Protein AF-0000000079404309 (afdb_homodimer)

Foldseek 3Di:
DPAQFDPPVVCVVPPDGHHDADPCNPPDDDDDDDDDDDDDDDDDKDKDKDAADAERQAEEEEEFEQDADAPQCLQGVLLVVLLVVLVVVVVCCVPPVVDGFRYMYMYMHFYPLVVQSCRLLVVCVVCLVRCLQHYLEYEYSGSAELAQQEKAKAWDLQCLVVLLVLLVVFDHDPNYVVVSPDDRSVVRYDHDDSSGSQQLCQQQRLHIYMYMHRHPDPDDNPCRRHNPNDPVSSQVRDPHVVSVVSNSVRSSSSVSSSRCQQGHDLAGSTRLCSCLVVLVVLVVLVVVCQVVQVVVVHHCVLLVVLSVLLNVLSVLLVVCVVPDDSVPSVSSVLSNSLRSCLSVLQFQPVDDCVVFSRRRQDRGDDCLHSVVLSVLSCCVPVPVPPRDPVSNVVSSVSNSVSSNSSSVSSNRDPVSDDDPD/DPAQFDPPVVCVVPPDGHHDADPCNPPDDDDDDDDDDDDDDDDDKDKDKDAADAERQAEEEEEFEQDADAPQCLQGVLLVVLLVVLVVVVVCCVVPVVDGFRYMYMYMHFYPLVVQSCRLLVVCVVCLVRCLQHYLEYEYSGSQELAAQEKAKAWDLQCQVVLLVLLVVFDHDPNYVVVNPDDRSVVRYDFDDSSGSQQLCQQQRLHIYMYMHRHPPPDDNPCRRHNPNDPVSSQVRDPHVVSVVSNSVRSSSSVSSSRCQQGHDLAGSTRLCSCLVVLVVLVVLVVVCQVVQVVVVHHCVLLVVLSVLLNVLSVLLVVCVVPDDSVPSVSSVLSNSLRSCLSVLQFQPVDDCVVFSRRRQDRGDDCLHSVVLSVLSCCVPVPVPPRDPVSNVVSSVSNSVSSNSSSVSSNRDPVSDDDPD

InterPro domains:
  IPR007365 Transferrin receptor-like, dimerisation domain [PF04253] (299-410)
  IPR007484 Peptidase M28 [PF04389] (46-234)
  IPR036757 Transferrin receptor-like, dimerisation domain superfamily [G3DSA:1.20.930.40] (275-416)
  IPR036757 Transferrin receptor-like, dimerisation domain superfamily [SSF47672] (270-417)
  IPR039373 Transferrin receptor protein 1/Glutamate carboxypeptidase 2-like [PTHR10404] (1-413)

Solvent-accessible surface area (backbone atoms only — not comparable to full-atom values): 44446 Å² total; per-residue (Å²): 102,71,27,50,66,44,56,70,84,73,34,66,92,52,84,59,90,50,38,37,59,50,78,71,52,81,78,65,76,84,82,86,81,84,85,84,80,94,74,92,73,93,78,66,70,47,76,46,77,48,74,17,78,66,39,48,72,32,28,40,37,37,34,17,26,61,44,51,61,64,68,12,29,40,51,7,42,52,11,40,53,41,52,52,51,48,53,51,51,55,49,44,34,40,76,72,67,66,50,72,40,29,25,14,41,34,40,36,40,26,22,50,35,82,64,62,22,40,38,56,48,50,50,47,64,67,37,53,74,36,41,52,80,24,37,50,32,36,41,34,29,48,40,31,56,59,35,70,56,34,76,44,36,22,60,34,58,33,46,49,63,50,50,54,56,29,56,71,73,43,76,61,60,80,65,38,63,65,63,66,67,57,68,60,69,74,75,56,49,40,80,69,48,88,66,37,69,35,34,50,38,32,20,52,50,16,20,42,21,31,37,44,23,28,21,34,87,95,45,74,57,81,34,67,82,30,71,61,16,34,66,67,58,56,41,66,67,32,98,39,64,67,56,49,54,50,48,51,50,33,52,41,47,37,55,46,47,47,51,48,48,57,18,54,46,84,63,60,69,57,40,71,59,40,54,53,56,54,52,50,55,50,49,54,63,54,52,77,44,47,66,66,37,46,74,71,74,46,78,62,62,64,46,52,48,20,51,50,45,30,50,50,16,47,50,50,47,54,49,45,64,73,71,47,65,65,80,39,61,59,59,33,48,56,55,38,54,34,55,47,36,51,52,33,35,42,34,44,66,64,50,15,48,69,85,36,47,33,34,14,28,86,72,31,60,55,69,67,14,54,62,40,46,51,56,49,59,48,20,65,77,76,39,51,86,75,44,50,66,69,58,49,53,49,33,53,49,52,43,29,51,32,44,34,31,33,16,51,35,42,48,62,47,77,88,69,52,83,79,84,123,103,68,27,50,68,44,54,68,86,73,34,68,90,50,87,60,92,51,37,37,60,48,78,68,53,81,80,63,75,83,80,85,82,85,85,83,80,93,75,93,72,91,78,66,70,47,77,47,75,48,75,18,78,67,40,49,72,33,28,40,35,38,34,17,28,61,43,53,61,63,68,11,27,40,50,8,42,52,12,40,52,41,52,52,50,48,54,52,50,54,49,44,35,38,75,72,67,66,49,71,38,29,24,13,39,35,40,36,40,26,24,50,36,81,65,62,21,40,38,54,46,50,49,47,63,67,39,52,75,37,41,51,81,23,37,50,31,36,42,33,31,49,40,30,54,60,35,69,56,34,76,44,35,23,58,35,58,34,46,49,62,50,51,54,56,32,57,72,73,42,76,62,60,81,62,39,61,63,64,66,68,59,64,59,69,74,74,58,50,41,79,68,48,87,66,38,69,35,34,50,38,32,20,52,50,16,21,40,22,31,36,41,25,28,23,31,90,94,45,73,57,82,35,66,82,29,72,62,14,34,65,67,57,55,41,68,67,32,98,39,64,65,55,48,54,50,48,50,48,35,51,40,47,37,54,47,46,46,51,47,47,56,19,52,47,84,64,60,68,57,39,73,59,38,55,53,55,53,50,49,55,50,48,55,62,54,52,76,44,47,66,66,38,45,74,72,74,46,79,62,62,63,45,52,49,20,52,49,44,29,48,50,16,46,50,49,46,53,50,47,63,74,72,46,65,65,82,40,61,61,58,34,49,54,54,39,53,34,55,47,37,51,50,34,34,42,34,43,64,65,50,16,48,69,84,35,46,31,32,14,28,84,72,30,58,56,69,67,14,53,63,42,45,51,55,48,60,48,20,64,78,77,38,52,87,77,44,51,67,68,58,50,53,49,32,52,50,52,42,28,50,32,44,32,31,31,15,51,35,42,48,61,48,76,88,70,52,81,77,84,123

Organism: Sphenodon punctatus (NCBI:txid8508)

Secondary structure (DSSP, 8-state):
--SEEP-HHHHTT--S--EES-SS-TT------------------EEEEE--SSEEEEEEEEEEE---SSS-IIIIIHHHHHHHHHHHHHHHHHHHS----SEEEEEEEES-GGGTSHHHHHHHHHTHHHHHHHEEEEEE-TT-BS-SSEEEEEE-GGGHHHHHHHHHHS---GGGHHHHHSS-GGGGBPPPPTT-THHHHHHTT---EEEEEEEBTTB--TTTTSTT--HHHHHHTSS-HHHHHHHHHHHHHHHHHHHHHHHHSSS----TTHHHHHHHHHHHHHHTTHHHHHHTT--SHHHHHHHHHHHHHHHHHHHHHHHS-TTSHHHHHHHHHHHHTTTGGGB-TTS-TTT-S--BTTT--STTSHHHHHHHHHHHHH-GGG--HHHHHHHHHHHHHHHHHHHHHHH-SGGG-----/--SEEPPHHHHTT--S--EES-SS-TT------------------EEEEE--SSEEEEEEEEEEE---SSS-IIIIIHHHHHHHHHHHHHHHHHHHS----SEEEEEEEES-GGGTSHHHHHHHHHTHHHHHHHEEEEEE-TT-BS-SSEEEEEE-GGGHHHHHHHHHHS---GGGHHHHHSS-GGGGBPPPPTT-THHHHHHTT---EEEEEEEBTTB--TTTTSTT--HHHHHHTSS-HHHHHHHHHHHHHHHHHHHHHHHHSSS----TTHHHHHHHHHHHHHHTTHHHHHHTT--SHHHHHHHHHHHHHHHHHHHHHHHS-TTSHHHHHHHHHHHHTTTGGGB-TTS-TTT-S--BTTT--STTSHHHHHHHHHHHHH-GGG--HHHHHHHHHHHHHHHHHHHHHHH-SGGG-----

Nearest PDB structures (foldseek):
  6gsr-assembly1_Ab  TM=9.733E-01  e=1.048E-45  Homo sapiens
  6okd-assembly1_A  TM=9.778E-01  e=7.668E-45  Homo sapiens
  7zqs-assembly1_D  TM=9.199E-01  e=6.545E-46  Homo sapiens
  6okd-assembly2_B  TM=9.774E-01  e=3.501E-44  Homo sapiens
  6d04-assembly1_A  TM=9.715E-01  e=2.564E-42  Homo sapiens

Sequence (842 aa):
MKGEDCPTAWRHNFRMPCKIGFPDTKGIKVKLEVNNALVEKRILNTFGVLQGLGEPDRYVVVGAQRDSWGPGVVKAGVGTAMLLELARTIMDMVKRDGYKPRRSVVFASWSAGEFGAVGATEWLEGYSSLLHSKAFAYINLDAAVTGSRNFKFSASPMLFELLKKTMTQVTLPTDFKNWLAGSSLAAKAAPFRMDDAGFPFLAYSGIPSISFSFCDDNQEYPYLGTTMDTLDNLVRGFDTPAKLDKTIQAATEIAGQMIIRLTHDRELYLDYRGYNQELLDFIKKLNAYRQEITNMGLTFQWLYSARGDFNRATDAVTHDLEHSDLENKLLCRAINDRIMKVEYHFLSPYVSAKDTPLRHIFVGSGPHTLSALLDHVELLRTNRSAFDEVLFKNQLALATWTIQGAANALSGDIWNIDNEFMKGEDCPTAWRHNFRMPCKIGFPDTKGIKVKLEVNNALVEKRILNTFGVLQGLGEPDRYVVVGAQRDSWGPGVVKAGVGTAMLLELARTIMDMVKRDGYKPRRSVVFASWSAGEFGAVGATEWLEGYSSLLHSKAFAYINLDAAVTGSRNFKFSASPMLFELLKKTMTQVTLPTDFKNWLAGSSLAAKAAPFRMDDAGFPFLAYSGIPSISFSFCDDNQEYPYLGTTMDTLDNLVRGFDTPAKLDKTIQAATEIAGQMIIRLTHDRELYLDYRGYNQELLDFIKKLNAYRQEITNMGLTFQWLYSARGDFNRATDAVTHDLEHSDLENKLLCRAINDRIMKVEYHFLSPYVSAKDTPLRHIFVGSGPHTLSALLDHVELLRTNRSAFDEVLFKNQLALATWTIQGAANALSGDIWNIDNEF

Structure (mmCIF, N/CA/C/O backbone):
data_AF-0000000079404309-model_v1
#
loop_
_entity.id
_entity.type
_entity.pdbx_description
1 polymer 'Transferrin receptor protein 1'
#
loop_
_atom_site.group_PDB
_atom_site.id
_atom_site.type_symbol
_atom_site.label_atom_id
_atom_site.label_alt_id
_atom_site.label_comp_id
_atom_site.label_asym_id
_atom_site.label_entity_id
_atom_site.label_seq_id
_atom_site.pdbx_PDB_ins_code
_atom_site.Cartn_x
_atom_site.Cartn_y
_atom_site.Cartn_z
_atom_site.occupancy
_atom_site.B_iso_or_equiv
_atom_site.auth_seq_id
_atom_site.auth_comp_id
_atom_site.auth_asym_id
_atom_site.auth_atom_id
_atom_site.pdbx_PDB_model_num
ATOM 1 N N . MET A 1 1 ? -27.094 39.219 19.984 1 66.56 1 MET A N 1
ATOM 2 C CA . MET A 1 1 ? -27.781 38.938 21.234 1 66.56 1 MET A CA 1
ATOM 3 C C . MET A 1 1 ? -27.922 40.188 22.094 1 66.56 1 MET A C 1
ATOM 5 O O . MET A 1 1 ? -27.234 41.156 21.859 1 66.56 1 MET A O 1
ATOM 9 N N . LYS A 1 2 ? -29 40.25 22.844 1 69.69 2 LYS A N 1
ATOM 10 C CA . LYS A 1 2 ? -29.266 41.5 23.562 1 69.69 2 LYS A CA 1
ATOM 11 C C . LYS A 1 2 ? -29.234 41.281 25.062 1 69.69 2 LYS A C 1
ATOM 13 O O . LYS A 1 2 ? -29.781 42.094 25.828 1 69.69 2 LYS A O 1
ATOM 18 N N . GLY A 1 3 ? -28.688 40.094 25.297 1 69.31 3 GLY A N 1
ATOM 19 C CA . GLY A 1 3 ? -28.625 39.812 26.719 1 69.31 3 GLY A CA 1
ATOM 20 C C . GLY A 1 3 ? -27.422 40.438 27.406 1 69.31 3 GLY A C 1
ATOM 21 O O . GLY A 1 3 ? -27 41.531 27.062 1 69.31 3 GLY A O 1
ATOM 22 N N . GLU A 1 4 ? -27.109 39.656 28.422 1 73.81 4 GLU A N 1
ATOM 23 C CA . GLU A 1 4 ? -25.969 40.125 29.219 1 73.81 4 GLU A CA 1
ATOM 24 C C . GLU A 1 4 ? -24.672 40.031 28.422 1 73.81 4 GLU A C 1
ATOM 26 O O . GLU A 1 4 ? -24.594 39.312 27.422 1 73.81 4 GLU A O 1
ATOM 31 N N . ASP A 1 5 ? -23.812 40.938 28.75 1 74.56 5 ASP A N 1
ATOM 32 C CA . ASP A 1 5 ? -22.5 40.906 28.125 1 74.56 5 ASP A CA 1
ATOM 33 C C . ASP A 1 5 ? -21.812 39.562 28.359 1 74.56 5 ASP A C 1
ATOM 35 O O . ASP A 1 5 ? -21.953 38.969 29.438 1 74.56 5 ASP A O 1
ATOM 39 N N . CYS A 1 6 ? -21.172 39.094 27.281 1 74.69 6 CYS A N 1
ATOM 40 C CA . CYS A 1 6 ? -20.406 37.844 27.422 1 74.69 6 CYS A CA 1
ATOM 41 C C . CYS A 1 6 ? -19.359 37.969 28.531 1 74.69 6 CYS A C 1
ATOM 43 O O . CYS A 1 6 ? -18.844 39.062 28.781 1 74.69 6 CYS A O 1
ATOM 45 N N . PRO A 1 7 ? -19.234 36.906 29.266 1 74.19 7 PRO A N 1
ATOM 46 C CA . PRO A 1 7 ? -18.141 36.938 30.234 1 74.19 7 PRO A CA 1
ATOM 47 C C . PRO A 1 7 ? -16.828 37.469 29.641 1 74.19 7 PRO A C 1
ATOM 49 O O . PRO A 1 7 ? -16.578 37.281 28.453 1 74.19 7 PRO A O 1
ATOM 52 N N . THR A 1 8 ? -16.109 38.156 30.422 1 66.38 8 THR A N 1
ATOM 53 C CA . THR A 1 8 ? -14.852 38.781 30 1 66.38 8 THR A CA 1
ATOM 54 C C . THR A 1 8 ? -13.93 37.719 29.391 1 66.38 8 THR A C 1
ATOM 56 O O . THR A 1 8 ? -13.203 38 28.438 1 66.38 8 THR A O 1
ATOM 59 N N . ALA A 1 9 ? -14.094 36.594 29.922 1 65.19 9 ALA A N 1
ATOM 60 C CA . ALA A 1 9 ? -13.211 35.531 29.469 1 65.19 9 ALA A CA 1
ATOM 61 C C . ALA A 1 9 ? -13.469 35.188 28.016 1 65.19 9 ALA A C 1
ATOM 63 O O . ALA A 1 9 ? -12.609 34.625 27.344 1 65.19 9 ALA A O 1
ATOM 64 N N . TRP A 1 10 ? -14.711 35.5 27.672 1 64.44 10 TRP A N 1
ATOM 65 C CA . TRP A 1 10 ? -15.078 35.188 26.297 1 64.44 10 TRP A CA 1
ATOM 66 C C . TRP A 1 10 ? -14.633 36.281 25.359 1 64.44 10 TRP A C 1
ATOM 68 O O . TRP A 1 10 ? -14.562 36.094 24.141 1 64.44 10 TRP A O 1
ATOM 78 N N . ARG A 1 11 ? -14.516 37.438 25.875 1 60.62 11 ARG A N 1
ATOM 79 C CA . ARG A 1 11 ? -14.32 38.656 25.078 1 60.62 11 ARG A CA 1
ATOM 80 C C . ARG A 1 11 ? -12.852 38.812 24.688 1 60.62 11 ARG A C 1
ATOM 82 O O . ARG A 1 11 ? -12.531 39.594 23.781 1 60.62 11 ARG A O 1
ATOM 89 N N . HIS A 1 12 ? -12.07 38 24.984 1 57.59 12 HIS A N 1
ATOM 90 C CA . HIS A 1 12 ? -10.648 38.219 24.719 1 57.59 12 HIS A CA 1
ATOM 91 C C . HIS A 1 12 ? -10.43 39.406 23.812 1 57.59 12 HIS A C 1
ATOM 93 O O . HIS A 1 12 ? -10.953 40.5 24.094 1 57.59 12 HIS A O 1
ATOM 99 N N . ASN A 1 13 ? -9.797 39.312 22.734 1 54.16 13 ASN A N 1
ATOM 100 C CA . ASN A 1 13 ? -9.5 40.438 21.828 1 54.16 13 ASN A CA 1
ATOM 101 C C . ASN A 1 13 ? -10.625 40.656 20.828 1 54.16 13 ASN A C 1
ATOM 103 O O . ASN A 1 13 ? -10.422 41.281 19.797 1 54.16 13 ASN A O 1
ATOM 107 N N . PHE A 1 14 ? -11.766 40.062 21.25 1 58.22 14 PHE A N 1
ATOM 108 C CA . PHE A 1 14 ? -12.883 40.219 20.328 1 58.22 14 PHE A CA 1
ATOM 109 C C . PHE A 1 14 ? -13.547 41.562 20.516 1 58.22 14 PHE A C 1
ATOM 111 O O . PHE A 1 14 ? -13.969 41.906 21.625 1 58.22 14 PHE A O 1
ATOM 118 N N . ARG A 1 15 ? -13.352 42.562 19.688 1 59.75 15 ARG A N 1
ATOM 119 C CA . ARG A 1 15 ? -13.797 43.938 19.812 1 59.75 15 ARG A CA 1
ATOM 120 C C . ARG A 1 15 ? -15.289 44.062 19.5 1 59.75 15 ARG A C 1
ATOM 122 O O . ARG A 1 15 ? -15.852 45.156 19.578 1 59.75 15 ARG A O 1
ATOM 129 N N . MET A 1 16 ? -15.82 42.906 19.156 1 61.25 16 MET A N 1
ATOM 130 C CA . MET A 1 16 ? -17.234 43.062 18.844 1 61.25 16 MET A CA 1
ATOM 131 C C . MET A 1 16 ? -18.094 42.875 20.094 1 61.25 16 MET A C 1
ATOM 133 O O . MET A 1 16 ? -17.719 42.125 21 1 61.25 16 MET A O 1
ATOM 137 N N . PRO A 1 17 ? -19.062 43.719 20.203 1 66.25 17 PRO A N 1
ATOM 138 C CA . PRO A 1 17 ? -19.969 43.5 21.344 1 66.25 17 PRO A CA 1
ATOM 139 C C . PRO A 1 17 ? -20.438 42.031 21.438 1 66.25 17 PRO A C 1
ATOM 141 O O . PRO A 1 17 ? -20.719 41.406 20.422 1 66.25 17 PRO A O 1
ATOM 144 N N . CYS A 1 18 ? -20.078 41.312 22.453 1 71.06 18 CYS A N 1
ATOM 145 C CA . CYS A 1 18 ? -20.516 39.938 22.75 1 71.06 18 CYS A CA 1
ATOM 146 C C . CYS A 1 18 ? -21.609 39.938 23.797 1 71.06 18 CYS A C 1
ATOM 148 O O . CYS A 1 18 ? -21.406 40.406 24.922 1 71.06 18 CYS A O 1
ATOM 150 N N . LYS A 1 19 ? -22.781 39.719 23.344 1 72.06 19 LYS A N 1
ATOM 151 C CA . LYS A 1 19 ? -23.906 39.625 24.266 1 72.06 19 LYS A CA 1
ATOM 152 C C . LYS A 1 19 ? -24.422 38.188 24.359 1 72.06 19 LYS A C 1
ATOM 154 O O . LYS A 1 19 ? -24.375 37.438 23.391 1 72.06 19 LYS A O 1
ATOM 159 N N . ILE A 1 20 ? -24.547 37.719 25.578 1 72.19 20 ILE A N 1
ATOM 160 C CA . ILE A 1 20 ? -25.109 36.406 25.781 1 72.19 20 ILE A CA 1
ATOM 161 C C . ILE A 1 20 ? -26.578 36.5 26.188 1 72.19 20 ILE A C 1
ATOM 163 O O . ILE A 1 20 ? -26.938 37.406 26.969 1 72.19 20 ILE A O 1
ATOM 167 N N . GLY A 1 21 ? -27.328 35.594 25.688 1 66.81 21 GLY A N 1
ATOM 168 C CA . GLY A 1 21 ? -28.703 35.469 26.109 1 66.81 21 GLY A CA 1
ATOM 169 C C . GLY A 1 21 ? -29.625 36.531 25.516 1 66.81 21 GLY A C 1
ATOM 170 O O . GLY A 1 21 ? -29.203 37.312 24.672 1 66.81 21 GLY A O 1
ATOM 171 N N . PHE A 1 22 ? -30.891 36.375 25.516 1 66.5 22 PHE A N 1
ATOM 172 C CA . PHE A 1 22 ? -31.938 37.312 25.141 1 66.5 22 PHE A CA 1
ATOM 173 C C . PHE A 1 22 ? -32.656 37.844 26.375 1 66.5 22 PHE A C 1
ATOM 175 O O . PHE A 1 22 ? -32.719 37.188 27.406 1 66.5 22 PHE A O 1
ATOM 182 N N . PRO A 1 23 ? -32.844 39.188 26.609 1 61.28 23 PRO A N 1
ATOM 183 C CA . PRO A 1 23 ? -33.531 39.688 27.797 1 61.28 23 PRO A CA 1
ATOM 184 C C . PRO A 1 23 ? -34.625 38.719 28.297 1 61.28 23 PRO A C 1
ATOM 186 O O . PRO A 1 23 ? -34.719 38.469 29.5 1 61.28 23 PRO A O 1
ATOM 189 N N . ASP A 1 24 ? -35.688 38.406 27.672 1 58.22 24 ASP A N 1
ATOM 190 C CA . ASP A 1 24 ? -36.781 37.531 28.094 1 58.22 24 ASP A CA 1
ATOM 191 C C . ASP A 1 24 ? -36.562 36.125 27.547 1 58.22 24 ASP A C 1
ATOM 193 O O . ASP A 1 24 ? -36.938 35.812 26.406 1 58.22 24 ASP A O 1
ATOM 197 N N . THR A 1 25 ? -35.594 35.625 28.062 1 57.5 25 THR A N 1
ATOM 198 C CA . THR A 1 25 ? -35.219 34.312 27.562 1 57.5 25 THR A CA 1
ATOM 199 C C . THR A 1 25 ? -36.312 33.281 27.828 1 57.5 25 THR A C 1
ATOM 201 O O . THR A 1 25 ? -36.125 32.094 27.5 1 57.5 25 THR A O 1
ATOM 204 N N . LYS A 1 26 ? -37.219 33.688 28.688 1 60.06 26 LYS A N 1
ATOM 205 C CA . LYS A 1 26 ? -38.312 32.781 28.906 1 60.06 26 LYS A CA 1
ATOM 206 C C . LYS A 1 26 ? -39.125 32.562 27.625 1 60.06 26 LYS A C 1
ATOM 208 O O . LYS A 1 26 ? -39.656 33.531 27.062 1 60.06 26 LYS A O 1
ATOM 213 N N . GLY A 1 27 ? -38.906 31.391 27 1 64.38 27 GLY A N 1
ATOM 214 C CA . GLY A 1 27 ? -39.656 30.844 25.891 1 64.38 27 GLY A CA 1
ATOM 215 C C . GLY A 1 27 ? -38.969 31 24.562 1 64.38 27 GLY A C 1
ATOM 216 O O . GLY A 1 27 ? -39.594 30.906 23.5 1 64.38 27 GLY A O 1
ATOM 217 N N . ILE A 1 28 ? -37.844 31.609 24.688 1 64.31 28 ILE A N 1
ATOM 218 C CA . ILE A 1 28 ? -37.25 31.797 23.359 1 64.31 28 ILE A CA 1
ATOM 219 C C . ILE A 1 28 ? -36.812 30.438 22.797 1 64.31 28 ILE A C 1
ATOM 221 O O . ILE A 1 28 ? -36.156 29.656 23.469 1 64.31 28 ILE A O 1
ATOM 225 N N . LYS A 1 29 ? -37.5 29.984 21.891 1 70.44 29 LYS A N 1
ATOM 226 C CA . LYS A 1 29 ? -37.125 28.812 21.094 1 70.44 29 LYS A CA 1
ATOM 227 C C . LYS A 1 29 ? -36.219 29.234 19.922 1 70.44 29 LYS A C 1
ATOM 229 O O . LYS A 1 29 ? -36.5 30.203 19.234 1 70.44 29 LYS A O 1
ATOM 234 N N . VAL A 1 30 ? -34.938 28.953 20.031 1 73.88 30 VAL A N 1
ATOM 235 C CA . VAL A 1 30 ? -34.031 29.188 18.906 1 73.88 30 VAL A CA 1
ATOM 236 C C . VAL A 1 30 ? -34.031 27.969 17.969 1 73.88 30 VAL A C 1
ATOM 238 O O . VAL A 1 30 ? -33.906 26.828 18.422 1 73.88 30 VAL A O 1
ATOM 241 N N . LYS A 1 31 ? -34.656 28.156 16.828 1 80.19 31 LYS A N 1
ATOM 242 C CA . LYS A 1 31 ? -34.562 27.125 15.797 1 80.19 31 LYS A CA 1
ATOM 243 C C . LYS A 1 31 ? -33.406 27.359 14.852 1 80.19 31 LYS A C 1
ATOM 245 O O . LYS A 1 31 ? -33.281 28.422 14.242 1 80.19 31 LYS A O 1
ATOM 250 N N . LEU A 1 32 ? -32.281 26.641 15.039 1 83.38 32 LEU A N 1
ATOM 251 C CA . LEU A 1 32 ? -31.188 26.625 14.078 1 83.38 32 LEU A CA 1
ATOM 252 C C . LEU A 1 32 ? -31.469 25.641 12.938 1 83.38 32 LEU A C 1
ATOM 254 O O . LEU A 1 32 ? -31.672 24.453 13.18 1 83.38 32 LEU A O 1
ATOM 258 N N . GLU A 1 33 ? -31.766 26.203 11.773 1 84.44 33 GLU A N 1
ATOM 259 C CA . GLU A 1 33 ? -31.938 25.375 10.586 1 84.44 33 GLU A CA 1
ATOM 260 C C . GLU A 1 33 ? -30.703 25.438 9.688 1 84.44 33 GLU A C 1
ATOM 262 O O . GLU A 1 33 ? -30.266 26.516 9.305 1 84.44 33 GLU A O 1
ATOM 267 N N . VAL A 1 34 ? -30 24.438 9.617 1 85.5 34 VAL A N 1
ATOM 268 C CA . VAL A 1 34 ? -28.875 24.312 8.703 1 85.5 34 VAL A CA 1
ATOM 269 C C . VAL A 1 34 ? -29.312 23.609 7.422 1 85.5 34 VAL A C 1
ATOM 271 O O . VAL A 1 34 ? -29.75 22.453 7.457 1 85.5 34 VAL A O 1
ATOM 274 N N . ASN A 1 35 ? -29.406 24.359 6.305 1 83.44 35 ASN A N 1
ATOM 275 C CA . ASN A 1 35 ? -29.75 23.812 5 1 83.44 35 ASN A CA 1
ATOM 276 C C . ASN A 1 35 ? -28.516 23.531 4.156 1 83.44 35 ASN A C 1
ATOM 278 O O . ASN A 1 35 ? -27.719 24.453 3.914 1 83.44 35 ASN A O 1
ATOM 282 N N . ASN A 1 36 ? -28.266 22.312 3.887 1 82.19 36 ASN A N 1
ATOM 283 C CA . ASN A 1 36 ? -27.125 21.922 3.055 1 82.19 36 ASN A CA 1
ATOM 284 C C . ASN A 1 36 ? -27.578 21.422 1.683 1 82.19 36 ASN A C 1
ATOM 286 O O . ASN A 1 36 ? -28.594 20.734 1.571 1 82.19 36 ASN A O 1
ATOM 290 N N . ALA A 1 37 ? -27.047 22.062 0.597 1 80.69 37 ALA A N 1
ATOM 291 C CA . ALA A 1 37 ? -27.266 21.578 -0.765 1 80.69 37 ALA A CA 1
ATOM 292 C C . ALA A 1 37 ? -26.016 20.906 -1.31 1 80.69 37 ALA A C 1
ATOM 294 O O . ALA A 1 37 ? -24.906 21.453 -1.231 1 80.69 37 ALA A O 1
ATOM 295 N N . LEU A 1 38 ? -26.141 19.656 -1.731 1 80.31 38 LEU A N 1
ATOM 296 C CA . LEU A 1 38 ? -25.031 18.953 -2.379 1 80.31 38 LEU A CA 1
ATOM 297 C C . LEU A 1 38 ? -24.875 19.406 -3.826 1 80.31 38 LEU A C 1
ATOM 299 O O . LEU A 1 38 ? -25.812 19.312 -4.617 1 80.31 38 LEU A O 1
ATOM 303 N N . VAL A 1 39 ? -23.781 20.109 -4.152 1 81.25 39 VAL A N 1
ATOM 304 C CA . VAL A 1 39 ? -23.547 20.594 -5.504 1 81.25 39 VAL A CA 1
ATOM 305 C C . VAL A 1 39 ? -22.172 20.156 -5.98 1 81.25 39 VAL A C 1
ATOM 307 O O . VAL A 1 39 ? -21.234 20.031 -5.184 1 81.25 39 VAL A O 1
ATOM 310 N N . GLU A 1 40 ? -22.094 19.766 -7.262 1 79.94 40 GLU A N 1
ATOM 311 C CA . GLU A 1 40 ? -20.812 19.484 -7.883 1 79.94 40 GLU A CA 1
ATOM 312 C C . GLU A 1 40 ? -20.172 20.766 -8.445 1 79.94 40 GLU A C 1
ATOM 314 O O . GLU A 1 40 ? -20.812 21.484 -9.219 1 79.94 40 GLU A O 1
ATOM 319 N N . LYS A 1 41 ? -19.094 21.109 -7.984 1 82.69 41 LYS A N 1
ATOM 320 C CA . LYS A 1 41 ? -18.391 22.297 -8.461 1 82.69 41 LYS A CA 1
ATOM 321 C C . LYS A 1 41 ? -16.953 21.953 -8.852 1 82.69 41 LYS A C 1
ATOM 323 O O . LYS A 1 41 ? -16.297 21.141 -8.188 1 82.69 41 LYS A O 1
ATOM 328 N N . ARG A 1 42 ? -16.531 22.531 -9.938 1 84.06 42 ARG A N 1
ATOM 329 C CA . ARG A 1 42 ? -15.148 22.328 -10.359 1 84.06 42 ARG A CA 1
ATOM 330 C C . ARG A 1 42 ? -14.203 23.203 -9.547 1 84.06 42 ARG A C 1
ATOM 332 O O . ARG A 1 42 ? -14.461 24.391 -9.336 1 84.06 42 ARG A O 1
ATOM 339 N N . ILE A 1 43 ? -13.211 22.562 -8.938 1 85.62 43 ILE A N 1
ATOM 340 C CA . ILE A 1 43 ? -12.18 23.312 -8.219 1 85.62 43 ILE A CA 1
ATOM 341 C C . ILE A 1 43 ? -10.82 23.078 -8.883 1 85.62 43 ILE A C 1
ATOM 343 O O . ILE A 1 43 ? -10.633 22.094 -9.602 1 85.62 43 ILE A O 1
ATOM 347 N N . LEU A 1 44 ? -9.898 24.062 -8.711 1 87.81 44 LEU A N 1
ATOM 348 C CA . LEU A 1 44 ? -8.594 23.984 -9.359 1 87.81 44 LEU A CA 1
ATOM 349 C C . LEU A 1 44 ? -7.469 24.031 -8.32 1 87.81 44 LEU A C 1
ATOM 351 O O . LEU A 1 44 ? -7.34 25.016 -7.586 1 87.81 44 LEU A O 1
ATOM 355 N N . ASN A 1 45 ? -6.867 22.953 -8.172 1 89.75 45 ASN A N 1
ATOM 356 C CA . ASN A 1 45 ? -5.609 22.922 -7.434 1 89.75 45 ASN A CA 1
ATOM 357 C C . ASN A 1 45 ? -4.422 23.234 -8.336 1 89.75 45 ASN A C 1
ATOM 359 O O . ASN A 1 45 ? -4.316 22.703 -9.438 1 89.75 45 ASN A O 1
ATOM 363 N N . THR A 1 46 ? -3.549 24.141 -7.973 1 91.88 46 THR A N 1
ATOM 364 C CA . THR A 1 46 ? -2.387 24.516 -8.766 1 91.88 46 THR A CA 1
ATOM 365 C C . THR A 1 46 ? -1.101 24.016 -8.117 1 91.88 46 THR A C 1
ATOM 367 O O . THR A 1 46 ? -0.875 24.25 -6.922 1 91.88 46 THR A O 1
ATOM 370 N N . PHE A 1 47 ? -0.333 23.359 -8.953 1 92.5 47 PHE A N 1
ATOM 371 C CA . PHE A 1 47 ? 0.902 22.781 -8.438 1 92.5 47 PHE A CA 1
ATOM 372 C C . PHE A 1 47 ? 2.115 23.359 -9.148 1 92.5 47 PHE A C 1
ATOM 374 O O . PHE A 1 47 ? 2.068 23.609 -10.359 1 92.5 47 PHE A O 1
ATOM 381 N N . GLY A 1 48 ? 3.172 23.688 -8.422 1 93.81 48 GLY A N 1
ATOM 382 C CA . GLY A 1 48 ? 4.523 23.906 -8.906 1 93.81 48 GLY A CA 1
ATOM 383 C C . GLY A 1 48 ? 5.516 22.875 -8.406 1 93.81 48 GLY A C 1
ATOM 384 O O . GLY A 1 48 ? 5.453 22.453 -7.25 1 93.81 48 GLY A O 1
ATOM 385 N N . VAL A 1 49 ? 6.34 22.406 -9.352 1 94.5 49 VAL A N 1
ATOM 386 C CA . VAL A 1 49 ? 7.23 21.312 -8.961 1 94.5 49 VAL A CA 1
ATOM 387 C C . VAL A 1 49 ? 8.68 21.703 -9.266 1 94.5 49 VAL A C 1
ATOM 389 O O . VAL A 1 49 ? 8.977 22.188 -10.359 1 94.5 49 VAL A O 1
ATOM 392 N N . LEU A 1 50 ? 9.477 21.625 -8.305 1 94.94 50 LEU A N 1
ATOM 393 C CA . LEU A 1 50 ? 10.922 21.625 -8.469 1 94.94 50 LEU A CA 1
ATOM 394 C C . LEU A 1 50 ? 11.469 20.203 -8.391 1 94.94 50 LEU A C 1
ATOM 396 O O . LEU A 1 50 ? 11.477 19.594 -7.312 1 94.94 50 LEU A O 1
ATOM 400 N N . GLN A 1 51 ? 11.938 19.656 -9.477 1 92.62 51 GLN A N 1
ATOM 401 C CA . GLN A 1 51 ? 12.375 18.266 -9.531 1 92.62 51 GLN A CA 1
ATOM 402 C C . GLN A 1 51 ? 13.773 18.109 -8.945 1 92.62 51 GLN A C 1
ATOM 404 O O . GLN A 1 51 ? 14.672 18.906 -9.242 1 92.62 51 GLN A O 1
ATOM 409 N N . GLY A 1 52 ? 13.891 17.125 -8.148 1 92.12 52 GLY A N 1
ATOM 410 C CA . GLY A 1 52 ? 15.195 16.797 -7.602 1 92.12 52 GLY A CA 1
ATOM 411 C C . GLY A 1 52 ? 16.125 16.141 -8.609 1 92.12 52 GLY A C 1
ATOM 412 O O . GLY A 1 52 ? 15.656 15.617 -9.625 1 92.12 52 GLY A O 1
ATOM 413 N N . LEU A 1 53 ? 17.438 16.078 -8.359 1 88.5 53 LEU A N 1
ATOM 414 C CA . LEU A 1 53 ? 18.422 15.523 -9.273 1 88.5 53 LEU A CA 1
ATOM 415 C C . LEU A 1 53 ? 18.703 14.055 -8.961 1 88.5 53 LEU A C 1
ATOM 417 O O . LEU A 1 53 ? 18.969 13.258 -9.867 1 88.5 53 LEU A O 1
ATOM 421 N N . GLY A 1 54 ? 18.594 13.633 -7.777 1 86.69 54 GLY A N 1
ATOM 422 C CA . GLY A 1 54 ? 18.891 12.266 -7.391 1 86.69 54 GLY A CA 1
ATOM 423 C C . GLY A 1 54 ? 17.672 11.375 -7.355 1 86.69 54 GLY A C 1
ATOM 424 O O . GLY A 1 54 ? 17.609 10.359 -8.055 1 86.69 54 GLY A O 1
ATOM 425 N N . GLU A 1 55 ? 16.734 11.781 -6.676 1 91.94 55 GLU A N 1
ATOM 426 C CA . GLU A 1 55 ? 15.484 11.047 -6.512 1 91.94 55 GLU A CA 1
ATOM 427 C C . GLU A 1 55 ? 14.281 11.938 -6.812 1 91.94 55 GLU A C 1
ATOM 429 O O . GLU A 1 55 ? 13.484 12.234 -5.922 1 91.94 55 GLU A O 1
ATOM 434 N N . PRO A 1 56 ? 14.07 12.219 -8.078 1 90.81 56 PRO A N 1
ATOM 435 C CA . PRO A 1 56 ? 12.984 13.133 -8.438 1 90.81 56 PRO A CA 1
ATOM 436 C C . PRO A 1 56 ? 11.602 12.578 -8.094 1 90.81 56 PRO A C 1
ATOM 438 O O . PRO A 1 56 ? 10.633 13.328 -8.016 1 90.81 56 PRO A O 1
ATOM 441 N N . ASP A 1 57 ? 11.484 11.281 -7.891 1 90.56 57 ASP A N 1
ATOM 442 C CA . ASP A 1 57 ? 10.195 10.641 -7.641 1 90.56 57 ASP A CA 1
ATOM 443 C C . ASP A 1 57 ? 9.812 10.742 -6.164 1 90.56 57 ASP A C 1
ATOM 445 O O . ASP A 1 57 ? 8.719 10.312 -5.773 1 90.56 57 ASP A O 1
ATOM 449 N N . ARG A 1 58 ? 10.648 11.273 -5.336 1 93.81 58 ARG A N 1
ATOM 450 C CA . ARG A 1 58 ? 10.359 11.5 -3.924 1 93.81 58 ARG A CA 1
ATOM 451 C C . ARG A 1 58 ? 10.18 12.992 -3.633 1 93.81 58 ARG A C 1
ATOM 453 O O . ARG A 1 58 ? 10.992 13.812 -4.059 1 93.81 58 ARG A O 1
ATOM 460 N N . TYR A 1 59 ? 9.062 13.305 -2.973 1 93.69 59 TYR A N 1
ATOM 461 C CA . TYR A 1 59 ? 8.953 14.75 -2.838 1 93.69 59 TYR A CA 1
ATOM 462 C C . TYR A 1 59 ? 8.289 15.125 -1.519 1 93.69 59 TYR A C 1
ATOM 464 O O . TYR A 1 59 ? 7.566 14.32 -0.93 1 93.69 59 TYR A O 1
ATOM 472 N N . VAL A 1 60 ? 8.672 16.312 -1.046 1 97.38 60 VAL A N 1
ATOM 473 C CA . VAL A 1 60 ? 7.996 17.016 0.029 1 97.38 60 VAL A CA 1
ATOM 474 C C . VAL A 1 60 ? 6.934 17.953 -0.558 1 97.38 60 VAL A C 1
ATOM 476 O O . VAL A 1 60 ? 7.156 18.578 -1.596 1 97.38 60 VAL A O 1
ATOM 479 N N . VAL A 1 61 ? 5.754 17.906 0.077 1 97.19 61 VAL A N 1
ATOM 480 C CA . VAL A 1 61 ? 4.668 18.766 -0.378 1 97.19 61 VAL A CA 1
ATOM 481 C C . VAL A 1 61 ? 4.48 19.922 0.594 1 97.19 61 VAL A C 1
ATOM 483 O O . VAL A 1 61 ? 4.422 19.719 1.809 1 97.19 61 VAL A O 1
ATOM 486 N N . VAL A 1 62 ? 4.523 21.094 0.055 1 98.44 62 VAL A N 1
ATOM 487 C CA . VAL A 1 62 ? 4.219 22.312 0.815 1 98.44 62 VAL A CA 1
ATOM 488 C C . VAL A 1 62 ? 2.936 22.938 0.285 1 98.44 62 VAL A C 1
ATOM 490 O O . VAL A 1 62 ? 2.82 23.219 -0.911 1 98.44 62 VAL A O 1
ATOM 493 N N . GLY A 1 63 ? 2.008 23.125 1.196 1 97.38 63 GLY A N 1
ATOM 494 C CA . GLY A 1 63 ? 0.718 23.578 0.691 1 97.38 63 GLY A CA 1
ATOM 495 C C . GLY A 1 63 ? 0.131 24.734 1.478 1 97.38 63 GLY A C 1
ATOM 496 O O . GLY A 1 63 ? 0.482 24.938 2.641 1 97.38 63 GLY A O 1
ATOM 497 N N . ALA A 1 64 ? -0.7 25.516 0.845 1 96.75 64 ALA A N 1
ATOM 498 C CA . ALA A 1 64 ? -1.486 26.609 1.422 1 96.75 64 ALA A CA 1
ATOM 499 C C . ALA A 1 64 ? -2.826 26.75 0.707 1 96.75 64 ALA A C 1
ATOM 501 O O . ALA A 1 64 ? -2.906 26.609 -0.515 1 96.75 64 ALA A O 1
ATOM 502 N N . GLN A 1 65 ? -3.793 26.969 1.454 1 94.81 65 GLN A N 1
ATOM 503 C CA . GLN A 1 65 ? -5.102 27.188 0.847 1 94.81 65 GLN A CA 1
ATOM 504 C C . GLN A 1 65 ? -5.191 28.578 0.229 1 94.81 65 GLN A C 1
ATOM 506 O O . GLN A 1 65 ? -4.684 29.547 0.797 1 94.81 65 GLN A O 1
ATOM 511 N N . ARG A 1 66 ? -5.879 28.672 -0.857 1 93.44 66 ARG A N 1
ATOM 512 C CA . ARG A 1 66 ? -5.953 29.922 -1.604 1 93.44 66 ARG A CA 1
ATOM 513 C C . ARG A 1 66 ? -7.316 30.578 -1.433 1 93.44 66 ARG A C 1
ATOM 515 O O . ARG A 1 66 ? -7.441 31.797 -1.544 1 93.44 66 ARG A O 1
ATOM 522 N N . ASP A 1 67 ? -8.32 29.859 -1.171 1 90.25 67 ASP A N 1
ATOM 523 C CA . ASP A 1 67 ? -9.672 30.406 -1.124 1 90.25 67 ASP A CA 1
ATOM 524 C C . ASP A 1 67 ? -10.031 30.859 0.29 1 90.25 67 ASP A C 1
ATOM 526 O O . ASP A 1 67 ? -9.438 30.391 1.266 1 90.25 67 ASP A O 1
ATOM 530 N N . SER A 1 68 ? -10.914 31.844 0.441 1 88.56 68 SER A N 1
ATOM 531 C CA . SER A 1 68 ? -11.445 32.312 1.711 1 88.56 68 SER A CA 1
ATOM 532 C C . SER A 1 68 ? -12.82 32.969 1.528 1 88.56 68 SER A C 1
ATOM 534 O O . SER A 1 68 ? -13.195 33.312 0.414 1 88.56 68 SER A O 1
ATOM 536 N N . TRP A 1 69 ? -13.508 32.938 2.777 1 83.75 69 TRP A N 1
ATOM 537 C CA . TRP A 1 69 ? -14.758 33.688 2.818 1 83.75 69 TRP A CA 1
ATOM 538 C C . TRP A 1 69 ? -14.5 35.188 2.979 1 83.75 69 TRP A C 1
ATOM 540 O O . TRP A 1 69 ? -14.078 35.625 4.047 1 83.75 69 TRP A O 1
ATOM 550 N N . GLY A 1 70 ? -14.305 35.906 1.917 1 88.44 70 GLY A N 1
ATOM 551 C CA . GLY A 1 70 ? -13.992 37.312 2.006 1 88.44 70 GLY A CA 1
ATOM 552 C C . GLY A 1 70 ? -12.523 37.625 1.782 1 88.44 70 GLY A C 1
ATOM 553 O O . GLY A 1 70 ? -11.891 37.031 0.9 1 88.44 70 GLY A O 1
ATOM 554 N N . PRO A 1 71 ? -12.008 38.594 2.646 1 91.62 71 PRO A N 1
ATOM 555 C CA . PRO A 1 71 ? -10.609 38.906 2.4 1 91.62 71 PRO A CA 1
ATOM 556 C C . PRO A 1 71 ? -9.656 37.75 2.729 1 91.62 71 PRO A C 1
ATOM 558 O O . PRO A 1 71 ? -8.75 37.469 1.948 1 91.62 71 PRO A O 1
ATOM 561 N N . GLY A 1 72 ? -9.867 37.094 3.971 1 94.44 72 GLY A N 1
ATOM 562 C CA . GLY A 1 72 ? -9.141 35.906 4.352 1 94.44 72 GLY A CA 1
ATOM 563 C C . GLY A 1 72 ? -7.637 36.094 4.391 1 94.44 72 GLY A C 1
ATOM 564 O O . GLY A 1 72 ? -6.887 35.312 3.82 1 94.44 72 GLY A O 1
ATOM 565 N N . VAL A 1 73 ? -7.16 37.188 4.957 1 95 73 VAL A N 1
ATOM 566 C CA . VAL A 1 73 ? -5.738 37.531 4.996 1 95 73 VAL A CA 1
ATOM 567 C C . VAL A 1 73 ? -4.984 36.438 5.766 1 95 73 VAL A C 1
ATOM 569 O O . VAL A 1 73 ? -3.969 35.906 5.293 1 95 73 VAL A O 1
ATOM 572 N N . VAL A 1 74 ? -5.484 36.062 6.934 1 93.88 74 VAL A N 1
ATOM 573 C CA . VAL A 1 74 ? -4.848 35.031 7.75 1 93.88 74 VAL A CA 1
ATOM 574 C C . VAL A 1 74 ? -5.199 33.625 7.203 1 93.88 74 VAL A C 1
ATOM 576 O O . VAL A 1 74 ? -4.332 32.75 7.102 1 93.88 74 VAL A O 1
ATOM 579 N N . LYS A 1 75 ? -6.379 33.469 6.781 1 90.44 75 LYS A N 1
ATOM 580 C CA . LYS A 1 75 ? -6.887 32.188 6.34 1 90.44 75 LYS A CA 1
ATOM 581 C C . LYS A 1 75 ? -6.18 31.719 5.07 1 90.44 75 LYS A C 1
ATOM 583 O O . LYS A 1 75 ? -5.879 30.531 4.922 1 90.44 75 LYS A O 1
ATOM 588 N N . ALA A 1 76 ? -5.922 32.656 4.156 1 94 76 ALA A N 1
ATOM 589 C CA . ALA A 1 76 ? -5.422 32.25 2.846 1 94 76 ALA A CA 1
ATOM 590 C C . ALA A 1 76 ? -4.25 33.125 2.412 1 94 76 ALA A C 1
ATOM 592 O O . ALA A 1 76 ? -3.287 32.656 1.816 1 94 76 ALA A O 1
ATOM 593 N N . GLY A 1 77 ? -4.336 34.375 2.721 1 95.19 77 GLY A N 1
ATOM 594 C CA . GLY A 1 77 ? -3.379 35.344 2.209 1 95.19 77 GLY A CA 1
ATOM 595 C C . GLY A 1 77 ? -1.96 35.094 2.678 1 95.19 77 GLY A C 1
ATOM 596 O O . GLY A 1 77 ? -1.044 34.969 1.863 1 95.19 77 GLY A O 1
ATOM 597 N N . VAL A 1 78 ? -1.774 35.031 3.979 1 96.06 78 VAL A N 1
ATOM 598 C CA . VAL A 1 78 ? -0.455 34.844 4.574 1 96.06 78 VAL A CA 1
ATOM 599 C C . VAL A 1 78 ? 0.171 33.531 4.055 1 96.06 78 VAL A C 1
ATOM 601 O O . VAL A 1 78 ? 1.315 33.531 3.596 1 96.06 78 VAL A O 1
ATOM 604 N N . GLY A 1 79 ? -0.586 32.438 4.07 1 97 79 GLY A N 1
ATOM 605 C CA . GLY A 1 79 ? -0.087 31.156 3.59 1 97 79 GLY A CA 1
ATOM 606 C C . GLY A 1 79 ? 0.301 31.172 2.123 1 97 79 GLY A C 1
ATOM 607 O O . GLY A 1 79 ? 1.336 30.625 1.74 1 97 79 GLY A O 1
ATOM 608 N N . THR A 1 80 ? -0.516 31.797 1.312 1 97.12 80 THR A N 1
ATOM 609 C CA . THR A 1 80 ? -0.237 31.906 -0.116 1 97.12 80 THR A CA 1
ATOM 610 C C . THR A 1 80 ? 1.026 32.719 -0.359 1 97.12 80 THR A C 1
ATOM 612 O O . THR A 1 80 ? 1.854 32.375 -1.2 1 97.12 80 THR A O 1
ATOM 615 N N . ALA A 1 81 ? 1.125 33.844 0.343 1 97.44 81 ALA A N 1
ATOM 616 C CA . ALA A 1 81 ? 2.318 34.656 0.214 1 97.44 81 ALA A CA 1
ATOM 617 C C . ALA A 1 81 ? 3.574 33.875 0.592 1 97.44 81 ALA A C 1
ATOM 619 O O . ALA A 1 81 ? 4.602 34 -0.085 1 97.44 81 ALA A O 1
ATOM 620 N N . MET A 1 82 ? 3.516 33.188 1.657 1 98.31 82 MET A N 1
ATOM 621 C CA . MET A 1 82 ? 4.641 32.344 2.092 1 98.31 82 MET A CA 1
ATOM 622 C C . MET A 1 82 ? 5 31.312 1.031 1 98.31 82 MET A C 1
ATOM 624 O O . MET A 1 82 ? 6.176 31.141 0.707 1 98.31 82 MET A O 1
ATOM 628 N N . LEU A 1 83 ? 3.984 30.625 0.513 1 98.5 83 LEU A N 1
ATOM 629 C CA . LEU A 1 83 ? 4.176 29.578 -0.485 1 98.5 83 LEU A CA 1
ATOM 630 C C . LEU A 1 83 ? 4.898 30.125 -1.713 1 98.5 83 LEU A C 1
ATOM 632 O O . LEU A 1 83 ? 5.855 29.516 -2.197 1 98.5 83 LEU A O 1
ATOM 636 N N . LEU A 1 84 ? 4.465 31.266 -2.186 1 97.81 84 LEU A N 1
ATOM 637 C CA . LEU A 1 84 ? 5.047 31.875 -3.377 1 97.81 84 LEU A CA 1
ATOM 638 C C . LEU A 1 84 ? 6.48 32.344 -3.109 1 97.81 84 LEU A C 1
ATOM 640 O O . LEU A 1 84 ? 7.359 32.156 -3.955 1 97.81 84 LEU A O 1
ATOM 644 N N . GLU A 1 85 ? 6.664 32.906 -1.97 1 97.94 85 GLU A N 1
ATOM 645 C CA . GLU A 1 85 ? 8.008 33.375 -1.627 1 97.94 85 GLU A CA 1
ATOM 646 C C . GLU A 1 85 ? 8.969 32.219 -1.471 1 97.94 85 GLU A C 1
ATOM 648 O O . GLU A 1 85 ? 10.141 32.312 -1.833 1 97.94 85 GLU A O 1
ATOM 653 N N . LEU A 1 86 ? 8.477 31.141 -0.841 1 98 86 LEU A N 1
ATOM 654 C CA . LEU A 1 86 ? 9.297 29.938 -0.728 1 98 86 LEU A CA 1
ATOM 655 C C . LEU A 1 86 ? 9.672 29.406 -2.105 1 98 86 LEU A C 1
ATOM 657 O O . LEU A 1 86 ? 10.836 29.062 -2.354 1 98 86 LEU A O 1
ATOM 661 N N . ALA A 1 87 ? 8.672 29.297 -2.975 1 97.69 87 ALA A N 1
ATOM 662 C CA . ALA A 1 87 ? 8.922 28.812 -4.328 1 97.69 87 ALA A CA 1
ATOM 663 C C . ALA A 1 87 ? 9.961 29.672 -5.039 1 97.69 87 ALA A C 1
ATOM 665 O O . ALA A 1 87 ? 10.906 29.141 -5.641 1 97.69 87 ALA A O 1
ATOM 666 N N . ARG A 1 88 ? 9.836 30.984 -4.922 1 97.19 88 ARG A N 1
ATOM 667 C CA . ARG A 1 88 ? 10.766 31.906 -5.559 1 97.19 88 ARG A CA 1
ATOM 668 C C . ARG A 1 88 ? 12.172 31.766 -4.984 1 97.19 88 ARG A C 1
ATOM 670 O O . ARG A 1 88 ? 13.148 31.688 -5.734 1 97.19 88 ARG A O 1
ATOM 677 N N . THR A 1 89 ? 12.25 31.75 -3.705 1 97.06 89 THR A N 1
ATOM 678 C CA . THR A 1 89 ? 13.539 31.703 -3.027 1 97.06 89 THR A CA 1
ATOM 679 C C . THR A 1 89 ? 14.273 30.406 -3.336 1 97.06 89 THR A C 1
ATOM 681 O O . THR A 1 89 ? 15.469 30.406 -3.639 1 97.06 89 THR A O 1
ATOM 684 N N . ILE A 1 90 ? 13.602 29.281 -3.281 1 96.44 90 ILE A N 1
ATOM 685 C CA . ILE A 1 90 ? 14.219 27.984 -3.521 1 96.44 90 ILE A CA 1
ATOM 686 C C . ILE A 1 90 ? 14.633 27.875 -4.988 1 96.44 90 ILE A C 1
ATOM 688 O O . ILE A 1 90 ? 15.703 27.344 -5.305 1 96.44 90 ILE A O 1
ATOM 692 N N . MET A 1 91 ? 13.812 28.422 -5.832 1 95.19 91 MET A N 1
ATOM 693 C CA . MET A 1 91 ? 14.164 28.438 -7.25 1 95.19 91 MET A CA 1
ATOM 694 C C . MET A 1 91 ? 15.422 29.25 -7.492 1 95.19 91 MET A C 1
ATOM 696 O O . MET A 1 91 ? 16.281 28.859 -8.289 1 95.19 91 MET A O 1
ATOM 700 N N . ASP A 1 92 ? 15.5 30.359 -6.836 1 95.56 92 ASP A N 1
ATOM 701 C CA . ASP A 1 92 ? 16.672 31.203 -6.953 1 95.56 92 ASP A CA 1
ATOM 702 C C . ASP A 1 92 ? 17.922 30.484 -6.434 1 95.56 92 ASP A C 1
ATOM 704 O O . ASP A 1 92 ? 19 30.625 -7.004 1 95.56 92 ASP A O 1
ATOM 708 N N . MET A 1 93 ? 17.766 29.797 -5.363 1 95.69 93 MET A N 1
ATOM 709 C CA . MET A 1 93 ? 18.875 29.031 -4.809 1 95.69 93 MET A CA 1
ATOM 710 C C . MET A 1 93 ? 19.391 28 -5.812 1 95.69 93 MET A C 1
ATOM 712 O O . MET A 1 93 ? 20.594 27.766 -5.922 1 95.69 93 MET A O 1
ATOM 716 N N . VAL A 1 94 ? 18.5 27.359 -6.512 1 94.12 94 VAL A N 1
ATOM 717 C CA . VAL A 1 94 ? 18.844 26.328 -7.48 1 94.12 94 VAL A CA 1
ATOM 718 C C . VAL A 1 94 ? 19.5 26.969 -8.703 1 94.12 94 VAL A C 1
ATOM 720 O O . VAL A 1 94 ? 20.531 26.5 -9.18 1 94.12 94 VAL A O 1
ATOM 723 N N . LYS A 1 95 ? 18.984 28.031 -9.188 1 93.94 95 LYS A N 1
ATOM 724 C CA . LYS A 1 95 ? 19.422 28.656 -10.438 1 93.94 95 LYS A CA 1
ATOM 725 C C . LYS A 1 95 ? 20.703 29.453 -10.227 1 93.94 95 LYS A C 1
ATOM 727 O O . LYS A 1 95 ? 21.578 29.469 -11.102 1 93.94 95 LYS A O 1
ATOM 732 N N . ARG A 1 96 ? 20.828 30.078 -9.086 1 93.12 96 ARG A N 1
ATOM 733 C CA . ARG A 1 96 ? 21.875 31.078 -8.938 1 93.12 96 ARG A CA 1
ATOM 734 C C . ARG A 1 96 ? 22.938 30.609 -7.949 1 93.12 96 ARG A C 1
ATOM 736 O O . ARG A 1 96 ? 24.109 30.953 -8.07 1 93.12 96 ARG A O 1
ATOM 743 N N . ASP A 1 97 ? 22.516 29.875 -6.984 1 89.56 97 ASP A N 1
ATOM 744 C CA . ASP A 1 97 ? 23.438 29.609 -5.887 1 89.56 97 ASP A CA 1
ATOM 745 C C . ASP A 1 97 ? 23.969 28.172 -5.953 1 89.56 97 ASP A C 1
ATOM 747 O O . ASP A 1 97 ? 24.688 27.719 -5.059 1 89.56 97 ASP A O 1
ATOM 751 N N . GLY A 1 98 ? 23.484 27.328 -6.855 1 89.81 98 GLY A N 1
ATOM 752 C CA . GLY A 1 98 ? 24.031 26 -7.066 1 89.81 98 GLY A CA 1
ATOM 753 C C . GLY A 1 98 ? 23.391 24.953 -6.172 1 89.81 98 GLY A C 1
ATOM 754 O O . GLY A 1 98 ? 23.938 23.859 -6.016 1 89.81 98 GLY A O 1
ATOM 755 N N . TYR A 1 99 ? 22.344 25.375 -5.453 1 90.62 99 TYR A N 1
ATOM 756 C CA . TYR A 1 99 ? 21.609 24.391 -4.664 1 90.62 99 TYR A CA 1
ATOM 757 C C . TYR A 1 99 ? 21.094 23.266 -5.547 1 90.62 99 TYR A C 1
ATOM 759 O O . TYR A 1 99 ? 20.422 23.516 -6.559 1 90.62 99 TYR A O 1
ATOM 767 N N . LYS A 1 100 ? 21.438 22.031 -5.195 1 92.75 100 LYS A N 1
ATOM 768 C CA . LYS A 1 100 ? 20.984 20.844 -5.934 1 92.75 100 LYS A CA 1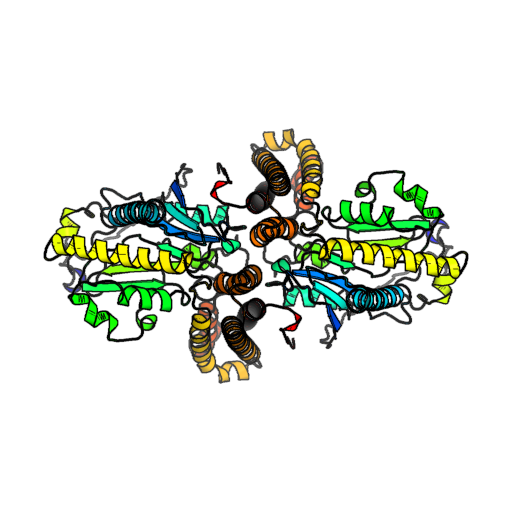
ATOM 769 C C . LYS A 1 100 ? 20.172 19.906 -5.039 1 92.75 100 LYS A C 1
ATOM 771 O O . LYS A 1 100 ? 20.734 19.016 -4.414 1 92.75 100 LYS A O 1
ATOM 776 N N . PRO A 1 101 ? 18.859 20.141 -5.043 1 95.06 101 PRO A N 1
ATOM 777 C CA . PRO A 1 101 ? 18.047 19.266 -4.207 1 95.06 101 PRO A CA 1
ATOM 778 C C . PRO A 1 101 ? 18.062 17.812 -4.695 1 95.06 101 PRO A C 1
ATOM 780 O O . PRO A 1 101 ? 17.953 17.562 -5.898 1 95.06 101 PRO A O 1
ATOM 783 N N . ARG A 1 102 ? 18.234 16.906 -3.83 1 94.69 102 ARG A N 1
ATOM 784 C CA . ARG A 1 102 ? 18.234 15.484 -4.148 1 94.69 102 ARG A CA 1
ATOM 785 C C . ARG A 1 102 ? 16.812 15 -4.465 1 94.69 102 ARG A C 1
ATOM 787 O O . ARG A 1 102 ? 16.625 14.133 -5.316 1 94.69 102 ARG A O 1
ATOM 794 N N . ARG A 1 103 ? 15.883 15.602 -3.779 1 96.06 103 ARG A N 1
ATOM 795 C CA . ARG A 1 103 ? 14.477 15.219 -3.902 1 96.06 103 ARG A CA 1
ATOM 796 C C . ARG A 1 103 ? 13.625 16.406 -4.355 1 96.06 103 ARG A C 1
ATOM 798 O O . ARG A 1 103 ? 14.07 17.547 -4.316 1 96.06 103 ARG A O 1
ATOM 805 N N . SER A 1 104 ? 12.438 16.109 -4.746 1 95.81 104 SER A N 1
ATOM 806 C CA . SER A 1 104 ? 11.594 17.141 -5.359 1 95.81 104 SER A CA 1
ATOM 807 C C . SER A 1 104 ? 10.805 17.906 -4.305 1 95.81 104 SER A C 1
ATOM 809 O O . SER A 1 104 ? 10.578 17.391 -3.203 1 95.81 104 SER A O 1
ATOM 811 N N . VAL A 1 105 ? 10.422 19.094 -4.664 1 97.25 105 VAL A N 1
ATOM 812 C CA . VAL A 1 105 ? 9.531 19.906 -3.859 1 97.25 105 VAL A CA 1
ATOM 813 C C . VAL A 1 105 ? 8.258 20.219 -4.652 1 97.25 105 VAL A C 1
ATOM 815 O O . VAL A 1 105 ? 8.328 20.688 -5.797 1 97.25 105 VAL A O 1
ATOM 818 N N . VAL A 1 106 ? 7.156 19.922 -4.059 1 96.44 106 VAL A N 1
ATOM 819 C CA . VAL A 1 106 ? 5.875 20.234 -4.676 1 96.44 106 VAL A CA 1
ATOM 820 C C . VAL A 1 106 ? 5.195 21.359 -3.914 1 96.44 106 VAL A C 1
ATOM 822 O O . VAL A 1 106 ? 4.906 21.234 -2.723 1 96.44 106 VAL A O 1
ATOM 825 N N . PHE A 1 107 ? 5.023 22.469 -4.582 1 97.38 107 PHE A N 1
ATOM 826 C CA . PHE A 1 107 ? 4.266 23.578 -4.035 1 97.38 107 PHE A CA 1
ATOM 827 C C . PHE A 1 107 ? 2.797 23.484 -4.438 1 97.38 107 PHE A C 1
ATOM 829 O O . PHE A 1 107 ? 2.469 23.562 -5.625 1 97.38 107 PHE A O 1
ATOM 836 N N . ALA A 1 108 ? 1.953 23.328 -3.461 1 95.62 108 ALA A N 1
ATOM 837 C CA . ALA A 1 108 ? 0.543 23.078 -3.748 1 95.62 108 ALA A CA 1
ATOM 838 C C . ALA A 1 108 ? -0.329 24.234 -3.262 1 95.62 108 ALA A C 1
ATOM 840 O O . ALA A 1 108 ? -0.339 24.562 -2.07 1 95.62 108 ALA A O 1
ATOM 841 N N . SER A 1 109 ? -0.961 24.859 -4.152 1 95.94 109 SER A N 1
ATOM 842 C CA . SER A 1 109 ? -1.994 25.844 -3.844 1 95.94 109 SER A CA 1
ATOM 843 C C . SER A 1 109 ? -3.385 25.219 -3.893 1 95.94 109 SER A C 1
ATOM 845 O O . SER A 1 109 ? -3.928 24.984 -4.977 1 95.94 109 SER A O 1
ATOM 847 N N . TRP A 1 110 ? -3.988 25.016 -2.693 1 94.38 110 TRP A N 1
ATOM 848 C CA . TRP A 1 110 ? -5.242 24.281 -2.582 1 94.38 110 TRP A CA 1
ATOM 849 C C . TRP A 1 110 ? -6.438 25.203 -2.771 1 94.38 110 TRP A C 1
ATOM 851 O O . TRP A 1 110 ? -6.434 26.344 -2.293 1 94.38 110 TRP A O 1
ATOM 861 N N . SER A 1 111 ? -7.391 24.656 -3.451 1 91.06 111 SER A N 1
ATOM 862 C CA . SER A 1 111 ? -8.688 25.312 -3.523 1 91.06 111 SER A CA 1
ATOM 863 C C . SER A 1 111 ? -9.719 24.609 -2.641 1 91.06 111 SER A C 1
ATOM 865 O O . SER A 1 111 ? -9.461 23.516 -2.129 1 91.06 111 SER A O 1
ATOM 867 N N . ALA A 1 112 ? -10.844 25.297 -2.305 1 87.5 112 ALA A N 1
ATOM 868 C CA . ALA A 1 112 ? -11.977 24.766 -1.553 1 87.5 112 ALA A CA 1
ATOM 869 C C . ALA A 1 112 ? -11.562 24.391 -0.135 1 87.5 112 ALA A C 1
ATOM 871 O O . ALA A 1 112 ? -12.039 23.391 0.409 1 87.5 112 ALA A O 1
ATOM 872 N N . GLY A 1 113 ? -10.672 25.125 0.358 1 83.44 113 GLY A N 1
ATOM 873 C CA . GLY A 1 113 ? -10.281 24.938 1.746 1 83.44 113 GLY A CA 1
ATOM 874 C C . GLY A 1 113 ? -11.406 25.234 2.725 1 83.44 113 GLY A C 1
ATOM 875 O O . GLY A 1 113 ? -11.508 24.578 3.768 1 83.44 113 GLY A O 1
ATOM 876 N N . GLU A 1 114 ? -12.234 26.109 2.354 1 79.56 114 GLU A N 1
ATOM 877 C CA . GLU A 1 114 ? -13.328 26.531 3.221 1 79.56 114 GLU A CA 1
ATOM 878 C C . GLU A 1 114 ? -14.406 25.453 3.307 1 79.56 114 GLU A C 1
ATOM 880 O O . GLU A 1 114 ? -15.281 25.516 4.172 1 79.56 114 GLU A O 1
ATOM 885 N N . PHE A 1 115 ? -14.281 24.547 2.5 1 77.69 115 PHE A N 1
ATOM 886 C CA . PHE A 1 115 ? -15.281 23.484 2.475 1 77.69 115 PHE A CA 1
ATOM 887 C C . PHE A 1 115 ? -14.703 22.188 3.045 1 77.69 115 PHE A C 1
ATOM 889 O O . PHE A 1 115 ? -14.898 21.109 2.473 1 77.69 115 PHE A O 1
ATOM 896 N N . GLY A 1 116 ? -13.938 22.344 4.121 1 76.06 116 GLY A N 1
ATOM 897 C CA . GLY A 1 116 ? -13.398 21.172 4.793 1 76.06 116 GLY A CA 1
ATOM 898 C C . GLY A 1 116 ? -12.156 20.609 4.117 1 76.06 116 GLY A C 1
ATOM 899 O O . GLY A 1 116 ? -12 19.391 4.008 1 76.06 116 GLY A O 1
ATOM 900 N N . ALA A 1 117 ? -11.359 21.5 3.574 1 82.56 117 ALA A N 1
ATOM 901 C CA . ALA A 1 117 ? -10.109 21.125 2.918 1 82.56 117 ALA A CA 1
ATOM 902 C C . ALA A 1 117 ? -10.367 20.141 1.788 1 82.56 117 ALA A C 1
ATOM 904 O O . ALA A 1 117 ? -9.602 19.188 1.609 1 82.56 117 ALA A O 1
ATOM 905 N N . VAL A 1 118 ? -11.359 20.297 1.071 1 82.44 118 VAL A N 1
ATOM 906 C CA . VAL A 1 118 ? -11.797 19.375 0.025 1 82.44 118 VAL A CA 1
ATOM 907 C C . VAL A 1 118 ? -10.711 19.266 -1.05 1 82.44 118 VAL A C 1
ATOM 909 O O . VAL A 1 118 ? -10.461 18.188 -1.584 1 82.44 118 VAL A O 1
ATOM 912 N N . GLY A 1 119 ? -10.117 20.344 -1.375 1 84.12 119 GLY A N 1
ATOM 913 C CA . GLY A 1 119 ? -9.102 20.312 -2.412 1 84.12 119 GLY A CA 1
ATOM 914 C C . GLY A 1 119 ? -7.949 19.375 -2.104 1 84.12 119 GLY A C 1
ATOM 915 O O . GLY A 1 119 ? -7.625 18.5 -2.908 1 84.12 119 GLY A O 1
ATOM 916 N N . ALA A 1 120 ? -7.414 19.594 -0.917 1 87 120 ALA A N 1
ATOM 917 C CA . ALA A 1 120 ? -6.316 18.719 -0.491 1 87 120 ALA A CA 1
ATOM 918 C C . ALA A 1 120 ? -6.785 17.281 -0.339 1 87 120 ALA A C 1
ATOM 920 O O . ALA A 1 120 ? -6.113 16.344 -0.793 1 87 120 ALA A O 1
ATOM 921 N N . THR A 1 121 ? -7.918 17.047 0.208 1 86.31 121 THR A N 1
ATOM 922 C CA . THR A 1 121 ? -8.438 15.719 0.49 1 86.31 121 THR A CA 1
ATOM 923 C C . THR A 1 121 ? -8.727 14.969 -0.806 1 86.31 121 THR A C 1
ATOM 925 O O . THR A 1 121 ? -8.375 13.797 -0.941 1 86.31 121 THR A O 1
ATOM 928 N N . GLU A 1 122 ? -9.305 15.656 -1.708 1 83.88 122 GLU A N 1
ATOM 929 C CA . GLU A 1 122 ? -9.633 15.016 -2.977 1 83.88 122 GLU A CA 1
ATOM 930 C C . GLU A 1 122 ? -8.367 14.633 -3.744 1 83.88 122 GLU A C 1
ATOM 932 O O . GLU A 1 122 ? -8.344 13.602 -4.426 1 83.88 122 GLU A O 1
ATOM 937 N N . TRP A 1 123 ? -7.457 15.477 -3.65 1 85.62 123 TRP A N 1
ATOM 938 C CA . TRP A 1 123 ? -6.184 15.156 -4.285 1 85.62 123 TRP A CA 1
ATOM 939 C C . TRP A 1 123 ? -5.578 13.891 -3.68 1 85.62 123 TRP A C 1
ATOM 941 O O . TRP A 1 123 ? -5.098 13.016 -4.402 1 85.62 123 TRP A O 1
ATOM 951 N N . LEU A 1 124 ? -5.621 13.82 -2.398 1 86.81 124 LEU A N 1
ATOM 952 C CA . LEU A 1 124 ? -5.098 12.648 -1.704 1 86.81 124 LEU A CA 1
ATOM 953 C C . LEU A 1 124 ? -5.867 11.398 -2.104 1 86.81 124 LEU A C 1
ATOM 955 O O . LEU A 1 124 ? -5.266 10.352 -2.357 1 86.81 124 LEU A O 1
ATOM 959 N N . GLU A 1 125 ? -7.121 11.508 -2.193 1 83.06 125 GLU A N 1
ATOM 960 C CA . GLU A 1 125 ? -7.961 10.367 -2.553 1 83.06 125 GLU A CA 1
ATOM 961 C C . GLU A 1 125 ? -7.723 9.938 -3.998 1 83.06 125 GLU A C 1
ATOM 963 O O . GLU A 1 125 ? -7.703 8.742 -4.301 1 83.06 125 GLU A O 1
ATOM 968 N N . GLY A 1 126 ? -7.527 10.891 -4.766 1 80.38 126 GLY A N 1
ATOM 969 C CA . GLY A 1 126 ? -7.34 10.609 -6.18 1 80.38 126 GLY A CA 1
ATOM 970 C C . GLY A 1 126 ? -6.008 9.953 -6.484 1 80.38 126 GLY A C 1
ATOM 971 O O . GLY A 1 126 ? -5.891 9.195 -7.449 1 80.38 126 GLY A O 1
ATOM 972 N N . TYR A 1 127 ? -5.055 10.227 -5.609 1 83.75 127 TYR A N 1
ATOM 973 C CA . TYR A 1 127 ? -3.715 9.711 -5.875 1 83.75 127 TYR A CA 1
ATOM 974 C C . TYR A 1 127 ? -3.234 8.828 -4.73 1 83.75 127 TYR A C 1
ATOM 976 O O . TYR A 1 127 ? -2.031 8.727 -4.477 1 83.75 127 TYR A O 1
ATOM 984 N N . SER A 1 128 ? -4.168 8.242 -4.094 1 79.88 128 SER A N 1
ATOM 985 C CA . SER A 1 128 ? -3.881 7.465 -2.893 1 79.88 128 SER A CA 1
ATOM 986 C C . SER A 1 128 ? -2.977 6.277 -3.207 1 79.88 128 SER A C 1
ATOM 988 O O . SER A 1 128 ? -2.207 5.832 -2.354 1 79.88 128 SER A O 1
ATOM 990 N N . SER A 1 129 ? -2.98 5.797 -4.391 1 77.19 129 SER A N 1
ATOM 991 C CA . SER A 1 129 ? -2.221 4.609 -4.762 1 77.19 129 SER A CA 1
ATOM 992 C C . SER A 1 129 ? -0.734 4.922 -4.895 1 77.19 129 SER A C 1
ATOM 994 O O . SER A 1 129 ? 0.109 4.039 -4.738 1 77.19 129 SER A O 1
ATOM 996 N N . LEU A 1 130 ? -0.49 6.199 -5.074 1 82.75 130 LEU A N 1
ATOM 997 C CA . LEU A 1 130 ? 0.897 6.484 -5.422 1 82.75 130 LEU A CA 1
ATOM 998 C C . LEU A 1 130 ? 1.535 7.41 -4.387 1 82.75 130 LEU A C 1
ATOM 1000 O O . LEU A 1 130 ? 2.746 7.355 -4.164 1 82.75 130 LEU A O 1
ATOM 1004 N N . LEU A 1 131 ? 0.785 8.234 -3.73 1 86.69 131 LEU A N 1
ATOM 1005 C CA . LEU A 1 131 ? 1.341 9.328 -2.943 1 86.69 131 LEU A CA 1
ATOM 1006 C C . LEU A 1 131 ? 2.123 8.797 -1.748 1 86.69 131 LEU A C 1
ATOM 1008 O O . LEU A 1 131 ? 3.152 9.367 -1.372 1 86.69 131 LEU A O 1
ATOM 1012 N N . HIS A 1 132 ? 1.636 7.695 -1.228 1 83 132 HIS A N 1
ATOM 1013 C CA . HIS A 1 132 ? 2.277 7.172 -0.027 1 83 132 HIS A CA 1
ATOM 1014 C C . HIS A 1 132 ? 3.678 6.652 -0.333 1 83 132 HIS A C 1
ATOM 1016 O O . HIS A 1 132 ? 4.508 6.527 0.57 1 83 132 HIS A O 1
ATOM 1022 N N . SER A 1 133 ? 3.918 6.398 -1.581 1 86.75 133 SER A N 1
ATOM 1023 C CA . SER A 1 133 ? 5.242 5.914 -1.964 1 86.75 133 SER A CA 1
ATOM 1024 C C . SER A 1 133 ? 6.105 7.039 -2.521 1 86.75 133 SER A C 1
ATOM 1026 O O . SER A 1 133 ? 7.285 6.84 -2.811 1 86.75 133 SER A O 1
ATOM 1028 N N . LYS A 1 134 ? 5.531 8.156 -2.613 1 92.31 134 LYS A N 1
ATOM 1029 C CA . LYS A 1 134 ? 6.273 9.242 -3.238 1 92.31 134 LYS A CA 1
ATOM 1030 C C . LYS A 1 134 ? 6.418 10.43 -2.289 1 92.31 134 LYS A C 1
ATOM 1032 O O . LYS A 1 134 ? 7.516 10.969 -2.121 1 92.31 134 LYS A O 1
ATOM 1037 N N . ALA A 1 135 ? 5.312 10.812 -1.732 1 94.69 135 ALA A N 1
ATOM 1038 C CA . ALA A 1 135 ? 5.344 11.938 -0.797 1 94.69 135 ALA A CA 1
ATOM 1039 C C . ALA A 1 135 ? 5.797 11.484 0.588 1 94.69 135 ALA A C 1
ATOM 1041 O O . ALA A 1 135 ? 5.211 10.562 1.166 1 94.69 135 ALA A O 1
ATOM 1042 N N . PHE A 1 136 ? 6.828 12.172 1.119 1 96.69 136 PHE A N 1
ATOM 1043 C CA . PHE A 1 136 ? 7.344 11.68 2.391 1 96.69 136 PHE A CA 1
ATOM 1044 C C . PHE A 1 136 ? 7.113 12.703 3.5 1 96.69 136 PHE A C 1
ATOM 1046 O O . PHE A 1 136 ? 7.316 12.398 4.68 1 96.69 136 PHE A O 1
ATOM 1053 N N . ALA A 1 137 ? 6.609 13.883 3.162 1 97.94 137 ALA A N 1
ATOM 1054 C CA . ALA A 1 137 ? 6.258 14.875 4.168 1 97.94 137 ALA A CA 1
ATOM 1055 C C . ALA A 1 137 ? 5.34 15.953 3.584 1 97.94 137 ALA A C 1
ATOM 1057 O O . ALA A 1 137 ? 5.391 16.234 2.383 1 97.94 137 ALA A O 1
ATOM 1058 N N . TYR A 1 138 ? 4.496 16.469 4.398 1 98 138 TYR A N 1
ATOM 1059 C CA . TYR A 1 138 ? 3.635 17.594 4.047 1 98 138 TYR A CA 1
ATOM 1060 C C . TYR A 1 138 ? 3.791 18.734 5.043 1 98 138 TYR A C 1
ATOM 1062 O O . TYR A 1 138 ? 3.709 18.531 6.258 1 98 138 TYR A O 1
ATOM 1070 N N . ILE A 1 139 ? 4.027 19.875 4.57 1 98.62 139 ILE A N 1
ATOM 1071 C CA . ILE A 1 139 ? 4.121 21.094 5.383 1 98.62 139 ILE A CA 1
ATOM 1072 C C . ILE A 1 139 ? 2.947 22.016 5.062 1 98.62 139 ILE A C 1
ATOM 1074 O O . ILE A 1 139 ? 2.846 22.547 3.953 1 98.62 139 ILE A O 1
ATOM 1078 N N . ASN A 1 140 ? 2.096 22.203 6.031 1 98.12 140 ASN A N 1
ATOM 1079 C CA . ASN A 1 140 ? 0.928 23.062 5.871 1 98.12 140 ASN A CA 1
ATOM 1080 C C . ASN A 1 140 ? 1.225 24.5 6.297 1 98.12 140 ASN A C 1
ATOM 1082 O O . ASN A 1 140 ? 1.655 24.75 7.426 1 98.12 140 ASN A O 1
ATOM 1086 N N . LEU A 1 141 ? 0.953 25.453 5.438 1 98 141 LEU A N 1
ATOM 1087 C CA . LEU A 1 141 ? 1.262 26.859 5.719 1 98 141 LEU A CA 1
ATOM 1088 C C . LEU A 1 141 ? -0.006 27.641 6.055 1 98 141 LEU A C 1
ATOM 1090 O O . LEU A 1 141 ? 0.044 28.859 6.262 1 98 141 LEU A O 1
ATOM 1094 N N . ASP A 1 142 ? -1.127 26.906 6.133 1 94.5 142 ASP A N 1
ATOM 1095 C CA . ASP A 1 142 ? -2.379 27.594 6.438 1 94.5 142 ASP A CA 1
ATOM 1096 C C . ASP A 1 142 ? -2.311 28.281 7.805 1 94.5 142 ASP A C 1
ATOM 1098 O O . ASP A 1 142 ? -1.961 27.656 8.805 1 94.5 142 ASP A O 1
ATOM 1102 N N . ALA A 1 143 ? -2.641 29.547 7.836 1 92.62 143 ALA A N 1
ATOM 1103 C CA . ALA A 1 143 ? -2.744 30.312 9.07 1 92.62 143 ALA A CA 1
ATOM 1104 C C . ALA A 1 143 ? -1.478 30.172 9.914 1 92.62 143 ALA A C 1
ATOM 1106 O O . ALA A 1 143 ? -1.549 29.922 11.117 1 92.62 143 ALA A O 1
ATOM 1107 N N . ALA A 1 144 ? -0.323 30.344 9.273 1 95.06 144 ALA A N 1
ATOM 1108 C CA . ALA A 1 144 ? 0.97 30.141 9.922 1 95.06 144 ALA A CA 1
ATOM 1109 C C . ALA A 1 144 ? 1.304 31.297 10.852 1 95.06 144 ALA A C 1
ATOM 1111 O O . ALA A 1 144 ? 2.146 31.156 11.742 1 95.06 144 ALA A O 1
ATOM 1112 N N . VAL A 1 145 ? 0.676 32.438 10.633 1 94.06 145 VAL A N 1
ATOM 1113 C CA . VAL A 1 145 ? 0.909 33.625 11.484 1 94.06 145 VAL A CA 1
ATOM 1114 C C . VAL A 1 145 ? -0.426 34.25 11.883 1 94.06 145 VAL A C 1
ATOM 1116 O O . VAL A 1 145 ? -1.127 34.812 11.039 1 94.06 145 VAL A O 1
ATOM 1119 N N . THR A 1 146 ? -0.751 34.125 13.117 1 90.25 146 THR A N 1
ATOM 1120 C CA . THR A 1 146 ? -1.99 34.688 13.648 1 90.25 146 THR A CA 1
ATOM 1121 C C . THR A 1 146 ? -1.705 35.625 14.812 1 90.25 146 THR A C 1
ATOM 1123 O O . THR A 1 146 ? -2.611 36.281 15.32 1 90.25 146 THR A O 1
ATOM 1126 N N . GLY A 1 147 ? -0.56 35.625 15.266 1 84.62 147 GLY A N 1
ATOM 1127 C CA . GLY A 1 147 ? -0.064 36.406 16.375 1 84.62 147 GLY A CA 1
ATOM 1128 C C . GLY A 1 147 ? 1.439 36.312 16.562 1 84.62 147 GLY A C 1
ATOM 1129 O O . GLY A 1 147 ? 2.143 35.812 15.68 1 84.62 147 GLY A O 1
ATOM 1130 N N . SER A 1 148 ? 2.008 36.906 17.656 1 78.88 148 SER A N 1
ATOM 1131 C CA . SER A 1 148 ? 3.465 36.969 17.719 1 78.88 148 SER A CA 1
ATOM 1132 C C . SER A 1 148 ? 3.969 36.531 19.094 1 78.88 148 SER A C 1
ATOM 1134 O O . SER A 1 148 ? 5.176 36.438 19.312 1 78.88 148 SER A O 1
ATOM 1136 N N . ARG A 1 149 ? 3.176 36.094 20 1 79.06 149 ARG A N 1
ATOM 1137 C CA . ARG A 1 149 ? 3.617 35.938 21.375 1 79.06 149 ARG A CA 1
ATOM 1138 C C . ARG A 1 149 ? 3.838 34.469 21.719 1 79.06 149 ARG A C 1
ATOM 1140 O O . ARG A 1 149 ? 4.508 34.156 22.703 1 79.06 149 ARG A O 1
ATOM 1147 N N . ASN A 1 150 ? 3.244 33.625 20.906 1 83.75 150 ASN A N 1
ATOM 1148 C CA . ASN A 1 150 ? 3.344 32.188 21.156 1 83.75 150 ASN A CA 1
ATOM 1149 C C . ASN A 1 150 ? 3.477 31.375 19.859 1 83.75 150 ASN A C 1
ATOM 1151 O O . ASN A 1 150 ? 3.469 31.953 18.781 1 83.75 150 ASN A O 1
ATOM 1155 N N . PHE A 1 151 ? 3.76 30.078 20.047 1 88.06 151 PHE A N 1
ATOM 1156 C CA . PHE A 1 151 ? 3.918 29.172 18.922 1 88.06 151 PHE A CA 1
ATOM 1157 C C . PHE A 1 151 ? 3.176 27.859 19.172 1 88.06 151 PHE A C 1
ATOM 1159 O O . PHE A 1 151 ? 3.279 27.297 20.266 1 88.06 151 PHE A O 1
ATOM 1166 N N . LYS A 1 152 ? 2.367 27.5 18.281 1 88.38 152 LYS A N 1
ATOM 1167 C CA . LYS A 1 152 ? 1.646 26.234 18.344 1 88.38 152 LYS A CA 1
ATOM 1168 C C . LYS A 1 152 ? 1.905 25.391 17.109 1 88.38 152 LYS A C 1
ATOM 1170 O O . LYS A 1 152 ? 2.137 25.922 16.016 1 88.38 152 LYS A O 1
ATOM 1175 N N . PHE A 1 153 ? 1.861 24.078 17.297 1 92.69 153 PHE A N 1
ATOM 1176 C CA . PHE A 1 153 ? 2.049 23.219 16.125 1 92.69 153 PHE A CA 1
ATOM 1177 C C . PHE A 1 153 ? 1.35 21.875 16.312 1 92.69 153 PHE A C 1
ATOM 1179 O O . PHE A 1 153 ? 1.063 21.484 17.453 1 92.69 153 PHE A O 1
ATOM 1186 N N . SER A 1 154 ? 0.904 21.328 15.266 1 95.19 154 SER A N 1
ATOM 1187 C CA . SER A 1 154 ? 0.451 19.953 15.109 1 95.19 154 SER A CA 1
ATOM 1188 C C . SER A 1 154 ? 1.323 19.188 14.117 1 95.19 154 SER A C 1
ATOM 1190 O O . SER A 1 154 ? 1.555 19.656 13 1 95.19 154 SER A O 1
ATOM 1192 N N . ALA A 1 155 ? 1.815 18.078 14.594 1 96.06 155 ALA A N 1
ATOM 1193 C CA . ALA A 1 155 ? 2.744 17.391 13.711 1 96.06 155 ALA A CA 1
ATOM 1194 C C . ALA A 1 155 ? 2.775 15.891 14.016 1 96.06 155 ALA A C 1
ATOM 1196 O O . ALA A 1 155 ? 2.453 15.469 15.125 1 96.06 155 ALA A O 1
ATOM 1197 N N . SER A 1 156 ? 3.064 15.172 12.969 1 95.88 156 SER A N 1
ATOM 1198 C CA . SER A 1 156 ? 3.508 13.797 13.18 1 95.88 156 SER A CA 1
ATOM 1199 C C . SER A 1 156 ? 4.73 13.742 14.086 1 95.88 156 SER A C 1
ATOM 1201 O O . SER A 1 156 ? 5.633 14.578 13.969 1 95.88 156 SER A O 1
ATOM 1203 N N . PRO A 1 157 ? 4.797 12.773 14.984 1 95.25 157 PRO A N 1
ATOM 1204 C CA . PRO A 1 157 ? 5.988 12.625 15.82 1 95.25 157 PRO A CA 1
ATOM 1205 C C . PRO A 1 157 ? 7.277 12.531 15.008 1 95.25 157 PRO A C 1
ATOM 1207 O O . PRO A 1 157 ? 8.344 12.914 15.492 1 95.25 157 PRO A O 1
ATOM 1210 N N . MET A 1 158 ? 7.18 12.133 13.82 1 96.75 158 MET A N 1
ATOM 1211 C CA . MET A 1 158 ? 8.344 11.945 12.961 1 96.75 158 MET A CA 1
ATOM 1212 C C . MET A 1 158 ? 8.953 13.289 12.562 1 96.75 158 MET A C 1
ATOM 1214 O O . MET A 1 158 ? 10.07 13.344 12.055 1 96.75 158 MET A O 1
ATOM 1218 N N . LEU A 1 159 ? 8.242 14.359 12.797 1 96.81 159 LEU A N 1
ATOM 1219 C CA . LEU A 1 159 ? 8.719 15.656 12.328 1 96.81 159 LEU A CA 1
ATOM 1220 C C . LEU A 1 159 ? 9.086 16.547 13.508 1 96.81 159 LEU A C 1
ATOM 1222 O O . LEU A 1 159 ? 9.453 17.719 13.32 1 96.81 159 LEU A O 1
ATOM 1226 N N . PHE A 1 160 ? 9.039 16.062 14.766 1 93.06 160 PHE A N 1
ATOM 1227 C CA . PHE A 1 160 ? 9.312 16.859 15.953 1 93.06 160 PHE A CA 1
ATOM 1228 C C . PHE A 1 160 ? 10.758 17.344 15.969 1 93.06 160 PHE A C 1
ATOM 1230 O O . PHE A 1 160 ? 11.016 18.531 16.156 1 93.06 160 PHE A O 1
ATOM 1237 N N . GLU A 1 161 ? 11.609 16.422 15.695 1 91.56 161 GLU A N 1
ATOM 1238 C CA . GLU A 1 161 ? 13.023 16.766 15.742 1 91.56 161 GLU A CA 1
ATOM 1239 C C . GLU A 1 161 ? 13.383 17.75 14.641 1 91.56 161 GLU A C 1
ATOM 1241 O O . GLU A 1 161 ? 14.234 18.625 14.836 1 91.56 161 GLU A O 1
ATOM 1246 N N . LEU A 1 162 ? 12.836 17.547 13.508 1 94.12 162 LEU A N 1
ATOM 1247 C CA . LEU A 1 162 ? 13.078 18.469 12.406 1 94.12 162 LEU A CA 1
ATOM 1248 C C . LEU A 1 162 ? 12.609 19.891 12.766 1 94.12 162 LEU A C 1
ATOM 1250 O O . LEU A 1 162 ? 13.32 20.859 12.508 1 94.12 162 LEU A O 1
ATOM 1254 N N . LEU A 1 163 ? 11.422 20.016 13.336 1 94 163 LEU A N 1
ATOM 1255 C CA . LEU A 1 163 ? 10.914 21.312 13.75 1 94 163 LEU A CA 1
ATOM 1256 C C . LEU A 1 163 ? 11.82 21.953 14.797 1 94 163 LEU A C 1
ATOM 1258 O O . LEU A 1 163 ? 12.148 23.141 14.703 1 94 163 LEU A O 1
ATOM 1262 N N . LYS A 1 164 ? 12.219 21.141 15.727 1 89.06 164 LYS A N 1
ATOM 1263 C CA . LYS A 1 164 ? 13.094 21.641 16.781 1 89.06 164 LYS A CA 1
ATOM 1264 C C . LYS A 1 164 ? 14.391 22.203 16.203 1 89.06 164 LYS A C 1
ATOM 1266 O O . LYS A 1 164 ? 14.805 23.312 16.562 1 89.06 164 LYS A O 1
ATOM 1271 N N . LYS A 1 165 ? 14.969 21.469 15.398 1 88.81 165 LYS A N 1
ATOM 1272 C CA . LYS A 1 165 ? 16.234 21.875 14.805 1 88.81 165 LYS A CA 1
ATOM 1273 C C . LYS A 1 165 ? 16.078 23.141 13.969 1 88.81 165 LYS A C 1
ATOM 1275 O O . LYS A 1 165 ? 16.938 24.031 14.008 1 88.81 165 LYS A O 1
ATOM 1280 N N . THR A 1 166 ? 15.07 23.219 13.227 1 91 166 THR A N 1
ATOM 1281 C CA . THR A 1 166 ? 14.867 24.359 12.359 1 91 166 THR A CA 1
ATOM 1282 C C . THR A 1 166 ? 14.539 25.609 13.172 1 91 166 THR A C 1
ATOM 1284 O O . THR A 1 166 ? 14.953 26.719 12.82 1 91 166 THR A O 1
ATOM 1287 N N . MET A 1 167 ? 13.828 25.484 14.219 1 87.31 167 MET A N 1
ATOM 1288 C CA . MET A 1 167 ? 13.477 26.625 15.062 1 87.31 167 MET A CA 1
ATOM 1289 C C . MET A 1 167 ? 14.719 27.219 15.719 1 87.31 167 MET A C 1
ATOM 1291 O O . MET A 1 167 ? 14.773 28.422 15.977 1 87.31 167 MET A O 1
ATOM 1295 N N . THR A 1 168 ? 15.727 26.391 15.922 1 85.06 168 THR A N 1
ATOM 1296 C CA . THR A 1 168 ? 16.953 26.875 16.547 1 85.06 168 THR A CA 1
ATOM 1297 C C . THR A 1 168 ? 17.812 27.625 15.539 1 85.06 168 THR A C 1
ATOM 1299 O O . THR A 1 168 ? 18.688 28.391 15.914 1 85.06 168 THR A O 1
ATOM 1302 N N . GLN A 1 169 ? 17.516 27.453 14.305 1 86.81 169 GLN A N 1
ATOM 1303 C CA . GLN A 1 169 ? 18.344 28.062 13.266 1 86.81 169 GLN A CA 1
ATOM 1304 C C . GLN A 1 169 ? 17.719 29.344 12.734 1 86.81 169 GLN A C 1
ATOM 1306 O O . GLN A 1 169 ? 18.328 30.047 11.938 1 86.81 169 GLN A O 1
ATOM 1311 N N . VAL A 1 170 ? 16.547 29.594 13.141 1 87.38 170 VAL A N 1
ATOM 1312 C CA . VAL A 1 170 ? 15.836 30.766 12.648 1 87.38 170 VAL A CA 1
ATOM 1313 C C . VAL A 1 170 ? 15.773 31.828 13.742 1 87.38 170 VAL A C 1
ATOM 1315 O O . VAL A 1 170 ? 15.672 31.5 14.93 1 87.38 170 VAL A O 1
ATOM 1318 N N . THR A 1 171 ? 16.016 33.094 13.328 1 82.81 171 THR A N 1
ATOM 1319 C CA . THR A 1 171 ? 15.844 34.188 14.266 1 82.81 171 THR A CA 1
ATOM 1320 C C . THR A 1 171 ? 14.367 34.406 14.602 1 82.81 171 THR A C 1
ATOM 1322 O O . THR A 1 171 ? 13.586 34.844 13.75 1 82.81 171 THR A O 1
ATOM 1325 N N . LEU A 1 172 ? 14.094 34.031 15.812 1 80.19 172 LEU A N 1
ATOM 1326 C CA . LEU A 1 172 ? 12.695 34.125 16.234 1 80.19 172 LEU A CA 1
ATOM 1327 C C . LEU A 1 172 ? 12.414 35.469 16.891 1 80.19 172 LEU A C 1
ATOM 1329 O O . LEU A 1 172 ? 13.328 36.094 17.406 1 80.19 172 LEU A O 1
ATOM 1333 N N . PRO A 1 173 ? 11.195 35.812 16.734 1 73.56 173 PRO A N 1
ATOM 1334 C CA . PRO A 1 173 ? 10.852 37.062 17.422 1 73.56 173 PRO A CA 1
ATOM 1335 C C . PRO A 1 173 ? 11.141 37 18.922 1 73.56 173 PRO A C 1
ATOM 1337 O O . PRO A 1 173 ? 11.078 35.906 19.516 1 73.56 173 PRO A O 1
ATOM 1340 N N . THR A 1 174 ? 11.664 38.031 19.469 1 62.12 174 THR A N 1
ATOM 1341 C CA . THR A 1 174 ? 12.234 38.156 20.797 1 62.12 174 THR A CA 1
ATOM 1342 C C . THR A 1 174 ? 11.328 37.5 21.844 1 62.12 174 THR A C 1
ATOM 1344 O O . THR A 1 174 ? 11.805 36.875 22.797 1 62.12 174 THR A O 1
ATOM 1347 N N . ASP A 1 175 ? 10.07 37.5 21.656 1 63.5 175 ASP A N 1
ATOM 1348 C CA . ASP A 1 175 ? 9.156 37.031 22.688 1 63.5 175 ASP A CA 1
ATOM 1349 C C . ASP A 1 175 ? 9.07 35.5 22.672 1 63.5 175 ASP A C 1
ATOM 1351 O O . ASP A 1 175 ? 8.523 34.875 23.594 1 63.5 175 ASP A O 1
ATOM 1355 N N . PHE A 1 176 ? 9.766 34.812 21.625 1 64.06 176 PHE A N 1
ATOM 1356 C CA . PHE A 1 176 ? 9.555 33.406 21.422 1 64.06 176 PHE A CA 1
ATOM 1357 C C . PHE A 1 176 ? 10.672 32.594 22.062 1 64.06 176 PHE A C 1
ATOM 1359 O O . PHE A 1 176 ? 10.539 31.375 22.281 1 64.06 176 PHE A O 1
ATOM 1366 N N . LYS A 1 177 ? 11.781 33.188 22.422 1 60.25 177 LYS A N 1
ATOM 1367 C CA . LYS A 1 177 ? 12.945 32.438 22.906 1 60.25 177 LYS A CA 1
ATOM 1368 C C . LYS A 1 177 ? 12.609 31.672 24.188 1 60.25 177 LYS A C 1
ATOM 1370 O O . LYS A 1 177 ? 13.07 30.547 24.391 1 60.25 177 LYS A O 1
ATOM 1375 N N . ASN A 1 178 ? 11.711 32.25 24.906 1 61.59 178 ASN A N 1
ATOM 1376 C CA . ASN A 1 178 ? 11.352 31.594 26.156 1 61.59 178 ASN A CA 1
ATOM 1377 C C . ASN A 1 178 ? 10.469 30.375 25.922 1 61.59 178 ASN A C 1
ATOM 1379 O O . ASN A 1 178 ? 10.477 29.422 26.703 1 61.59 178 ASN A O 1
ATOM 1383 N N . TRP A 1 179 ? 9.766 30.469 24.812 1 64.94 179 TRP A N 1
ATOM 1384 C CA . TRP A 1 179 ? 8.859 29.375 24.5 1 64.94 179 TRP A CA 1
ATOM 1385 C C . TRP A 1 179 ? 9.633 28.078 24.234 1 64.94 179 TRP A C 1
ATOM 1387 O O . TRP A 1 179 ? 9.227 27.016 24.688 1 64.94 179 TRP A O 1
ATOM 1397 N N . LEU A 1 180 ? 10.766 28.156 23.625 1 66.12 180 LEU A N 1
ATOM 1398 C CA . LEU A 1 180 ? 11.547 26.969 23.266 1 66.12 180 LEU A CA 1
ATOM 1399 C C . LEU A 1 180 ? 12.242 26.391 24.5 1 66.12 180 LEU A C 1
ATOM 1401 O O . LEU A 1 180 ? 12.484 25.188 24.562 1 66.12 180 LEU A O 1
ATOM 1405 N N . ALA A 1 181 ? 12.633 27.25 25.469 1 61.12 181 ALA A N 1
ATOM 1406 C CA . ALA A 1 181 ? 13.461 26.859 26.609 1 61.12 181 ALA A CA 1
ATOM 1407 C C . ALA A 1 181 ? 12.672 25.969 27.578 1 61.12 181 ALA A C 1
ATOM 1409 O O . ALA A 1 181 ? 13.258 25.188 28.312 1 61.12 181 ALA A O 1
ATOM 1410 N N . GLY A 1 182 ? 11.406 26.078 27.5 1 57.81 182 GLY A N 1
ATOM 1411 C CA . GLY A 1 182 ? 10.734 25.312 28.547 1 57.81 182 GLY A CA 1
ATOM 1412 C C . GLY A 1 182 ? 10.625 23.828 28.219 1 57.81 182 GLY A C 1
ATOM 1413 O O . GLY A 1 182 ? 11.602 23.219 27.781 1 57.81 182 GLY A O 1
ATOM 1414 N N . SER A 1 183 ? 9.438 23.281 28.109 1 63.84 183 SER A N 1
ATOM 1415 C CA . SER A 1 183 ? 9.062 21.875 28.016 1 63.84 183 SER A CA 1
ATOM 1416 C C . SER A 1 183 ? 9.438 21.281 26.656 1 63.84 183 SER A C 1
ATOM 1418 O O . SER A 1 183 ? 9.828 22.016 25.75 1 63.84 183 SER A O 1
ATOM 1420 N N . SER A 1 184 ? 9.461 19.922 26.625 1 71.12 184 SER A N 1
ATOM 1421 C CA . SER A 1 184 ? 9.75 19.203 25.375 1 71.12 184 SER A CA 1
ATOM 1422 C C . SER A 1 184 ? 8.773 19.594 24.281 1 71.12 184 SER A C 1
ATOM 1424 O O . SER A 1 184 ? 7.613 19.922 24.547 1 71.12 184 SER A O 1
ATOM 1426 N N . LEU A 1 185 ? 9.273 19.938 23.094 1 76.56 185 LEU A N 1
ATOM 1427 C CA . LEU A 1 185 ? 8.453 20.266 21.938 1 76.56 185 LEU A CA 1
ATOM 1428 C C . LEU A 1 185 ? 7.254 19.328 21.844 1 76.56 185 LEU A C 1
ATOM 1430 O O . LEU A 1 185 ? 6.152 19.75 21.484 1 76.56 185 LEU A O 1
ATOM 1434 N N . ALA A 1 186 ? 7.48 18.109 22.234 1 73.06 186 ALA A N 1
ATOM 1435 C CA . ALA A 1 186 ? 6.422 17.109 22.156 1 73.06 186 ALA A CA 1
ATOM 1436 C C . ALA A 1 186 ? 5.266 17.469 23.094 1 73.06 186 ALA A C 1
ATOM 1438 O O . ALA A 1 186 ? 4.102 17.234 22.75 1 73.06 186 ALA A O 1
ATOM 1439 N N . ALA A 1 187 ? 5.605 18.047 24.109 1 75.25 187 ALA A N 1
ATOM 1440 C CA . ALA A 1 187 ? 4.59 18.406 25.094 1 75.25 187 ALA A CA 1
ATOM 1441 C C . ALA A 1 187 ? 3.752 19.578 24.625 1 75.25 187 ALA A C 1
ATOM 1443 O O . ALA A 1 187 ? 2.637 19.797 25.109 1 75.25 187 ALA A O 1
ATOM 1444 N N . LYS A 1 188 ? 4.301 20.203 23.719 1 80.44 188 LYS A N 1
ATOM 1445 C CA . LYS A 1 188 ? 3.623 21.406 23.25 1 80.44 188 LYS A CA 1
ATOM 1446 C C . LYS A 1 188 ? 2.814 21.125 21.984 1 80.44 188 LYS A C 1
ATOM 1448 O O . LYS A 1 188 ? 2.139 22.016 21.453 1 80.44 188 LYS A O 1
ATOM 1453 N N . ALA A 1 189 ? 2.871 19.891 21.547 1 87.06 189 ALA A N 1
ATOM 1454 C CA . ALA A 1 189 ? 2.164 19.516 20.328 1 87.06 189 ALA A CA 1
ATOM 1455 C C . ALA A 1 189 ? 0.658 19.453 20.562 1 87.06 189 ALA A C 1
ATOM 1457 O O . ALA A 1 189 ? 0.208 18.969 21.609 1 87.06 189 ALA A O 1
ATOM 1458 N N . ALA A 1 190 ? -0.033 20.031 19.688 1 88.5 190 ALA A N 1
ATOM 1459 C CA . ALA A 1 190 ? -1.488 19.922 19.703 1 88.5 190 ALA A CA 1
ATOM 1460 C C . ALA A 1 190 ? -1.974 18.938 18.641 1 88.5 190 ALA A C 1
ATOM 1462 O O . ALA A 1 190 ? -1.349 18.812 17.578 1 88.5 190 ALA A O 1
ATOM 1463 N N . PRO A 1 191 ? -3.064 18.234 18.891 1 88 191 PRO A N 1
ATOM 1464 C CA . PRO A 1 191 ? -3.617 17.375 17.844 1 88 191 PRO A CA 1
ATOM 1465 C C . PRO A 1 191 ? -4.086 18.156 16.625 1 88 191 PRO A C 1
ATOM 1467 O O . PRO A 1 191 ? -4.449 19.328 16.734 1 88 191 PRO A O 1
ATOM 1470 N N . PHE A 1 192 ? -4.066 17.484 15.539 1 90.69 192 PHE A N 1
ATOM 1471 C CA . PHE A 1 192 ? -4.59 18.094 14.32 1 90.69 192 PHE A CA 1
ATOM 1472 C C . PHE A 1 192 ? -6.086 18.344 14.445 1 90.69 192 PHE A C 1
ATOM 1474 O O . PHE A 1 192 ? -6.82 17.516 14.977 1 90.69 192 PHE A O 1
ATOM 1481 N N . ARG A 1 193 ? -6.434 19.5 14.023 1 85.88 193 ARG A N 1
ATOM 1482 C CA . ARG A 1 193 ? -7.863 19.75 13.875 1 85.88 193 ARG A CA 1
ATOM 1483 C C . ARG A 1 193 ? -8.406 19.094 12.609 1 85.88 193 ARG A C 1
ATOM 1485 O O . ARG A 1 193 ? -7.664 18.891 11.648 1 85.88 193 ARG A O 1
ATOM 1492 N N . MET A 1 194 ? -9.656 18.859 12.547 1 82 194 MET A N 1
ATOM 1493 C CA . MET A 1 194 ? -10.289 18.203 11.406 1 82 194 MET A CA 1
ATOM 1494 C C . MET A 1 194 ? -10.219 19.078 10.164 1 82 194 MET A C 1
ATOM 1496 O O . MET A 1 194 ? -10.195 18.578 9.039 1 82 194 MET A O 1
ATOM 1500 N N . ASP A 1 195 ? -10.188 20.375 10.359 1 81.81 195 ASP A N 1
ATOM 1501 C CA . ASP A 1 195 ? -1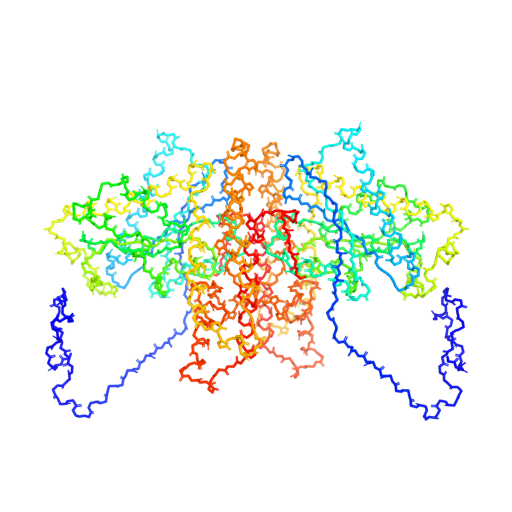0.195 21.281 9.203 1 81.81 195 ASP A CA 1
ATOM 1502 C C . ASP A 1 195 ? -8.773 21.641 8.781 1 81.81 195 ASP A C 1
ATOM 1504 O O . ASP A 1 195 ? -8.578 22.469 7.898 1 81.81 195 ASP A O 1
ATOM 1508 N N . ASP A 1 196 ? -7.848 21.062 9.508 1 90 196 ASP A N 1
ATOM 1509 C CA . ASP A 1 196 ? -6.445 21.234 9.141 1 90 196 ASP A CA 1
ATOM 1510 C C . ASP A 1 196 ? -6.098 20.422 7.902 1 90 196 ASP A C 1
ATOM 1512 O O . ASP A 1 196 ? -6.332 19.203 7.867 1 90 196 ASP A O 1
ATOM 1516 N N . ALA A 1 197 ? -5.5 21.047 6.91 1 91.81 197 ALA A N 1
ATOM 1517 C CA . ALA A 1 197 ? -5.172 20.359 5.66 1 91.81 197 ALA A CA 1
ATOM 1518 C C . ALA A 1 197 ? -4.137 19.266 5.895 1 91.81 197 ALA A C 1
ATOM 1520 O O . ALA A 1 197 ? -4.02 18.344 5.094 1 91.81 197 ALA A O 1
ATOM 1521 N N . GLY A 1 198 ? -3.389 19.406 6.945 1 94.25 198 GLY A N 1
ATOM 1522 C CA . GLY A 1 198 ? -2.391 18.391 7.262 1 94.25 198 GLY A CA 1
ATOM 1523 C C . GLY A 1 198 ? -2.99 17.109 7.828 1 94.25 198 GLY A C 1
ATOM 1524 O O . GLY A 1 198 ? -2.357 16.062 7.801 1 94.25 198 GLY A O 1
ATOM 1525 N N . PHE A 1 199 ? -4.219 17.219 8.289 1 94.38 199 PHE A N 1
ATOM 1526 C CA . PHE A 1 199 ? -4.848 16.094 8.977 1 94.38 199 PHE A CA 1
ATOM 1527 C C . PHE A 1 199 ? -5.086 14.93 8.023 1 94.38 199 PHE A C 1
ATOM 1529 O O . PHE A 1 199 ? -4.691 13.797 8.305 1 94.38 199 PHE A O 1
ATOM 1536 N N . PRO A 1 200 ? -5.617 1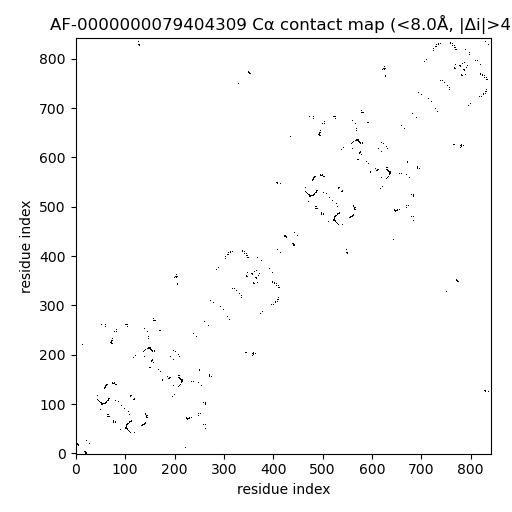5.141 6.84 1 93.44 200 PRO A N 1
ATOM 1537 C CA . PRO A 1 200 ? -5.84 14.016 5.926 1 93.44 200 PRO A CA 1
ATOM 1538 C C . PRO A 1 200 ? -4.539 13.43 5.387 1 93.44 200 PRO A C 1
ATOM 1540 O O . PRO A 1 200 ? -4.48 12.234 5.078 1 93.44 200 PRO A O 1
ATOM 1543 N N . PHE A 1 201 ? -3.506 14.227 5.277 1 95.38 201 PHE A N 1
ATOM 1544 C CA . PHE A 1 201 ? -2.219 13.68 4.863 1 95.38 201 PHE A CA 1
ATOM 1545 C C . PHE A 1 201 ? -1.736 12.625 5.848 1 95.38 201 PHE A C 1
ATOM 1547 O O . PHE A 1 201 ? -1.221 11.578 5.445 1 95.38 201 PHE A O 1
ATOM 1554 N N . LEU A 1 202 ? -2.004 12.961 7.066 1 95.44 202 LEU A N 1
ATOM 1555 C CA . LEU A 1 202 ? -1.551 12.07 8.125 1 95.44 202 LEU A CA 1
ATOM 1556 C C . LEU A 1 202 ? -2.535 10.922 8.32 1 95.44 202 LEU A C 1
ATOM 1558 O O . LEU A 1 202 ? -2.174 9.75 8.156 1 95.44 202 LEU A O 1
ATOM 1562 N N . ALA A 1 203 ? -3.779 11.18 8.516 1 94.88 203 ALA A N 1
ATOM 1563 C CA . ALA A 1 203 ? -4.777 10.219 8.984 1 94.88 203 ALA A CA 1
ATOM 1564 C C . ALA A 1 203 ? -5.273 9.344 7.84 1 94.88 203 ALA A C 1
ATOM 1566 O O . ALA A 1 203 ? -5.648 8.188 8.055 1 94.88 203 ALA A O 1
ATOM 1567 N N . TYR A 1 204 ? -5.27 9.898 6.695 1 93.25 204 TYR A N 1
ATOM 1568 C CA . TYR A 1 204 ? -5.805 9.172 5.551 1 93.25 204 TYR A CA 1
ATOM 1569 C C . TYR A 1 204 ? -4.688 8.523 4.742 1 93.25 204 TYR A C 1
ATOM 1571 O O . TYR A 1 204 ? -4.789 7.363 4.344 1 93.25 204 TYR A O 1
ATOM 1579 N N . SER A 1 205 ? -3.611 9.258 4.527 1 93.69 205 SER A N 1
ATOM 1580 C CA . SER A 1 205 ? -2.621 8.812 3.553 1 93.69 205 SER A CA 1
ATOM 1581 C C . SER A 1 205 ? -1.355 8.312 4.242 1 93.69 205 SER A C 1
ATOM 1583 O O . SER A 1 205 ? -0.498 7.699 3.604 1 93.69 205 SER A O 1
ATOM 1585 N N . GLY A 1 206 ? -1.222 8.539 5.52 1 95.44 206 GLY A N 1
ATOM 1586 C CA . GLY A 1 206 ? -0.034 8.094 6.227 1 95.44 206 GLY A CA 1
ATOM 1587 C C . GLY A 1 206 ? 1.226 8.82 5.805 1 95.44 206 GLY A C 1
ATOM 1588 O O . GLY A 1 206 ? 2.293 8.219 5.684 1 95.44 206 GLY A O 1
ATOM 1589 N N . ILE A 1 207 ? 1.133 10.094 5.492 1 96.81 207 ILE A N 1
ATOM 1590 C CA . ILE A 1 207 ? 2.256 10.969 5.164 1 96.81 207 ILE A CA 1
ATOM 1591 C C . ILE A 1 207 ? 2.543 11.906 6.336 1 96.81 207 ILE A C 1
ATOM 1593 O O . ILE A 1 207 ? 1.669 12.664 6.758 1 96.81 207 ILE A O 1
ATOM 1597 N N . PRO A 1 208 ? 3.77 11.836 6.863 1 97.75 208 PRO A N 1
ATOM 1598 C CA . PRO A 1 208 ? 4.078 12.766 7.945 1 97.75 208 PRO A CA 1
ATOM 1599 C C . PRO A 1 208 ? 3.75 14.219 7.586 1 97.75 208 PRO A C 1
ATOM 1601 O O . PRO A 1 208 ? 4.09 14.68 6.492 1 97.75 208 PRO A O 1
ATOM 1604 N N . SER A 1 209 ? 3.086 14.859 8.5 1 97.5 209 SER A N 1
ATOM 1605 C CA . SER A 1 209 ? 2.619 16.219 8.211 1 97.5 209 SER A CA 1
ATOM 1606 C C . SER A 1 209 ? 2.84 17.141 9.398 1 97.5 209 SER A C 1
ATOM 1608 O O . SER A 1 209 ? 2.945 16.688 10.539 1 97.5 209 SER A O 1
ATOM 1610 N N . ILE A 1 210 ? 2.949 18.406 9.102 1 97.75 210 ILE A N 1
ATOM 1611 C CA . ILE A 1 210 ? 3.139 19.406 10.164 1 97.75 210 ILE A CA 1
ATOM 1612 C C . ILE A 1 210 ? 2.385 20.688 9.812 1 97.75 210 ILE A C 1
ATOM 1614 O O . ILE A 1 210 ? 2.334 21.078 8.641 1 97.75 210 ILE A O 1
ATOM 1618 N N . SER A 1 211 ? 1.682 21.172 10.766 1 96.69 211 SER A N 1
ATOM 1619 C CA . SER A 1 211 ? 1.093 22.516 10.773 1 96.69 211 SER A CA 1
ATOM 1620 C C . SER A 1 211 ? 1.59 23.328 11.969 1 96.69 211 SER A C 1
ATOM 1622 O O . SER A 1 211 ? 1.707 22.797 13.078 1 96.69 211 SER A O 1
ATOM 1624 N N . PHE A 1 212 ? 1.986 24.547 11.719 1 93.75 212 PHE A N 1
ATOM 1625 C CA . PHE A 1 212 ? 2.434 25.391 12.82 1 93.75 212 PHE A CA 1
ATOM 1626 C C . PHE A 1 212 ? 1.913 26.812 12.664 1 93.75 212 PHE A C 1
ATOM 1628 O O . PHE A 1 212 ? 1.505 27.219 11.578 1 93.75 212 PHE A O 1
ATOM 1635 N N . SER A 1 213 ? 1.881 27.531 13.773 1 92.19 213 SER A N 1
ATOM 1636 C CA . SER A 1 213 ? 1.369 28.906 13.75 1 92.19 213 SER A CA 1
ATOM 1637 C C . SER A 1 213 ? 1.96 29.734 14.883 1 92.19 213 SER A C 1
ATOM 1639 O O . SER A 1 213 ? 1.985 29.297 16.031 1 92.19 213 SER A O 1
ATOM 1641 N N . PHE A 1 214 ? 2.508 30.844 14.492 1 90.06 214 PHE A N 1
ATOM 1642 C CA . PHE A 1 214 ? 2.729 31.875 15.508 1 90.06 214 PHE A CA 1
ATOM 1643 C C . PHE A 1 214 ? 1.405 32.469 15.961 1 90.06 214 PHE A C 1
ATOM 1645 O O . PHE A 1 214 ? 0.595 32.906 15.133 1 90.06 214 PHE A O 1
ATOM 1652 N N . CYS A 1 215 ? 1.183 32.438 17.219 1 87.62 215 CYS A N 1
ATOM 1653 C CA . CYS A 1 215 ? -0.111 32.844 17.75 1 87.62 215 CYS A CA 1
ATOM 1654 C C . CYS A 1 215 ? 0.055 33.656 19.031 1 87.62 215 CYS A C 1
ATOM 1656 O O . CYS A 1 215 ? 1.18 33.906 19.469 1 87.62 215 CYS A O 1
ATOM 1658 N N . ASP A 1 216 ? -1.025 34.188 19.5 1 79.94 216 ASP A N 1
ATOM 1659 C CA . ASP A 1 216 ? -1.021 34.875 20.781 1 79.94 216 ASP A CA 1
ATOM 1660 C C . ASP A 1 216 ? -1.573 33.969 21.891 1 79.94 216 ASP A C 1
ATOM 1662 O O . ASP A 1 216 ? -2.217 32.969 21.609 1 79.94 216 ASP A O 1
ATOM 1666 N N . ASP A 1 217 ? -1.204 34.312 23.219 1 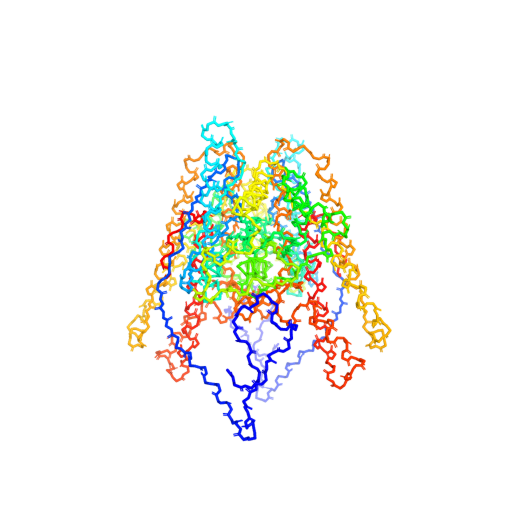63.94 217 ASP A N 1
ATOM 1667 C CA . ASP A 1 217 ? -1.442 33.594 24.469 1 63.94 217 ASP A CA 1
ATOM 1668 C C . ASP A 1 217 ? -2.725 32.781 24.391 1 63.94 217 ASP A C 1
ATOM 1670 O O . ASP A 1 217 ? -3.77 33.188 24.891 1 63.94 217 ASP A O 1
ATOM 1674 N N . ASN A 1 218 ? -2.707 31.5 23.969 1 60.09 218 ASN A N 1
ATOM 1675 C CA . ASN A 1 218 ? -3.693 30.438 23.938 1 60.09 218 ASN A CA 1
ATOM 1676 C C . ASN A 1 218 ? -4.992 30.875 23.266 1 60.09 218 ASN A C 1
ATOM 1678 O O . ASN A 1 218 ? -6.043 30.266 23.469 1 60.09 218 ASN A O 1
ATOM 1682 N N . GLN A 1 219 ? -4.844 32.062 22.594 1 64.62 219 GLN A N 1
ATOM 1683 C CA . GLN A 1 219 ? -6.082 32.531 21.969 1 64.62 219 GLN A CA 1
ATOM 1684 C C . GLN A 1 219 ? -6.027 32.344 20.453 1 64.62 219 GLN A C 1
ATOM 1686 O O . GLN A 1 219 ? -4.977 32.531 19.844 1 64.62 219 GLN A O 1
ATOM 1691 N N . GLU A 1 220 ? -7 31.75 19.984 1 74.25 220 GLU A N 1
ATOM 1692 C CA . GLU A 1 220 ? -7.164 31.641 18.531 1 74.25 220 GLU A CA 1
ATOM 1693 C C . GLU A 1 220 ? -7.426 33 17.906 1 74.25 220 GLU A C 1
ATOM 1695 O O . GLU A 1 220 ? -7.984 33.906 18.547 1 74.25 220 GLU A O 1
ATOM 1700 N N . TYR A 1 221 ? -6.828 33.312 16.766 1 84.12 221 TYR A N 1
ATOM 1701 C CA . TYR A 1 221 ? -7.133 34.531 15.984 1 84.12 221 TYR A CA 1
ATOM 1702 C C . TYR A 1 221 ? -8.641 34.688 15.82 1 84.12 221 TYR A C 1
ATOM 1704 O O . TYR A 1 221 ? -9.312 33.844 15.242 1 84.12 221 TYR A O 1
ATOM 1712 N N . PRO A 1 222 ? -9.203 35.688 16.359 1 81.69 222 PRO A N 1
ATOM 1713 C CA . PRO A 1 222 ? -10.656 35.812 16.5 1 81.69 222 PRO A CA 1
ATOM 1714 C C . PRO A 1 222 ? -11.352 36 15.148 1 81.69 222 PRO A C 1
ATOM 1716 O O . PRO A 1 222 ? -12.562 35.781 15.039 1 81.69 222 PRO A O 1
ATOM 1719 N N . TYR A 1 223 ? -10.648 36.438 14.156 1 86.06 223 TYR A N 1
ATOM 1720 C CA . TYR A 1 223 ? -11.312 36.781 12.914 1 86.06 223 TYR A CA 1
ATOM 1721 C C . TYR A 1 223 ? -11.148 35.688 11.867 1 86.06 223 TYR A C 1
ATOM 1723 O O . TYR A 1 223 ? -11.57 35.844 10.719 1 86.06 223 TYR A O 1
ATOM 1731 N N . LEU A 1 224 ? -10.586 34.625 12.297 1 86.38 224 LEU A N 1
ATOM 1732 C CA . LEU A 1 224 ? -10.344 33.562 11.344 1 86.38 224 LEU A CA 1
ATOM 1733 C C . LEU A 1 224 ? -11.648 33.062 10.742 1 86.38 224 LEU A C 1
ATOM 1735 O O . LEU A 1 224 ? -12.586 32.719 11.477 1 86.38 224 LEU A O 1
ATOM 1739 N N . GLY A 1 225 ? -11.75 33.062 9.43 1 84.62 225 GLY A N 1
ATOM 1740 C CA . GLY A 1 225 ? -12.922 32.562 8.742 1 84.62 225 GLY A CA 1
ATOM 1741 C C . GLY A 1 225 ? -14.07 33.562 8.688 1 84.62 225 GLY A C 1
ATOM 1742 O O . GLY A 1 225 ? -15.211 33.188 8.43 1 84.62 225 GLY A O 1
ATOM 1743 N N . THR A 1 226 ? -13.828 34.781 9.07 1 87.75 226 THR A N 1
ATOM 1744 C CA . THR A 1 226 ? -14.852 35.812 9.008 1 87.75 226 THR A CA 1
ATOM 1745 C C . THR A 1 226 ? -14.477 36.875 7.98 1 87.75 226 THR A C 1
ATOM 1747 O O . THR A 1 226 ? -13.375 36.875 7.441 1 87.75 226 THR A O 1
ATOM 1750 N N . THR A 1 227 ? -15.445 37.719 7.711 1 91.12 227 THR A N 1
ATOM 1751 C CA . THR A 1 227 ? -15.203 38.812 6.777 1 91.12 227 THR A CA 1
ATOM 1752 C C . THR A 1 227 ? -14.25 39.844 7.383 1 91.12 227 THR A C 1
ATOM 1754 O O . THR A 1 227 ? -13.727 40.719 6.676 1 91.12 227 THR A O 1
ATOM 1757 N N . MET A 1 228 ? -13.945 39.719 8.625 1 90.44 228 MET A N 1
ATOM 1758 C CA . MET A 1 228 ? -13.078 40.656 9.297 1 90.44 228 MET A CA 1
ATOM 1759 C C . MET A 1 228 ? -11.625 40.188 9.281 1 90.44 228 MET A C 1
ATOM 1761 O O . MET A 1 228 ? -10.75 40.844 9.852 1 90.44 228 MET A O 1
ATOM 1765 N N . ASP A 1 229 ? -11.375 39.125 8.625 1 93.69 229 ASP A N 1
ATOM 1766 C CA . ASP A 1 229 ? -10 38.656 8.43 1 93.69 229 ASP A CA 1
ATOM 1767 C C . ASP A 1 229 ? -9.281 39.5 7.391 1 93.69 229 ASP A C 1
ATOM 1769 O O . ASP A 1 229 ? -9.023 39.062 6.273 1 93.69 229 ASP A O 1
ATOM 1773 N N . THR A 1 230 ? -8.969 40.719 7.816 1 93.94 230 THR A N 1
ATOM 1774 C CA . THR A 1 230 ? -8.344 41.719 6.953 1 93.94 230 THR A CA 1
ATOM 1775 C C . THR A 1 230 ? -6.918 42.031 7.406 1 93.94 230 THR A C 1
ATOM 1777 O O . THR A 1 230 ? -6.531 41.688 8.523 1 93.94 230 THR A O 1
ATOM 1780 N N . LEU A 1 231 ? -6.172 42.656 6.512 1 93.5 231 LEU A N 1
ATOM 1781 C CA . LEU A 1 231 ? -4.797 43.031 6.828 1 93.5 231 LEU A CA 1
ATOM 1782 C C . LEU A 1 231 ? -4.746 44 8.016 1 93.5 231 LEU A C 1
ATOM 1784 O O . LEU A 1 231 ? -3.877 43.875 8.875 1 93.5 231 LEU A O 1
ATOM 1788 N N . ASP A 1 232 ? -5.703 44.906 8.055 1 92.12 232 ASP A N 1
ATOM 1789 C CA . ASP A 1 232 ? -5.754 45.875 9.125 1 92.12 232 ASP A CA 1
ATOM 1790 C C . ASP A 1 232 ? -5.926 45.219 10.484 1 92.12 232 ASP A C 1
ATOM 1792 O O . ASP A 1 232 ? -5.234 45.562 11.445 1 92.12 232 ASP A O 1
ATOM 1796 N N . ASN A 1 233 ? -6.836 44.25 10.516 1 90.31 233 ASN A N 1
ATOM 1797 C CA . ASN A 1 233 ? -7.094 43.594 11.773 1 90.31 233 ASN A CA 1
ATOM 1798 C C . ASN A 1 233 ? -5.914 42.719 12.195 1 90.31 233 ASN A C 1
ATOM 1800 O O . ASN A 1 233 ? -5.645 42.562 13.391 1 90.31 233 ASN A O 1
ATOM 1804 N N . LEU A 1 234 ? -5.184 42.156 11.258 1 92.5 234 LEU A N 1
ATOM 1805 C CA . LEU A 1 234 ? -3.996 41.375 11.578 1 92.5 234 LEU A CA 1
ATOM 1806 C C . LEU A 1 234 ? -2.887 42.25 12.125 1 92.5 234 LEU A C 1
ATOM 1808 O O . LEU A 1 234 ? -2.256 41.938 13.133 1 92.5 234 LEU A O 1
ATOM 1812 N N . VAL A 1 235 ? -2.688 43.406 11.469 1 91.62 235 VAL A N 1
ATOM 1813 C CA . VAL A 1 235 ? -1.639 44.344 11.867 1 91.62 235 VAL A CA 1
ATOM 1814 C C . VAL A 1 235 ? -1.907 44.844 13.281 1 91.62 235 VAL A C 1
ATOM 1816 O O . VAL A 1 235 ? -0.975 45.062 14.062 1 91.62 235 VAL A O 1
ATOM 1819 N N . ARG A 1 236 ? -3.176 45.062 13.633 1 86.62 236 ARG A N 1
ATOM 1820 C CA . ARG A 1 236 ? -3.557 45.562 14.945 1 86.62 236 ARG A CA 1
ATOM 1821 C C . ARG A 1 236 ? -3.162 44.594 16.047 1 86.62 236 ARG A C 1
ATOM 1823 O O . ARG A 1 236 ? -2.932 45 17.188 1 86.62 236 ARG A O 1
ATOM 1830 N N . GLY A 1 237 ? -3.098 43.344 15.641 1 83.31 237 GLY A N 1
ATOM 1831 C CA . GLY A 1 237 ? -2.711 42.344 16.625 1 83.31 237 GLY A CA 1
ATOM 1832 C C . GLY A 1 237 ? -1.225 42.344 16.922 1 83.31 237 GLY A C 1
ATOM 1833 O O . GLY A 1 237 ? -0.782 41.719 17.891 1 83.31 237 GLY A O 1
ATOM 1834 N N . PHE A 1 238 ? -0.52 43.094 16.172 1 87 238 PHE A N 1
ATOM 1835 C CA . PHE A 1 238 ? 0.923 43.188 16.359 1 87 238 PHE A CA 1
ATOM 1836 C C . PHE A 1 238 ? 1.307 44.594 16.875 1 87 238 PHE A C 1
ATOM 1838 O O . PHE A 1 238 ? 0.621 45.562 16.594 1 87 238 PHE A O 1
ATOM 1845 N N . ASP A 1 239 ? 2.248 44.656 17.641 1 81.38 239 ASP A N 1
ATOM 1846 C CA . ASP A 1 239 ? 2.699 45.938 18.188 1 81.38 239 ASP A CA 1
ATOM 1847 C C . ASP A 1 239 ? 3.061 46.906 17.078 1 81.38 239 ASP A C 1
ATOM 1849 O O . ASP A 1 239 ? 2.809 48.094 17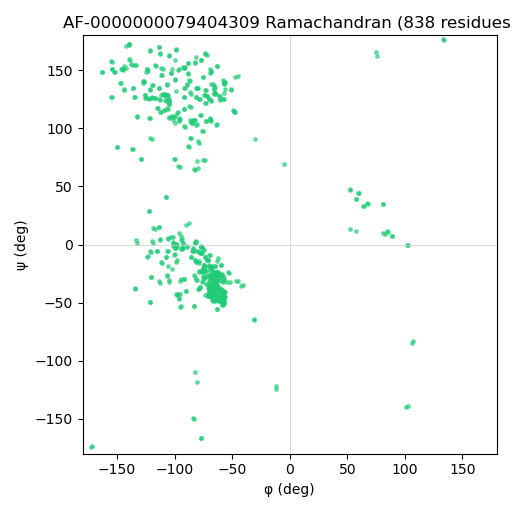.188 1 81.38 239 ASP A O 1
ATOM 1853 N N . THR A 1 240 ? 3.727 46.375 16.047 1 86.06 240 THR A N 1
ATOM 1854 C CA . THR A 1 240 ? 4.121 47.156 14.883 1 86.06 240 THR A CA 1
ATOM 1855 C C . THR A 1 240 ? 4.016 46.312 13.617 1 86.06 240 THR A C 1
ATOM 1857 O O . THR A 1 240 ? 4.133 45.094 13.664 1 86.06 240 THR A O 1
ATOM 1860 N N . PRO A 1 241 ? 3.818 46.969 12.508 1 89.94 241 PRO A N 1
ATOM 1861 C CA . PRO A 1 241 ? 3.828 46.219 11.234 1 89.94 241 PRO A CA 1
ATOM 1862 C C . PRO A 1 241 ? 5.152 45.5 10.977 1 89.94 241 PRO A C 1
ATOM 1864 O O . PRO A 1 241 ? 5.172 44.438 10.352 1 89.94 241 PRO A O 1
ATOM 1867 N N . ALA A 1 242 ? 6.168 46.125 11.477 1 89.88 242 ALA A N 1
ATOM 1868 C CA . ALA A 1 242 ? 7.488 45.5 11.305 1 89.88 242 ALA A CA 1
ATOM 1869 C C . ALA A 1 242 ? 7.57 44.156 12.016 1 89.88 242 ALA A C 1
ATOM 1871 O O . ALA A 1 242 ? 8.242 43.25 11.539 1 89.88 242 ALA A O 1
ATOM 1872 N N . LYS A 1 243 ? 6.926 44.125 13.094 1 90.06 243 LYS A N 1
ATOM 1873 C CA . LYS A 1 243 ? 6.918 42.875 13.844 1 90.06 243 LYS A CA 1
ATOM 1874 C C . LYS A 1 243 ? 6.156 41.781 13.086 1 90.06 243 LYS A C 1
ATOM 1876 O O . LYS A 1 243 ? 6.527 40.625 13.133 1 90.06 243 LYS A O 1
ATOM 1881 N N . LEU A 1 244 ? 5.09 42.156 12.445 1 92.81 244 LEU A N 1
ATOM 1882 C CA . LEU A 1 244 ? 4.344 41.25 11.602 1 92.81 244 LEU A CA 1
ATOM 1883 C C . LEU A 1 244 ? 5.219 40.688 10.477 1 92.81 244 LEU A C 1
ATOM 1885 O O . LEU A 1 244 ? 5.273 39.5 10.25 1 92.81 244 LEU A O 1
ATOM 1889 N N . ASP A 1 245 ? 5.926 41.562 9.812 1 93 245 ASP A N 1
ATOM 1890 C CA . ASP A 1 245 ? 6.797 41.188 8.711 1 93 245 ASP A CA 1
ATOM 1891 C C . ASP A 1 245 ? 7.875 40.219 9.188 1 93 245 ASP A C 1
ATOM 1893 O O . ASP A 1 245 ? 8.164 39.219 8.516 1 93 245 ASP A O 1
ATOM 1897 N N . LYS A 1 246 ? 8.406 40.531 10.32 1 91.56 246 LYS A N 1
ATOM 1898 C CA . LYS A 1 246 ? 9.469 39.656 10.867 1 91.56 246 LYS A CA 1
ATOM 1899 C C . LYS A 1 246 ? 8.922 38.312 11.25 1 91.56 246 LYS A C 1
ATOM 1901 O O . LYS A 1 246 ? 9.625 37.281 11.109 1 91.56 246 LYS A O 1
ATOM 1906 N N . THR A 1 247 ? 7.695 38.312 11.758 1 92.38 247 THR A N 1
ATOM 1907 C CA . THR A 1 247 ? 7.086 37.031 12.148 1 92.38 247 THR A CA 1
ATOM 1908 C C . THR A 1 247 ? 6.777 36.188 10.93 1 92.38 247 THR A C 1
ATOM 1910 O O . THR A 1 247 ? 7.016 34.969 10.93 1 92.38 247 THR A O 1
ATOM 1913 N N . ILE A 1 248 ? 6.281 36.781 9.891 1 95.19 248 ILE A N 1
ATOM 1914 C CA . ILE A 1 248 ? 6.004 36.062 8.656 1 95.19 248 ILE A CA 1
ATOM 1915 C C . ILE A 1 248 ? 7.312 35.531 8.062 1 95.19 248 ILE A C 1
ATOM 1917 O O . ILE A 1 248 ? 7.367 34.406 7.57 1 95.19 248 ILE A O 1
ATOM 1921 N N . GLN A 1 249 ? 8.312 36.375 8.102 1 94.69 249 GLN A N 1
ATOM 1922 C CA . GLN A 1 249 ? 9.625 35.969 7.621 1 94.69 249 GLN A CA 1
ATOM 1923 C C . GLN A 1 249 ? 10.141 34.75 8.406 1 94.69 249 GLN A C 1
ATOM 1925 O O . GLN A 1 249 ? 10.672 33.812 7.816 1 94.69 249 GLN A O 1
ATOM 1930 N N . ALA A 1 250 ? 9.992 34.812 9.688 1 93.44 250 ALA A N 1
ATOM 1931 C CA . ALA A 1 250 ? 10.43 33.688 10.531 1 93.44 250 ALA A CA 1
ATOM 1932 C C . ALA A 1 250 ? 9.68 32.406 10.195 1 93.44 250 ALA A C 1
ATOM 1934 O O . ALA A 1 250 ? 10.281 31.344 10.078 1 93.44 250 ALA A O 1
ATOM 1935 N N . ALA A 1 251 ? 8.367 32.531 10.102 1 95.5 251 ALA A N 1
ATOM 1936 C CA . ALA A 1 251 ? 7.547 31.391 9.734 1 95.5 251 ALA A CA 1
ATOM 1937 C C . ALA A 1 251 ? 7.98 30.812 8.391 1 95.5 251 ALA A C 1
ATOM 1939 O O . ALA A 1 251 ? 8.086 29.594 8.234 1 95.5 251 ALA A O 1
ATOM 1940 N N . THR A 1 252 ? 8.219 31.672 7.453 1 97.5 252 THR A N 1
ATOM 1941 C CA . THR A 1 252 ? 8.641 31.266 6.121 1 97.5 252 THR A CA 1
ATOM 1942 C C . THR A 1 252 ? 10.008 30.578 6.176 1 97.5 252 THR A C 1
ATOM 1944 O O . THR A 1 252 ? 10.242 29.578 5.492 1 97.5 252 THR A O 1
ATOM 1947 N N . GLU A 1 253 ? 10.852 31.125 6.973 1 96.31 253 GLU A N 1
ATOM 1948 C CA . GLU A 1 253 ? 12.188 30.562 7.117 1 96.31 253 GLU A CA 1
ATOM 1949 C C . GLU A 1 253 ? 12.141 29.188 7.766 1 96.31 253 GLU A C 1
ATOM 1951 O O . GLU A 1 253 ? 12.922 28.297 7.418 1 96.31 253 GLU A O 1
ATOM 1956 N N . ILE A 1 254 ? 11.273 29.031 8.719 1 95.56 254 ILE A N 1
ATOM 1957 C CA . ILE A 1 254 ? 11.109 27.719 9.344 1 95.56 254 ILE A CA 1
ATOM 1958 C C . ILE A 1 254 ? 10.719 26.688 8.289 1 95.56 254 ILE A C 1
ATOM 1960 O O . ILE A 1 254 ? 11.352 25.641 8.164 1 95.56 254 ILE A O 1
ATOM 1964 N N . ALA A 1 255 ? 9.719 27 7.52 1 98.06 255 ALA A N 1
ATOM 1965 C CA . ALA A 1 255 ? 9.281 26.109 6.453 1 98.06 255 ALA A CA 1
ATOM 1966 C C . ALA A 1 255 ? 10.398 25.875 5.441 1 98.06 255 ALA A C 1
ATOM 1968 O O . ALA A 1 255 ? 10.617 24.734 5.004 1 98.06 255 ALA A O 1
ATOM 1969 N N . GLY A 1 256 ? 11.07 26.938 5.09 1 97.44 256 GLY A N 1
ATOM 1970 C CA . GLY A 1 256 ? 12.164 26.828 4.137 1 97.44 256 GLY A CA 1
ATOM 1971 C C . GLY A 1 256 ? 13.289 25.938 4.621 1 97.44 256 GLY A C 1
ATOM 1972 O O . GLY A 1 256 ? 13.805 25.109 3.863 1 97.44 256 GLY A O 1
ATOM 1973 N N . GLN A 1 257 ? 13.656 26.109 5.855 1 96.31 257 GLN A N 1
ATOM 1974 C CA . GLN A 1 257 ? 14.711 25.281 6.426 1 96.31 257 GLN A CA 1
ATOM 1975 C C . GLN A 1 257 ? 14.289 23.812 6.488 1 96.31 257 GLN A C 1
ATOM 1977 O O . GLN A 1 257 ? 15.109 22.922 6.289 1 96.31 257 GLN A O 1
ATOM 1982 N N . MET A 1 258 ? 13.047 23.578 6.789 1 97.31 258 MET A N 1
ATOM 1983 C CA . MET A 1 258 ? 12.547 22.203 6.773 1 97.31 258 MET A CA 1
ATOM 1984 C C . MET A 1 258 ? 12.664 21.594 5.383 1 97.31 258 MET A C 1
ATOM 1986 O O . MET A 1 258 ? 13.125 20.469 5.234 1 97.31 258 MET A O 1
ATOM 1990 N N . ILE A 1 259 ? 12.273 22.344 4.367 1 97.75 259 ILE A N 1
ATOM 1991 C CA . ILE A 1 259 ? 12.328 21.875 2.984 1 97.75 259 ILE A CA 1
ATOM 1992 C C . ILE A 1 259 ? 13.766 21.531 2.609 1 97.75 259 ILE A C 1
ATOM 1994 O O . ILE A 1 259 ? 14.031 20.469 2.041 1 97.75 259 ILE A O 1
ATOM 1998 N N . ILE A 1 260 ? 14.695 22.375 2.98 1 96.12 260 ILE A N 1
ATOM 1999 C CA . ILE A 1 260 ? 16.094 22.188 2.615 1 96.12 260 ILE A CA 1
ATOM 2000 C C . ILE A 1 260 ? 16.641 20.922 3.266 1 96.12 260 ILE A C 1
ATOM 2002 O O . ILE A 1 260 ? 17.297 20.109 2.605 1 96.12 260 ILE A O 1
ATOM 2006 N N . ARG A 1 261 ? 16.328 20.734 4.48 1 95.5 261 ARG A N 1
ATOM 2007 C CA . ARG A 1 261 ? 16.812 19.547 5.176 1 95.5 261 ARG A CA 1
ATOM 2008 C C . ARG A 1 261 ? 16.203 18.281 4.598 1 95.5 261 ARG A C 1
ATOM 2010 O O . ARG A 1 261 ? 16.891 17.25 4.469 1 95.5 261 ARG A O 1
ATOM 2017 N N . LEU A 1 262 ? 14.992 18.344 4.258 1 97 262 LEU A N 1
ATOM 2018 C CA . LEU A 1 262 ? 14.273 17.172 3.744 1 97 262 LEU A CA 1
ATOM 2019 C C . LEU A 1 262 ? 14.719 16.844 2.322 1 97 262 LEU A C 1
ATOM 2021 O O . LEU A 1 262 ? 14.594 15.703 1.877 1 97 262 LEU A O 1
ATOM 2025 N N . THR A 1 263 ? 15.258 17.797 1.58 1 96.31 263 THR A N 1
ATOM 2026 C CA . THR A 1 263 ? 15.516 17.547 0.163 1 96.31 263 THR A CA 1
ATOM 2027 C C . THR A 1 263 ? 17.016 17.484 -0.109 1 96.31 263 THR A C 1
ATOM 2029 O O . THR A 1 263 ? 17.438 16.984 -1.159 1 96.31 263 THR A O 1
ATOM 2032 N N . HIS A 1 264 ? 17.844 17.938 0.783 1 92.62 264 HIS A N 1
ATOM 2033 C CA . HIS A 1 264 ? 19.266 18.016 0.53 1 92.62 264 HIS A CA 1
ATOM 2034 C C . HIS A 1 264 ? 20 16.797 1.088 1 92.62 264 HIS A C 1
ATOM 2036 O O . HIS A 1 264 ? 20.859 16.219 0.413 1 92.62 264 HIS A O 1
ATOM 2042 N N . ASP A 1 265 ? 19.703 16.406 2.301 1 89.06 265 ASP A N 1
ATOM 2043 C CA . ASP A 1 265 ? 20.438 15.367 3 1 89.06 265 ASP A CA 1
ATOM 2044 C C . ASP A 1 265 ? 20.188 14 2.363 1 89.06 265 ASP A C 1
ATOM 2046 O O . ASP A 1 265 ? 19.125 13.758 1.796 1 89.06 265 ASP A O 1
ATOM 2050 N N . ARG A 1 266 ? 21.219 13.164 2.428 1 90.81 266 ARG A N 1
ATOM 2051 C CA . ARG A 1 266 ? 21.078 11.82 1.888 1 90.81 266 ARG A CA 1
ATOM 2052 C C . ARG A 1 266 ? 20.062 11.008 2.688 1 90.81 266 ARG A C 1
ATOM 2054 O O . ARG A 1 266 ? 19.172 10.375 2.115 1 90.81 266 ARG A O 1
ATOM 2061 N N . GLU A 1 267 ? 20.297 11.117 3.992 1 91.75 267 GLU A N 1
ATOM 2062 C CA . GLU A 1 267 ? 19.328 10.477 4.875 1 91.75 267 GLU A CA 1
ATOM 2063 C C . GLU A 1 267 ? 18.094 11.352 5.062 1 91.75 267 GLU A C 1
ATOM 2065 O O . GLU A 1 267 ? 18.203 12.57 5.219 1 91.75 267 GLU A O 1
ATOM 2070 N N . LEU A 1 268 ? 16.953 10.734 4.973 1 91.94 268 LEU A N 1
ATOM 2071 C CA . LEU A 1 268 ? 15.727 11.484 5.215 1 91.94 268 LEU A CA 1
ATOM 2072 C C . LEU A 1 268 ? 15.648 11.938 6.668 1 91.94 268 LEU A C 1
ATOM 2074 O O . LEU A 1 268 ? 15.867 11.148 7.586 1 91.94 268 LEU A O 1
ATOM 2078 N N . TYR A 1 269 ? 15.375 13.156 6.797 1 91.12 269 TYR A N 1
ATOM 2079 C CA . TYR A 1 269 ? 15.281 13.719 8.141 1 91.12 269 TYR A CA 1
ATOM 2080 C C . TYR A 1 269 ? 13.906 13.461 8.742 1 91.12 269 TYR A C 1
ATOM 2082 O O . TYR A 1 269 ? 13.109 14.391 8.922 1 91.12 269 TYR A O 1
ATOM 2090 N N . LEU A 1 270 ? 13.516 12.266 8.992 1 95.88 270 LEU A N 1
ATOM 2091 C CA . LEU A 1 270 ? 12.297 11.805 9.648 1 95.88 270 LEU A CA 1
ATOM 2092 C C . LEU A 1 270 ? 12.617 10.945 10.867 1 95.88 270 LEU A C 1
ATOM 2094 O O . LEU A 1 270 ? 13.422 10.016 10.781 1 95.88 270 LEU A O 1
ATOM 2098 N N . ASP A 1 271 ? 12.086 11.336 11.922 1 94.88 271 ASP A N 1
ATOM 2099 C CA . ASP A 1 271 ? 12.398 10.648 13.172 1 94.88 271 ASP A CA 1
ATOM 2100 C C . ASP A 1 271 ? 11.484 9.438 13.367 1 94.88 271 ASP A C 1
ATOM 2102 O O . ASP A 1 271 ? 10.461 9.531 14.039 1 94.88 271 ASP A O 1
ATOM 2106 N N . TYR A 1 272 ? 11.898 8.312 12.922 1 94.06 272 TYR A N 1
ATOM 2107 C CA . TYR A 1 272 ? 11.117 7.09 13.016 1 94.06 272 TYR A CA 1
ATOM 2108 C C . TYR A 1 272 ? 11.062 6.59 14.453 1 94.06 272 TYR A C 1
ATOM 2110 O O . TYR A 1 272 ? 10.227 5.75 14.797 1 94.06 272 TYR A O 1
ATOM 2118 N N . ARG A 1 273 ? 11.852 7.066 15.391 1 94.31 273 ARG A N 1
ATOM 2119 C CA . ARG A 1 273 ? 11.859 6.672 16.797 1 94.31 273 ARG A CA 1
ATOM 2120 C C . ARG A 1 273 ? 10.766 7.391 17.578 1 94.31 273 ARG A C 1
ATOM 2122 O O . ARG A 1 273 ? 10.43 7.004 18.703 1 94.31 273 ARG A O 1
ATOM 2129 N N . GLY A 1 274 ? 10.25 8.398 16.969 1 93.56 274 GLY A N 1
ATOM 2130 C CA . GLY A 1 274 ? 9.227 9.188 17.641 1 93.56 274 GLY A CA 1
ATOM 2131 C C . GLY A 1 274 ? 8.039 8.359 18.078 1 93.56 274 GLY A C 1
ATOM 2132 O O . GLY A 1 274 ? 7.441 8.641 19.125 1 93.56 274 GLY A O 1
ATOM 2133 N N . TYR A 1 275 ? 7.703 7.328 17.391 1 95.5 275 TYR A N 1
ATOM 2134 C CA . TYR A 1 275 ? 6.52 6.531 17.703 1 95.5 275 TYR A CA 1
ATOM 2135 C C . TYR A 1 275 ? 6.812 5.531 18.828 1 95.5 275 TYR A C 1
ATOM 2137 O O . TYR A 1 275 ? 5.895 4.918 19.375 1 95.5 275 TYR A O 1
ATOM 2145 N N . ASN A 1 276 ? 8.133 5.32 19.172 1 95.94 276 ASN A N 1
ATOM 2146 C CA . ASN A 1 276 ? 8.43 4.508 20.344 1 95.94 276 ASN A CA 1
ATOM 2147 C C . ASN A 1 276 ? 7.812 5.102 21.609 1 95.94 276 ASN A C 1
ATOM 2149 O O . ASN A 1 276 ? 7.223 4.379 22.406 1 95.94 276 ASN A O 1
ATOM 2153 N N . GLN A 1 277 ? 7.938 6.387 21.672 1 92.31 277 GLN A N 1
ATOM 2154 C CA . GLN A 1 277 ? 7.375 7.055 22.844 1 92.31 277 GLN A CA 1
ATOM 2155 C C . GLN A 1 277 ? 5.852 7.031 22.812 1 92.31 277 GLN A C 1
ATOM 2157 O O . GLN A 1 277 ? 5.207 6.832 23.844 1 92.31 277 GLN A O 1
ATOM 2162 N N . GLU A 1 278 ? 5.27 7.238 21.641 1 93.81 278 GLU A N 1
ATOM 2163 C CA . GLU A 1 278 ? 3.816 7.184 21.516 1 93.81 278 GLU A CA 1
ATOM 2164 C C . GLU A 1 278 ? 3.275 5.82 21.938 1 93.81 278 GLU A C 1
ATOM 2166 O O . GLU A 1 278 ? 2.26 5.734 22.625 1 93.81 278 GLU A O 1
ATOM 2171 N N . LEU A 1 279 ? 3.943 4.789 21.5 1 97.12 279 LEU A N 1
ATOM 2172 C CA . LEU A 1 279 ? 3.539 3.43 21.828 1 97.12 279 LEU A CA 1
ATOM 2173 C C . LEU A 1 279 ? 3.688 3.17 23.328 1 97.12 279 LEU A C 1
ATOM 2175 O O . LEU A 1 279 ? 2.822 2.543 23.938 1 97.12 279 LEU A O 1
ATOM 2179 N N . LEU A 1 280 ? 4.785 3.639 23.891 1 96.19 280 LEU A N 1
ATOM 2180 C CA . LEU A 1 280 ? 5.012 3.473 25.312 1 96.19 280 LEU A CA 1
ATOM 2181 C C . LEU A 1 280 ? 3.91 4.152 26.125 1 96.19 280 LEU A C 1
ATOM 2183 O O . LEU A 1 280 ? 3.385 3.568 27.078 1 96.19 280 LEU A O 1
ATOM 2187 N N . ASP A 1 281 ? 3.582 5.34 25.766 1 94.44 281 ASP A N 1
ATOM 2188 C CA . ASP A 1 281 ? 2.539 6.086 26.453 1 94.44 281 ASP A CA 1
ATOM 2189 C C . ASP A 1 281 ? 1.192 5.375 26.359 1 94.44 281 ASP A C 1
ATOM 2191 O O . ASP A 1 281 ? 0.435 5.324 27.328 1 94.44 281 ASP A O 1
ATOM 2195 N N . PHE A 1 282 ? 0.906 4.918 25.25 1 96.31 282 PHE A N 1
ATOM 2196 C CA . PHE A 1 282 ? -0.33 4.172 25.031 1 96.31 282 PHE A CA 1
ATOM 2197 C C . PHE A 1 282 ? -0.38 2.938 25.922 1 96.31 282 PHE A C 1
ATOM 2199 O O . PHE A 1 282 ? -1.387 2.688 26.594 1 96.31 282 PHE A O 1
ATOM 2206 N N . ILE A 1 283 ? 0.691 2.174 25.938 1 96.88 283 ILE A N 1
ATOM 2207 C CA . ILE A 1 283 ? 0.757 0.934 26.703 1 96.88 283 ILE A CA 1
ATOM 2208 C C . ILE A 1 283 ? 0.625 1.24 28.188 1 96.88 283 ILE A C 1
ATOM 2210 O O . ILE A 1 283 ? -0.013 0.489 28.938 1 96.88 283 ILE A O 1
ATOM 2214 N N . LYS A 1 284 ? 1.213 2.299 28.609 1 96.5 284 LYS A N 1
ATOM 2215 C CA . LYS A 1 284 ? 1.094 2.711 30 1 96.5 284 LYS A CA 1
ATOM 2216 C C . LYS A 1 284 ? -0.368 2.916 30.391 1 96.5 284 LYS A C 1
ATOM 2218 O O . LYS A 1 284 ? -0.794 2.492 31.469 1 96.5 284 LYS A O 1
ATOM 2223 N N . LYS A 1 285 ? -1.094 3.568 29.562 1 96.62 285 LYS A N 1
ATOM 2224 C CA . LYS A 1 285 ? -2.514 3.793 29.828 1 96.62 285 LYS A CA 1
ATOM 2225 C C . LYS A 1 285 ? -3.281 2.477 29.859 1 96.62 285 LYS A C 1
ATOM 2227 O O . LYS A 1 285 ? -4.184 2.303 30.688 1 96.62 285 LYS A O 1
ATOM 2232 N N . LEU A 1 286 ? -2.924 1.615 28.984 1 96.31 286 LEU A N 1
ATOM 2233 C CA . LEU A 1 286 ? -3.594 0.321 28.922 1 96.31 286 LEU A CA 1
ATOM 2234 C C . LEU A 1 286 ? -3.275 -0.524 30.156 1 96.31 286 LEU A C 1
ATOM 2236 O O . LEU A 1 286 ? -4.125 -1.281 30.625 1 96.31 286 LEU A O 1
ATOM 2240 N N . ASN A 1 287 ? -2.057 -0.39 30.625 1 96.44 287 ASN A N 1
ATOM 2241 C CA . ASN A 1 287 ? -1.574 -1.2 31.734 1 96.44 287 ASN A CA 1
ATOM 2242 C C . ASN A 1 287 ? -2.373 -0.937 33 1 96.44 287 ASN A C 1
ATOM 2244 O O . ASN A 1 287 ? -2.396 -1.77 33.906 1 96.44 287 ASN A O 1
ATOM 2248 N N . ALA A 1 288 ? -2.979 0.178 33.094 1 96.25 288 ALA A N 1
ATOM 2249 C CA . ALA A 1 288 ? -3.828 0.479 34.25 1 96.25 288 ALA A CA 1
ATOM 2250 C C . ALA A 1 288 ? -4.965 -0.532 34.375 1 96.25 288 ALA A C 1
ATOM 2252 O O . ALA A 1 288 ? -5.531 -0.709 35.438 1 96.25 288 ALA A O 1
ATOM 2253 N N . TYR A 1 289 ? -5.242 -1.232 33.344 1 96.44 289 TYR A N 1
ATOM 2254 C CA . TYR A 1 289 ? -6.371 -2.156 33.344 1 96.44 289 TYR A CA 1
ATOM 2255 C C . TYR A 1 289 ? -5.895 -3.6 33.25 1 96.44 289 TYR A C 1
ATOM 2257 O O . TYR A 1 289 ? -6.66 -4.492 32.875 1 96.44 289 TYR A O 1
ATOM 2265 N N . ARG A 1 290 ? -4.699 -3.869 33.469 1 95.56 290 ARG A N 1
ATOM 2266 C CA . ARG A 1 290 ? -4.078 -5.18 33.312 1 95.56 290 ARG A CA 1
ATOM 2267 C C . ARG A 1 290 ? -4.797 -6.23 34.156 1 95.56 290 ARG A C 1
ATOM 2269 O O . ARG A 1 290 ? -5.012 -7.355 33.688 1 95.56 290 ARG A O 1
ATOM 2276 N N . GLN A 1 291 ? -5.18 -5.875 35.312 1 94.94 291 GLN A N 1
ATOM 2277 C CA . GLN A 1 291 ? -5.84 -6.82 36.219 1 94.94 291 GLN A CA 1
ATOM 2278 C C . GLN A 1 291 ? -7.207 -7.227 35.688 1 94.94 291 GLN A C 1
ATOM 2280 O O . GLN A 1 291 ? -7.555 -8.406 35.688 1 94.94 291 GLN A O 1
ATOM 2285 N N . GLU A 1 292 ? -7.965 -6.242 35.281 1 94.94 292 GLU A N 1
ATOM 2286 C CA . GLU A 1 292 ? -9.281 -6.527 34.719 1 94.94 292 GLU A CA 1
ATOM 2287 C C . GLU A 1 292 ? -9.164 -7.441 33.5 1 94.94 292 GLU A C 1
ATOM 2289 O O . GLU A 1 292 ? -9.969 -8.359 33.312 1 94.94 292 GLU A O 1
ATOM 2294 N N . ILE A 1 293 ? -8.211 -7.219 32.688 1 94.81 293 ILE A N 1
ATOM 2295 C CA . ILE A 1 293 ? -8.008 -7.965 31.453 1 94.81 293 ILE A CA 1
ATOM 2296 C C . ILE A 1 293 ? -7.586 -9.398 31.781 1 94.81 293 ILE A C 1
ATOM 2298 O O . ILE A 1 293 ? -8.078 -10.344 31.172 1 94.81 293 ILE A O 1
ATOM 2302 N N . THR A 1 294 ? -6.723 -9.5 32.75 1 94.31 294 THR A N 1
ATOM 2303 C CA . THR A 1 294 ? -6.277 -10.828 33.156 1 94.31 294 THR A CA 1
ATOM 2304 C C . THR A 1 294 ? -7.438 -11.633 33.75 1 94.31 294 THR A C 1
ATOM 2306 O O . THR A 1 294 ? -7.555 -12.836 33.5 1 94.31 294 THR A O 1
ATOM 2309 N N . ASN A 1 295 ? -8.266 -10.992 34.406 1 93.69 295 ASN A N 1
ATOM 2310 C CA . ASN A 1 295 ? -9.43 -11.641 35 1 93.69 295 ASN A CA 1
ATOM 2311 C C . ASN A 1 295 ? -10.383 -12.172 33.938 1 93.69 295 ASN A C 1
ATOM 2313 O O . ASN A 1 295 ? -11.125 -13.125 34.188 1 93.69 295 ASN A O 1
ATOM 2317 N N . MET A 1 296 ? -10.336 -11.578 32.812 1 92.94 296 MET A N 1
ATOM 2318 C CA . MET A 1 296 ? -11.195 -12 31.719 1 92.94 296 MET A CA 1
ATOM 2319 C C . MET A 1 296 ? -10.516 -13.078 30.875 1 92.94 296 MET A C 1
ATOM 2321 O O . MET A 1 296 ? -11.062 -13.523 29.875 1 92.94 296 MET A O 1
ATOM 2325 N N . GLY A 1 297 ? -9.312 -13.414 31.234 1 92.81 297 GLY A N 1
ATOM 2326 C CA . GLY A 1 297 ? -8.578 -14.43 30.5 1 92.81 297 GLY A CA 1
ATOM 2327 C C . GLY A 1 297 ? -7.848 -13.883 29.297 1 92.81 297 GLY A C 1
ATOM 2328 O O . GLY A 1 297 ? -7.461 -14.641 28.391 1 92.81 297 GLY A O 1
ATOM 2329 N N . LEU A 1 298 ? -7.785 -12.586 29.188 1 93.31 298 LEU A N 1
ATOM 2330 C CA . LEU A 1 298 ? -7.062 -11.93 28.109 1 93.31 298 LEU A CA 1
ATOM 2331 C C . LEU A 1 298 ? -5.68 -11.484 28.562 1 93.31 298 LEU A C 1
ATOM 2333 O O . LEU A 1 298 ? -5.336 -11.617 29.75 1 93.31 298 LEU A O 1
ATOM 2337 N N . THR A 1 299 ? -4.793 -11.086 27.562 1 94.69 299 THR A N 1
ATOM 2338 C CA . THR A 1 299 ? -3.441 -10.648 27.891 1 94.69 299 THR A CA 1
ATOM 2339 C C . THR A 1 299 ? -2.988 -9.531 26.953 1 94.69 299 THR A C 1
ATOM 2341 O O . THR A 1 299 ? -3.441 -9.453 25.812 1 94.69 299 THR A O 1
ATOM 2344 N N . PHE A 1 300 ? -2.16 -8.734 27.484 1 95.69 300 PHE A N 1
ATOM 2345 C CA . PHE A 1 300 ? -1.551 -7.691 26.656 1 95.69 300 PHE A CA 1
ATOM 2346 C C . PHE A 1 300 ? -0.19 -8.133 26.141 1 95.69 300 PHE A C 1
ATOM 2348 O O . PHE A 1 300 ? 0.523 -7.355 25.5 1 95.69 300 PHE A O 1
ATOM 2355 N N . GLN A 1 301 ? 0.176 -9.352 26.297 1 94.81 301 GLN A N 1
ATOM 2356 C CA . GLN A 1 301 ? 1.514 -9.859 26.016 1 94.81 301 GLN A CA 1
ATOM 2357 C C . GLN A 1 301 ? 1.87 -9.648 24.547 1 94.81 301 GLN A C 1
ATOM 2359 O O . GLN A 1 301 ? 3.01 -9.312 24.219 1 94.81 301 GLN A O 1
ATOM 2364 N N . TRP A 1 302 ? 0.947 -9.898 23.688 1 93.88 302 TRP A N 1
ATOM 2365 C CA . TRP A 1 302 ? 1.222 -9.781 22.25 1 93.88 302 TRP A CA 1
ATOM 2366 C C . TRP A 1 302 ? 1.438 -8.32 21.859 1 93.88 302 TRP A C 1
ATOM 2368 O O . TRP A 1 302 ? 2.248 -8.016 20.984 1 93.88 302 TRP A O 1
ATOM 2378 N N . LEU A 1 303 ? 0.693 -7.48 22.5 1 96.06 303 LEU A N 1
ATOM 2379 C CA . LEU A 1 303 ? 0.89 -6.055 22.266 1 96.06 303 LEU A CA 1
ATOM 2380 C C . LEU A 1 303 ? 2.26 -5.609 22.766 1 96.06 303 LEU A C 1
ATOM 2382 O O . LEU A 1 303 ? 2.934 -4.809 22.109 1 96.06 303 LEU A O 1
ATOM 2386 N N . TYR A 1 304 ? 2.719 -6.16 23.922 1 96.5 304 TYR A N 1
ATOM 2387 C CA . TYR A 1 304 ? 4.055 -5.887 24.438 1 96.5 304 TYR A CA 1
ATOM 2388 C C . TYR A 1 304 ? 5.121 -6.359 23.469 1 96.5 304 TYR A C 1
ATOM 2390 O O . TYR A 1 304 ? 6.105 -5.652 23.219 1 96.5 304 TYR A O 1
ATOM 2398 N N . SER A 1 305 ? 4.863 -7.504 22.938 1 95.44 305 SER A N 1
ATOM 2399 C CA . SER A 1 305 ? 5.805 -8.07 21.984 1 95.44 305 SER A CA 1
ATOM 2400 C C . SER A 1 305 ? 5.895 -7.215 20.719 1 95.44 305 SER A C 1
ATOM 2402 O O . SER A 1 305 ? 6.984 -6.973 20.203 1 95.44 305 SER A O 1
ATOM 2404 N N . ALA A 1 306 ? 4.758 -6.805 20.219 1 95.19 306 ALA A N 1
ATOM 2405 C CA . ALA A 1 306 ? 4.727 -5.965 19.031 1 95.19 306 ALA A CA 1
ATOM 2406 C C . ALA A 1 306 ? 5.473 -4.652 19.266 1 95.19 306 ALA A C 1
ATOM 2408 O O . ALA A 1 306 ? 6.238 -4.207 18.406 1 95.19 306 ALA A O 1
ATOM 2409 N N . ARG A 1 307 ? 5.238 -4.039 20.391 1 96.81 307 ARG A N 1
ATOM 2410 C CA . ARG A 1 307 ? 5.953 -2.814 20.734 1 96.81 307 ARG A CA 1
ATOM 2411 C C . ARG A 1 307 ? 7.457 -3.066 20.828 1 96.81 307 ARG A C 1
ATOM 2413 O O . ARG A 1 307 ? 8.25 -2.264 20.328 1 96.81 307 ARG A O 1
ATOM 2420 N N . GLY A 1 308 ? 7.805 -4.117 21.484 1 96.19 308 GLY A N 1
ATOM 2421 C CA . GLY A 1 308 ? 9.211 -4.488 21.547 1 96.19 308 GLY A CA 1
ATOM 2422 C C . GLY A 1 308 ? 9.844 -4.676 20.188 1 96.19 308 GLY A C 1
ATOM 2423 O O . GLY A 1 308 ? 10.961 -4.211 19.938 1 96.19 308 GLY A O 1
ATOM 2424 N N . ASP A 1 309 ? 9.133 -5.363 19.344 1 94.38 309 ASP A N 1
ATOM 2425 C CA . ASP A 1 309 ? 9.625 -5.566 17.984 1 94.38 309 ASP A CA 1
ATOM 2426 C C . ASP A 1 309 ? 9.797 -4.234 17.266 1 94.38 309 ASP A C 1
ATOM 2428 O O . ASP A 1 309 ? 10.766 -4.047 16.516 1 94.38 309 ASP A O 1
ATOM 2432 N N . PHE A 1 310 ? 8.875 -3.338 17.438 1 96.25 310 PHE A N 1
ATOM 2433 C CA . PHE A 1 310 ? 8.992 -2.027 16.812 1 96.25 310 PHE A CA 1
ATOM 2434 C C . PHE A 1 310 ? 10.227 -1.292 17.328 1 96.25 310 PHE A C 1
ATOM 2436 O O . PHE A 1 310 ? 10.961 -0.688 16.547 1 96.25 310 PHE A O 1
ATOM 2443 N N . ASN A 1 311 ? 10.43 -1.362 18.625 1 96.69 311 ASN A N 1
ATOM 2444 C CA . ASN A 1 311 ? 11.617 -0.749 19.219 1 96.69 311 ASN A CA 1
ATOM 2445 C C . ASN A 1 311 ? 12.898 -1.343 18.656 1 96.69 311 ASN A C 1
ATOM 2447 O O . ASN A 1 311 ? 13.836 -0.609 18.328 1 96.69 311 ASN A O 1
ATOM 2451 N N . ARG A 1 312 ? 12.938 -2.602 18.531 1 95 312 ARG A N 1
ATOM 2452 C CA . ARG A 1 312 ? 14.109 -3.262 17.969 1 95 312 ARG A CA 1
ATOM 2453 C C . ARG A 1 312 ? 14.305 -2.877 16.5 1 95 312 ARG A C 1
ATOM 2455 O O . ARG A 1 312 ? 15.438 -2.719 16.047 1 95 312 ARG A O 1
ATOM 2462 N N . ALA A 1 313 ? 13.211 -2.811 15.812 1 94.38 313 ALA A N 1
ATOM 2463 C CA . ALA A 1 313 ? 13.289 -2.41 14.406 1 94.38 313 ALA A CA 1
ATOM 2464 C C . ALA A 1 313 ? 13.875 -1.009 14.266 1 94.38 313 ALA A C 1
ATOM 2466 O O . ALA A 1 313 ? 14.703 -0.76 13.383 1 94.38 313 ALA A O 1
ATOM 2467 N N . THR A 1 314 ? 13.43 -0.049 15.141 1 96.19 314 THR A N 1
ATOM 2468 C CA . THR A 1 314 ? 13.969 1.305 15.086 1 96.19 314 THR A CA 1
ATOM 2469 C C . THR A 1 314 ? 15.461 1.302 15.406 1 96.19 314 THR A C 1
ATOM 2471 O O . THR A 1 314 ? 16.234 2.033 14.781 1 96.19 314 THR A O 1
ATOM 2474 N N . ASP A 1 315 ? 15.867 0.466 16.281 1 94.56 315 ASP A N 1
ATOM 2475 C CA . ASP A 1 315 ? 17.281 0.338 16.625 1 94.56 315 ASP A CA 1
ATOM 2476 C C . ASP A 1 315 ? 18.078 -0.225 15.445 1 94.56 315 ASP A C 1
ATOM 2478 O O . ASP A 1 315 ? 19.188 0.225 15.164 1 94.56 315 ASP A O 1
ATOM 2482 N N . ALA A 1 316 ? 17.484 -1.169 14.836 1 92 316 ALA A N 1
ATOM 2483 C CA . ALA A 1 316 ? 18.156 -1.791 13.688 1 92 316 ALA A CA 1
ATOM 2484 C C . ALA A 1 316 ? 18.359 -0.787 12.562 1 92 316 ALA A C 1
ATOM 2486 O O . ALA A 1 316 ? 19.422 -0.762 11.93 1 92 316 ALA A O 1
ATOM 2487 N N . VAL A 1 317 ? 17.422 0.005 12.289 1 93.12 317 VAL A N 1
ATOM 2488 C CA . VAL A 1 317 ? 17.531 1.016 11.242 1 93.12 317 VAL A CA 1
ATOM 2489 C C . VAL A 1 317 ? 18.609 2.031 11.609 1 93.12 317 VAL A C 1
ATOM 2491 O O . VAL A 1 317 ? 19.391 2.451 10.75 1 93.12 317 VAL A O 1
ATOM 2494 N N . THR A 1 318 ? 18.609 2.414 12.852 1 93.88 318 THR A N 1
ATOM 2495 C CA . THR A 1 318 ? 19.625 3.348 13.32 1 93.88 318 THR A CA 1
ATOM 2496 C C . THR A 1 318 ? 21.016 2.762 13.133 1 93.88 318 THR A C 1
ATOM 2498 O O . THR A 1 318 ? 21.938 3.455 12.68 1 93.88 318 THR A O 1
ATOM 2501 N N . HIS A 1 319 ? 21.078 1.534 13.453 1 91.88 319 HIS A N 1
ATOM 2502 C CA . HIS A 1 319 ? 22.344 0.833 13.281 1 91.88 319 HIS A CA 1
ATOM 2503 C C . HIS A 1 319 ? 22.75 0.775 11.812 1 91.88 319 HIS A C 1
ATOM 2505 O O . HIS A 1 319 ? 23.906 1 11.469 1 91.88 319 HIS A O 1
ATOM 2511 N N . ASP A 1 320 ? 21.828 0.502 10.953 1 89.06 320 ASP A N 1
ATOM 2512 C CA . ASP A 1 320 ? 22.078 0.459 9.516 1 89.06 320 ASP A CA 1
ATOM 2513 C C . ASP A 1 320 ? 22.547 1.818 9 1 89.06 320 ASP A C 1
ATOM 2515 O O . ASP A 1 320 ? 23.453 1.896 8.172 1 89.06 320 ASP A O 1
ATOM 2519 N N . LEU A 1 321 ? 21.969 2.836 9.445 1 91 321 LEU A N 1
ATOM 2520 C CA . LEU A 1 321 ? 22.312 4.184 9.008 1 91 321 LEU A CA 1
ATOM 2521 C C . LEU A 1 321 ? 23.734 4.543 9.43 1 91 321 LEU A C 1
ATOM 2523 O O . LEU A 1 321 ? 24.469 5.18 8.664 1 91 321 LEU A O 1
ATOM 2527 N N . GLU A 1 322 ? 24.125 4.113 10.555 1 91.5 322 GLU A N 1
ATOM 2528 C CA . GLU A 1 322 ? 25.438 4.461 11.102 1 91.5 322 GLU A CA 1
ATOM 2529 C C . GLU A 1 322 ? 26.547 3.631 10.461 1 91.5 322 GLU A C 1
ATOM 2531 O O . GLU A 1 322 ? 27.688 4.082 10.359 1 91.5 322 GLU A O 1
ATOM 2536 N N . HIS A 1 323 ? 26.188 2.486 9.945 1 89.94 323 HIS A N 1
ATOM 2537 C CA . HIS A 1 323 ? 27.234 1.568 9.539 1 89.94 323 HIS A CA 1
ATOM 2538 C C . HIS A 1 323 ? 27.172 1.271 8.047 1 89.94 323 HIS A C 1
ATOM 2540 O O . HIS A 1 323 ? 27.938 0.458 7.527 1 89.94 323 HIS A O 1
ATOM 2546 N N . SER A 1 324 ? 26.266 1.865 7.41 1 85.69 324 SER A N 1
ATOM 2547 C CA . SER A 1 324 ? 26.156 1.655 5.969 1 85.69 324 SER A CA 1
ATOM 2548 C C . SER A 1 324 ? 26.859 2.764 5.191 1 85.69 324 SER A C 1
ATOM 2550 O O . SER A 1 324 ? 27.031 3.871 5.703 1 85.69 324 SER A O 1
ATOM 2552 N N . ASP A 1 325 ? 27.344 2.402 3.998 1 88.12 325 ASP A N 1
ATOM 2553 C CA . ASP A 1 325 ? 27.906 3.381 3.074 1 88.12 325 ASP A CA 1
ATOM 2554 C C . ASP A 1 325 ? 26.812 4.184 2.387 1 88.12 325 ASP A C 1
ATOM 2556 O O . ASP A 1 325 ? 26.312 3.785 1.332 1 88.12 325 ASP A O 1
ATOM 2560 N N . LEU A 1 326 ? 26.547 5.262 2.828 1 84.88 326 LEU A N 1
ATOM 2561 C CA . LEU A 1 326 ? 25.438 6.074 2.326 1 84.88 326 LEU A CA 1
ATOM 2562 C C . LEU A 1 326 ? 25.812 6.742 1.006 1 84.88 326 LEU A C 1
ATOM 2564 O O . LEU A 1 326 ? 24.969 7.383 0.37 1 84.88 326 LEU A O 1
ATOM 2568 N N . GLU A 1 327 ? 27.062 6.5 0.585 1 86.81 327 GLU A N 1
ATOM 2569 C CA . GLU A 1 327 ? 27.438 6.934 -0.76 1 86.81 327 GLU A CA 1
ATOM 2570 C C . GLU A 1 327 ? 26.875 5.992 -1.818 1 86.81 327 GLU A C 1
ATOM 2572 O O . GLU A 1 327 ? 26.75 6.359 -2.988 1 86.81 327 GLU A O 1
ATOM 2577 N N . ASN A 1 328 ? 26.641 4.863 -1.285 1 90.06 328 ASN A N 1
ATOM 2578 C CA . ASN A 1 328 ? 25.906 3.941 -2.146 1 90.06 328 ASN A CA 1
ATOM 2579 C C . ASN A 1 328 ? 24.438 4.355 -2.291 1 90.06 328 ASN A C 1
ATOM 2581 O O . ASN A 1 328 ? 23.641 4.156 -1.378 1 90.06 328 ASN A O 1
ATOM 2585 N N . LYS A 1 329 ? 24.109 4.867 -3.418 1 89.12 329 LYS A N 1
ATOM 2586 C CA . LYS A 1 329 ? 22.812 5.5 -3.639 1 89.12 329 LYS A CA 1
ATOM 2587 C C . LYS A 1 329 ? 21.672 4.496 -3.473 1 89.12 329 LYS A C 1
ATOM 2589 O O . LYS A 1 329 ? 20.609 4.836 -2.949 1 89.12 329 LYS A O 1
ATOM 2594 N N . LEU A 1 330 ? 21.906 3.299 -3.895 1 89.75 330 LEU A N 1
ATOM 2595 C CA . LEU A 1 330 ? 20.859 2.289 -3.805 1 89.75 330 LEU A CA 1
ATOM 2596 C C . LEU A 1 330 ? 20.609 1.888 -2.354 1 89.75 330 LEU A C 1
ATOM 2598 O O . LEU A 1 330 ? 19.469 1.721 -1.937 1 89.75 330 LEU A O 1
ATOM 2602 N N . LEU A 1 331 ? 21.719 1.725 -1.694 1 88.88 331 LEU A N 1
ATOM 2603 C CA . LEU A 1 331 ? 21.609 1.36 -0.286 1 88.88 331 LEU A CA 1
ATOM 2604 C C . LEU A 1 331 ? 20.922 2.471 0.509 1 88.88 331 LEU A C 1
ATOM 2606 O O . LEU A 1 331 ? 20.047 2.201 1.333 1 88.88 331 LEU A O 1
ATOM 2610 N N . CYS A 1 332 ? 21.312 3.676 0.262 1 91.5 332 CYS A N 1
ATOM 2611 C CA . CYS A 1 332 ? 20.719 4.824 0.932 1 91.5 332 CYS A CA 1
ATOM 2612 C C . CYS A 1 332 ? 19.219 4.914 0.628 1 91.5 332 CYS A C 1
ATOM 2614 O O . CYS A 1 332 ? 18.406 5.129 1.531 1 91.5 332 CYS A O 1
ATOM 2616 N N . ARG A 1 333 ? 18.891 4.684 -0.59 1 91.62 333 ARG A N 1
ATOM 2617 C CA . ARG A 1 333 ? 17.484 4.738 -0.992 1 91.62 333 ARG A CA 1
ATOM 2618 C C . ARG A 1 333 ? 16.672 3.641 -0.307 1 91.62 333 ARG A C 1
ATOM 2620 O O . ARG A 1 333 ? 15.547 3.873 0.127 1 91.62 333 ARG A O 1
ATOM 2627 N N . ALA A 1 334 ? 17.25 2.492 -0.223 1 90.19 334 ALA A N 1
ATOM 2628 C CA . ALA A 1 334 ? 16.562 1.372 0.406 1 90.19 334 ALA A CA 1
ATOM 2629 C C . ALA A 1 334 ? 16.25 1.671 1.87 1 90.19 334 ALA A C 1
ATOM 2631 O O . ALA A 1 334 ? 15.156 1.372 2.354 1 90.19 334 ALA A O 1
ATOM 2632 N N . ILE A 1 335 ? 17.172 2.254 2.572 1 92.25 335 ILE A N 1
ATOM 2633 C CA . ILE A 1 335 ? 16.969 2.598 3.977 1 92.25 335 ILE A CA 1
ATOM 2634 C C . ILE A 1 335 ? 15.945 3.715 4.094 1 92.25 335 ILE A C 1
ATOM 2636 O O . ILE A 1 335 ? 15.039 3.648 4.934 1 92.25 335 ILE A O 1
ATOM 2640 N N . ASN A 1 336 ? 16 4.707 3.221 1 93.62 336 ASN A N 1
ATOM 2641 C CA . ASN A 1 336 ? 15.055 5.816 3.221 1 93.62 336 ASN A CA 1
ATOM 2642 C C . ASN A 1 336 ? 13.633 5.352 2.916 1 93.62 336 ASN A C 1
ATOM 2644 O O . ASN A 1 336 ? 12.664 5.91 3.434 1 93.62 336 ASN A O 1
ATOM 2648 N N . ASP A 1 337 ? 13.547 4.32 2.113 1 91.69 337 ASP A N 1
ATOM 2649 C CA . ASP A 1 337 ? 12.234 3.75 1.801 1 91.69 337 ASP A CA 1
ATOM 2650 C C . ASP A 1 337 ? 11.57 3.178 3.051 1 91.69 337 ASP A C 1
ATOM 2652 O O . ASP A 1 337 ? 10.359 3.305 3.23 1 91.69 337 ASP A O 1
ATOM 2656 N N . ARG A 1 338 ? 12.344 2.574 3.871 1 91.81 338 ARG A N 1
ATOM 2657 C CA . ARG A 1 338 ? 11.82 2.041 5.121 1 91.81 338 ARG A CA 1
ATOM 2658 C C . ARG A 1 338 ? 11.367 3.164 6.051 1 91.81 338 ARG A C 1
ATOM 2660 O O . ARG A 1 338 ? 10.289 3.09 6.645 1 91.81 338 ARG A O 1
ATOM 2667 N N . ILE A 1 339 ? 12.125 4.191 6.055 1 94.38 339 ILE A N 1
ATOM 2668 C CA . ILE A 1 339 ? 11.883 5.301 6.969 1 94.38 339 ILE A CA 1
ATOM 2669 C C . ILE A 1 339 ? 10.625 6.055 6.535 1 94.38 339 ILE A C 1
ATOM 2671 O O . ILE A 1 339 ? 9.758 6.355 7.359 1 94.38 339 ILE A O 1
ATOM 2675 N N . MET A 1 340 ? 10.492 6.297 5.297 1 93.44 340 MET A N 1
ATOM 2676 C CA . MET A 1 340 ? 9.406 7.148 4.824 1 93.44 340 MET A CA 1
ATOM 2677 C C . MET A 1 340 ? 8.062 6.449 4.977 1 93.44 340 MET A C 1
ATOM 2679 O O . MET A 1 340 ? 7.016 7.098 4.977 1 93.44 340 MET A O 1
ATOM 2683 N N . LYS A 1 341 ? 8.031 5.145 5.141 1 92.56 341 LYS A N 1
ATOM 2684 C CA . LYS A 1 341 ? 6.773 4.398 5.152 1 92.56 341 LYS A CA 1
ATOM 2685 C C . LYS A 1 341 ? 6.316 4.113 6.582 1 92.56 341 LYS A C 1
ATOM 2687 O O . LYS A 1 341 ? 5.254 3.525 6.793 1 92.56 341 LYS A O 1
ATOM 2692 N N . VAL A 1 342 ? 7.055 4.559 7.539 1 94.75 342 VAL A N 1
ATOM 2693 C CA . VAL A 1 342 ? 6.707 4.293 8.93 1 94.75 342 VAL A CA 1
ATOM 2694 C C . VAL A 1 342 ? 5.301 4.812 9.219 1 94.75 342 VAL A C 1
ATOM 2696 O O . VAL A 1 342 ? 4.449 4.078 9.727 1 94.75 342 VAL A O 1
ATOM 2699 N N . GLU A 1 343 ? 5.09 6.09 8.836 1 96 343 GLU A N 1
ATOM 2700 C CA . GLU A 1 343 ? 3.783 6.695 9.07 1 96 343 GLU A CA 1
ATOM 2701 C C . GLU A 1 343 ? 2.678 5.922 8.352 1 96 343 GLU A C 1
ATOM 2703 O O . GLU A 1 343 ? 1.608 5.691 8.922 1 96 343 GLU A O 1
ATOM 2708 N N . TYR A 1 344 ? 2.963 5.477 7.215 1 94.69 344 TYR A N 1
ATOM 2709 C CA . TYR A 1 344 ? 1.996 4.762 6.391 1 94.69 344 TYR A CA 1
ATOM 2710 C C . TYR A 1 344 ? 1.604 3.436 7.031 1 94.69 344 TYR A C 1
ATOM 2712 O O . TYR A 1 344 ? 0.449 3.012 6.941 1 94.69 344 TYR A O 1
ATOM 2720 N N . HIS A 1 345 ? 2.516 2.785 7.637 1 94.31 345 HIS A N 1
ATOM 2721 C CA . HIS A 1 345 ? 2.275 1.455 8.18 1 94.31 345 HIS A CA 1
ATOM 2722 C C . HIS A 1 345 ? 1.442 1.524 9.461 1 94.31 345 HIS A C 1
ATOM 2724 O O . HIS A 1 345 ? 1.005 0.494 9.977 1 94.31 345 HIS A O 1
ATOM 2730 N N . PHE A 1 346 ? 1.153 2.678 9.914 1 96.75 346 PHE A N 1
ATOM 2731 C CA . PHE A 1 346 ? 0.248 2.822 11.047 1 96.75 346 PHE A CA 1
ATOM 2732 C C . PHE A 1 346 ? -1.186 3.027 10.57 1 96.75 346 PHE A C 1
ATOM 2734 O O . PHE A 1 346 ? -2.098 3.193 11.383 1 96.75 346 PHE A O 1
ATOM 2741 N N . LEU A 1 347 ? -1.33 3.1 9.242 1 94.75 347 LEU A N 1
ATOM 2742 C CA . LEU A 1 347 ? -2.684 2.963 8.719 1 94.75 347 LEU A CA 1
ATOM 2743 C C . LEU A 1 347 ? -3.172 1.523 8.844 1 94.75 347 LEU A C 1
ATOM 2745 O O . LEU A 1 347 ? -2.506 0.596 8.375 1 94.75 347 LEU A O 1
ATOM 2749 N N . SER A 1 348 ? -4.301 1.33 9.422 1 93.44 348 SER A N 1
ATOM 2750 C CA . SER A 1 348 ? -4.816 -0.024 9.586 1 93.44 348 SER A CA 1
ATOM 2751 C C . SER A 1 348 ? -5.203 -0.64 8.25 1 93.44 348 SER A C 1
ATOM 2753 O O . SER A 1 348 ? -6.023 -0.082 7.516 1 93.44 348 SER A O 1
ATOM 2755 N N . PRO A 1 349 ? -4.641 -1.778 7.949 1 88.62 349 PRO A N 1
ATOM 2756 C CA . PRO A 1 349 ? -5.035 -2.455 6.711 1 88.62 349 PRO A CA 1
ATOM 2757 C C . PRO A 1 349 ? -6.32 -3.264 6.863 1 88.62 349 PRO A C 1
ATOM 2759 O O . PRO A 1 349 ? -6.781 -3.887 5.902 1 88.62 349 PRO A O 1
ATOM 2762 N N . TYR A 1 350 ? -6.91 -3.254 7.969 1 90.19 350 TYR A N 1
ATOM 2763 C CA . TYR A 1 350 ? -8.031 -4.141 8.258 1 90.19 350 TYR A CA 1
ATOM 2764 C C . TYR A 1 350 ? -9.359 -3.398 8.133 1 90.19 350 TYR A C 1
ATOM 2766 O O . TYR A 1 350 ? -10.422 -3.973 8.367 1 90.19 350 TYR A O 1
ATOM 2774 N N . VAL A 1 351 ? -9.227 -2.168 7.785 1 90.44 351 VAL A N 1
ATOM 2775 C CA . VAL A 1 351 ? -10.406 -1.374 7.453 1 90.44 351 VAL A CA 1
ATOM 2776 C C . VAL A 1 351 ? -10.266 -0.793 6.051 1 90.44 351 VAL A C 1
ATOM 2778 O O . VAL A 1 351 ? -9.148 -0.625 5.551 1 90.44 351 VAL A O 1
ATOM 2781 N N . SER A 1 352 ? -11.367 -0.591 5.402 1 88.5 352 SER A N 1
ATOM 2782 C CA . SER A 1 352 ? -11.32 -0.053 4.047 1 88.5 352 SER A CA 1
ATOM 2783 C C . SER A 1 352 ? -11.32 1.472 4.059 1 88.5 352 SER A C 1
ATOM 2785 O O . SER A 1 352 ? -11.992 2.092 4.887 1 88.5 352 SER A O 1
ATOM 2787 N N . ALA A 1 353 ? -10.641 2.004 3.109 1 85.88 353 ALA A N 1
ATOM 2788 C CA . ALA A 1 353 ? -10.586 3.459 2.979 1 85.88 353 ALA A CA 1
ATOM 2789 C C . ALA A 1 353 ? -11.953 4.023 2.607 1 85.88 353 ALA A C 1
ATOM 2791 O O . ALA A 1 353 ? -12.25 5.188 2.896 1 85.88 353 ALA A O 1
ATOM 2792 N N . LYS A 1 354 ? -12.727 3.188 2.043 1 87 354 LYS A N 1
ATOM 2793 C CA . LYS A 1 354 ? -14.062 3.617 1.648 1 87 354 LYS A CA 1
ATOM 2794 C C . LYS A 1 354 ? -14.953 3.83 2.869 1 87 354 LYS A C 1
ATOM 2796 O O . LYS A 1 354 ? -15.609 4.867 2.994 1 87 354 LYS A O 1
ATOM 2801 N N . ASP A 1 355 ? -14.852 2.918 3.781 1 87.75 355 ASP A N 1
ATOM 2802 C CA . ASP A 1 355 ? -15.75 2.939 4.934 1 87.75 355 ASP A CA 1
ATOM 2803 C C . ASP A 1 355 ? -15.133 3.721 6.094 1 87.75 355 ASP A C 1
ATOM 2805 O O . ASP A 1 355 ? -15.852 4.301 6.91 1 87.75 355 ASP A O 1
ATOM 2809 N N . THR A 1 356 ? -13.812 3.693 6.141 1 90.62 356 THR A N 1
ATOM 2810 C CA . THR A 1 356 ? -13.062 4.348 7.207 1 90.62 356 THR A CA 1
ATOM 2811 C C . THR A 1 356 ? -11.859 5.098 6.645 1 90.62 356 THR A C 1
ATOM 2813 O O . THR A 1 356 ? -10.727 4.625 6.75 1 90.62 356 THR A O 1
ATOM 2816 N N . PRO A 1 357 ? -12.109 6.281 6.172 1 89.62 357 PRO A N 1
ATOM 2817 C CA . PRO A 1 357 ? -11.023 6.988 5.492 1 89.62 357 PRO A CA 1
ATOM 2818 C C . PRO A 1 357 ? -9.883 7.375 6.438 1 89.62 357 PRO A C 1
ATOM 2820 O O . PRO A 1 357 ? -8.711 7.344 6.051 1 89.62 357 PRO A O 1
ATOM 2823 N N . LEU A 1 358 ? -10.227 7.754 7.688 1 93.38 358 LEU A N 1
ATOM 2824 C CA . LEU A 1 358 ? -9.203 8.125 8.656 1 93.38 358 LEU A CA 1
ATOM 2825 C C . LEU A 1 358 ? -8.719 6.895 9.422 1 93.38 358 LEU A C 1
ATOM 2827 O O . LEU A 1 358 ? -9.055 6.715 10.594 1 93.38 358 LEU A O 1
ATOM 2831 N N . ARG A 1 359 ? -7.777 6.184 8.844 1 94.06 359 ARG A N 1
ATOM 2832 C CA . ARG A 1 359 ? -7.488 4.816 9.266 1 94.06 359 ARG A CA 1
ATOM 2833 C C . ARG A 1 359 ? -6.25 4.766 10.148 1 94.06 359 ARG A C 1
ATOM 2835 O O . ARG A 1 359 ? -5.871 3.699 10.641 1 94.06 359 ARG A O 1
ATOM 2842 N N . HIS A 1 360 ? -5.609 5.883 10.391 1 96.81 360 HIS A N 1
ATOM 2843 C CA . HIS A 1 360 ? -4.41 5.906 11.227 1 96.81 360 HIS A CA 1
ATOM 2844 C C . HIS A 1 360 ? -4.73 5.5 12.664 1 96.81 360 HIS A C 1
ATOM 2846 O O . HIS A 1 360 ? -5.637 6.059 13.281 1 96.81 360 HIS A O 1
ATOM 2852 N N . ILE A 1 361 ? -4.016 4.602 13.203 1 97.62 361 ILE A N 1
ATOM 2853 C CA . ILE A 1 361 ? -4.445 4.004 14.469 1 97.62 361 ILE A CA 1
ATOM 2854 C C . ILE A 1 361 ? -4.195 4.98 15.609 1 97.62 361 ILE A C 1
ATOM 2856 O O . ILE A 1 361 ? -4.852 4.906 16.656 1 97.62 361 ILE A O 1
ATOM 2860 N N . PHE A 1 362 ? -3.285 5.922 15.477 1 96.62 362 PHE A N 1
ATOM 2861 C CA . PHE A 1 362 ? -2.988 6.879 16.531 1 96.62 362 PHE A CA 1
ATOM 2862 C C . PHE A 1 362 ? -3.863 8.117 16.406 1 96.62 362 PHE A C 1
ATOM 2864 O O . PHE A 1 362 ? -4.316 8.68 17.406 1 96.62 362 PHE A O 1
ATOM 2871 N N . VAL A 1 363 ? -4.062 8.555 15.117 1 94.69 363 VAL A N 1
ATOM 2872 C CA . VAL A 1 363 ? -4.637 9.891 14.961 1 94.69 363 VAL A CA 1
ATOM 2873 C C . VAL A 1 363 ? -5.941 9.805 14.18 1 94.69 363 VAL A C 1
ATOM 2875 O O . VAL A 1 363 ? -6.664 10.789 14.055 1 94.69 363 VAL A O 1
ATOM 2878 N N . GLY A 1 364 ? -6.25 8.672 13.711 1 93.69 364 GLY A N 1
ATOM 2879 C CA . GLY A 1 364 ? -7.457 8.508 12.922 1 93.69 364 GLY A CA 1
ATOM 2880 C C . GLY A 1 364 ? -8.719 8.469 13.758 1 93.69 364 GLY A C 1
ATOM 2881 O O . GLY A 1 364 ? -8.727 8.945 14.898 1 93.69 364 GLY A O 1
ATOM 2882 N N . SER A 1 365 ? -9.766 8.055 13.117 1 93 365 SER A N 1
ATOM 2883 C CA . SER A 1 365 ? -11.078 7.969 13.75 1 93 365 SER A CA 1
ATOM 2884 C C . SER A 1 365 ? -11.773 6.66 13.398 1 93 365 SER A C 1
ATOM 2886 O O . SER A 1 365 ? -11.758 6.23 12.242 1 93 365 SER A O 1
ATOM 2888 N N . GLY A 1 366 ? -12.312 6.07 14.43 1 91.69 366 GLY A N 1
ATOM 2889 C CA . GLY A 1 366 ? -13.008 4.809 14.242 1 91.69 366 GLY A CA 1
ATOM 2890 C C . GLY A 1 366 ? -12.641 3.76 15.273 1 91.69 366 GLY A C 1
ATOM 2891 O O . GLY A 1 366 ? -11.797 4.004 16.141 1 91.69 366 GLY A O 1
ATOM 2892 N N . PRO A 1 367 ? -13.281 2.633 15.219 1 92.69 367 PRO A N 1
ATOM 2893 C CA . PRO A 1 367 ? -13.078 1.597 16.234 1 92.69 367 PRO A CA 1
ATOM 2894 C C . PRO A 1 367 ? -11.688 0.971 16.172 1 92.69 367 PRO A C 1
ATOM 2896 O O . PRO A 1 367 ? -11.25 0.345 17.141 1 92.69 367 PRO A O 1
ATOM 2899 N N . HIS A 1 368 ? -11.016 1.104 15.062 1 93.44 368 HIS A N 1
ATOM 2900 C CA . HIS A 1 368 ? -9.703 0.49 14.883 1 93.44 368 HIS A CA 1
ATOM 2901 C C . HIS A 1 368 ? -8.617 1.297 15.594 1 93.44 368 HIS A C 1
ATOM 2903 O O . HIS A 1 368 ? -7.477 0.845 15.703 1 93.44 368 HIS A O 1
ATOM 2909 N N . THR A 1 369 ? -8.914 2.457 16.125 1 96.81 369 THR A N 1
ATOM 2910 C CA . THR A 1 369 ? -7.91 3.359 16.672 1 96.81 369 THR A CA 1
ATOM 2911 C C . THR A 1 369 ? -7.535 2.947 18.094 1 96.81 369 THR A C 1
ATOM 2913 O O . THR A 1 369 ? -8.305 2.256 18.766 1 96.81 369 THR A O 1
ATOM 2916 N N . LEU A 1 370 ? -6.395 3.326 18.516 1 97.75 370 LEU A N 1
ATOM 2917 C CA . LEU A 1 370 ? -5.922 3.049 19.875 1 97.75 370 LEU A CA 1
ATOM 2918 C C . LEU A 1 370 ? -6.754 3.801 20.906 1 97.75 370 LEU A C 1
ATOM 2920 O O . LEU A 1 370 ? -6.996 3.291 22 1 97.75 370 LEU A O 1
ATOM 2924 N N . SER A 1 371 ? -7.164 4.996 20.562 1 95.62 371 SER A N 1
ATOM 2925 C CA . SER A 1 371 ? -8.039 5.746 21.438 1 95.62 371 SER A CA 1
ATOM 2926 C C . SER A 1 371 ? -9.367 5.02 21.656 1 95.62 371 SER A C 1
ATOM 2928 O O . SER A 1 371 ? -9.891 5.004 22.781 1 95.62 371 SER A O 1
ATOM 2930 N N . ALA A 1 372 ? -9.898 4.484 20.594 1 96.31 372 ALA A N 1
ATOM 2931 C CA . ALA A 1 372 ? -11.141 3.717 20.719 1 96.31 372 ALA A CA 1
ATOM 2932 C C . ALA A 1 372 ? -10.945 2.504 21.625 1 96.31 372 ALA A C 1
ATOM 2934 O O . ALA A 1 372 ? -11.844 2.133 22.375 1 96.31 372 ALA A O 1
ATOM 2935 N N . LEU A 1 373 ? -9.828 1.855 21.516 1 97.56 373 LEU A N 1
ATOM 2936 C CA . LEU A 1 373 ? -9.5 0.721 22.375 1 97.56 373 LEU A CA 1
ATOM 2937 C C . LEU A 1 373 ? -9.461 1.139 23.828 1 97.56 373 LEU A C 1
ATOM 2939 O O . LEU A 1 373 ? -10.008 0.445 24.703 1 97.56 373 LEU A O 1
ATOM 2943 N N . LEU A 1 374 ? -8.875 2.244 24.109 1 97.12 374 LEU A N 1
ATOM 2944 C CA . LEU A 1 374 ? -8.781 2.762 25.469 1 97.12 374 LEU A CA 1
ATOM 2945 C C . LEU A 1 374 ? -10.156 3.121 26.016 1 97.12 374 LEU A C 1
ATOM 2947 O O . LEU A 1 374 ? -10.484 2.812 27.156 1 97.12 374 LEU A O 1
ATOM 2951 N N . ASP A 1 375 ? -10.898 3.744 25.172 1 96.69 375 ASP A N 1
ATOM 2952 C CA . ASP A 1 375 ? -12.266 4.086 25.578 1 96.69 375 ASP A CA 1
ATOM 2953 C C . ASP A 1 375 ? -13.062 2.832 25.922 1 96.69 375 ASP A C 1
ATOM 2955 O O . ASP A 1 375 ? -13.836 2.83 26.891 1 96.69 375 ASP A O 1
ATOM 2959 N N . HIS A 1 376 ? -12.859 1.896 25.109 1 97 376 HIS A N 1
ATOM 2960 C CA . HIS A 1 376 ? -13.609 0.658 25.312 1 97 376 HIS A CA 1
ATOM 2961 C C . HIS A 1 376 ? -13.211 -0.025 26.609 1 97 376 HIS A C 1
ATOM 2963 O O . HIS A 1 376 ? -14.07 -0.499 27.359 1 97 376 HIS A O 1
ATOM 2969 N N . VAL A 1 377 ? -11.977 -0.141 26.906 1 96.75 377 VAL A N 1
ATOM 2970 C CA . VAL A 1 377 ? -11.516 -0.833 28.109 1 96.75 377 VAL A CA 1
ATOM 2971 C C . VAL A 1 377 ? -11.938 -0.044 29.359 1 96.75 377 VAL A C 1
ATOM 2973 O O . VAL A 1 377 ? -12.188 -0.626 30.406 1 96.75 377 VAL A O 1
ATOM 2976 N N . GLU A 1 378 ? -12.016 1.243 29.25 1 96.5 378 GLU A N 1
ATOM 2977 C CA . GLU A 1 378 ? -12.445 2.096 30.359 1 96.5 378 GLU A CA 1
ATOM 2978 C C . GLU A 1 378 ? -13.859 1.76 30.812 1 96.5 378 GLU A C 1
ATOM 2980 O O . GLU A 1 378 ? -14.234 2.002 31.953 1 96.5 378 GLU A O 1
ATOM 2985 N N . LEU A 1 379 ? -14.578 1.235 29.875 1 96.31 379 LEU A N 1
ATOM 2986 C CA . LEU A 1 379 ? -15.961 0.865 30.188 1 96.31 379 LEU A CA 1
ATOM 2987 C C . LEU A 1 379 ? -16 -0.193 31.281 1 96.31 379 LEU A C 1
ATOM 2989 O O . LEU A 1 379 ? -17.016 -0.325 31.984 1 96.31 379 LEU A O 1
ATOM 2993 N N . LEU A 1 380 ? -14.969 -0.959 31.438 1 95.5 380 LEU A N 1
ATOM 2994 C CA . LEU A 1 380 ? -14.914 -1.97 32.5 1 95.5 380 LEU A CA 1
ATOM 2995 C C . LEU A 1 380 ? -15.078 -1.335 33.875 1 95.5 380 LEU A C 1
ATOM 2997 O O . LEU A 1 380 ? -15.586 -1.974 34.781 1 95.5 380 LEU A O 1
ATOM 3001 N N . ARG A 1 381 ? -14.734 -0.094 34 1 94.94 381 ARG A N 1
ATOM 3002 C CA . ARG A 1 381 ? -14.805 0.601 35.281 1 94.94 381 ARG A CA 1
ATOM 3003 C C . ARG A 1 381 ? -16 1.554 35.312 1 94.94 381 ARG A C 1
ATOM 3005 O O . ARG A 1 381 ? -16.594 1.77 36.375 1 94.94 381 ARG A O 1
ATOM 3012 N N . THR A 1 382 ? -16.359 2.107 34.25 1 95.5 382 THR A N 1
ATOM 3013 C CA . THR A 1 382 ? -17.359 3.174 34.25 1 95.5 382 THR A CA 1
ATOM 3014 C C . THR A 1 382 ? -18.734 2.615 33.969 1 95.5 382 THR A C 1
ATOM 3016 O O . THR A 1 382 ? -19.734 3.074 34.531 1 95.5 382 THR A O 1
ATOM 3019 N N . ASN A 1 383 ? -18.812 1.689 33 1 95.5 383 ASN A N 1
ATOM 3020 C CA . ASN A 1 383 ? -20.062 1.079 32.562 1 95.5 383 ASN A CA 1
ATOM 3021 C C . ASN A 1 383 ? -19.844 -0.346 32.062 1 95.5 383 ASN A C 1
ATOM 3023 O O . ASN A 1 383 ? -19.938 -0.607 30.875 1 95.5 383 ASN A O 1
ATOM 3027 N N . ARG A 1 384 ? -19.828 -1.184 32.938 1 93 384 ARG A N 1
ATOM 3028 C CA . ARG A 1 384 ? -19.469 -2.564 32.656 1 93 384 ARG A CA 1
ATOM 3029 C C . ARG A 1 384 ? -20.469 -3.209 31.703 1 93 384 ARG A C 1
ATOM 3031 O O . ARG A 1 384 ? -20.094 -4.039 30.875 1 93 384 ARG A O 1
ATOM 3038 N N . SER A 1 385 ? -21.672 -2.861 31.719 1 94.81 385 SER A N 1
ATOM 3039 C CA . SER A 1 385 ? -22.703 -3.463 30.875 1 94.81 385 SER A CA 1
ATOM 3040 C C . SER A 1 385 ? -22.5 -3.104 29.406 1 94.81 385 SER A C 1
ATOM 3042 O O . SER A 1 385 ? -22.938 -3.834 28.516 1 94.81 385 SER A O 1
ATOM 3044 N N . ALA A 1 386 ? -21.891 -2.02 29.172 1 95.94 386 ALA A N 1
ATOM 3045 C CA . ALA A 1 386 ? -21.656 -1.552 27.797 1 95.94 386 ALA A CA 1
ATOM 3046 C C . ALA A 1 386 ? -20.391 -2.166 27.219 1 95.94 386 ALA A C 1
ATOM 3048 O O . ALA A 1 386 ? -20.125 -2.049 26.031 1 95.94 386 ALA A O 1
ATOM 3049 N N . PHE A 1 387 ? -19.625 -2.811 28.078 1 96.56 387 PHE A N 1
ATOM 3050 C CA . PHE A 1 387 ? -18.375 -3.428 27.625 1 96.56 387 PHE A CA 1
ATOM 3051 C C . PHE A 1 387 ? -18.656 -4.68 26.812 1 96.56 387 PHE A C 1
ATOM 3053 O O . PHE A 1 387 ? -19.312 -5.609 27.281 1 96.56 387 PHE A O 1
ATOM 3060 N N . ASP A 1 388 ? -18.172 -4.668 25.578 1 96.56 388 ASP A N 1
ATOM 3061 C CA . ASP A 1 388 ? -18.297 -5.801 24.672 1 96.56 388 ASP A CA 1
ATOM 3062 C C . ASP A 1 388 ? -16.969 -6.543 24.531 1 96.56 388 ASP A C 1
ATOM 3064 O O . ASP A 1 388 ? -16.062 -6.094 23.812 1 96.56 388 ASP A O 1
ATOM 3068 N N . GLU A 1 389 ? -16.906 -7.684 25.062 1 95.31 389 GLU A N 1
ATOM 3069 C CA . GLU A 1 389 ? -15.656 -8.438 25.109 1 95.31 389 GLU A CA 1
ATOM 3070 C C . GLU A 1 389 ? -15.195 -8.836 23.719 1 95.31 389 GLU A C 1
ATOM 3072 O O . GLU A 1 389 ? -14 -8.797 23.406 1 95.31 389 GLU A O 1
ATOM 3077 N N . VAL A 1 390 ? -16.078 -9.242 22.906 1 94.44 390 VAL A N 1
ATOM 3078 C CA . VAL A 1 390 ? -15.742 -9.68 21.562 1 94.44 390 VAL A CA 1
ATOM 3079 C C . VAL A 1 390 ? -15.18 -8.508 20.75 1 94.44 390 VAL A C 1
ATOM 3081 O O . VAL A 1 390 ? -14.172 -8.648 20.062 1 94.44 390 VAL A O 1
ATOM 3084 N N . LEU A 1 391 ? -15.805 -7.453 20.844 1 95.12 391 LEU A N 1
ATOM 3085 C CA . LEU A 1 391 ? -15.328 -6.262 20.156 1 95.12 391 LEU A CA 1
ATOM 3086 C C . LEU A 1 391 ? -13.953 -5.852 20.656 1 95.12 391 LEU A C 1
ATOM 3088 O O . LEU A 1 391 ? -13.07 -5.496 19.875 1 95.12 391 LEU A O 1
ATOM 3092 N N . PHE A 1 392 ? -13.805 -5.871 21.984 1 96.5 392 PHE A N 1
ATOM 3093 C CA . PHE A 1 392 ? -12.523 -5.484 22.578 1 96.5 392 PHE A CA 1
ATOM 3094 C C . PHE A 1 392 ? -11.406 -6.402 22.094 1 96.5 392 PHE A C 1
ATOM 3096 O O . PHE A 1 392 ? -10.32 -5.934 21.75 1 96.5 392 PHE A O 1
ATOM 3103 N N . LYS A 1 393 ? -11.672 -7.688 22.078 1 95.12 393 LYS A N 1
ATOM 3104 C CA . LYS A 1 393 ? -10.68 -8.656 21.609 1 95.12 393 LYS A CA 1
ATOM 3105 C C . LYS A 1 393 ? -10.273 -8.367 20.172 1 95.12 393 LYS A C 1
ATOM 3107 O O . LYS A 1 393 ? -9.094 -8.453 19.828 1 95.12 393 LYS A O 1
ATOM 3112 N N . ASN A 1 394 ? -11.234 -8.047 19.391 1 93.81 394 ASN A N 1
ATOM 3113 C CA . ASN A 1 394 ? -10.961 -7.723 18 1 93.81 394 ASN A CA 1
ATOM 3114 C C . ASN A 1 394 ? -10.141 -6.441 17.859 1 93.81 394 ASN A C 1
ATOM 3116 O O . ASN A 1 394 ? -9.203 -6.379 17.078 1 93.81 394 ASN A O 1
ATOM 3120 N N . GLN A 1 395 ? -10.516 -5.449 18.594 1 95.69 395 GLN A N 1
ATOM 3121 C CA . GLN A 1 395 ? -9.781 -4.188 18.594 1 95.69 395 GLN A CA 1
ATOM 3122 C C . GLN A 1 395 ? -8.328 -4.398 19.016 1 95.69 395 GLN A C 1
ATOM 3124 O O . GLN A 1 395 ? -7.41 -3.881 18.375 1 95.69 395 GLN A O 1
ATOM 3129 N N . LEU A 1 396 ? -8.203 -5.145 20.062 1 96.44 396 LEU A N 1
ATOM 3130 C CA . LEU A 1 396 ? -6.867 -5.41 20.594 1 96.44 396 LEU A CA 1
ATOM 3131 C C . LEU A 1 396 ? -6.027 -6.188 19.594 1 96.44 396 LEU A C 1
ATOM 3133 O O . LEU A 1 396 ? -4.855 -5.863 19.375 1 96.44 396 LEU A O 1
ATOM 3137 N N . ALA A 1 397 ? -6.586 -7.184 18.984 1 93.94 397 ALA A N 1
ATOM 3138 C CA . ALA A 1 397 ? -5.883 -7.996 18 1 93.94 397 ALA A CA 1
ATOM 3139 C C . ALA A 1 397 ? -5.465 -7.16 16.797 1 93.94 397 ALA A C 1
ATOM 3141 O O . ALA A 1 397 ? -4.32 -7.23 16.344 1 93.94 397 ALA A O 1
ATOM 3142 N N . LEU A 1 398 ? -6.41 -6.395 16.312 1 93 398 LEU A N 1
ATOM 3143 C CA . LEU A 1 398 ? -6.145 -5.609 15.102 1 93 398 LEU A CA 1
ATOM 3144 C C . LEU A 1 398 ? -5.094 -4.539 15.375 1 93 398 LEU A C 1
ATOM 3146 O O . LEU A 1 398 ? -4.23 -4.281 14.531 1 93 398 LEU A O 1
ATOM 3150 N N . ALA A 1 399 ? -5.172 -3.92 16.5 1 95.94 399 ALA A N 1
ATOM 3151 C CA . ALA A 1 399 ? -4.148 -2.953 16.891 1 95.94 399 ALA A CA 1
ATOM 3152 C C . ALA A 1 399 ? -2.775 -3.615 16.984 1 95.94 399 ALA A C 1
ATOM 3154 O O . ALA A 1 399 ? -1.784 -3.076 16.484 1 95.94 399 ALA A O 1
ATOM 3155 N N . THR A 1 400 ? -2.746 -4.781 17.609 1 95.94 400 THR A N 1
ATOM 3156 C CA . THR A 1 400 ? -1.503 -5.523 17.781 1 95.94 400 THR A CA 1
ATOM 3157 C C . THR A 1 400 ? -0.898 -5.902 16.438 1 95.94 400 THR A C 1
ATOM 3159 O O . THR A 1 400 ? 0.299 -5.719 16.219 1 95.94 400 THR A O 1
ATOM 3162 N N . TRP A 1 401 ? -1.707 -6.32 15.562 1 92.88 401 TRP A N 1
ATOM 3163 C CA . TRP A 1 401 ? -1.23 -6.746 14.25 1 92.88 401 TRP A CA 1
ATOM 3164 C C . TRP A 1 401 ? -0.752 -5.555 13.43 1 92.88 401 TRP A C 1
ATOM 3166 O O . TRP A 1 401 ? 0.191 -5.676 12.641 1 92.88 401 TRP A O 1
ATOM 3176 N N . THR A 1 402 ? -1.421 -4.465 13.539 1 95.25 402 THR A N 1
ATOM 3177 C CA . THR A 1 402 ? -0.989 -3.268 12.828 1 95.25 402 THR A CA 1
ATOM 3178 C C . THR A 1 402 ? 0.381 -2.811 13.32 1 95.25 402 THR A C 1
ATOM 3180 O O . THR A 1 402 ? 1.261 -2.494 12.516 1 95.25 402 THR A O 1
ATOM 3183 N N . ILE A 1 403 ? 0.562 -2.832 14.617 1 96.56 403 ILE A N 1
ATOM 3184 C CA . ILE A 1 403 ? 1.839 -2.424 15.195 1 96.56 403 ILE A CA 1
ATOM 3185 C C . ILE A 1 403 ? 2.926 -3.422 14.805 1 96.56 403 ILE A C 1
ATOM 3187 O O . ILE A 1 403 ? 4.039 -3.029 14.445 1 96.56 403 ILE A O 1
ATOM 3191 N N . GLN A 1 404 ? 2.592 -4.664 14.836 1 93.75 404 GLN A N 1
ATOM 3192 C CA . GLN A 1 404 ? 3.537 -5.691 14.406 1 93.75 404 GLN A CA 1
ATOM 3193 C C . GLN A 1 404 ? 3.904 -5.523 12.938 1 93.75 404 GLN A C 1
ATOM 3195 O O . GLN A 1 404 ? 5.062 -5.703 12.555 1 93.75 404 GLN A O 1
ATOM 3200 N N . GLY A 1 405 ? 2.891 -5.238 12.133 1 91.94 405 GLY A N 1
ATOM 3201 C CA . GLY A 1 405 ? 3.154 -4.98 10.727 1 91.94 405 GLY A CA 1
ATOM 3202 C C . GLY A 1 405 ? 4.098 -3.814 10.5 1 91.94 405 GLY A C 1
ATOM 3203 O O . GLY A 1 405 ? 4.98 -3.883 9.648 1 91.94 405 GLY A O 1
ATOM 3204 N N . ALA A 1 406 ? 3.885 -2.775 11.242 1 94.31 406 ALA A N 1
ATOM 3205 C CA . ALA A 1 406 ? 4.766 -1.616 11.148 1 94.31 406 ALA A CA 1
ATOM 3206 C C . ALA A 1 406 ? 6.195 -1.979 11.555 1 94.31 406 ALA A C 1
ATOM 3208 O O . ALA A 1 406 ? 7.156 -1.544 10.914 1 94.31 406 ALA A O 1
ATOM 3209 N N . ALA A 1 407 ? 6.316 -2.785 12.586 1 94.25 407 ALA A N 1
ATOM 3210 C CA . ALA A 1 407 ? 7.629 -3.246 13.039 1 94.25 407 ALA A CA 1
ATOM 3211 C C . ALA A 1 407 ? 8.32 -4.074 11.953 1 94.25 407 ALA A C 1
ATOM 3213 O O . ALA A 1 407 ? 9.5 -3.871 11.672 1 94.25 407 ALA A O 1
ATOM 3214 N N . ASN A 1 408 ? 7.574 -4.961 11.383 1 90.69 408 ASN A N 1
ATOM 3215 C CA . ASN A 1 408 ? 8.117 -5.816 10.328 1 90.69 408 ASN A CA 1
ATOM 3216 C C . ASN A 1 408 ? 8.602 -5 9.133 1 90.69 408 ASN A C 1
ATOM 3218 O O . ASN A 1 408 ? 9.672 -5.273 8.578 1 90.69 408 ASN A O 1
ATOM 3222 N N . ALA A 1 409 ? 7.824 -4.07 8.758 1 90.56 409 ALA A N 1
ATOM 3223 C CA . ALA A 1 409 ? 8.172 -3.232 7.609 1 90.56 409 ALA A CA 1
ATOM 3224 C C . ALA A 1 409 ? 9.43 -2.418 7.883 1 90.56 409 ALA A C 1
ATOM 3226 O O . ALA A 1 409 ? 10.266 -2.244 6.996 1 90.56 409 ALA A O 1
ATOM 3227 N N . LEU A 1 410 ? 9.562 -1.956 9.078 1 92.44 410 LEU A N 1
ATOM 3228 C CA . LEU A 1 410 ? 10.711 -1.132 9.438 1 92.44 410 LEU A CA 1
ATOM 3229 C C . LEU A 1 410 ? 11.969 -1.98 9.562 1 92.44 410 LEU A C 1
ATOM 3231 O O . LEU A 1 410 ? 13.07 -1.501 9.297 1 92.44 410 LEU A O 1
ATOM 3235 N N . SER A 1 411 ? 11.812 -3.213 9.906 1 86.5 411 SER A N 1
ATOM 3236 C CA . SER A 1 411 ? 12.945 -4.121 10.031 1 86.5 411 SER A CA 1
ATOM 3237 C C . SER A 1 411 ? 13.578 -4.414 8.68 1 86.5 411 SER A C 1
ATOM 3239 O O . SER A 1 411 ? 14.773 -4.68 8.586 1 86.5 411 SER A O 1
ATOM 3241 N N . GLY A 1 412 ? 12.781 -4.324 7.68 1 77.69 412 GLY A N 1
ATOM 3242 C CA . GLY A 1 412 ? 13.375 -4.375 6.352 1 77.69 412 GLY A CA 1
ATOM 3243 C C . GLY A 1 412 ? 13.109 -5.68 5.629 1 77.69 412 GLY A C 1
ATOM 3244 O O . GLY A 1 412 ? 12.219 -5.758 4.781 1 77.69 412 GLY A O 1
ATOM 3245 N N . ASP A 1 413 ? 13.961 -6.75 5.941 1 76.81 413 ASP A N 1
ATOM 3246 C CA . ASP A 1 413 ? 13.859 -7.945 5.109 1 76.81 413 ASP A CA 1
ATOM 3247 C C . ASP A 1 413 ? 13.289 -9.117 5.906 1 76.81 413 ASP A C 1
ATOM 3249 O O . ASP A 1 413 ? 13.391 -9.148 7.137 1 76.81 413 ASP A O 1
ATOM 3253 N N . ILE A 1 414 ? 12.633 -10.031 5.273 1 74.75 414 ILE A N 1
ATOM 3254 C CA . ILE A 1 414 ? 11.922 -11.164 5.859 1 74.75 414 ILE A CA 1
ATOM 3255 C C . ILE A 1 414 ? 12.891 -12.016 6.676 1 74.75 414 ILE A C 1
ATOM 3257 O O . ILE A 1 414 ? 12.484 -12.703 7.613 1 74.75 414 ILE A O 1
ATOM 3261 N N . TRP A 1 415 ? 14.109 -12 6.348 1 70.75 415 TRP A N 1
ATOM 3262 C CA . TRP A 1 415 ? 15.062 -12.812 7.102 1 70.75 415 TRP A CA 1
ATOM 3263 C C . TRP A 1 415 ? 15.539 -12.07 8.344 1 70.75 415 TRP A C 1
ATOM 3265 O O . TRP A 1 415 ? 16.281 -12.633 9.156 1 70.75 415 TRP A O 1
ATOM 3275 N N . ASN A 1 416 ? 15.133 -10.875 8.461 1 69.25 416 ASN A N 1
ATOM 3276 C CA . ASN A 1 416 ? 15.461 -10.109 9.656 1 69.25 416 ASN A CA 1
ATOM 3277 C C . ASN A 1 416 ? 14.344 -10.203 10.703 1 69.25 416 ASN A C 1
ATOM 3279 O O . ASN A 1 416 ? 14.445 -9.602 11.773 1 69.25 416 ASN A O 1
ATOM 3283 N N . ILE A 1 417 ? 13.289 -10.891 10.25 1 62.84 417 ILE A N 1
ATOM 3284 C CA . ILE A 1 417 ? 12.094 -10.891 11.094 1 62.84 417 ILE A CA 1
ATOM 3285 C C . ILE A 1 417 ? 11.93 -12.25 11.758 1 62.84 417 ILE A C 1
ATOM 3287 O O . ILE A 1 417 ? 12.008 -13.289 11.086 1 62.84 417 ILE A O 1
ATOM 3291 N N . ASP A 1 418 ? 11.992 -12.266 13.008 1 57.44 418 ASP A N 1
ATOM 3292 C CA . ASP A 1 418 ? 11.695 -13.477 13.766 1 57.44 418 ASP A CA 1
ATOM 3293 C C . ASP A 1 418 ? 10.289 -13.43 14.352 1 57.44 418 ASP A C 1
ATOM 3295 O O . ASP A 1 418 ? 10.094 -12.969 15.477 1 57.44 418 ASP A O 1
ATOM 3299 N N . ASN A 1 419 ? 9.273 -13.602 13.469 1 52.53 419 ASN A N 1
ATOM 3300 C CA . ASN A 1 419 ? 7.934 -13.57 14.031 1 52.53 419 ASN A CA 1
ATOM 3301 C C . ASN A 1 419 ? 7.516 -14.93 14.57 1 52.53 419 ASN A C 1
ATOM 3303 O O . ASN A 1 419 ? 7.645 -15.945 13.883 1 52.53 419 ASN A O 1
ATOM 3307 N N . GLU A 1 420 ? 7.496 -15.141 15.867 1 48.84 420 GLU A N 1
ATOM 3308 C CA . GLU A 1 420 ? 6.906 -16.328 16.469 1 48.84 420 GLU A CA 1
ATOM 3309 C C . GLU A 1 420 ? 5.391 -16.203 16.578 1 48.84 420 GLU A C 1
ATOM 3311 O O . GLU A 1 420 ? 4.887 -15.297 17.25 1 48.84 420 GLU A O 1
ATOM 3316 N N . PHE A 1 421 ? 4.703 -16.297 15.375 1 44.97 421 PHE A N 1
ATOM 3317 C CA . PHE A 1 421 ? 3.271 -16.234 15.633 1 44.97 421 PHE A CA 1
ATOM 3318 C C . PHE A 1 421 ? 2.748 -17.562 16.141 1 44.97 421 PHE A C 1
ATOM 3320 O O . PHE A 1 421 ? 3.322 -18.609 15.844 1 44.97 421 PHE A O 1
ATOM 3327 N N . MET B 1 1 ? -18.359 -48.312 -4.367 1 67.94 1 MET B N 1
ATOM 3328 C CA . MET B 1 1 ? -19.703 -48.438 -4.902 1 67.94 1 MET B CA 1
ATOM 3329 C C . MET B 1 1 ? -19.891 -49.781 -5.645 1 67.94 1 MET B C 1
ATOM 3331 O O . MET B 1 1 ? -18.906 -50.438 -5.98 1 67.94 1 MET B O 1
ATOM 3335 N N . LYS B 1 2 ? -21.125 -50.281 -5.652 1 70.81 2 LYS B N 1
ATOM 3336 C CA . LYS B 1 2 ? -21.312 -51.625 -6.203 1 70.81 2 LYS B CA 1
ATOM 3337 C C . LYS B 1 2 ? -22.25 -51.594 -7.41 1 70.81 2 LYS B C 1
ATOM 3339 O O . LYS B 1 2 ? -22.828 -52.625 -7.777 1 70.81 2 LYS B O 1
ATOM 3344 N N . GLY B 1 3 ? -22.375 -50.344 -7.793 1 70.31 3 GLY B N 1
ATOM 3345 C CA . GLY B 1 3 ? -23.266 -50.25 -8.945 1 70.31 3 GLY B CA 1
ATOM 3346 C C . GLY B 1 3 ? -22.562 -50.5 -10.266 1 70.31 3 GLY B C 1
ATOM 3347 O O . GLY B 1 3 ? -21.672 -51.344 -10.352 1 70.31 3 GLY B O 1
ATOM 3348 N N . GLU B 1 4 ? -23.172 -49.781 -11.188 1 75 4 GLU B N 1
ATOM 3349 C CA . GLU B 1 4 ? -22.625 -49.938 -12.539 1 75 4 GLU B CA 1
ATOM 3350 C C . GLU B 1 4 ? -21.234 -49.312 -12.641 1 75 4 GLU B C 1
ATOM 3352 O O . GLU B 1 4 ? -20.844 -48.5 -11.812 1 75 4 GLU B O 1
ATOM 3357 N N . ASP B 1 5 ? -20.484 -49.906 -13.531 1 75.94 5 ASP B N 1
ATOM 3358 C CA . ASP B 1 5 ? -19.156 -49.344 -13.805 1 75.94 5 ASP B CA 1
ATOM 3359 C C . ASP B 1 5 ? -19.266 -47.875 -14.242 1 75.94 5 ASP B C 1
ATOM 3361 O O . ASP B 1 5 ? -20.203 -47.5 -14.953 1 75.94 5 ASP B O 1
ATOM 3365 N N . CYS B 1 6 ? -18.328 -47.094 -13.711 1 75.81 6 CYS B N 1
ATOM 3366 C CA . CYS B 1 6 ? -18.281 -45.719 -14.125 1 75.81 6 CYS B CA 1
ATOM 3367 C C . CYS B 1 6 ? -18.109 -45.594 -15.633 1 75.81 6 CYS B C 1
ATOM 3369 O O . CYS B 1 6 ? -17.5 -46.469 -16.266 1 75.81 6 CYS B O 1
ATOM 3371 N N . PRO B 1 7 ? -18.781 -44.625 -16.172 1 75.25 7 PRO B N 1
ATOM 3372 C CA . PRO B 1 7 ? -18.531 -44.406 -17.594 1 75.25 7 PRO B CA 1
ATOM 3373 C C . PRO B 1 7 ? -17.047 -44.375 -17.938 1 75.25 7 PRO B C 1
ATOM 3375 O O . PRO B 1 7 ? -16.219 -43.969 -17.125 1 75.25 7 PRO B O 1
ATOM 3378 N N . THR B 1 8 ? -16.719 -44.875 -19.062 1 67.81 8 THR B N 1
ATOM 3379 C CA . THR B 1 8 ? -15.344 -44.938 -19.531 1 67.81 8 THR B CA 1
ATOM 3380 C C . THR B 1 8 ? -14.672 -43.594 -19.453 1 67.81 8 THR B C 1
ATOM 3382 O O . THR B 1 8 ? -13.477 -43.5 -19.156 1 67.81 8 THR B O 1
ATOM 3385 N N . ALA B 1 9 ? -15.492 -42.625 -19.656 1 66 9 ALA B N 1
ATOM 3386 C CA . ALA B 1 9 ? -14.945 -41.281 -19.703 1 66 9 ALA B CA 1
ATOM 3387 C C . ALA B 1 9 ? -14.398 -40.875 -18.328 1 66 9 ALA B C 1
ATOM 3389 O O . ALA B 1 9 ? -13.555 -39.969 -18.234 1 66 9 ALA B O 1
ATOM 3390 N N . TRP B 1 10 ? -15.008 -41.562 -17.375 1 65.88 10 TRP B N 1
ATOM 3391 C CA . TRP B 1 10 ? -14.578 -41.25 -16.016 1 65.88 10 TRP B CA 1
ATOM 3392 C C . TRP B 1 10 ? -13.312 -42 -15.656 1 65.88 10 TRP B C 1
ATOM 3394 O O . TRP B 1 10 ? -12.609 -41.656 -14.703 1 65.88 10 TRP B O 1
ATOM 3404 N N . ARG B 1 11 ? -13.148 -43.125 -16.266 1 61.12 11 ARG B N 1
ATOM 3405 C CA . ARG B 1 11 ? -12.125 -44.094 -15.891 1 61.12 11 ARG B CA 1
ATOM 3406 C C . ARG B 1 11 ? -10.766 -43.719 -16.469 1 61.12 11 ARG B C 1
ATOM 3408 O O . ARG B 1 11 ? -9.734 -44.219 -16.047 1 61.12 11 ARG B O 1
ATOM 3415 N N . HIS B 1 12 ? -10.641 -42.719 -17.078 1 57.91 12 HIS B N 1
ATOM 3416 C CA . HIS B 1 12 ? -9.375 -42.406 -17.719 1 57.91 12 HIS B CA 1
ATOM 3417 C C . HIS B 1 12 ? -8.266 -43.344 -17.25 1 57.91 12 HIS B C 1
ATOM 3419 O O . HIS B 1 12 ? -8.375 -44.562 -17.375 1 57.91 12 HIS B O 1
ATOM 3425 N N . ASN B 1 13 ? -7.227 -42.844 -16.703 1 54.81 13 ASN B N 1
ATOM 3426 C CA . ASN B 1 13 ? -6.09 -43.656 -16.266 1 54.81 13 ASN B CA 1
ATOM 3427 C C . ASN B 1 13 ? -6.258 -44.125 -14.82 1 54.81 13 ASN B C 1
ATOM 3429 O O . ASN B 1 13 ? -5.293 -44.531 -14.18 1 54.81 13 ASN B O 1
ATOM 3433 N N . PHE B 1 14 ? -7.551 -44 -14.43 1 58.59 14 PHE B N 1
ATOM 3434 C CA . PHE B 1 14 ? -7.789 -44.438 -13.062 1 58.59 14 PHE B CA 1
ATOM 3435 C C . PHE B 1 14 ? -7.922 -45.969 -12.977 1 58.59 14 PHE B C 1
ATOM 3437 O O . PHE B 1 14 ? -8.781 -46.531 -13.641 1 58.59 14 PHE B O 1
ATOM 3444 N N . ARG B 1 15 ? -6.961 -46.719 -12.531 1 60.47 15 ARG B N 1
ATOM 3445 C CA . ARG B 1 15 ? -6.891 -48.188 -12.531 1 60.47 15 ARG B CA 1
ATOM 3446 C C . ARG B 1 15 ? -7.754 -48.781 -11.43 1 60.47 15 ARG B C 1
ATOM 3448 O O . ARG B 1 15 ? -7.828 -50 -11.273 1 60.47 15 ARG B O 1
ATOM 3455 N N . MET B 1 16 ? -8.352 -47.844 -10.711 1 62.44 16 MET B N 1
ATOM 3456 C CA . MET B 1 16 ? -9.148 -48.406 -9.641 1 62.44 16 MET B CA 1
ATOM 3457 C C . MET B 1 16 ? -10.57 -48.688 -10.109 1 62.44 16 MET B C 1
ATOM 3459 O O . MET B 1 16 ? -11.086 -47.969 -10.984 1 62.44 16 MET B O 1
ATOM 3463 N N . PRO B 1 17 ? -11.047 -49.812 -9.711 1 67.69 17 PRO B N 1
ATOM 3464 C CA . PRO B 1 17 ? -12.445 -50.062 -10.07 1 67.69 17 PRO B CA 1
ATOM 3465 C C . PRO B 1 17 ? -13.352 -48.875 -9.711 1 67.69 17 PRO B C 1
ATOM 3467 O O . PRO B 1 17 ? -13.18 -48.25 -8.664 1 67.69 17 PRO B O 1
ATOM 3470 N N . CYS B 1 18 ? -13.945 -48.219 -10.664 1 72.06 18 CYS B N 1
ATOM 3471 C CA . CYS B 1 18 ? -14.906 -47.125 -10.5 1 72.06 18 CYS B CA 1
ATOM 3472 C C . CYS B 1 18 ? -16.328 -47.625 -10.703 1 72.06 18 CYS B C 1
ATOM 3474 O O . CYS B 1 18 ? -16.672 -48.125 -11.781 1 72.06 18 CYS B O 1
ATOM 3476 N N . LYS B 1 19 ? -17.016 -47.719 -9.633 1 73.44 19 LYS B N 1
ATOM 3477 C CA . LYS B 1 19 ? -18.422 -48.125 -9.703 1 73.44 19 LYS B CA 1
ATOM 3478 C C . LYS B 1 19 ? -19.344 -47 -9.32 1 73.44 19 LYS B C 1
ATOM 3480 O O . LYS B 1 19 ? -19 -46.156 -8.484 1 73.44 19 LYS B O 1
ATOM 3485 N N . ILE B 1 20 ? -20.297 -46.75 -10.172 1 73.56 20 ILE B N 1
ATOM 3486 C CA . ILE B 1 20 ? -21.281 -45.719 -9.867 1 73.56 20 ILE B CA 1
ATOM 3487 C C . ILE B 1 20 ? -22.562 -46.375 -9.328 1 73.56 20 ILE B C 1
ATOM 3489 O O . ILE B 1 20 ? -22.984 -47.406 -9.82 1 73.56 20 ILE B O 1
ATOM 3493 N N . GLY B 1 21 ? -23.109 -45.688 -8.375 1 68.25 21 GLY B N 1
ATOM 3494 C CA . GLY B 1 21 ? -24.422 -46.062 -7.875 1 68.25 21 GLY B CA 1
ATOM 3495 C C . GLY B 1 21 ? -24.375 -47.312 -6.996 1 68.25 21 GLY B C 1
ATOM 3496 O O . GLY B 1 21 ? -23.312 -47.812 -6.66 1 68.25 21 GLY B O 1
ATOM 3497 N N . PHE B 1 22 ? -25.375 -47.625 -6.258 1 67.81 22 PHE B N 1
ATOM 3498 C CA . PHE B 1 22 ? -25.594 -48.812 -5.449 1 67.81 22 PHE B CA 1
ATOM 3499 C C . PHE B 1 22 ? -26.656 -49.688 -6.082 1 67.81 22 PHE B C 1
ATOM 3501 O O . PHE B 1 22 ? -27.547 -49.219 -6.789 1 67.81 22 PHE B O 1
ATOM 3508 N N . PRO B 1 23 ? -26.453 -51.062 -6.305 1 61.84 23 PRO B N 1
ATOM 3509 C CA . PRO B 1 23 ? -27.484 -51.906 -6.906 1 61.84 23 PRO B CA 1
ATOM 3510 C C . PRO B 1 23 ? -28.906 -51.438 -6.566 1 61.84 23 PRO B C 1
ATOM 3512 O O . PRO B 1 23 ? -29.781 -51.438 -7.438 1 61.84 23 PRO B O 1
ATOM 3515 N N . ASP B 1 24 ? -29.422 -51.406 -5.395 1 58.75 24 ASP B N 1
ATOM 3516 C CA . ASP B 1 24 ? -30.766 -51 -5 1 58.75 24 ASP B CA 1
ATOM 3517 C C . ASP B 1 24 ? -30.766 -49.531 -4.52 1 58.75 24 ASP B C 1
ATOM 3519 O O . ASP B 1 24 ? -30.453 -49.281 -3.357 1 58.75 24 ASP B O 1
ATOM 3523 N N . THR B 1 25 ? -30.531 -48.812 -5.445 1 58.19 25 THR B N 1
ATOM 3524 C CA . THR B 1 25 ? -30.406 -47.406 -5.109 1 58.19 25 THR B CA 1
ATOM 3525 C C . THR B 1 25 ? -31.719 -46.844 -4.543 1 58.19 25 THR B C 1
ATOM 3527 O O . THR B 1 25 ? -31.812 -45.656 -4.23 1 58.19 25 THR B O 1
ATOM 3530 N N . LYS B 1 26 ? -32.719 -47.688 -4.723 1 61.31 26 LYS B N 1
ATOM 3531 C CA . LYS B 1 26 ? -33.969 -47.25 -4.133 1 61.31 26 LYS B CA 1
ATOM 3532 C C . LYS B 1 26 ? -33.875 -47.156 -2.613 1 61.31 26 LYS B C 1
ATOM 3534 O O . LYS B 1 26 ? -33.594 -48.156 -1.95 1 61.31 26 LYS B O 1
ATOM 3539 N N . GLY B 1 27 ? -33.75 -45.906 -2.098 1 64.81 27 GLY B N 1
ATOM 3540 C CA . GLY B 1 27 ? -33.844 -45.531 -0.693 1 64.81 27 GLY B CA 1
ATOM 3541 C C . GLY B 1 27 ? -32.5 -45.281 -0.061 1 64.81 27 GLY B C 1
ATOM 3542 O O . GLY B 1 27 ? -32.375 -45.281 1.165 1 64.81 27 GLY B O 1
ATOM 3543 N N . ILE B 1 28 ? -31.547 -45.469 -0.923 1 65.19 28 ILE B N 1
ATOM 3544 C CA . ILE B 1 28 ? -30.266 -45.25 -0.257 1 65.19 28 ILE B CA 1
ATOM 3545 C C . ILE B 1 28 ? -30.078 -43.781 0.11 1 65.19 28 ILE B C 1
ATOM 3547 O O . ILE B 1 28 ? -30.281 -42.906 -0.729 1 65.19 28 ILE B O 1
ATOM 3551 N N . LYS B 1 29 ? -30.188 -43.469 1.283 1 71.38 29 LYS B N 1
ATOM 3552 C CA . LYS B 1 29 ? -29.828 -42.188 1.835 1 71.38 29 LYS B CA 1
ATOM 3553 C C . LYS B 1 29 ? -28.344 -42.125 2.182 1 71.38 29 LYS B C 1
ATOM 3555 O O . LYS B 1 29 ? -27.812 -43.062 2.775 1 71.38 29 LYS B O 1
ATOM 3560 N N . VAL B 1 30 ? -27.562 -41.438 1.365 1 74.25 30 VAL B N 1
ATOM 3561 C CA . VAL B 1 30 ? -26.156 -41.188 1.691 1 74.25 30 VAL B CA 1
ATOM 3562 C C . VAL B 1 30 ? -26.031 -39.969 2.588 1 74.25 30 VAL B C 1
ATOM 3564 O O . VAL B 1 30 ? -26.609 -38.906 2.297 1 74.25 30 VAL B O 1
ATOM 3567 N N . LYS B 1 31 ? -25.734 -40.188 3.836 1 80.56 31 LYS B N 1
ATOM 3568 C CA . LYS B 1 31 ? -25.422 -39.094 4.742 1 80.56 31 LYS B CA 1
ATOM 3569 C C . LYS B 1 31 ? -23.922 -38.812 4.77 1 80.56 31 LYS B C 1
ATOM 3571 O O . LYS B 1 31 ? -23.125 -39.688 5.059 1 80.56 31 LYS B O 1
ATOM 3576 N N . LEU B 1 32 ? -23.484 -37.75 4.055 1 83.75 32 LEU B N 1
ATOM 3577 C CA . LEU B 1 32 ? -22.125 -37.25 4.18 1 83.75 32 LEU B CA 1
ATOM 3578 C C . LEU B 1 32 ? -22 -36.312 5.371 1 83.75 32 LEU B C 1
ATOM 3580 O O . LEU B 1 32 ? -22.703 -35.312 5.449 1 83.75 32 LEU B O 1
ATOM 3584 N N . GLU B 1 33 ? -21.344 -36.812 6.395 1 84.56 33 GLU B N 1
ATOM 3585 C CA . GLU B 1 33 ? -21.047 -35.969 7.551 1 84.56 33 GLU B CA 1
ATOM 3586 C C . GLU B 1 33 ? -19.594 -35.5 7.539 1 84.56 33 GLU B C 1
ATOM 3588 O O . GLU B 1 33 ? -18.672 -36.312 7.457 1 84.56 33 GLU B O 1
ATOM 3593 N N . VAL B 1 34 ? -19.391 -34.281 7.324 1 85.5 34 VAL B N 1
ATOM 3594 C CA . VAL B 1 34 ? -18.062 -33.688 7.418 1 85.5 34 VAL B CA 1
ATOM 3595 C C . VAL B 1 34 ? -17.891 -33.062 8.797 1 85.5 34 VAL B C 1
ATOM 3597 O O . VAL B 1 34 ? -18.609 -32.125 9.156 1 85.5 34 VAL B O 1
ATOM 3600 N N . ASN B 1 35 ? -17.062 -33.656 9.656 1 83.75 35 ASN B N 1
ATOM 3601 C CA . ASN B 1 35 ? -16.734 -33.125 10.969 1 83.75 35 ASN B CA 1
ATOM 3602 C C . ASN B 1 35 ? -15.414 -32.375 10.953 1 83.75 35 ASN B C 1
ATOM 3604 O O . ASN B 1 35 ? -14.367 -32.906 10.602 1 83.75 35 ASN B O 1
ATOM 3608 N N . ASN B 1 36 ? -15.5 -31.094 11.164 1 82.44 36 ASN B N 1
ATOM 3609 C CA . ASN B 1 36 ? -14.312 -30.25 11.211 1 82.44 36 ASN B CA 1
ATOM 3610 C C . ASN B 1 36 ? -14.008 -29.797 12.641 1 82.44 36 ASN B C 1
ATOM 3612 O O . ASN B 1 36 ? -14.914 -29.453 13.398 1 82.44 36 ASN B O 1
ATOM 3616 N N . ALA B 1 37 ? -12.75 -30.109 13.117 1 81 37 ALA B N 1
ATOM 3617 C CA . ALA B 1 37 ? -12.273 -29.594 14.391 1 81 37 ALA B CA 1
ATOM 3618 C C . ALA B 1 37 ? -11.258 -28.469 14.18 1 81 37 ALA B C 1
ATOM 3620 O O . ALA B 1 37 ? -10.312 -28.625 13.398 1 81 37 ALA B O 1
ATOM 3621 N N . LEU B 1 38 ? -11.516 -27.297 14.734 1 80.62 38 LEU B N 1
ATOM 3622 C CA . LEU B 1 38 ? -10.562 -26.203 14.688 1 80.62 38 LEU B CA 1
ATOM 3623 C C . LEU B 1 38 ? -9.445 -26.406 15.711 1 80.62 38 LEU B C 1
ATOM 3625 O O . LEU B 1 38 ? -9.711 -26.531 16.906 1 80.62 38 LEU B O 1
ATOM 3629 N N . VAL B 1 39 ? -8.219 -26.656 15.258 1 81.62 39 VAL B N 1
ATOM 3630 C CA . VAL B 1 39 ? -7.09 -26.875 16.141 1 81.62 39 VAL B CA 1
ATOM 3631 C C . VAL B 1 39 ? -5.941 -25.938 15.766 1 81.62 39 VAL B C 1
ATOM 3633 O O . VAL B 1 39 ? -5.762 -25.625 14.586 1 81.62 39 VAL B O 1
ATOM 3636 N N . GLU B 1 40 ? -5.262 -25.422 16.781 1 80.38 40 GLU B N 1
ATOM 3637 C CA . GLU B 1 40 ? -4.043 -24.656 16.547 1 80.38 40 GLU B CA 1
ATOM 3638 C C . GLU B 1 40 ? -2.816 -25.562 16.5 1 80.38 40 GLU B C 1
ATOM 3640 O O . GLU B 1 40 ? -2.592 -26.375 17.406 1 80.38 40 GLU B O 1
ATOM 3645 N N . LYS B 1 41 ? -2.172 -25.578 15.461 1 82.94 41 LYS B N 1
ATOM 3646 C CA . LYS B 1 41 ? -0.963 -26.391 15.297 1 82.94 41 LYS B CA 1
ATOM 3647 C C . LYS B 1 41 ? 0.205 -25.531 14.812 1 82.94 41 LYS B C 1
ATOM 3649 O O . LYS B 1 41 ? 0.023 -24.625 13.992 1 82.94 41 LYS B O 1
ATOM 3654 N N . ARG B 1 42 ? 1.336 -25.797 15.359 1 84.25 42 ARG B N 1
ATOM 3655 C CA . ARG B 1 42 ? 2.541 -25.109 14.914 1 84.25 42 ARG B CA 1
ATOM 3656 C C . ARG B 1 42 ? 3.059 -25.688 13.602 1 84.25 42 ARG B C 1
ATOM 3658 O O . ARG B 1 42 ? 3.156 -26.906 13.453 1 84.25 42 ARG B O 1
ATOM 3665 N N . ILE B 1 43 ? 3.227 -24.828 12.625 1 86 43 ILE B N 1
ATOM 3666 C CA . ILE B 1 43 ? 3.811 -25.234 11.359 1 86 43 ILE B CA 1
ATOM 3667 C C . ILE B 1 43 ? 5.129 -24.5 11.133 1 86 43 ILE B C 1
ATOM 3669 O O . ILE B 1 43 ? 5.359 -23.438 11.711 1 86 43 ILE B O 1
ATOM 3673 N N . LEU B 1 44 ? 6.043 -25.125 10.344 1 88.06 44 LEU B N 1
ATOM 3674 C CA . LEU B 1 44 ? 7.359 -24.547 10.102 1 88.06 44 LEU B CA 1
ATOM 3675 C C . LEU B 1 44 ? 7.594 -24.328 8.609 1 88.06 44 LEU B C 1
ATOM 3677 O O . LEU B 1 44 ? 7.59 -25.297 7.836 1 88.06 44 LEU B O 1
ATOM 3681 N N . ASN B 1 45 ? 7.59 -23.125 8.258 1 90 45 ASN B N 1
ATOM 3682 C CA . ASN B 1 45 ? 8.078 -22.781 6.93 1 90 45 ASN B CA 1
ATOM 3683 C C . ASN B 1 45 ? 9.586 -22.578 6.922 1 90 45 ASN B C 1
ATOM 3685 O O . ASN B 1 45 ? 10.133 -21.906 7.805 1 90 45 ASN B O 1
ATOM 3689 N N . THR B 1 46 ? 10.312 -23.172 6.008 1 92.06 46 THR B N 1
ATOM 3690 C CA . THR B 1 46 ? 11.766 -23.031 5.922 1 92.06 46 THR B CA 1
ATOM 3691 C C . THR B 1 46 ? 12.156 -22.219 4.699 1 92.06 46 THR B C 1
ATOM 3693 O O . THR B 1 46 ? 11.703 -22.484 3.588 1 92.06 46 THR B O 1
ATOM 3696 N N . PHE B 1 47 ? 12.984 -21.25 5.012 1 92.62 47 PHE B N 1
ATOM 3697 C CA . PHE B 1 47 ? 13.398 -20.344 3.941 1 92.62 47 PHE B CA 1
ATOM 3698 C C . PHE B 1 47 ? 14.914 -20.406 3.74 1 92.62 47 PHE B C 1
ATOM 3700 O O . PHE B 1 47 ? 15.672 -20.516 4.707 1 92.62 47 PHE B O 1
ATOM 3707 N N . GLY B 1 48 ? 15.375 -20.438 2.498 1 93.94 48 GLY B N 1
ATOM 3708 C CA . GLY B 1 48 ? 16.734 -20.141 2.068 1 93.94 48 GLY B CA 1
ATOM 3709 C C . GLY B 1 48 ? 16.828 -18.891 1.202 1 93.94 48 GLY B C 1
ATOM 3710 O O . GLY B 1 48 ? 15.961 -18.656 0.357 1 93.94 48 GLY B O 1
ATOM 3711 N N . VAL B 1 49 ? 17.828 -18.078 1.53 1 94.56 49 VAL B N 1
ATOM 3712 C CA . VAL B 1 49 ? 17.891 -16.812 0.81 1 94.56 49 VAL B CA 1
ATOM 3713 C C . VAL B 1 49 ? 19.266 -16.656 0.17 1 94.56 49 VAL B C 1
ATOM 3715 O O . VAL B 1 49 ? 20.297 -16.891 0.816 1 94.56 49 VAL B O 1
ATOM 3718 N N . LEU B 1 50 ? 19.266 -16.422 -1.064 1 95 50 LEU B N 1
ATOM 3719 C CA . LEU B 1 50 ? 20.438 -15.906 -1.778 1 95 50 LEU B CA 1
ATOM 3720 C C . LEU B 1 50 ? 20.312 -14.406 -2.006 1 95 50 LEU B C 1
ATOM 3722 O O . LEU B 1 50 ? 19.484 -13.961 -2.807 1 95 50 LEU B O 1
ATOM 3726 N N . GLN B 1 51 ? 21.109 -13.625 -1.333 1 92.75 51 GLN B N 1
ATOM 3727 C CA . GLN B 1 51 ? 20.984 -12.172 -1.394 1 92.75 51 GLN B CA 1
ATOM 3728 C C . GLN B 1 51 ? 21.641 -11.617 -2.664 1 92.75 51 GLN B C 1
ATOM 3730 O O . GLN B 1 51 ? 22.734 -12.031 -3.039 1 92.75 51 GLN B O 1
ATOM 3735 N N . GLY B 1 52 ? 20.938 -10.758 -3.277 1 92.19 52 GLY B N 1
ATOM 3736 C CA . GLY B 1 52 ? 21.469 -10.086 -4.445 1 92.19 52 GLY B CA 1
ATOM 3737 C C . GLY B 1 52 ? 22.516 -9.039 -4.098 1 92.19 52 GLY B C 1
ATOM 3738 O O . GLY B 1 52 ? 22.609 -8.594 -2.951 1 92.19 52 GLY B O 1
ATOM 3739 N N . LEU B 1 53 ? 23.312 -8.562 -5.059 1 88.5 53 LEU B N 1
ATOM 3740 C CA . LEU B 1 53 ? 24.406 -7.617 -4.836 1 88.5 53 LEU B CA 1
ATOM 3741 C C . LEU B 1 53 ? 23.922 -6.188 -5.082 1 88.5 53 LEU B C 1
ATOM 3743 O O . LEU B 1 53 ? 24.391 -5.254 -4.422 1 88.5 53 LEU B O 1
ATOM 3747 N N . GLY B 1 54 ? 23.016 -5.973 -5.934 1 86.69 54 GLY B N 1
ATOM 3748 C CA . GLY B 1 54 ? 22.562 -4.633 -6.266 1 86.69 54 GLY B CA 1
ATOM 3749 C C . GLY B 1 54 ? 21.344 -4.207 -5.473 1 86.69 54 GLY B C 1
ATOM 3750 O O . GLY B 1 54 ? 21.375 -3.199 -4.766 1 86.69 54 GLY B O 1
ATOM 3751 N N . GLU B 1 55 ? 20.391 -4.977 -5.512 1 92 55 GLU B N 1
ATOM 3752 C CA . GLU B 1 55 ? 19.125 -4.723 -4.82 1 92 55 GLU B CA 1
ATOM 3753 C C . GLU B 1 55 ? 18.703 -5.922 -3.975 1 92 55 GLU B C 1
ATOM 3755 O O . GLU B 1 55 ? 17.688 -6.566 -4.254 1 92 55 GLU B O 1
ATOM 3760 N N . PRO B 1 56 ? 19.391 -6.109 -2.869 1 90.88 56 PRO B N 1
ATOM 3761 C CA . PRO B 1 56 ? 19.094 -7.289 -2.049 1 90.88 56 PRO B CA 1
ATOM 3762 C C . PRO B 1 56 ? 17.688 -7.266 -1.454 1 90.88 56 PRO B C 1
ATOM 3764 O O . PRO B 1 56 ? 17.188 -8.312 -1.038 1 90.88 56 PRO B O 1
ATOM 3767 N N . ASP B 1 57 ? 17.047 -6.117 -1.396 1 90.62 57 ASP B N 1
ATOM 3768 C CA . ASP B 1 57 ? 15.734 -5.984 -0.771 1 90.62 57 ASP B CA 1
ATOM 3769 C C . ASP B 1 57 ? 14.617 -6.367 -1.741 1 90.62 57 ASP B C 1
ATOM 3771 O O . ASP B 1 57 ? 13.445 -6.379 -1.373 1 90.62 57 ASP B O 1
ATOM 3775 N N . ARG B 1 58 ? 14.93 -6.684 -2.955 1 93.88 58 ARG B N 1
ATOM 3776 C CA . ARG B 1 58 ? 13.969 -7.152 -3.947 1 93.88 58 ARG B CA 1
ATOM 3777 C C . ARG B 1 58 ? 14.156 -8.633 -4.242 1 93.88 58 ARG B C 1
ATOM 3779 O O . ARG B 1 58 ? 15.281 -9.086 -4.469 1 93.88 58 ARG B O 1
ATOM 3786 N N . TYR B 1 59 ? 13.055 -9.367 -4.156 1 93.75 59 TYR B N 1
ATOM 3787 C CA . TYR B 1 59 ? 13.375 -10.773 -4.363 1 93.75 59 TYR B CA 1
ATOM 3788 C C . TYR B 1 59 ? 12.242 -11.5 -5.074 1 93.75 59 TYR B C 1
ATOM 3790 O O . TYR B 1 59 ? 11.086 -11.062 -5.027 1 93.75 59 TYR B O 1
ATOM 3798 N N . VAL B 1 60 ? 12.641 -12.531 -5.816 1 97.44 60 VAL B N 1
ATOM 3799 C CA . VAL B 1 60 ? 11.75 -13.547 -6.359 1 97.44 60 VAL B CA 1
ATOM 3800 C C . VAL B 1 60 ? 11.625 -14.703 -5.375 1 97.44 60 VAL B C 1
ATOM 3802 O O . VAL B 1 60 ? 12.609 -15.102 -4.742 1 97.44 60 VAL B O 1
ATOM 3805 N N . VAL B 1 61 ? 10.367 -15.125 -5.188 1 97.31 61 VAL B N 1
ATOM 3806 C CA . VAL B 1 61 ? 10.117 -16.234 -4.281 1 97.31 61 VAL B CA 1
ATOM 3807 C C . VAL B 1 61 ? 9.805 -17.5 -5.082 1 97.31 61 VAL B C 1
ATOM 3809 O O . VAL B 1 61 ? 8.977 -17.469 -5.996 1 97.31 61 VAL B O 1
ATOM 3812 N N . VAL B 1 62 ? 10.547 -18.516 -4.809 1 98.5 62 VAL B N 1
ATOM 3813 C CA . VAL B 1 62 ? 10.281 -19.828 -5.379 1 98.5 62 VAL B CA 1
ATOM 3814 C C . VAL B 1 62 ? 9.859 -20.797 -4.273 1 98.5 62 VAL B C 1
ATOM 3816 O O . VAL B 1 62 ? 10.57 -20.969 -3.277 1 98.5 62 VAL B O 1
ATOM 3819 N N . GLY B 1 63 ? 8.711 -21.391 -4.484 1 97.44 63 GLY B N 1
ATOM 3820 C CA . GLY B 1 63 ? 8.203 -22.188 -3.373 1 97.44 63 GLY B CA 1
ATOM 3821 C C . GLY B 1 63 ? 7.688 -23.547 -3.793 1 97.44 63 GLY B C 1
ATOM 3822 O O . GLY B 1 63 ? 7.332 -23.75 -4.953 1 97.44 63 GLY B O 1
ATOM 3823 N N . ALA B 1 64 ? 7.707 -24.5 -2.879 1 96.81 64 ALA B N 1
ATOM 3824 C CA . ALA B 1 64 ? 7.152 -25.844 -3.002 1 96.81 64 ALA B CA 1
ATOM 3825 C C . ALA B 1 64 ? 6.629 -26.344 -1.659 1 96.81 64 ALA B C 1
ATOM 3827 O O . ALA B 1 64 ? 7.242 -26.094 -0.617 1 96.81 64 ALA B O 1
ATOM 3828 N N . GLN B 1 65 ? 5.551 -26.953 -1.726 1 94.81 65 GLN B N 1
ATOM 3829 C CA . GLN B 1 65 ? 5.02 -27.531 -0.495 1 94.81 65 GLN B CA 1
ATOM 3830 C C . GLN B 1 65 ? 5.789 -28.797 -0.1 1 94.81 65 GLN B C 1
ATOM 3832 O O . GLN B 1 65 ? 6.156 -29.594 -0.958 1 94.81 65 GLN B O 1
ATOM 3837 N N . ARG B 1 66 ? 5.938 -28.969 1.17 1 93.44 66 ARG B N 1
ATOM 3838 C CA . ARG B 1 66 ? 6.738 -30.078 1.677 1 93.44 66 ARG B CA 1
ATOM 3839 C C . ARG B 1 66 ? 5.855 -31.172 2.266 1 93.44 66 ARG B C 1
ATOM 3841 O O . ARG B 1 66 ? 6.238 -32.344 2.293 1 93.44 66 ARG B O 1
ATOM 3848 N N . ASP B 1 67 ? 4.715 -30.859 2.729 1 90.25 67 ASP B N 1
ATOM 3849 C CA . ASP B 1 67 ? 3.881 -31.844 3.42 1 90.25 67 ASP B CA 1
ATOM 3850 C C . ASP B 1 67 ? 2.941 -32.562 2.445 1 90.25 67 ASP B C 1
ATOM 3852 O O . ASP B 1 67 ? 2.646 -32.031 1.369 1 90.25 67 ASP B O 1
ATOM 3856 N N . SER B 1 68 ? 2.547 -33.781 2.736 1 88.44 68 SER B N 1
ATOM 3857 C CA . SER B 1 68 ? 1.573 -34.562 1.978 1 88.44 68 SER B CA 1
ATOM 3858 C C . SER B 1 68 ? 0.881 -35.594 2.861 1 88.44 68 SER B C 1
ATOM 3860 O O . SER B 1 68 ? 1.382 -35.938 3.934 1 88.44 68 SER B O 1
ATOM 3862 N N . TRP B 1 69 ? -0.364 -35.938 2.264 1 83.75 69 TRP B N 1
ATOM 3863 C CA . TRP B 1 69 ? -1.059 -37.062 2.883 1 83.75 69 TRP B CA 1
ATOM 3864 C C . TRP B 1 69 ? -0.47 -38.375 2.42 1 83.75 69 TRP B C 1
ATOM 3866 O O . TRP B 1 69 ? -0.641 -38.781 1.264 1 83.75 69 TRP B O 1
ATOM 3876 N N . GLY B 1 70 ? 0.532 -38.906 3.068 1 88.5 70 GLY B N 1
ATOM 3877 C CA . GLY B 1 70 ? 1.179 -40.125 2.639 1 88.5 70 GLY B CA 1
ATOM 3878 C C . GLY B 1 70 ? 2.492 -39.875 1.917 1 88.5 70 GLY B C 1
ATOM 3879 O O . GLY B 1 70 ? 3.279 -39.031 2.318 1 88.5 70 GLY B O 1
ATOM 3880 N N . PRO B 1 71 ? 2.689 -40.719 0.814 1 91.69 71 PRO B N 1
ATOM 3881 C CA . PRO B 1 71 ? 3.98 -40.531 0.149 1 91.69 71 PRO B CA 1
ATOM 3882 C C . PRO B 1 71 ? 4.102 -39.156 -0.538 1 91.69 71 PRO B C 1
ATOM 3884 O O . PRO B 1 71 ? 5.137 -38.5 -0.422 1 91.69 71 PRO B O 1
ATOM 3887 N N . GLY B 1 72 ? 3.006 -38.781 -1.333 1 94.44 72 GLY B N 1
ATOM 3888 C CA . GLY B 1 72 ? 2.914 -37.438 -1.929 1 94.44 72 GLY B CA 1
ATOM 3889 C C . GLY B 1 72 ? 4.066 -37.125 -2.865 1 94.44 72 GLY B C 1
ATOM 3890 O O . GLY B 1 72 ? 4.688 -36.062 -2.758 1 94.44 72 GLY B O 1
ATOM 3891 N N . VAL B 1 73 ? 4.453 -38.031 -3.721 1 94.94 73 VAL B N 1
ATOM 3892 C CA . VAL B 1 73 ? 5.586 -37.875 -4.625 1 94.94 73 VAL B CA 1
ATOM 3893 C C . VAL B 1 73 ? 5.324 -36.688 -5.559 1 94.94 73 VAL B C 1
ATOM 3895 O O . VAL B 1 73 ? 6.176 -35.812 -5.715 1 94.94 73 VAL B O 1
ATOM 3898 N N . VAL B 1 74 ? 4.137 -36.625 -6.164 1 94 74 VAL B N 1
ATOM 3899 C CA . VAL B 1 74 ? 3.785 -35.562 -7.074 1 94 74 VAL B CA 1
ATOM 3900 C C . VAL B 1 74 ? 3.381 -34.312 -6.273 1 94 74 VAL B C 1
ATOM 3902 O O . VAL B 1 74 ? 3.783 -33.188 -6.605 1 94 74 VAL B O 1
ATOM 3905 N N . LYS B 1 75 ? 2.709 -34.531 -5.227 1 90.75 75 LYS B N 1
ATOM 3906 C CA . LYS B 1 75 ? 2.156 -33.438 -4.43 1 90.75 75 LYS B CA 1
ATOM 3907 C C . LYS B 1 75 ? 3.266 -32.625 -3.777 1 90.75 75 LYS B C 1
ATOM 3909 O O . LYS B 1 75 ? 3.176 -31.391 -3.705 1 90.75 75 LYS B O 1
ATOM 3914 N N . ALA B 1 76 ? 4.312 -33.281 -3.299 1 93.94 76 ALA B N 1
ATOM 3915 C CA . ALA B 1 76 ? 5.316 -32.594 -2.502 1 93.94 76 ALA B CA 1
ATOM 3916 C C . ALA B 1 76 ? 6.727 -32.969 -2.941 1 93.94 76 ALA B C 1
ATOM 3918 O O . ALA B 1 76 ? 7.621 -32.125 -2.98 1 93.94 76 ALA B O 1
ATOM 3919 N N . GLY B 1 77 ? 6.898 -34.188 -3.277 1 95.19 77 GLY B N 1
ATOM 3920 C CA . GLY B 1 77 ? 8.227 -34.719 -3.537 1 95.19 77 GLY B CA 1
ATOM 3921 C C . GLY B 1 77 ? 8.914 -34.062 -4.719 1 95.19 77 GLY B C 1
ATOM 3922 O O . GLY B 1 77 ? 10.023 -33.562 -4.59 1 95.19 77 GLY B O 1
ATOM 3923 N N . VAL B 1 78 ? 8.266 -34.094 -5.859 1 96.06 78 VAL B N 1
ATOM 3924 C CA . VAL B 1 78 ? 8.82 -33.531 -7.09 1 96.06 78 VAL B CA 1
ATOM 3925 C C . VAL B 1 78 ? 9.164 -32.062 -6.891 1 96.06 78 VAL B C 1
ATOM 3927 O O . VAL B 1 78 ? 10.273 -31.625 -7.191 1 96.06 78 VAL B O 1
ATOM 3930 N N . GLY B 1 79 ? 8.227 -31.281 -6.32 1 96.94 79 GLY B N 1
ATOM 3931 C CA . GLY B 1 79 ? 8.453 -29.875 -6.082 1 96.94 79 GLY B CA 1
ATOM 3932 C C . GLY B 1 79 ? 9.609 -29.594 -5.137 1 96.94 79 GLY B C 1
ATOM 3933 O O . GLY B 1 79 ? 10.414 -28.703 -5.371 1 96.94 79 GLY B O 1
ATOM 3934 N N . THR B 1 80 ? 9.688 -30.359 -4.082 1 97.12 80 THR B N 1
ATOM 3935 C CA . THR B 1 80 ? 10.766 -30.203 -3.111 1 97.12 80 THR B CA 1
ATOM 3936 C C . THR B 1 80 ? 12.117 -30.516 -3.752 1 97.12 80 THR B C 1
ATOM 3938 O O . THR B 1 80 ? 13.102 -29.812 -3.52 1 97.12 80 THR B O 1
ATOM 3941 N N . ALA B 1 81 ? 12.148 -31.609 -4.504 1 97.44 81 ALA B N 1
ATOM 3942 C CA . ALA B 1 81 ? 13.383 -31.969 -5.195 1 97.44 81 ALA B CA 1
ATOM 3943 C C . ALA B 1 81 ? 13.828 -30.859 -6.145 1 97.44 81 ALA B C 1
ATOM 3945 O O . ALA B 1 81 ? 15.016 -30.531 -6.215 1 97.44 81 ALA B O 1
ATOM 3946 N N . MET B 1 82 ? 12.914 -30.328 -6.883 1 98.31 82 MET B N 1
ATOM 3947 C CA . MET B 1 82 ? 13.219 -29.234 -7.793 1 98.31 82 MET B CA 1
ATOM 3948 C C . MET B 1 82 ? 13.758 -28.031 -7.035 1 98.31 82 MET B C 1
ATOM 3950 O O . MET B 1 82 ? 14.758 -27.438 -7.438 1 98.31 82 MET B O 1
ATOM 3954 N N . LEU B 1 83 ? 13.078 -27.656 -5.945 1 98.5 83 LEU B N 1
ATOM 3955 C CA . LEU B 1 83 ? 13.461 -26.5 -5.141 1 98.5 83 LEU B CA 1
ATOM 3956 C C . LEU B 1 83 ? 14.891 -26.641 -4.637 1 98.5 83 LEU B C 1
ATOM 3958 O O . LEU B 1 83 ? 15.68 -25.703 -4.742 1 98.5 83 LEU B O 1
ATOM 3962 N N . LEU B 1 84 ? 15.234 -27.797 -4.133 1 97.81 84 LEU B N 1
ATOM 3963 C CA . LEU B 1 84 ? 16.562 -28.047 -3.588 1 97.81 84 LEU B CA 1
ATOM 3964 C C . LEU B 1 84 ? 17.625 -28.016 -4.691 1 97.81 84 LEU B C 1
ATOM 3966 O O . LEU B 1 84 ? 18.703 -27.469 -4.504 1 97.81 84 LEU B O 1
ATOM 3970 N N . GLU B 1 85 ? 17.281 -28.625 -5.785 1 97.94 85 GLU B N 1
ATOM 3971 C CA . GLU B 1 85 ? 18.234 -28.656 -6.895 1 97.94 85 GLU B CA 1
ATOM 3972 C C . GLU B 1 85 ? 18.453 -27.25 -7.453 1 97.94 85 GLU B C 1
ATOM 3974 O O . GLU B 1 85 ? 19.562 -26.906 -7.863 1 97.94 85 GLU B O 1
ATOM 3979 N N . LEU B 1 86 ? 17.359 -26.5 -7.551 1 98.06 86 LEU B N 1
ATOM 3980 C CA . LEU B 1 86 ? 17.5 -25.109 -7.98 1 98.06 86 LEU B CA 1
ATOM 3981 C C . LEU B 1 86 ? 18.406 -24.328 -7.035 1 98.06 86 LEU B C 1
ATOM 3983 O O . LEU B 1 86 ? 19.297 -23.609 -7.48 1 98.06 86 LEU B O 1
ATOM 3987 N N . ALA B 1 87 ? 18.141 -24.469 -5.742 1 97.69 87 ALA B N 1
ATOM 3988 C CA . ALA B 1 87 ? 18.953 -23.781 -4.746 1 97.69 87 ALA B CA 1
ATOM 3989 C C . ALA B 1 87 ? 20.422 -24.156 -4.883 1 97.69 87 ALA B C 1
ATOM 3991 O O . ALA B 1 87 ? 21.297 -23.281 -4.898 1 97.69 87 ALA B O 1
ATOM 3992 N N . ARG B 1 88 ? 20.703 -25.438 -5.062 1 97.19 88 ARG B N 1
ATOM 3993 C CA . ARG B 1 88 ? 22.062 -25.922 -5.199 1 97.19 88 ARG B CA 1
ATOM 3994 C C . ARG B 1 88 ? 22.719 -25.375 -6.465 1 97.19 88 ARG B C 1
ATOM 3996 O O . ARG B 1 88 ? 23.859 -24.906 -6.43 1 97.19 88 ARG B O 1
ATOM 4003 N N . THR B 1 89 ? 22.031 -25.484 -7.531 1 97.12 89 THR B N 1
ATOM 4004 C CA . THR B 1 89 ? 22.562 -25.078 -8.828 1 97.12 89 THR B CA 1
ATOM 4005 C C . THR B 1 89 ? 22.859 -23.594 -8.859 1 97.12 89 THR B C 1
ATOM 4007 O O . THR B 1 89 ? 23.922 -23.156 -9.312 1 97.12 89 THR B O 1
ATOM 4010 N N . ILE B 1 90 ? 21.953 -22.766 -8.375 1 96.44 90 ILE B N 1
ATOM 4011 C CA . ILE B 1 90 ? 22.109 -21.312 -8.398 1 96.44 90 ILE B CA 1
ATOM 4012 C C . ILE B 1 90 ? 23.25 -20.922 -7.453 1 96.44 90 ILE B C 1
ATOM 4014 O O . ILE B 1 90 ? 24.031 -20.031 -7.766 1 96.44 90 ILE B O 1
ATOM 4018 N N . MET B 1 91 ? 23.312 -21.609 -6.363 1 95.19 91 MET B N 1
ATOM 4019 C CA . MET B 1 91 ? 24.406 -21.344 -5.434 1 95.19 91 MET B CA 1
ATOM 4020 C C . MET B 1 91 ? 25.75 -21.656 -6.074 1 95.19 91 MET B C 1
ATOM 4022 O O . MET B 1 91 ? 26.719 -20.922 -5.895 1 95.19 91 MET B O 1
ATOM 4026 N N . ASP B 1 92 ? 25.797 -22.734 -6.773 1 95.62 92 ASP B N 1
ATOM 4027 C CA . ASP B 1 92 ? 27.016 -23.109 -7.473 1 95.62 92 ASP B CA 1
ATOM 4028 C C . ASP B 1 92 ? 27.391 -22.094 -8.539 1 95.62 92 ASP B C 1
ATOM 4030 O O . ASP B 1 92 ? 28.562 -21.781 -8.727 1 95.62 92 ASP B O 1
ATOM 4034 N N . MET B 1 93 ? 26.422 -21.609 -9.219 1 95.75 93 MET B N 1
ATOM 4035 C CA . MET B 1 93 ? 26.656 -20.578 -10.234 1 95.75 93 MET B CA 1
ATOM 4036 C C . MET B 1 93 ? 27.266 -19.328 -9.609 1 95.75 93 MET B C 1
ATOM 4038 O O . MET B 1 93 ? 28.141 -18.703 -10.203 1 95.75 93 MET B O 1
ATOM 4042 N N . VAL B 1 94 ? 26.812 -18.969 -8.438 1 94.19 94 VAL B N 1
ATOM 4043 C CA . VAL B 1 94 ? 27.281 -17.766 -7.754 1 94.19 94 VAL B CA 1
ATOM 4044 C C . VAL B 1 94 ? 28.703 -18.016 -7.223 1 94.19 94 VAL B C 1
ATOM 4046 O O . VAL B 1 94 ? 29.578 -17.172 -7.391 1 94.19 94 VAL B O 1
ATOM 4049 N N . LYS B 1 95 ? 28.953 -19.141 -6.656 1 94 95 LYS B N 1
ATOM 4050 C CA . LYS B 1 95 ? 30.219 -19.438 -5.984 1 94 95 LYS B CA 1
ATOM 4051 C C . LYS B 1 95 ? 31.312 -19.766 -6.992 1 94 95 LYS B C 1
ATOM 4053 O O . LYS B 1 95 ? 32.469 -19.406 -6.809 1 94 95 LYS B O 1
ATOM 4058 N N . ARG B 1 96 ? 30.938 -20.438 -8.055 1 93 96 ARG B N 1
ATOM 4059 C CA . ARG B 1 96 ? 31.969 -21.031 -8.906 1 93 96 ARG B CA 1
ATOM 4060 C C . ARG B 1 96 ? 32 -20.359 -10.273 1 93 96 ARG B C 1
ATOM 4062 O O . ARG B 1 96 ? 33.062 -20.281 -10.906 1 93 96 ARG B O 1
ATOM 4069 N N . ASP B 1 97 ? 30.906 -19.922 -10.719 1 89.56 97 ASP B N 1
ATOM 4070 C CA . ASP B 1 97 ? 30.844 -19.484 -12.109 1 89.56 97 ASP B CA 1
ATOM 4071 C C . ASP B 1 97 ? 30.781 -17.953 -12.203 1 89.56 97 ASP B C 1
ATOM 4073 O O . ASP B 1 97 ? 30.641 -17.406 -13.297 1 89.56 97 ASP B O 1
ATOM 4077 N N . GLY B 1 98 ? 30.672 -17.219 -11.109 1 89.75 98 GLY B N 1
ATOM 4078 C CA . GLY B 1 98 ? 30.75 -15.766 -11.109 1 89.75 98 GLY B CA 1
ATOM 4079 C C . GLY B 1 98 ? 29.406 -15.102 -11.328 1 89.75 98 GLY B C 1
ATOM 4080 O O . GLY B 1 98 ? 29.344 -13.906 -11.641 1 89.75 98 GLY B O 1
ATOM 4081 N N . TYR B 1 99 ? 28.359 -15.93 -11.328 1 90.62 99 TYR B N 1
ATOM 4082 C CA . TYR B 1 99 ? 27.031 -15.344 -11.422 1 90.62 99 TYR B CA 1
ATOM 4083 C C . TYR B 1 99 ? 26.781 -14.367 -10.273 1 90.62 99 TYR B C 1
ATOM 4085 O O . TYR B 1 99 ? 26.969 -14.711 -9.109 1 90.62 99 TYR B O 1
ATOM 4093 N N . LYS B 1 100 ? 26.406 -13.133 -10.617 1 92.81 100 LYS B N 1
ATOM 4094 C CA . LYS B 1 100 ? 26.109 -12.109 -9.617 1 92.81 100 LYS B CA 1
ATOM 4095 C C . LYS B 1 100 ? 24.672 -11.594 -9.766 1 92.81 100 LYS B C 1
ATOM 4097 O O . LYS B 1 100 ? 24.422 -10.633 -10.492 1 92.81 100 LYS B O 1
ATOM 4102 N N . PRO B 1 101 ? 23.781 -12.258 -9.023 1 95.06 101 PRO B N 1
ATOM 4103 C CA . PRO B 1 101 ? 22.391 -11.797 -9.117 1 95.06 101 PRO B CA 1
ATOM 4104 C C . PRO B 1 101 ? 22.203 -10.383 -8.562 1 95.06 101 PRO B C 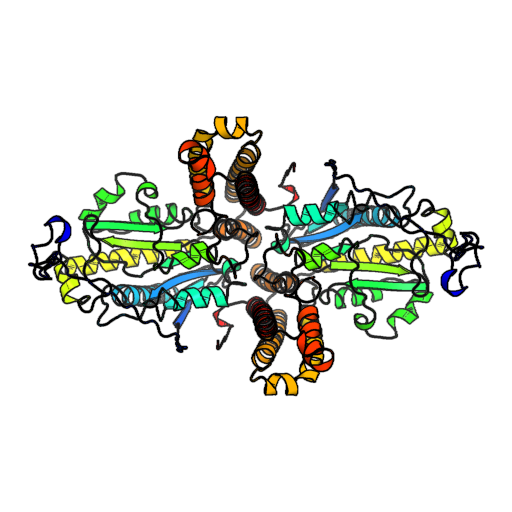1
ATOM 4106 O O . PRO B 1 101 ? 22.766 -10.047 -7.512 1 95.06 101 PRO B O 1
ATOM 4109 N N . ARG B 1 102 ? 21.531 -9.562 -9.258 1 94.75 102 ARG B N 1
ATOM 4110 C CA . ARG B 1 102 ? 21.234 -8.195 -8.828 1 94.75 102 ARG B CA 1
ATOM 4111 C C . ARG B 1 102 ? 20.219 -8.188 -7.695 1 94.75 102 ARG B C 1
ATOM 4113 O O . ARG B 1 102 ? 20.281 -7.344 -6.801 1 94.75 102 ARG B O 1
ATOM 4120 N N . ARG B 1 103 ? 19.328 -9.148 -7.762 1 96.06 103 ARG B N 1
ATOM 4121 C CA . ARG B 1 103 ? 18.234 -9.25 -6.797 1 96.06 103 ARG B CA 1
ATOM 4122 C C . ARG B 1 103 ? 18.281 -10.586 -6.066 1 96.06 103 ARG B C 1
ATOM 4124 O O . ARG B 1 103 ? 18.969 -11.508 -6.488 1 96.06 103 ARG B O 1
ATOM 4131 N N . SER B 1 104 ? 17.531 -10.664 -5.027 1 95.88 104 SER B N 1
ATOM 4132 C CA . SER B 1 104 ? 17.609 -11.836 -4.156 1 95.88 104 SER B CA 1
ATOM 4133 C C . SER B 1 104 ? 16.672 -12.938 -4.621 1 95.88 104 SER B C 1
ATOM 4135 O O . SER B 1 104 ? 15.68 -12.664 -5.316 1 95.88 104 SER B O 1
ATOM 4137 N N . VAL B 1 105 ? 17 -14.133 -4.242 1 97.38 105 VAL B N 1
ATOM 4138 C CA . VAL B 1 105 ? 16.141 -15.297 -4.457 1 97.38 105 VAL B CA 1
ATOM 4139 C C . VAL B 1 105 ? 15.773 -15.922 -3.113 1 97.38 105 VAL B C 1
ATOM 4141 O O . VAL B 1 105 ? 16.641 -16.188 -2.287 1 97.38 105 VAL B O 1
ATOM 4144 N N . VAL B 1 106 ? 14.508 -16.062 -2.916 1 96.56 106 VAL B N 1
ATOM 4145 C CA . VAL B 1 106 ? 14.023 -16.719 -1.704 1 96.56 106 VAL B CA 1
ATOM 4146 C C . VAL B 1 106 ? 13.461 -18.094 -2.049 1 96.56 106 VAL B C 1
ATOM 4148 O O . VAL B 1 106 ? 12.508 -18.203 -2.822 1 96.56 106 VAL B O 1
ATOM 4151 N N . PHE B 1 107 ? 14.102 -19.109 -1.524 1 97.44 107 PHE B N 1
ATOM 4152 C CA . PHE B 1 107 ? 13.594 -20.469 -1.644 1 97.44 107 PHE B CA 1
ATOM 4153 C C . PHE B 1 107 ? 12.711 -20.828 -0.452 1 97.44 107 PHE B C 1
ATOM 4155 O O . PHE B 1 107 ? 13.188 -20.875 0.685 1 97.44 107 PHE B O 1
ATOM 4162 N N . ALA B 1 108 ? 11.469 -21.078 -0.734 1 95.75 108 ALA B N 1
ATOM 4163 C CA . ALA B 1 108 ? 10.508 -21.281 0.35 1 95.75 108 ALA B CA 1
ATOM 4164 C C . ALA B 1 108 ? 9.969 -22.703 0.34 1 95.75 108 ALA B C 1
ATOM 4166 O O . ALA B 1 108 ? 9.375 -23.141 -0.646 1 95.75 108 ALA B O 1
ATOM 4167 N N . SER B 1 109 ? 10.219 -23.406 1.355 1 96.12 109 SER B N 1
ATOM 4168 C CA . SER B 1 109 ? 9.609 -24.719 1.603 1 96.12 109 SER B CA 1
ATOM 4169 C C . SER B 1 109 ? 8.398 -24.594 2.527 1 96.12 109 SER B C 1
ATOM 4171 O O . SER B 1 109 ? 8.555 -24.438 3.74 1 96.12 109 SER B O 1
ATOM 4173 N N . TRP B 1 110 ? 7.191 -24.734 1.942 1 94.56 110 TRP B N 1
ATOM 4174 C CA . TRP B 1 110 ? 5.953 -24.469 2.67 1 94.56 110 TRP B CA 1
ATOM 4175 C C . TRP B 1 110 ? 5.488 -25.719 3.418 1 94.56 110 TRP B C 1
ATOM 4177 O O . TRP B 1 110 ? 5.59 -26.828 2.9 1 94.56 110 TRP B O 1
ATOM 4187 N N . SER B 1 111 ? 5 -25.438 4.582 1 91.19 111 SER B N 1
ATOM 4188 C CA . SER B 1 111 ? 4.305 -26.484 5.324 1 91.19 111 SER B CA 1
ATOM 4189 C C . SER B 1 111 ? 2.793 -26.266 5.293 1 91.19 111 SER B C 1
ATOM 4191 O O . SER B 1 111 ? 2.318 -25.219 4.844 1 91.19 111 SER B O 1
ATOM 4193 N N . ALA B 1 112 ? 2.002 -27.328 5.621 1 87.69 112 ALA B N 1
ATOM 4194 C CA . ALA B 1 112 ? 0.547 -27.281 5.738 1 87.69 112 ALA B CA 1
ATOM 4195 C C . ALA B 1 112 ? -0.105 -26.953 4.398 1 87.69 112 ALA B C 1
ATOM 4197 O O . ALA B 1 112 ? -1.11 -26.234 4.352 1 87.69 112 ALA B O 1
ATOM 4198 N N . GLY B 1 113 ? 0.507 -27.406 3.408 1 83.75 113 GLY B N 1
ATOM 4199 C CA . GLY B 1 113 ? -0.083 -27.25 2.088 1 83.75 113 GLY B CA 1
ATOM 4200 C C . GLY B 1 113 ? -1.382 -28.016 1.924 1 83.75 113 GLY B C 1
ATOM 4201 O O . GLY B 1 113 ? -2.291 -27.562 1.226 1 83.75 113 GLY B O 1
ATOM 4202 N N . GLU B 1 114 ? -1.479 -29.062 2.605 1 80 114 GLU B N 1
ATOM 4203 C CA . GLU B 1 114 ? -2.654 -29.922 2.504 1 80 114 GLU B CA 1
ATOM 4204 C C . GLU B 1 114 ? -3.861 -29.297 3.193 1 80 114 GLU B C 1
ATOM 4206 O O . GLU B 1 114 ? -4.992 -29.75 3.02 1 80 114 GLU B O 1
ATOM 4211 N N . PHE B 1 115 ? -3.6 -28.312 3.869 1 77.94 115 PHE B N 1
ATOM 4212 C CA . PHE B 1 115 ? -4.676 -27.656 4.598 1 77.94 115 PHE B CA 1
ATOM 4213 C C . PHE B 1 115 ? -5.031 -26.312 3.949 1 77.94 115 PHE B C 1
ATOM 4215 O O . PHE B 1 115 ? -5.199 -25.312 4.641 1 77.94 115 PHE B O 1
ATOM 4222 N N . GLY B 1 116 ? -5.047 -26.328 2.617 1 76.38 116 GLY B N 1
ATOM 4223 C CA . GLY B 1 116 ? -5.438 -25.141 1.889 1 76.38 116 GLY B CA 1
ATOM 4224 C C . GLY B 1 116 ? -4.316 -24.125 1.763 1 76.38 116 GLY B C 1
ATOM 4225 O O . GLY B 1 116 ? -4.543 -22.922 1.894 1 76.38 116 GLY B O 1
ATOM 4226 N N . ALA B 1 117 ? -3.107 -24.609 1.629 1 82.88 117 ALA B N 1
ATOM 4227 C CA . ALA B 1 117 ? -1.93 -23.766 1.461 1 82.88 117 ALA B CA 1
ATOM 4228 C C . ALA B 1 117 ? -1.783 -22.797 2.627 1 82.88 117 ALA B C 1
ATOM 4230 O O . ALA B 1 117 ? -1.438 -21.625 2.43 1 82.88 117 ALA B O 1
ATOM 4231 N N . VAL B 1 118 ? -2.039 -23.188 3.762 1 82.69 118 VAL B N 1
ATOM 4232 C CA . VAL B 1 118 ? -2.051 -22.359 4.957 1 82.69 118 VAL B CA 1
ATOM 4233 C C . VAL B 1 118 ? -0.657 -21.781 5.199 1 82.69 118 VAL B C 1
ATOM 4235 O O . VAL B 1 118 ? -0.52 -20.609 5.598 1 82.69 118 VAL B O 1
ATOM 4238 N N . GLY B 1 119 ? 0.342 -22.547 4.988 1 84.75 119 GLY B N 1
ATOM 4239 C CA . GLY B 1 119 ? 1.696 -22.078 5.223 1 84.75 119 GLY B CA 1
ATOM 4240 C C . GLY B 1 119 ? 2.047 -20.844 4.41 1 84.75 119 GLY B C 1
ATOM 4241 O O . GLY B 1 119 ? 2.475 -19.828 4.965 1 84.75 119 GLY B O 1
ATOM 4242 N N . ALA B 1 120 ? 1.803 -20.984 3.117 1 87.5 120 ALA B N 1
ATOM 4243 C CA . ALA B 1 120 ? 2.072 -19.859 2.232 1 87.5 120 ALA B CA 1
ATOM 4244 C C . ALA B 1 120 ? 1.155 -18.688 2.551 1 87.5 120 ALA B C 1
ATOM 4246 O O . ALA B 1 120 ? 1.606 -17.531 2.625 1 87.5 120 ALA B O 1
ATOM 4247 N N . THR B 1 121 ? -0.075 -18.906 2.803 1 86.81 121 THR B N 1
ATOM 4248 C CA . THR B 1 121 ? -1.068 -17.875 3.033 1 86.81 121 THR B CA 1
ATOM 4249 C C . THR B 1 121 ? -0.773 -17.125 4.328 1 86.81 121 THR B C 1
ATOM 4251 O O . THR B 1 121 ? -0.826 -15.891 4.367 1 86.81 121 THR B O 1
ATOM 4254 N N . GLU B 1 122 ? -0.443 -17.859 5.32 1 84.69 122 GLU B N 1
ATOM 4255 C CA . GLU B 1 122 ? -0.157 -17.219 6.605 1 84.69 122 GLU B CA 1
ATOM 4256 C C . GLU B 1 122 ? 1.093 -16.359 6.527 1 84.69 122 GLU B C 1
ATOM 4258 O O . GLU B 1 122 ? 1.171 -15.312 7.176 1 84.69 122 GLU B O 1
ATOM 4263 N N . TRP B 1 123 ? 1.996 -16.844 5.809 1 86.25 123 TRP B N 1
ATOM 4264 C CA . TRP B 1 123 ? 3.199 -16.031 5.609 1 86.25 123 TRP B CA 1
ATOM 4265 C C . TRP B 1 123 ? 2.869 -14.727 4.91 1 86.25 123 TRP B C 1
ATOM 4267 O O . TRP B 1 123 ? 3.355 -13.664 5.305 1 86.25 123 TRP B O 1
ATOM 4277 N N . LEU B 1 124 ? 2.062 -14.828 3.918 1 87.38 124 LEU B N 1
ATOM 4278 C CA . LEU B 1 124 ? 1.645 -13.633 3.188 1 87.38 124 LEU B CA 1
ATOM 4279 C C . LEU B 1 124 ? 0.892 -12.672 4.102 1 87.38 124 LEU B C 1
ATOM 4281 O O . LEU B 1 124 ? 1.132 -11.461 4.066 1 87.38 124 LEU B O 1
ATOM 4285 N N . GLU B 1 125 ? 0.056 -13.18 4.902 1 83.75 125 GLU B N 1
ATOM 4286 C CA . GLU B 1 125 ? -0.731 -12.352 5.816 1 83.75 125 GLU B CA 1
ATOM 4287 C C . GLU B 1 125 ? 0.151 -11.711 6.883 1 83.75 125 GLU B C 1
ATOM 4289 O O . GLU B 1 125 ? -0.051 -10.555 7.25 1 83.75 125 GLU B O 1
ATOM 4294 N N . GLY B 1 126 ? 1.065 -12.461 7.27 1 80.94 126 GLY B N 1
ATOM 4295 C CA . GLY B 1 126 ? 1.941 -11.977 8.328 1 80.94 126 GLY B CA 1
ATOM 4296 C C . GLY B 1 126 ? 2.879 -10.875 7.863 1 80.94 126 GLY B C 1
ATOM 4297 O O . GLY B 1 126 ? 3.273 -10.016 8.656 1 80.94 126 GLY B O 1
ATOM 4298 N N . TYR B 1 127 ? 3.162 -10.914 6.57 1 84.38 127 TYR B N 1
ATOM 4299 C CA . TYR B 1 127 ? 4.133 -9.953 6.055 1 84.38 127 TYR B CA 1
ATOM 4300 C C . TYR B 1 127 ? 3.521 -9.102 4.953 1 84.38 127 TYR B C 1
ATOM 4302 O O . TYR B 1 127 ? 4.227 -8.633 4.055 1 84.38 127 TYR B O 1
ATOM 4310 N N . SER B 1 128 ? 2.264 -8.938 5.059 1 80.44 128 SER B N 1
ATOM 4311 C CA . SER B 1 128 ? 1.513 -8.242 4.012 1 80.44 128 SER B CA 1
ATOM 4312 C C . SER B 1 128 ? 1.967 -6.793 3.873 1 80.44 128 SER B C 1
ATOM 4314 O O . SER B 1 128 ? 1.897 -6.219 2.785 1 80.44 128 SER B O 1
ATOM 4316 N N . SER B 1 129 ? 2.484 -6.215 4.887 1 77.5 129 SER B N 1
ATOM 4317 C CA . SER B 1 129 ? 2.869 -4.809 4.879 1 77.5 129 SER B CA 1
ATOM 4318 C C . SER B 1 129 ? 4.148 -4.59 4.078 1 77.5 129 SER B C 1
ATOM 4320 O O . SER B 1 129 ? 4.379 -3.496 3.555 1 77.5 129 SER B O 1
ATOM 4322 N N . LEU B 1 130 ? 4.859 -5.684 3.924 1 82.94 130 LEU B N 1
ATOM 4323 C CA . LEU B 1 130 ? 6.18 -5.449 3.352 1 82.94 130 LEU B CA 1
ATOM 4324 C C . LEU B 1 130 ? 6.352 -6.215 2.045 1 82.94 130 LEU B C 1
ATOM 4326 O O . LEU B 1 130 ? 7.086 -5.777 1.156 1 82.94 130 LEU B O 1
ATOM 4330 N N . LEU B 1 131 ? 5.695 -7.309 1.865 1 87 131 LEU B N 1
ATOM 4331 C CA . LEU B 1 131 ? 6.012 -8.234 0.782 1 87 131 LEU B CA 1
ATOM 4332 C C . LEU B 1 131 ? 5.703 -7.605 -0.574 1 87 131 LEU B C 1
ATOM 4334 O O . LEU B 1 131 ? 6.43 -7.828 -1.545 1 87 131 LEU B O 1
ATOM 4338 N N . HIS B 1 132 ? 4.664 -6.805 -0.576 1 83.06 132 HIS B N 1
ATOM 4339 C CA . HIS B 1 132 ? 4.254 -6.234 -1.854 1 83.06 132 HIS B CA 1
ATOM 4340 C C . HIS B 1 132 ? 5.289 -5.246 -2.375 1 83.06 132 HIS B C 1
ATOM 4342 O O . HIS B 1 132 ? 5.328 -4.953 -3.572 1 83.06 132 HIS B O 1
ATOM 4348 N N . SER B 1 133 ? 6.121 -4.785 -1.49 1 86.88 133 SER B N 1
ATOM 4349 C CA . SER B 1 133 ? 7.156 -3.842 -1.909 1 86.88 133 SER B CA 1
ATOM 4350 C C . SER B 1 133 ? 8.5 -4.543 -2.096 1 86.88 133 SER B C 1
ATOM 4352 O O . SER B 1 133 ? 9.469 -3.928 -2.543 1 86.88 133 SER B O 1
ATOM 4354 N N . LYS B 1 134 ? 8.508 -5.766 -1.804 1 92.38 134 LYS B N 1
ATOM 4355 C CA . LYS B 1 134 ? 9.789 -6.461 -1.86 1 92.38 134 LYS B CA 1
ATOM 4356 C C . LYS B 1 134 ? 9.742 -7.629 -2.84 1 92.38 134 LYS B C 1
ATOM 4358 O O . LYS B 1 134 ? 10.641 -7.789 -3.67 1 92.38 134 LYS B O 1
ATOM 4363 N N . ALA B 1 135 ? 8.727 -8.414 -2.684 1 94.69 135 ALA B N 1
ATOM 4364 C CA . ALA B 1 135 ? 8.578 -9.562 -3.578 1 94.69 135 ALA B CA 1
ATOM 4365 C C . ALA B 1 135 ? 7.949 -9.148 -4.902 1 94.69 135 ALA B C 1
ATOM 4367 O O . ALA B 1 135 ? 6.871 -8.539 -4.922 1 94.69 135 ALA B O 1
ATOM 4368 N N . PHE B 1 136 ? 8.633 -9.516 -6.012 1 96.69 136 PHE B N 1
ATOM 4369 C CA . PHE B 1 136 ? 8.102 -9.031 -7.277 1 96.69 136 PHE B CA 1
ATOM 4370 C C . PHE B 1 136 ? 7.621 -10.188 -8.148 1 96.69 136 PHE B C 1
ATOM 4372 O O . PHE B 1 136 ? 6.973 -9.977 -9.172 1 96.69 136 PHE B O 1
ATOM 4379 N N . ALA B 1 137 ? 7.859 -11.422 -7.707 1 97.94 137 ALA B N 1
ATOM 4380 C CA . ALA B 1 137 ? 7.34 -12.586 -8.422 1 97.94 137 ALA B CA 1
ATOM 4381 C C . ALA B 1 137 ? 7.367 -13.828 -7.535 1 97.94 137 ALA B C 1
ATOM 4383 O O . ALA B 1 137 ? 8.203 -13.938 -6.633 1 97.94 137 ALA B O 1
ATOM 4384 N N . TYR B 1 138 ? 6.434 -14.695 -7.758 1 98.06 138 TYR B N 1
ATOM 4385 C CA . TYR B 1 138 ? 6.383 -15.992 -7.098 1 98.06 138 TYR B CA 1
ATOM 4386 C C . TYR B 1 138 ? 6.297 -17.125 -8.125 1 98.06 138 TYR B C 1
ATOM 4388 O O . TYR B 1 138 ? 5.457 -17.078 -9.023 1 98.06 138 TYR B O 1
ATOM 4396 N N . ILE B 1 139 ? 7.129 -18.062 -8 1 98.62 139 ILE B N 1
ATOM 4397 C CA . ILE B 1 139 ? 7.129 -19.25 -8.844 1 98.62 139 ILE B CA 1
ATOM 4398 C C . ILE B 1 139 ? 6.762 -20.469 -8.008 1 98.62 139 ILE B C 1
ATOM 4400 O O . ILE B 1 139 ? 7.516 -20.875 -7.121 1 98.62 139 ILE B O 1
ATOM 4404 N N . ASN B 1 140 ? 5.633 -21.047 -8.312 1 98.12 140 ASN B N 1
ATOM 4405 C CA . ASN B 1 140 ? 5.152 -22.234 -7.598 1 98.12 140 ASN B CA 1
ATOM 4406 C C . ASN B 1 140 ? 5.605 -23.516 -8.273 1 98.12 140 ASN B C 1
ATOM 4408 O O . ASN B 1 140 ? 5.352 -23.719 -9.461 1 98.12 140 ASN B O 1
ATOM 4412 N N . LEU B 1 141 ? 6.223 -24.406 -7.531 1 98.06 141 LEU B N 1
ATOM 4413 C CA . LEU B 1 141 ? 6.75 -25.641 -8.094 1 98.06 141 LEU B CA 1
ATOM 4414 C C . LEU B 1 141 ? 5.883 -26.844 -7.711 1 98.06 141 LEU B C 1
ATOM 4416 O O . LEU B 1 141 ? 6.207 -27.984 -8.039 1 98.06 141 LEU B O 1
ATOM 4420 N N . ASP B 1 142 ? 4.758 -26.547 -7.039 1 94.5 142 ASP B N 1
ATOM 4421 C CA . ASP B 1 142 ? 3.883 -27.641 -6.629 1 94.5 142 ASP B CA 1
ATOM 4422 C C . ASP B 1 142 ? 3.363 -28.406 -7.84 1 94.5 142 ASP B C 1
ATOM 4424 O O . ASP B 1 142 ? 2.814 -27.812 -8.773 1 94.5 142 ASP B O 1
ATOM 4428 N N . ALA B 1 143 ? 3.531 -29.703 -7.816 1 92.69 143 ALA B N 1
ATOM 4429 C CA . ALA B 1 143 ? 2.994 -30.609 -8.836 1 92.69 143 ALA B CA 1
ATOM 4430 C C . ALA B 1 143 ? 3.393 -30.156 -10.234 1 92.69 143 ALA B C 1
ATOM 4432 O O . ALA B 1 143 ? 2.553 -30.078 -11.133 1 92.69 143 ALA B O 1
ATOM 4433 N N . ALA B 1 144 ? 4.668 -29.828 -10.414 1 95.12 144 ALA B N 1
ATOM 4434 C CA . ALA B 1 144 ? 5.176 -29.281 -11.664 1 95.12 144 ALA B CA 1
ATOM 4435 C C . ALA B 1 144 ? 5.262 -30.359 -12.742 1 95.12 144 ALA B C 1
ATOM 4437 O O . ALA B 1 144 ? 5.32 -30.047 -13.938 1 95.12 144 ALA B O 1
ATOM 4438 N N . VAL B 1 145 ? 5.324 -31.625 -12.336 1 94.12 145 VAL B N 1
ATOM 4439 C CA . VAL B 1 145 ? 5.379 -32.719 -13.289 1 94.12 145 VAL B CA 1
ATOM 4440 C C . VAL B 1 145 ? 4.375 -33.812 -12.891 1 94.12 145 VAL B C 1
ATOM 4442 O O . VAL B 1 145 ? 4.547 -34.469 -11.875 1 94.12 145 VAL B O 1
ATOM 4445 N N . THR B 1 146 ? 3.359 -33.938 -13.664 1 90.31 146 THR B N 1
ATOM 4446 C CA . THR B 1 146 ? 2.326 -34.938 -13.43 1 90.31 146 THR B CA 1
ATOM 4447 C C . THR B 1 146 ? 2.168 -35.844 -14.641 1 90.31 146 THR B C 1
ATOM 4449 O O . THR B 1 146 ? 1.43 -36.844 -14.586 1 90.31 146 THR B O 1
ATOM 4452 N N . GLY B 1 147 ? 2.748 -35.531 -15.68 1 84.69 147 GLY B N 1
ATOM 4453 C CA . GLY B 1 147 ? 2.742 -36.219 -16.953 1 84.69 147 GLY B CA 1
ATOM 4454 C C . GLY B 1 147 ? 3.715 -35.656 -17.953 1 84.69 147 GLY B C 1
ATOM 4455 O O . GLY B 1 147 ? 4.578 -34.844 -17.594 1 84.69 147 GLY B O 1
ATOM 4456 N N . SER B 1 148 ? 3.699 -36.125 -19.234 1 78.88 148 SER B N 1
ATOM 4457 C CA . SER B 1 148 ? 4.754 -35.688 -20.156 1 78.88 148 SER B CA 1
ATOM 4458 C C . SER B 1 148 ? 4.176 -35.25 -21.484 1 78.88 148 SER B C 1
ATOM 4460 O O . SER B 1 148 ? 4.898 -34.719 -22.344 1 78.88 148 SER B O 1
ATOM 4462 N N . ARG B 1 149 ? 2.936 -35.25 -21.719 1 78.88 149 ARG B N 1
ATOM 4463 C CA . ARG B 1 149 ? 2.408 -35.094 -23.078 1 78.88 149 ARG B CA 1
ATOM 4464 C C . ARG B 1 149 ? 1.893 -33.688 -23.312 1 78.88 149 ARG B C 1
ATOM 4466 O O . ARG B 1 149 ? 1.744 -33.25 -24.453 1 78.88 149 ARG B O 1
ATOM 4473 N N . ASN B 1 150 ? 1.6 -33 -22.219 1 83.5 150 ASN B N 1
ATOM 4474 C CA . ASN B 1 150 ? 1.043 -31.656 -22.312 1 83.5 150 ASN B CA 1
ATOM 4475 C C . ASN B 1 150 ? 1.633 -30.719 -21.266 1 83.5 150 ASN B C 1
ATOM 4477 O O . ASN B 1 150 ? 2.467 -31.141 -20.453 1 83.5 150 ASN B O 1
ATOM 4481 N N . PHE B 1 151 ? 1.295 -29.438 -21.422 1 88.19 151 PHE B N 1
ATOM 4482 C CA . PHE B 1 151 ? 1.757 -28.391 -20.516 1 88.19 151 PHE B CA 1
ATOM 4483 C C . PHE B 1 151 ? 0.614 -27.469 -20.125 1 88.19 151 PHE B C 1
ATOM 4485 O O . PHE B 1 151 ? -0.158 -27.031 -20.984 1 88.19 151 PHE B O 1
ATOM 4492 N N . LYS B 1 152 ? 0.442 -27.297 -18.891 1 88.5 152 LYS B N 1
ATOM 4493 C CA . LYS B 1 152 ? -0.561 -26.359 -18.375 1 88.5 152 LYS B CA 1
ATOM 4494 C C . LYS B 1 152 ? 0.067 -25.344 -17.422 1 88.5 152 LYS B C 1
ATOM 4496 O O . LYS B 1 152 ? 1.049 -25.641 -16.75 1 88.5 152 LYS B O 1
ATOM 4501 N N . PHE B 1 153 ? -0.52 -24.156 -17.422 1 92.75 153 PHE B N 1
ATOM 4502 C CA . PHE B 1 153 ? 0.019 -23.156 -16.5 1 92.75 153 PHE B CA 1
ATOM 4503 C C . PHE B 1 153 ? -1.054 -22.156 -16.078 1 92.75 153 PHE B C 1
ATOM 4505 O O . PHE B 1 153 ? -2.061 -22 -16.781 1 92.75 153 PHE B O 1
ATOM 4512 N N . SER B 1 154 ? -0.953 -21.672 -14.914 1 95.25 154 SER B N 1
ATOM 4513 C CA . SER B 1 154 ? -1.656 -20.516 -14.375 1 95.25 154 SER B CA 1
ATOM 4514 C C . SER B 1 154 ? -0.685 -19.406 -14.008 1 95.25 154 SER B C 1
ATOM 4516 O O . SER B 1 154 ? 0.301 -19.641 -13.305 1 95.25 154 SER B O 1
ATOM 4518 N N . ALA B 1 155 ? -0.973 -18.25 -14.555 1 96.12 155 ALA B N 1
ATOM 4519 C CA . ALA B 1 155 ? -0.004 -17.188 -14.312 1 96.12 155 ALA B CA 1
ATOM 4520 C C . ALA B 1 155 ? -0.663 -15.812 -14.406 1 96.12 155 ALA B C 1
ATOM 4522 O O . ALA B 1 155 ? -1.695 -15.656 -15.062 1 96.12 155 ALA B O 1
ATOM 4523 N N . SER B 1 156 ? -0.082 -14.93 -13.656 1 95.88 156 SER B N 1
ATOM 4524 C CA . SER B 1 156 ? -0.344 -13.516 -13.93 1 95.88 156 SER B CA 1
ATOM 4525 C C . SER B 1 156 ? 0.014 -13.156 -15.367 1 95.88 156 SER B C 1
ATOM 4527 O O . SER B 1 156 ? 1.03 -13.617 -15.891 1 95.88 156 SER B O 1
ATOM 4529 N N . PRO B 1 157 ? -0.784 -12.336 -16.016 1 95.31 157 PRO B N 1
ATOM 4530 C CA . PRO B 1 157 ? -0.448 -11.883 -17.359 1 95.31 157 PRO B CA 1
ATOM 4531 C C . PRO B 1 157 ? 0.95 -11.273 -17.453 1 95.31 157 PRO B C 1
ATOM 4533 O O . PRO B 1 157 ? 1.584 -11.328 -18.516 1 95.31 157 PRO B O 1
ATOM 4536 N N . MET B 1 158 ? 1.432 -10.797 -16.406 1 96.81 158 MET B N 1
ATOM 4537 C CA . MET B 1 158 ? 2.73 -10.133 -16.375 1 96.81 158 MET B CA 1
ATOM 4538 C C . MET B 1 158 ? 3.861 -11.141 -16.562 1 96.81 158 MET B C 1
ATOM 4540 O O . MET B 1 158 ? 5.004 -10.758 -16.812 1 96.81 158 MET B O 1
ATOM 4544 N N . LEU B 1 159 ? 3.559 -12.406 -16.453 1 96.88 159 LEU B N 1
ATOM 4545 C CA . LEU B 1 159 ? 4.617 -13.406 -16.5 1 96.88 159 LEU B CA 1
ATOM 4546 C C . LEU B 1 159 ? 4.504 -14.25 -17.766 1 96.88 159 LEU B C 1
ATOM 4548 O O . LEU B 1 159 ? 5.273 -15.195 -17.969 1 96.88 159 LEU B O 1
ATOM 4552 N N . PHE B 1 160 ? 3.57 -13.953 -18.688 1 93.19 160 PHE B N 1
ATOM 4553 C CA . PHE B 1 160 ? 3.344 -14.742 -19.891 1 93.19 160 PHE B CA 1
ATOM 4554 C C . PHE B 1 160 ? 4.566 -14.711 -20.812 1 93.19 160 PHE B C 1
ATOM 4556 O O . PHE B 1 160 ? 5.047 -15.758 -21.25 1 93.19 160 PHE B O 1
ATOM 4563 N N . GLU B 1 161 ? 5.047 -13.531 -20.984 1 91.62 161 GLU B N 1
ATOM 4564 C CA . GLU B 1 161 ? 6.184 -13.391 -21.891 1 91.62 161 GLU B CA 1
ATOM 4565 C C . GLU B 1 161 ? 7.43 -14.062 -21.328 1 91.62 161 GLU B C 1
ATOM 4567 O O . GLU B 1 161 ? 8.234 -14.625 -22.078 1 91.62 161 GLU B O 1
ATOM 4572 N N . LEU B 1 162 ? 7.621 -13.93 -20.078 1 94.25 162 LEU B N 1
ATOM 4573 C CA . LEU B 1 162 ? 8.758 -14.586 -19.438 1 94.25 162 LEU B CA 1
ATOM 4574 C C . LEU B 1 162 ? 8.672 -16.094 -19.609 1 94.25 162 LEU B C 1
ATOM 4576 O O . LEU B 1 162 ? 9.672 -16.75 -19.922 1 94.25 162 LEU B O 1
ATOM 4580 N N . LEU B 1 163 ? 7.504 -16.672 -19.391 1 94.06 163 LEU B N 1
ATOM 4581 C CA . LEU B 1 163 ? 7.316 -18.109 -19.562 1 94.06 163 LEU B CA 1
ATOM 4582 C C . LEU B 1 163 ? 7.59 -18.516 -21.016 1 94.06 163 LEU B C 1
ATOM 4584 O O . LEU B 1 163 ? 8.289 -19.5 -21.25 1 94.06 163 LEU B O 1
ATOM 4588 N N . LYS B 1 164 ? 7.062 -17.75 -21.891 1 89.12 164 LYS B N 1
ATOM 4589 C CA . LYS B 1 164 ? 7.254 -18.031 -23.312 1 89.12 164 LYS B CA 1
ATOM 4590 C C . LYS B 1 164 ? 8.734 -18.062 -23.672 1 89.12 164 LYS B C 1
ATOM 4592 O O . LYS B 1 164 ? 9.211 -19 -24.328 1 89.12 164 LYS B O 1
ATOM 4597 N N . LYS B 1 165 ? 9.406 -17.094 -23.281 1 88.75 165 LYS B N 1
ATOM 4598 C CA . LYS B 1 165 ? 10.82 -16.969 -23.594 1 88.75 165 LYS B CA 1
ATOM 4599 C C . LYS B 1 165 ? 11.625 -18.109 -22.969 1 88.75 165 LYS B C 1
ATOM 4601 O O . LYS B 1 165 ? 12.523 -18.656 -23.609 1 88.75 165 LYS B O 1
ATOM 4606 N N . THR B 1 166 ? 11.336 -18.438 -21.797 1 91 166 THR B N 1
ATOM 4607 C CA . THR B 1 166 ? 12.078 -19.484 -21.109 1 91 166 THR B CA 1
ATOM 4608 C C . THR B 1 166 ? 11.781 -20.859 -21.703 1 91 166 THR B C 1
ATOM 4610 O O . THR B 1 166 ? 12.664 -21.719 -21.781 1 91 166 THR B O 1
ATOM 4613 N N . MET B 1 167 ? 10.602 -21.094 -22.125 1 87.38 167 MET B N 1
ATOM 4614 C CA . MET B 1 167 ? 10.227 -22.375 -22.734 1 87.38 167 MET B CA 1
ATOM 4615 C C . MET B 1 167 ? 10.953 -22.578 -24.047 1 87.38 167 MET B C 1
ATOM 4617 O O . MET B 1 167 ? 11.25 -23.719 -24.422 1 87.38 167 MET B O 1
ATOM 4621 N N . THR B 1 168 ? 11.305 -21.484 -24.703 1 85.06 168 THR B N 1
ATOM 4622 C CA . THR B 1 168 ? 12.008 -21.594 -25.969 1 85.06 168 THR B CA 1
ATOM 4623 C C . THR B 1 168 ? 13.492 -21.891 -25.75 1 85.06 168 THR B C 1
ATOM 4625 O O . THR B 1 168 ? 14.18 -22.359 -26.656 1 85.06 168 THR B O 1
ATOM 4628 N N . GLN B 1 169 ? 13.93 -21.719 -24.562 1 86.75 169 GLN B N 1
ATOM 4629 C CA . GLN B 1 169 ? 15.352 -21.875 -24.266 1 86.75 169 GLN B CA 1
ATOM 4630 C C . GLN B 1 169 ? 15.633 -23.234 -23.625 1 86.75 169 GLN B C 1
ATOM 4632 O O . GLN B 1 169 ? 16.797 -23.594 -23.406 1 86.75 169 GLN B O 1
ATOM 4637 N N . VAL B 1 170 ? 14.609 -23.906 -23.297 1 87.44 170 VAL B N 1
ATOM 4638 C CA . VAL B 1 170 ? 14.766 -25.188 -22.625 1 87.44 170 VAL B CA 1
ATOM 4639 C C . VAL B 1 170 ? 14.438 -26.328 -23.594 1 87.44 170 VAL B C 1
ATOM 4641 O O . VAL B 1 170 ? 13.562 -26.188 -24.453 1 87.44 170 VAL B O 1
ATOM 4644 N N . THR B 1 171 ? 15.273 -27.391 -23.531 1 82.94 171 THR B N 1
ATOM 4645 C CA . THR B 1 171 ? 14.969 -28.578 -24.297 1 82.94 171 THR B CA 1
ATOM 4646 C C . THR B 1 171 ? 13.742 -29.297 -23.734 1 82.94 171 THR B C 1
ATOM 4648 O O . THR B 1 171 ? 13.797 -29.859 -22.641 1 82.94 171 THR B O 1
ATOM 4651 N N . LEU B 1 172 ? 12.711 -29.172 -24.516 1 80.56 172 LEU B N 1
ATOM 4652 C CA . LEU B 1 172 ? 11.461 -29.75 -24.047 1 80.56 172 LEU B CA 1
ATOM 4653 C C . LEU B 1 172 ? 11.297 -31.188 -24.562 1 80.56 172 LEU B C 1
ATOM 4655 O O . LEU B 1 172 ? 11.883 -31.547 -25.578 1 80.56 172 LEU B O 1
ATOM 4659 N N . PRO B 1 173 ? 10.578 -31.891 -23.781 1 73.69 173 PRO B N 1
ATOM 4660 C CA . PRO B 1 173 ? 10.312 -33.25 -24.281 1 73.69 173 PRO B CA 1
ATOM 4661 C C . PRO B 1 173 ? 9.641 -33.25 -25.656 1 73.69 173 PRO B C 1
ATOM 4663 O O . PRO B 1 173 ? 8.891 -32.312 -25.984 1 73.69 173 PRO B O 1
ATOM 4666 N N . THR B 1 174 ? 10.07 -34.125 -26.5 1 62.22 174 THR B N 1
ATOM 4667 C CA . THR B 1 174 ? 9.75 -34.188 -27.922 1 62.22 174 THR B CA 1
ATOM 4668 C C . THR B 1 174 ? 8.25 -34.031 -28.141 1 62.22 174 THR B C 1
ATOM 4670 O O . THR B 1 174 ? 7.84 -33.375 -29.125 1 62.22 174 THR B O 1
ATOM 4673 N N . ASP B 1 175 ? 7.449 -34.438 -27.281 1 63.44 175 ASP B N 1
ATOM 4674 C CA . ASP B 1 175 ? 6.008 -34.406 -27.5 1 63.44 175 ASP B CA 1
ATOM 4675 C C . ASP B 1 175 ? 5.445 -33 -27.266 1 63.44 175 ASP B C 1
ATOM 4677 O O . ASP B 1 175 ? 4.293 -32.719 -27.609 1 63.44 175 ASP B O 1
ATOM 4681 N N . PHE B 1 176 ? 6.387 -32.062 -26.766 1 64.69 176 PHE B N 1
ATOM 4682 C CA . PHE B 1 176 ? 5.867 -30.766 -26.312 1 64.69 176 PHE B CA 1
ATOM 4683 C C . PHE B 1 176 ? 6.031 -29.703 -27.391 1 64.69 176 PHE B C 1
ATOM 4685 O O . PHE B 1 176 ? 5.449 -28.625 -27.281 1 64.69 176 PHE B O 1
ATOM 4692 N N . LYS B 1 177 ? 6.801 -29.922 -28.438 1 60.81 177 LYS B N 1
ATOM 4693 C CA . LYS B 1 177 ? 7.09 -28.906 -29.453 1 60.81 177 LYS B CA 1
ATOM 4694 C C . LYS B 1 177 ? 5.816 -28.453 -30.156 1 60.81 177 LYS B C 1
ATOM 4696 O O . LYS B 1 177 ? 5.66 -27.266 -30.453 1 60.81 177 LYS B O 1
ATOM 4701 N N . ASN B 1 178 ? 4.914 -29.391 -30.203 1 61.69 178 ASN B N 1
ATOM 4702 C CA . ASN B 1 178 ? 3.672 -29.047 -30.891 1 61.69 178 ASN B CA 1
ATOM 4703 C C . ASN B 1 178 ? 2.797 -28.141 -30.031 1 61.69 178 ASN B C 1
ATOM 4705 O O . ASN B 1 178 ? 2.02 -27.328 -30.547 1 61.69 178 ASN B O 1
ATOM 4709 N N . TRP B 1 179 ? 2.967 -28.312 -28.734 1 65 179 TRP B N 1
ATOM 4710 C CA . TRP B 1 179 ? 2.156 -27.531 -27.828 1 65 179 TRP B CA 1
ATOM 4711 C C . TRP B 1 179 ? 2.486 -26.047 -27.953 1 65 179 TRP B C 1
ATOM 4713 O O . TRP B 1 179 ? 1.587 -25.203 -27.938 1 65 179 TRP B O 1
ATOM 4723 N N . LEU B 1 180 ? 3.695 -25.672 -28.172 1 66.38 180 LEU B N 1
ATOM 4724 C CA . LEU B 1 180 ? 4.113 -24.281 -28.25 1 66.38 180 LEU B CA 1
ATOM 4725 C C . LEU B 1 180 ? 3.678 -23.656 -29.578 1 66.38 180 LEU B C 1
ATOM 4727 O O . LEU B 1 180 ? 3.438 -22.453 -29.656 1 66.38 180 LEU B O 1
ATOM 4731 N N . ALA B 1 181 ? 3.611 -24.453 -30.688 1 61.84 181 ALA B N 1
ATOM 4732 C CA . ALA B 1 181 ? 3.396 -23.938 -32.031 1 61.84 181 ALA B CA 1
ATOM 4733 C C . ALA B 1 181 ? 1.955 -23.484 -32.25 1 61.84 181 ALA B C 1
ATOM 4735 O O . ALA B 1 181 ? 1.675 -22.641 -33.094 1 61.84 181 ALA B O 1
ATOM 4736 N N . GLY B 1 182 ? 1.125 -23.969 -31.422 1 58.34 182 GLY B N 1
ATOM 4737 C CA . GLY B 1 182 ? -0.244 -23.641 -31.781 1 58.34 182 GLY B CA 1
ATOM 4738 C C . GLY B 1 182 ? -0.66 -22.25 -31.312 1 58.34 182 GLY B C 1
ATOM 4739 O O . GLY B 1 182 ? -0.014 -21.266 -31.656 1 58.34 182 GLY B O 1
ATOM 4740 N N . SER B 1 183 ? -1.51 -22.094 -30.359 1 65.25 183 SER B N 1
ATOM 4741 C CA . SER B 1 183 ? -2.221 -20.906 -29.891 1 65.25 183 SER B CA 1
ATOM 4742 C C . SER B 1 183 ? -1.35 -20.062 -28.969 1 65.25 183 SER B C 1
ATOM 4744 O O . SER B 1 183 ? -0.274 -20.5 -28.562 1 65.25 183 SER B O 1
ATOM 4746 N N . SER B 1 184 ? -1.781 -18.781 -28.828 1 72.12 184 SER B N 1
ATOM 4747 C CA . SER B 1 184 ? -1.097 -17.875 -27.922 1 72.12 184 SER B CA 1
ATOM 4748 C C . SER B 1 184 ? -1.053 -18.438 -26.5 1 72.12 184 SER B C 1
ATOM 4750 O O . SER B 1 184 ? -1.955 -19.172 -26.094 1 72.12 184 SER B O 1
ATOM 4752 N N . LEU B 1 185 ? 0.093 -18.391 -25.859 1 77.12 185 LEU B N 1
ATOM 4753 C CA . LEU B 1 185 ? 0.249 -18.828 -24.484 1 77.12 185 LEU B CA 1
ATOM 4754 C C . LEU B 1 185 ? -0.918 -18.359 -23.625 1 77.12 185 LEU B C 1
ATOM 4756 O O . LEU B 1 185 ? -1.392 -19.094 -22.75 1 77.12 185 LEU B O 1
ATOM 4760 N N . ALA B 1 186 ? -1.39 -17.203 -23.938 1 73.19 186 ALA B N 1
ATOM 4761 C CA . ALA B 1 186 ? -2.486 -16.625 -23.156 1 73.19 186 ALA B CA 1
ATOM 4762 C C . ALA B 1 186 ? -3.748 -17.484 -23.281 1 73.19 186 ALA B C 1
ATOM 4764 O O . ALA B 1 186 ? -4.496 -17.641 -22.312 1 73.19 186 ALA B O 1
ATOM 4765 N N . ALA B 1 187 ? -3.852 -18.016 -24.375 1 75.56 187 ALA B N 1
ATOM 4766 C CA . ALA B 1 187 ? -5.043 -18.828 -24.625 1 75.56 187 ALA B CA 1
ATOM 4767 C C . ALA B 1 187 ? -4.965 -20.172 -23.891 1 75.56 187 ALA B C 1
ATOM 4769 O O . ALA B 1 187 ? -5.984 -20.812 -23.656 1 75.56 187 ALA B O 1
ATOM 4770 N N . LYS B 1 188 ? -3.814 -20.438 -23.562 1 80.94 188 LYS B N 1
ATOM 4771 C CA . LYS B 1 188 ? -3.605 -21.734 -22.922 1 80.94 188 LYS B CA 1
ATOM 4772 C C . LYS B 1 188 ? -3.557 -21.609 -21.406 1 80.94 188 LYS B C 1
ATOM 4774 O O . LYS B 1 188 ? -3.438 -22.609 -20.703 1 80.94 188 LYS B O 1
ATOM 4779 N N . ALA B 1 189 ? -3.67 -20.391 -20.938 1 87.25 189 ALA B N 1
ATOM 4780 C CA . ALA B 1 189 ? -3.598 -20.141 -19.5 1 87.25 189 ALA B CA 1
ATOM 4781 C C . ALA B 1 189 ? -4.867 -20.609 -18.797 1 87.25 189 ALA B C 1
ATOM 4783 O O . ALA B 1 189 ? -5.973 -20.422 -19.312 1 87.25 189 ALA B O 1
ATOM 4784 N N . ALA B 1 190 ? -4.656 -21.281 -17.766 1 88.75 190 ALA B N 1
ATOM 4785 C CA . ALA B 1 190 ? -5.777 -21.672 -16.906 1 88.75 190 ALA B CA 1
ATOM 4786 C C . ALA B 1 190 ? -5.836 -20.797 -15.664 1 88.75 190 ALA B C 1
ATOM 4788 O O . ALA B 1 190 ? -4.801 -20.328 -15.172 1 88.75 190 ALA B O 1
ATOM 4789 N N . PRO B 1 191 ? -7.031 -20.531 -15.141 1 88.19 191 PRO B N 1
ATOM 4790 C CA . PRO B 1 191 ? -7.117 -19.781 -13.883 1 88.19 191 PRO B CA 1
ATOM 4791 C C . PRO B 1 191 ? -6.48 -20.531 -12.711 1 88.19 191 PRO B C 1
ATOM 4793 O O . PRO B 1 191 ? -6.418 -21.766 -12.719 1 88.19 191 PRO B O 1
ATOM 4796 N N . PHE B 1 192 ? -6.062 -19.766 -11.773 1 90.75 192 PHE B N 1
ATOM 4797 C CA . PHE B 1 192 ? -5.531 -20.391 -10.562 1 90.75 192 PHE B CA 1
ATOM 4798 C C . PHE B 1 192 ? -6.625 -21.141 -9.812 1 90.75 192 PHE B C 1
ATOM 4800 O O . PHE B 1 192 ? -7.758 -20.656 -9.711 1 90.75 192 PHE B O 1
ATOM 4807 N N . ARG B 1 193 ? -6.25 -22.281 -9.398 1 86 193 ARG B N 1
ATOM 4808 C CA . ARG B 1 193 ? -7.129 -22.984 -8.469 1 86 193 ARG B CA 1
ATOM 4809 C C . ARG B 1 193 ? -7.004 -22.406 -7.062 1 86 193 ARG B C 1
ATOM 4811 O O . ARG B 1 193 ? -5.965 -21.859 -6.703 1 86 193 ARG B O 1
ATOM 4818 N N . MET B 1 194 ? -7.965 -22.609 -6.258 1 82.12 194 MET B N 1
ATOM 4819 C CA . MET B 1 194 ? -7.984 -22.062 -4.898 1 82.12 194 MET B CA 1
ATOM 4820 C C . MET B 1 194 ? -6.91 -22.719 -4.039 1 82.12 194 MET B C 1
ATOM 4822 O O . MET B 1 194 ? -6.402 -22.109 -3.098 1 82.12 194 MET B O 1
ATOM 4826 N N . ASP B 1 195 ? -6.574 -23.938 -4.363 1 81.94 195 ASP B N 1
ATOM 4827 C CA . ASP B 1 195 ? -5.605 -24.656 -3.535 1 81.94 195 ASP B CA 1
ATOM 4828 C C . ASP B 1 195 ? -4.188 -24.469 -4.074 1 81.94 195 ASP B C 1
ATOM 4830 O O . ASP B 1 195 ? -3.242 -25.078 -3.57 1 81.94 195 ASP B O 1
ATOM 4834 N N . ASP B 1 196 ? -4.117 -23.703 -5.133 1 90.19 196 ASP B N 1
ATOM 4835 C CA . ASP B 1 196 ? -2.809 -23.359 -5.68 1 90.19 196 ASP B CA 1
ATOM 4836 C C . ASP B 1 196 ? -2.104 -22.328 -4.801 1 90.19 196 ASP B C 1
ATOM 4838 O O . ASP B 1 196 ? -2.662 -21.266 -4.504 1 90.19 196 ASP B O 1
ATOM 4842 N N . ALA B 1 197 ? -0.872 -22.609 -4.418 1 91.94 197 ALA B N 1
ATOM 4843 C CA . ALA B 1 197 ? -0.126 -21.719 -3.535 1 91.94 197 ALA B CA 1
ATOM 4844 C C . ALA B 1 197 ? 0.128 -20.359 -4.203 1 91.94 197 ALA B C 1
ATOM 4846 O O . ALA B 1 197 ? 0.371 -19.359 -3.527 1 91.94 197 ALA B O 1
ATOM 4847 N N . GLY B 1 198 ? 0.106 -20.359 -5.504 1 94.38 198 GLY B N 1
ATOM 4848 C CA . GLY B 1 198 ? 0.315 -19.125 -6.23 1 94.38 198 GLY B CA 1
ATOM 4849 C C . GLY B 1 198 ? -0.887 -18.188 -6.191 1 94.38 198 GLY B C 1
ATOM 4850 O O . GLY B 1 198 ? -0.759 -16.984 -6.426 1 94.38 198 GLY B O 1
ATOM 4851 N N . PHE B 1 199 ? -2.027 -18.75 -5.848 1 94.44 199 PHE B N 1
ATOM 4852 C CA . PHE B 1 199 ? -3.271 -18 -5.906 1 94.44 199 PHE B CA 1
ATOM 4853 C C . PHE B 1 199 ? -3.271 -16.875 -4.871 1 94.44 199 PHE B C 1
ATOM 4855 O O . PHE B 1 199 ? -3.527 -15.719 -5.199 1 94.44 199 PHE B O 1
ATOM 4862 N N . PRO B 1 200 ? -2.908 -17.125 -3.629 1 93.5 200 PRO B N 1
ATOM 4863 C CA . PRO B 1 200 ? -2.914 -16.031 -2.641 1 93.5 200 PRO B CA 1
ATOM 4864 C C . PRO B 1 200 ? -1.833 -14.992 -2.902 1 93.5 200 PRO B C 1
ATOM 4866 O O . PRO B 1 200 ? -2.01 -13.82 -2.562 1 93.5 200 PRO B O 1
ATOM 4869 N N . PHE B 1 201 ? -0.734 -15.383 -3.516 1 95.5 201 PHE B N 1
ATOM 4870 C CA . PHE B 1 201 ? 0.275 -14.391 -3.877 1 95.5 201 PHE B CA 1
ATOM 4871 C C . PHE B 1 201 ? -0.301 -13.352 -4.836 1 95.5 201 PHE B C 1
ATOM 4873 O O . PHE B 1 201 ? -0.037 -12.156 -4.695 1 95.5 201 PHE B O 1
ATOM 4880 N N . LEU B 1 202 ? -1.101 -13.898 -5.684 1 95.44 202 LEU B N 1
ATOM 4881 C CA . LEU B 1 202 ? -1.688 -13.031 -6.703 1 95.44 202 LEU B CA 1
ATOM 4882 C C . LEU B 1 202 ? -2.914 -12.305 -6.16 1 95.44 202 LEU B C 1
ATOM 4884 O O . LEU B 1 202 ? -2.943 -11.078 -6.113 1 95.44 202 LEU B O 1
ATOM 4888 N N . ALA B 1 203 ? -3.861 -12.984 -5.617 1 95 203 ALA B N 1
ATOM 4889 C CA . ALA B 1 203 ? -5.191 -12.477 -5.305 1 95 203 ALA B CA 1
ATOM 4890 C C . ALA B 1 203 ? -5.184 -11.695 -3.994 1 95 203 ALA B C 1
ATOM 4892 O O . ALA B 1 203 ? -5.973 -10.758 -3.816 1 95 203 ALA B O 1
ATOM 4893 N N . TYR B 1 204 ? -4.324 -12.078 -3.133 1 93.38 204 TYR B N 1
ATOM 4894 C CA . TYR B 1 204 ? -4.293 -11.445 -1.819 1 93.38 204 TYR B CA 1
ATOM 4895 C C . TYR B 1 204 ? -3.213 -10.375 -1.753 1 93.38 204 TYR B C 1
ATOM 4897 O O . TYR B 1 204 ? -3.447 -9.281 -1.24 1 93.38 204 TYR B O 1
ATOM 4905 N N . SER B 1 205 ? -2.047 -10.672 -2.297 1 93.75 205 SER B N 1
ATOM 4906 C CA . SER B 1 205 ? -0.896 -9.812 -2.045 1 93.75 205 SER B CA 1
ATOM 4907 C C . SER B 1 205 ? -0.534 -9 -3.283 1 93.75 205 SER B C 1
ATOM 4909 O O . SER B 1 205 ? 0.264 -8.062 -3.207 1 93.75 205 SER B O 1
ATOM 4911 N N . GLY B 1 206 ? -1.102 -9.312 -4.41 1 95.5 206 GLY B N 1
ATOM 4912 C CA . GLY B 1 206 ? -0.792 -8.578 -5.629 1 95.5 206 GLY B CA 1
ATOM 4913 C C . GLY B 1 206 ? 0.63 -8.797 -6.109 1 95.5 206 GLY B C 1
ATOM 4914 O O . GLY B 1 206 ? 1.28 -7.859 -6.578 1 95.5 206 GLY B O 1
ATOM 4915 N N . ILE B 1 207 ? 1.167 -9.977 -5.941 1 96.88 207 ILE B N 1
ATOM 4916 C CA . ILE B 1 207 ? 2.482 -10.375 -6.434 1 96.88 207 ILE B CA 1
ATOM 4917 C C . ILE B 1 207 ? 2.324 -11.289 -7.648 1 96.88 207 ILE B C 1
ATOM 4919 O O . ILE B 1 207 ? 1.689 -12.344 -7.559 1 96.88 207 ILE B O 1
ATOM 4923 N N . PRO B 1 208 ? 2.896 -10.867 -8.781 1 97.75 208 PRO B N 1
ATOM 4924 C CA . PRO B 1 208 ? 2.803 -11.766 -9.938 1 97.75 208 PRO B CA 1
ATOM 4925 C C . PRO B 1 208 ? 3.258 -13.188 -9.617 1 97.75 208 PRO B C 1
ATOM 4927 O O . PRO B 1 208 ? 4.301 -13.375 -8.984 1 97.75 208 PRO B O 1
ATOM 4930 N N . SER B 1 209 ? 2.457 -14.125 -10.047 1 97.56 209 SER B N 1
ATOM 4931 C CA . SER B 1 209 ? 2.734 -15.508 -9.695 1 97.56 209 SER B CA 1
ATOM 4932 C C . SER B 1 209 ? 2.51 -16.438 -10.883 1 97.56 209 SER B C 1
ATOM 4934 O O . SER B 1 209 ? 1.765 -16.109 -11.805 1 97.56 209 SER B O 1
ATOM 4936 N N . ILE B 1 210 ? 3.18 -17.562 -10.844 1 97.81 210 ILE B N 1
ATOM 4937 C CA . ILE B 1 210 ? 3.031 -18.547 -11.914 1 97.81 210 ILE B CA 1
ATOM 4938 C C . ILE B 1 210 ? 3.111 -19.953 -11.328 1 97.81 210 ILE B C 1
ATOM 4940 O O . ILE B 1 210 ? 3.893 -20.203 -10.414 1 97.81 210 ILE B O 1
ATOM 4944 N N . SER B 1 211 ? 2.205 -20.766 -11.742 1 96.75 211 SER B N 1
ATOM 4945 C CA . SER B 1 211 ? 2.215 -22.219 -11.562 1 96.75 211 SER B CA 1
ATOM 4946 C C . SER B 1 211 ? 2.156 -22.938 -12.898 1 96.75 211 SER B C 1
ATOM 4948 O O . SER B 1 211 ? 1.416 -22.547 -13.797 1 96.75 211 SER B O 1
ATOM 4950 N N . PHE B 1 212 ? 3.002 -23.922 -13.055 1 93.88 212 PHE B N 1
ATOM 4951 C CA . PHE B 1 212 ? 2.967 -24.688 -14.305 1 93.88 212 PHE B CA 1
ATOM 4952 C C . PHE B 1 212 ? 3.154 -26.172 -14.031 1 93.88 212 PHE B C 1
ATOM 4954 O O . PHE B 1 212 ? 3.627 -26.562 -12.961 1 93.88 212 PHE B O 1
ATOM 4961 N N . SER B 1 213 ? 2.723 -26.984 -15 1 92.25 213 SER B N 1
ATOM 4962 C CA . SER B 1 213 ? 2.82 -28.422 -14.836 1 92.25 213 SER B CA 1
ATOM 4963 C C . SER B 1 213 ? 2.865 -29.141 -16.188 1 92.25 213 SER B C 1
ATOM 4965 O O . SER B 1 213 ? 2.061 -28.844 -17.078 1 92.25 213 SER B O 1
ATOM 4967 N N . PHE B 1 214 ? 3.879 -29.953 -16.312 1 90.12 214 PHE B N 1
ATOM 4968 C CA . PHE B 1 214 ? 3.781 -30.953 -17.375 1 90.12 214 PHE B CA 1
ATOM 4969 C C . PHE B 1 214 ? 2.738 -32 -17.031 1 90.12 214 PHE B C 1
ATOM 4971 O O . PHE B 1 214 ? 2.764 -32.594 -15.945 1 90.12 214 PHE B O 1
ATOM 4978 N N . CYS B 1 215 ? 1.799 -32.188 -17.906 1 87.62 215 CYS B N 1
ATOM 4979 C CA . CYS B 1 215 ? 0.683 -33.094 -17.625 1 87.62 215 CYS B CA 1
ATOM 4980 C C . CYS B 1 215 ? 0.315 -33.906 -18.844 1 87.62 215 CYS B C 1
ATOM 4982 O O . CYS B 1 215 ? 0.977 -33.844 -19.875 1 87.62 215 CYS B O 1
ATOM 4984 N N . ASP B 1 216 ? -0.605 -34.875 -18.609 1 80.19 216 ASP B N 1
ATOM 4985 C CA . ASP B 1 216 ? -1.12 -35.656 -19.719 1 80.19 216 ASP B CA 1
ATOM 4986 C C . ASP B 1 216 ? -2.512 -35.188 -20.141 1 80.19 216 ASP B C 1
ATOM 4988 O O . ASP B 1 216 ? -3.275 -34.688 -19.312 1 80.19 216 ASP B O 1
ATOM 4992 N N . ASP B 1 217 ? -2.885 -35.375 -21.516 1 64.19 217 ASP B N 1
ATOM 4993 C CA . ASP B 1 217 ? -4.078 -35.062 -22.281 1 64.19 217 ASP B CA 1
ATOM 4994 C C . ASP B 1 217 ? -5.176 -34.5 -21.375 1 64.19 217 ASP B C 1
ATOM 4996 O O . ASP B 1 217 ? -6.238 -35.094 -21.234 1 64.19 217 ASP B O 1
ATOM 5000 N N . ASN B 1 218 ? -5.059 -33.281 -20.812 1 60.12 218 ASN B N 1
ATOM 5001 C CA . ASN B 1 218 ? -6.023 -32.469 -20.062 1 60.12 218 ASN B CA 1
ATOM 5002 C C . ASN B 1 218 ? -6.543 -33.219 -18.844 1 60.12 218 ASN B C 1
ATOM 5004 O O . ASN B 1 218 ? -7.625 -32.938 -18.344 1 60.12 218 ASN B O 1
ATOM 5008 N N . GLN B 1 219 ? -5.797 -34.344 -18.609 1 64.81 219 GLN B N 1
ATOM 5009 C CA . GLN B 1 219 ? -6.242 -35.094 -17.438 1 64.81 219 GLN B CA 1
ATOM 5010 C C . GLN B 1 219 ? -5.375 -34.781 -16.219 1 64.81 219 GLN B C 1
ATOM 5012 O O . GLN B 1 219 ? -4.172 -34.562 -16.344 1 64.81 219 GLN B O 1
ATOM 5017 N N . GLU B 1 220 ? -6.043 -34.531 -15.211 1 74.31 220 GLU B N 1
ATOM 5018 C CA . GLU B 1 220 ? -5.355 -34.344 -13.938 1 74.31 220 GLU B CA 1
ATOM 5019 C C . GLU B 1 220 ? -4.734 -35.656 -13.445 1 74.31 220 GLU B C 1
ATOM 5021 O O . GLU B 1 220 ? -5.234 -36.719 -13.742 1 74.31 220 GLU B O 1
ATOM 5026 N N . TYR B 1 221 ? -3.508 -35.625 -12.914 1 84 221 TYR B N 1
ATOM 5027 C CA . TYR B 1 221 ? -2.881 -36.781 -12.258 1 84 221 TYR B CA 1
ATOM 5028 C C . TYR B 1 221 ? -3.842 -37.438 -11.273 1 84 221 TYR B C 1
ATOM 5030 O O . TYR B 1 221 ? -4.289 -36.781 -10.312 1 84 221 TYR B O 1
ATOM 5038 N N . PRO B 1 222 ? -4.254 -38.594 -11.5 1 81.75 222 PRO B N 1
ATOM 5039 C CA . PRO B 1 222 ? -5.367 -39.219 -10.766 1 81.75 222 PRO B CA 1
ATOM 5040 C C . PRO B 1 222 ? -5.027 -39.5 -9.305 1 81.75 222 PRO B C 1
ATOM 5042 O O . PRO B 1 222 ? -5.93 -39.656 -8.477 1 81.75 222 PRO B O 1
ATOM 5045 N N . TYR B 1 223 ? -3.783 -39.531 -8.969 1 85.94 223 TYR B N 1
ATOM 5046 C CA . TYR B 1 223 ? -3.426 -39.969 -7.617 1 85.94 223 TYR B CA 1
ATOM 5047 C C . TYR B 1 223 ? -3.061 -38.75 -6.75 1 85.94 223 TYR B C 1
ATOM 5049 O O . TYR B 1 223 ? -2.645 -38.906 -5.602 1 85.94 223 TYR B O 1
ATOM 5057 N N . LEU B 1 224 ? -3.246 -37.625 -7.289 1 86.38 224 LEU B N 1
ATOM 5058 C CA . LEU B 1 224 ? -2.861 -36.438 -6.543 1 86.38 224 LEU B CA 1
ATOM 5059 C C . LEU B 1 224 ? -3.645 -36.344 -5.238 1 86.38 224 LEU B C 1
ATOM 5061 O O . LEU B 1 224 ? -4.875 -36.438 -5.238 1 86.38 224 LEU B O 1
ATOM 5065 N N . GLY B 1 225 ? -2.943 -36.25 -4.129 1 84.5 225 GLY B N 1
ATOM 5066 C CA . GLY B 1 225 ? -3.574 -36.062 -2.83 1 84.5 225 GLY B CA 1
ATOM 5067 C C . GLY B 1 225 ? -4.059 -37.375 -2.23 1 84.5 225 GLY B C 1
ATOM 5068 O O . GLY B 1 225 ? -4.879 -37.375 -1.311 1 84.5 225 GLY B O 1
ATOM 5069 N N . THR B 1 226 ? -3.703 -38.469 -2.82 1 87.81 226 THR B N 1
ATOM 5070 C CA . THR B 1 226 ? -4.074 -39.781 -2.293 1 87.81 226 THR B CA 1
ATOM 5071 C C . THR B 1 226 ? -2.844 -40.562 -1.812 1 87.81 226 THR B C 1
ATOM 5073 O O . THR B 1 226 ? -1.712 -40.125 -2.027 1 87.81 226 THR B O 1
ATOM 5076 N N . THR B 1 227 ? -3.102 -41.656 -1.131 1 90.88 227 THR B N 1
ATOM 5077 C CA . THR B 1 227 ? -2.008 -42.5 -0.652 1 90.88 227 THR B CA 1
ATOM 5078 C C . THR B 1 227 ? -1.316 -43.188 -1.816 1 90.88 227 THR B C 1
ATOM 5080 O O . THR B 1 227 ? -0.224 -43.75 -1.656 1 90.88 227 THR B O 1
ATOM 5083 N N . MET B 1 228 ? -1.86 -43.094 -2.979 1 90.38 228 MET B N 1
ATOM 5084 C CA . MET B 1 228 ? -1.293 -43.781 -4.141 1 90.38 228 MET B CA 1
ATOM 5085 C C . MET B 1 228 ? -0.372 -42.844 -4.918 1 90.38 228 MET B C 1
ATOM 5087 O O . MET B 1 228 ? 0.158 -43.219 -5.965 1 90.38 228 MET B O 1
ATOM 5091 N N . ASP B 1 229 ? -0.176 -41.656 -4.41 1 93.62 229 ASP B N 1
ATOM 5092 C CA . ASP B 1 229 ? 0.8 -40.75 -4.996 1 93.62 229 ASP B CA 1
ATOM 5093 C C . ASP B 1 229 ? 2.227 -41.188 -4.684 1 93.62 229 ASP B C 1
ATOM 5095 O O . ASP B 1 229 ? 2.92 -40.562 -3.887 1 93.62 229 ASP B O 1
ATOM 5099 N N . THR B 1 230 ? 2.619 -42.281 -5.355 1 93.94 230 THR B N 1
ATOM 5100 C CA . THR B 1 230 ? 3.918 -42.906 -5.137 1 93.94 230 THR B CA 1
ATOM 5101 C C . THR B 1 230 ? 4.805 -42.75 -6.367 1 93.94 230 THR B C 1
ATOM 5103 O O . THR B 1 230 ? 4.32 -42.406 -7.453 1 93.94 230 THR B O 1
ATOM 5106 N N . LEU B 1 231 ? 6.098 -43 -6.16 1 93.5 231 LEU B N 1
ATOM 5107 C CA . LEU B 1 231 ? 7.051 -42.906 -7.266 1 93.5 231 LEU B CA 1
ATOM 5108 C C . LEU B 1 231 ? 6.711 -43.938 -8.352 1 93.5 231 LEU B C 1
ATOM 5110 O O . LEU B 1 231 ? 6.805 -43.625 -9.539 1 93.5 231 LEU B O 1
ATOM 5114 N N . ASP B 1 232 ? 6.289 -45.094 -7.93 1 92.06 232 ASP B N 1
ATOM 5115 C CA . ASP B 1 232 ? 5.949 -46.156 -8.875 1 92.06 232 ASP B CA 1
ATOM 5116 C C . ASP B 1 232 ? 4.801 -45.75 -9.789 1 92.06 232 ASP B C 1
ATOM 5118 O O . ASP B 1 232 ? 4.863 -45.938 -11 1 92.06 232 ASP B O 1
ATOM 5122 N N . ASN B 1 233 ? 3.805 -45.156 -9.164 1 90.25 233 ASN B N 1
ATOM 5123 C CA . ASN B 1 233 ? 2.645 -44.75 -9.953 1 90.25 233 ASN B CA 1
ATOM 5124 C C . ASN B 1 233 ? 2.979 -43.594 -10.883 1 90.25 233 ASN B C 1
ATOM 5126 O O . ASN B 1 233 ? 2.432 -43.5 -11.984 1 90.25 233 ASN B O 1
ATOM 5130 N N . LEU B 1 234 ? 3.875 -42.719 -10.492 1 92.5 234 LEU B N 1
ATOM 5131 C CA . LEU B 1 234 ? 4.305 -41.625 -11.359 1 92.5 234 LEU B CA 1
ATOM 5132 C C . LEU B 1 234 ? 5.102 -42.156 -12.547 1 92.5 234 LEU B C 1
ATOM 5134 O O . LEU B 1 234 ? 4.863 -41.75 -13.688 1 92.5 234 LEU B O 1
ATOM 5138 N N . VAL B 1 235 ? 6.02 -43.094 -12.266 1 91.75 235 VAL B N 1
ATOM 5139 C CA . VAL B 1 235 ? 6.875 -43.656 -13.305 1 91.75 235 VAL B CA 1
ATOM 5140 C C . VAL B 1 235 ? 6.02 -44.375 -14.344 1 91.75 235 VAL B C 1
ATOM 5142 O O . VAL B 1 235 ? 6.32 -44.344 -15.539 1 91.75 235 VAL B O 1
ATOM 5145 N N . ARG B 1 236 ? 4.949 -45.031 -13.898 1 86.69 236 ARG B N 1
ATOM 5146 C CA . ARG B 1 236 ? 4.074 -45.781 -14.789 1 86.69 236 ARG B CA 1
ATOM 5147 C C . ARG B 1 236 ? 3.396 -44.875 -15.797 1 86.69 236 ARG B C 1
ATOM 5149 O O . ARG B 1 236 ? 3.035 -45.312 -16.891 1 86.69 236 ARG B O 1
ATOM 5156 N N . GLY B 1 237 ? 3.271 -43.625 -15.375 1 83.5 237 GLY B N 1
ATOM 5157 C CA . GLY B 1 237 ? 2.65 -42.688 -16.281 1 83.5 237 GLY B CA 1
ATOM 5158 C C . GLY B 1 237 ? 3.572 -42.219 -17.391 1 83.5 237 GLY B C 1
ATOM 5159 O O . GLY B 1 237 ? 3.131 -41.594 -18.344 1 83.5 237 GLY B O 1
ATOM 5160 N N . PHE B 1 238 ? 4.785 -42.594 -17.297 1 87.12 238 PHE B N 1
ATOM 5161 C CA . PHE B 1 238 ? 5.781 -42.25 -18.297 1 87.12 238 PHE B CA 1
ATOM 5162 C C . PHE B 1 238 ? 6.223 -43.469 -19.094 1 87.12 238 PHE B C 1
ATOM 5164 O O . PHE B 1 238 ? 6.211 -44.594 -18.578 1 87.12 238 PHE B O 1
ATOM 5171 N N . ASP B 1 239 ? 6.496 -43.312 -20.266 1 81.81 239 ASP B N 1
ATOM 5172 C CA . ASP B 1 239 ? 6.938 -44.406 -21.109 1 81.81 239 ASP B CA 1
ATOM 5173 C C . ASP B 1 239 ? 8.18 -45.062 -20.531 1 81.81 239 ASP B C 1
ATOM 5175 O O . ASP B 1 239 ? 8.328 -46.312 -20.594 1 81.81 239 ASP B O 1
ATOM 5179 N N . THR B 1 240 ? 9.102 -44.25 -20.047 1 86.19 240 THR B N 1
ATOM 5180 C CA . THR B 1 240 ? 10.336 -44.688 -19.422 1 86.19 240 THR B CA 1
ATOM 5181 C C . THR B 1 240 ? 10.719 -43.812 -18.25 1 86.19 240 THR B C 1
ATOM 5183 O O . THR B 1 240 ? 10.359 -42.625 -18.219 1 86.19 240 THR B O 1
ATOM 5186 N N . PRO B 1 241 ? 11.422 -44.375 -17.312 1 90 241 PRO B N 1
ATOM 5187 C CA . PRO B 1 241 ? 11.93 -43.531 -16.219 1 90 241 PRO B CA 1
ATOM 5188 C C . PRO B 1 241 ? 12.812 -42.375 -16.703 1 90 241 PRO B C 1
ATOM 5190 O O . PRO B 1 241 ? 12.836 -41.312 -16.078 1 90 241 PRO B O 1
ATOM 5193 N N . ALA B 1 242 ? 13.492 -42.656 -17.766 1 89.94 242 ALA B N 1
ATOM 5194 C CA . ALA B 1 242 ? 14.359 -41.625 -18.328 1 89.94 242 ALA B CA 1
ATOM 5195 C C . ALA B 1 242 ? 13.555 -40.438 -18.797 1 89.94 242 ALA B C 1
ATOM 5197 O O . ALA B 1 242 ? 14.008 -39.281 -18.703 1 89.94 242 ALA B O 1
ATOM 5198 N N . LYS B 1 243 ? 12.43 -40.719 -19.281 1 90.19 243 LYS B N 1
ATOM 5199 C CA . LYS B 1 243 ? 11.57 -39.656 -19.734 1 90.19 243 LYS B CA 1
ATOM 5200 C C . LYS B 1 243 ? 11.078 -38.812 -18.562 1 90.19 243 LYS B C 1
ATOM 5202 O O . LYS B 1 243 ? 10.938 -37.594 -18.688 1 90.19 243 LYS B O 1
ATOM 5207 N N . LEU B 1 244 ? 10.797 -39.438 -17.469 1 92.88 244 LEU B N 1
ATOM 5208 C CA . LEU B 1 244 ? 10.422 -38.719 -16.25 1 92.88 244 LEU B CA 1
ATOM 5209 C C . LEU B 1 244 ? 11.547 -37.812 -15.797 1 92.88 244 LEU B C 1
ATOM 5211 O O . LEU B 1 244 ? 11.312 -36.625 -15.516 1 92.88 244 LEU B O 1
ATOM 5215 N N . ASP B 1 245 ? 12.742 -38.312 -15.781 1 93.06 245 ASP B N 1
ATOM 5216 C CA . ASP B 1 245 ? 13.898 -37.531 -15.359 1 93.06 245 ASP B CA 1
ATOM 5217 C C . ASP B 1 245 ? 14.086 -36.312 -16.266 1 93.06 245 ASP B C 1
ATOM 5219 O O . ASP B 1 245 ? 14.352 -35.188 -15.773 1 93.06 245 ASP B O 1
ATOM 5223 N N . LYS B 1 246 ? 13.93 -36.531 -17.516 1 91.75 246 LYS B N 1
ATOM 5224 C CA . LYS B 1 246 ? 14.102 -35.469 -18.469 1 91.75 246 LYS B CA 1
ATOM 5225 C C . LYS B 1 246 ? 13.016 -34.406 -18.312 1 91.75 246 LYS B C 1
ATOM 5227 O O . LYS B 1 246 ? 13.273 -33.219 -18.5 1 91.75 246 LYS B O 1
ATOM 5232 N N . THR B 1 247 ? 11.812 -34.875 -18 1 92.56 247 THR B N 1
ATOM 5233 C CA . THR B 1 247 ? 10.703 -33.938 -17.828 1 92.56 247 THR B CA 1
ATOM 5234 C C . THR B 1 247 ? 10.906 -33.094 -16.562 1 92.56 247 THR B C 1
ATOM 5236 O O . THR B 1 247 ? 10.672 -31.906 -16.562 1 92.56 247 THR B O 1
ATOM 5239 N N . ILE B 1 248 ? 11.344 -33.719 -15.516 1 95.25 248 ILE B N 1
ATOM 5240 C CA . ILE B 1 248 ? 11.625 -33 -14.281 1 95.25 248 ILE B CA 1
ATOM 5241 C C . ILE B 1 248 ? 12.758 -32 -14.508 1 95.25 248 ILE B C 1
ATOM 5243 O O . ILE B 1 248 ? 12.711 -30.875 -14.016 1 95.25 248 ILE B O 1
ATOM 5247 N N . GLN B 1 249 ? 13.75 -32.438 -15.219 1 94.75 249 GLN B N 1
ATOM 5248 C CA . GLN B 1 249 ? 14.859 -31.562 -15.547 1 94.75 249 GLN B CA 1
ATOM 5249 C C . GLN B 1 249 ? 14.375 -30.344 -16.344 1 94.75 249 GLN B C 1
ATOM 5251 O O . GLN B 1 249 ? 14.797 -29.219 -16.078 1 94.75 249 GLN B O 1
ATOM 5256 N N . ALA B 1 250 ? 13.531 -30.594 -17.297 1 93.56 250 ALA B N 1
ATOM 5257 C CA . ALA B 1 250 ? 12.992 -29.5 -18.109 1 93.56 250 ALA B CA 1
ATOM 5258 C C . ALA B 1 250 ? 12.203 -28.516 -17.25 1 93.56 250 ALA B C 1
ATOM 5260 O O . ALA B 1 250 ? 12.359 -27.312 -17.375 1 93.56 250 ALA B O 1
ATOM 5261 N N . ALA B 1 251 ? 11.336 -29.062 -16.406 1 95.62 251 ALA B N 1
ATOM 5262 C CA . ALA B 1 251 ? 10.562 -28.219 -15.508 1 95.62 251 ALA B CA 1
ATOM 5263 C C . ALA B 1 251 ? 11.469 -27.391 -14.617 1 95.62 251 ALA B C 1
ATOM 5265 O O . ALA B 1 251 ? 11.234 -26.188 -14.422 1 95.62 251 ALA B O 1
ATOM 5266 N N . THR B 1 252 ? 12.484 -28.016 -14.102 1 97.5 252 THR B N 1
ATOM 5267 C CA . THR B 1 252 ? 13.438 -27.328 -13.234 1 97.5 252 THR B CA 1
ATOM 5268 C C . THR B 1 252 ? 14.188 -26.25 -14.008 1 97.5 252 THR B C 1
ATOM 5270 O O . THR B 1 252 ? 14.422 -25.156 -13.477 1 97.5 252 THR B O 1
ATOM 5273 N N . GLU B 1 253 ? 14.523 -26.562 -15.203 1 96.31 253 GLU B N 1
ATOM 5274 C CA . GLU B 1 253 ? 15.234 -25.594 -16.031 1 96.31 253 GLU B CA 1
ATOM 5275 C C . GLU B 1 253 ? 14.352 -24.391 -16.375 1 96.31 253 GLU B C 1
ATOM 5277 O O . GLU B 1 253 ? 14.836 -23.266 -16.453 1 96.31 253 GLU B O 1
ATOM 5282 N N . ILE B 1 254 ? 13.109 -24.656 -16.625 1 95.62 254 ILE B N 1
ATOM 5283 C CA . ILE B 1 254 ? 12.18 -23.547 -16.875 1 95.62 254 ILE B CA 1
ATOM 5284 C C . ILE B 1 254 ? 12.172 -22.594 -15.672 1 95.62 254 ILE B C 1
ATOM 5286 O O . ILE B 1 254 ? 12.352 -21.391 -15.828 1 95.62 254 ILE B O 1
ATOM 5290 N N . ALA B 1 255 ? 11.992 -23.141 -14.508 1 98.06 255 ALA B N 1
ATOM 5291 C CA . ALA B 1 255 ? 11.992 -22.344 -13.297 1 98.06 255 ALA B CA 1
ATOM 5292 C C . ALA B 1 255 ? 13.328 -21.625 -13.109 1 98.06 255 ALA B C 1
ATOM 5294 O O . ALA B 1 255 ? 13.367 -20.438 -12.758 1 98.06 255 ALA B O 1
ATOM 5295 N N . GLY B 1 256 ? 14.391 -22.359 -13.352 1 97.5 256 GLY B N 1
ATOM 5296 C CA . GLY B 1 256 ? 15.719 -21.766 -13.211 1 97.5 256 GLY B CA 1
ATOM 5297 C C . GLY B 1 256 ? 15.961 -20.609 -14.156 1 97.5 256 GLY B C 1
ATOM 5298 O O . GLY B 1 256 ? 16.5 -19.578 -13.75 1 97.5 256 GLY B O 1
ATOM 5299 N N . GLN B 1 257 ? 15.57 -20.797 -15.383 1 96.31 257 GLN B N 1
ATOM 5300 C CA . GLN B 1 257 ? 15.734 -19.719 -16.359 1 96.31 257 GLN B CA 1
ATOM 5301 C C . GLN B 1 257 ? 14.898 -18.5 -16 1 96.31 257 GLN B C 1
ATOM 5303 O O . GLN B 1 257 ? 15.32 -17.375 -16.219 1 96.31 257 GLN B O 1
ATOM 5308 N N . MET B 1 258 ? 13.727 -18.75 -15.484 1 97.38 258 MET B N 1
ATOM 5309 C CA . MET B 1 258 ? 12.906 -17.625 -15.023 1 97.38 258 MET B CA 1
ATOM 5310 C C . MET B 1 258 ? 13.609 -16.859 -13.906 1 97.38 258 MET B C 1
ATOM 5312 O O . MET B 1 258 ? 13.664 -15.625 -13.93 1 97.38 258 MET B O 1
ATOM 5316 N N . ILE B 1 259 ? 14.156 -17.562 -12.953 1 97.75 259 ILE B N 1
ATOM 5317 C CA . ILE B 1 259 ? 14.852 -16.969 -11.82 1 97.75 259 ILE B CA 1
ATOM 5318 C C . ILE B 1 259 ? 16.016 -16.125 -12.328 1 97.75 259 ILE B C 1
ATOM 5320 O O . ILE B 1 259 ? 16.203 -14.977 -11.906 1 97.75 259 ILE B O 1
ATOM 5324 N N . ILE B 1 260 ? 16.766 -16.625 -13.258 1 96.12 260 ILE B N 1
ATOM 5325 C CA . ILE B 1 260 ? 17.953 -15.953 -13.766 1 96.12 260 ILE B CA 1
ATOM 5326 C C . ILE B 1 260 ? 17.547 -14.656 -14.469 1 96.12 260 ILE B C 1
ATOM 5328 O O . ILE B 1 260 ? 18.156 -13.602 -14.227 1 96.12 260 ILE B O 1
ATOM 5332 N N . ARG B 1 261 ? 16.547 -14.719 -15.234 1 95.56 261 ARG B N 1
ATOM 5333 C CA . ARG B 1 261 ? 16.094 -13.523 -15.953 1 95.56 261 ARG B CA 1
ATOM 5334 C C . ARG B 1 261 ? 15.57 -12.469 -14.984 1 95.56 261 ARG B C 1
ATOM 5336 O O . ARG B 1 261 ? 15.812 -11.273 -15.164 1 95.56 261 ARG B O 1
ATOM 5343 N N . LEU B 1 262 ? 14.891 -12.898 -14 1 97.06 262 LEU B N 1
ATOM 5344 C CA . LEU B 1 262 ? 14.273 -11.992 -13.039 1 97.06 262 LEU B CA 1
ATOM 5345 C C . LEU B 1 262 ? 15.32 -11.375 -12.125 1 97.06 262 LEU B C 1
ATOM 5347 O O . LEU B 1 262 ? 15.109 -10.305 -11.555 1 97.06 262 LEU B O 1
ATOM 5351 N N . THR B 1 263 ? 16.469 -12 -11.953 1 96.38 263 THR B N 1
ATOM 5352 C CA . THR B 1 263 ? 17.406 -11.523 -10.938 1 96.38 263 THR B CA 1
ATOM 5353 C C . THR B 1 263 ? 18.656 -10.93 -11.594 1 96.38 263 THR B C 1
ATOM 5355 O O . THR B 1 263 ? 19.422 -10.219 -10.945 1 96.38 263 THR B O 1
ATOM 5358 N N . HIS B 1 264 ? 18.891 -11.172 -12.844 1 92.75 264 HIS B N 1
ATOM 5359 C CA . HIS B 1 264 ? 20.109 -10.742 -13.5 1 92.75 264 HIS B CA 1
ATOM 5360 C C . HIS B 1 264 ? 19.906 -9.422 -14.234 1 92.75 264 HIS B C 1
ATOM 5362 O O . HIS B 1 264 ? 20.75 -8.516 -14.141 1 92.75 264 HIS B O 1
ATOM 5368 N N . ASP B 1 265 ? 18.859 -9.297 -14.984 1 89.25 265 ASP B N 1
ATOM 5369 C CA . ASP B 1 265 ? 18.641 -8.148 -15.859 1 89.25 265 ASP B CA 1
ATOM 5370 C C . ASP B 1 265 ? 18.375 -6.879 -15.047 1 89.25 265 ASP B C 1
ATOM 5372 O O . ASP B 1 265 ? 17.859 -6.945 -13.938 1 89.25 265 ASP B O 1
ATOM 5376 N N . ARG B 1 266 ? 18.797 -5.766 -15.602 1 90.88 266 ARG B N 1
ATOM 5377 C CA . ARG B 1 266 ? 18.562 -4.488 -14.93 1 90.88 266 ARG B CA 1
ATOM 5378 C C . ARG B 1 266 ? 17.078 -4.16 -14.875 1 90.88 266 ARG B C 1
ATOM 5380 O O . ARG B 1 266 ? 16.547 -3.807 -13.82 1 90.88 266 ARG B O 1
ATOM 5387 N N . GLU B 1 267 ? 16.531 -4.344 -16.094 1 91.75 267 GLU B N 1
ATOM 5388 C CA . GLU B 1 267 ? 15.078 -4.172 -16.156 1 91.75 267 GLU B CA 1
ATOM 5389 C C . GLU B 1 267 ? 14.352 -5.426 -15.68 1 91.75 267 GLU B C 1
ATOM 5391 O O . GLU B 1 267 ? 14.742 -6.543 -16.016 1 91.75 267 GLU B O 1
ATOM 5396 N N . LEU B 1 268 ? 13.352 -5.223 -14.852 1 91.94 268 LEU B N 1
ATOM 5397 C CA . LEU B 1 268 ? 12.555 -6.363 -14.422 1 91.94 268 LEU B CA 1
ATOM 5398 C C . LEU B 1 268 ? 11.797 -6.977 -15.594 1 91.94 268 LEU B C 1
ATOM 5400 O O . LEU B 1 268 ? 11.156 -6.262 -16.359 1 91.94 268 LEU B O 1
ATOM 5404 N N . TYR B 1 269 ? 11.93 -8.219 -15.68 1 91.31 269 TYR B N 1
ATOM 5405 C CA . TYR B 1 269 ? 11.258 -8.922 -16.766 1 91.31 269 TYR B CA 1
ATOM 5406 C C . TYR B 1 269 ? 9.805 -9.211 -16.422 1 91.31 269 TYR B C 1
ATOM 5408 O O . TYR B 1 269 ? 9.43 -10.359 -16.188 1 91.31 269 TYR B O 1
ATOM 5416 N N . LEU B 1 270 ? 8.977 -8.25 -16.25 1 95.94 270 LEU B N 1
ATOM 5417 C CA . LEU B 1 270 ? 7.535 -8.305 -16.016 1 95.94 270 LEU B CA 1
ATOM 5418 C C . LEU B 1 270 ? 6.773 -7.531 -17.078 1 95.94 270 LEU B C 1
ATOM 5420 O O . LEU B 1 270 ? 7.098 -6.379 -17.375 1 95.94 270 LEU B O 1
ATOM 5424 N N . ASP B 1 271 ? 5.891 -8.188 -17.656 1 94.81 271 ASP B N 1
ATOM 5425 C CA . ASP B 1 271 ? 5.16 -7.578 -18.766 1 94.81 271 ASP B CA 1
ATOM 5426 C C . ASP B 1 271 ? 3.959 -6.781 -18.25 1 94.81 271 ASP B C 1
ATOM 5428 O O . ASP B 1 271 ? 2.84 -7.297 -18.203 1 94.81 271 ASP B O 1
ATOM 5432 N N . TYR B 1 272 ? 4.141 -5.551 -18 1 94.06 272 TYR B N 1
ATOM 5433 C CA . TYR B 1 272 ? 3.092 -4.684 -17.484 1 94.06 272 TYR B CA 1
ATOM 5434 C C . TYR B 1 272 ? 2.047 -4.395 -18.562 1 94.06 272 TYR B C 1
ATOM 5436 O O . TYR B 1 272 ? 0.943 -3.936 -18.25 1 94.06 272 TYR B O 1
ATOM 5444 N N . ARG B 1 273 ? 2.252 -4.676 -19.828 1 94.31 273 ARG B N 1
ATOM 5445 C CA . ARG B 1 273 ? 1.308 -4.465 -20.922 1 94.31 273 ARG B CA 1
ATOM 5446 C C . ARG B 1 273 ? 0.284 -5.594 -20.984 1 94.31 273 ARG B C 1
ATOM 5448 O O . ARG B 1 273 ? -0.746 -5.469 -21.656 1 94.31 273 ARG B O 1
ATOM 5455 N N . GLY B 1 274 ? 0.601 -6.648 -20.297 1 93.56 274 GLY B N 1
ATOM 5456 C CA . GLY B 1 274 ? -0.286 -7.801 -20.328 1 93.56 274 GLY B CA 1
ATOM 5457 C C . GLY B 1 274 ? -1.702 -7.473 -19.891 1 93.56 274 GLY B C 1
ATOM 5458 O O . GLY B 1 274 ? -2.664 -8.047 -20.406 1 93.56 274 GLY B O 1
ATOM 5459 N N . TYR B 1 275 ? -1.889 -6.539 -19.031 1 95.5 275 TYR B N 1
ATOM 5460 C CA . TYR B 1 275 ? -3.207 -6.215 -18.484 1 95.5 275 TYR B CA 1
ATOM 5461 C C . TYR B 1 275 ? -3.975 -5.305 -19.438 1 95.5 275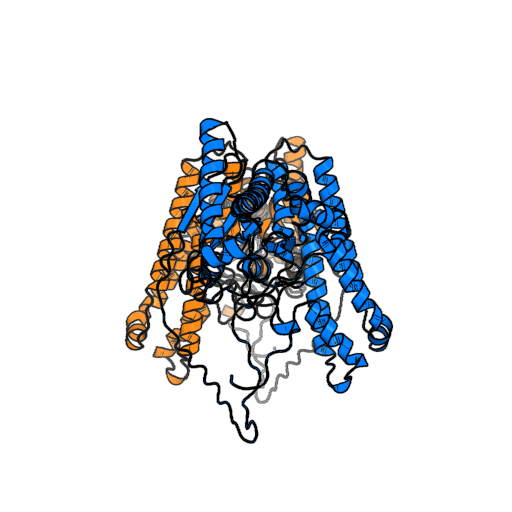 TYR B C 1
ATOM 5463 O O . TYR B 1 275 ? -5.18 -5.094 -19.281 1 95.5 275 TYR B O 1
ATOM 5471 N N . ASN B 1 276 ? -3.27 -4.707 -20.469 1 95.94 276 ASN B N 1
ATOM 5472 C CA . ASN B 1 276 ? -4.012 -3.986 -21.5 1 95.94 276 ASN B CA 1
ATOM 5473 C C . ASN B 1 276 ? -5.008 -4.895 -22.219 1 95.94 276 ASN B C 1
ATOM 5475 O O . ASN B 1 276 ? -6.156 -4.512 -22.438 1 95.94 276 ASN B O 1
ATOM 5479 N N . GLN B 1 277 ? -4.52 -6.062 -22.484 1 92.38 277 GLN B N 1
ATOM 5480 C CA . GLN B 1 277 ? -5.391 -7.012 -23.172 1 92.38 277 GLN B CA 1
ATOM 5481 C C . GLN B 1 277 ? -6.508 -7.496 -22.25 1 92.38 277 GLN B C 1
ATOM 5483 O O . GLN B 1 277 ? -7.652 -7.648 -22.688 1 92.38 277 GLN B O 1
ATOM 5488 N N . GLU B 1 278 ? -6.184 -7.754 -21 1 93.88 278 GLU B N 1
ATOM 5489 C CA . GLU B 1 278 ? -7.195 -8.172 -20.031 1 93.88 278 GLU B CA 1
ATOM 5490 C C . GLU B 1 278 ? -8.305 -7.133 -19.906 1 93.88 278 GLU B C 1
ATOM 5492 O O . GLU B 1 278 ? -9.484 -7.477 -19.859 1 93.88 278 GLU B O 1
ATOM 5497 N N . LEU B 1 279 ? -7.906 -5.891 -19.828 1 97.12 279 LEU B N 1
ATOM 5498 C CA . LEU B 1 279 ? -8.859 -4.793 -19.703 1 97.12 279 LEU B CA 1
ATOM 5499 C C . LEU B 1 279 ? -9.711 -4.672 -20.969 1 97.12 279 LEU B C 1
ATOM 5501 O O . LEU B 1 279 ? -10.922 -4.449 -20.891 1 97.12 279 LEU B O 1
ATOM 5505 N N . LEU B 1 280 ? -9.07 -4.812 -22.109 1 96.25 280 LEU B N 1
ATOM 5506 C CA . LEU B 1 280 ? -9.797 -4.746 -23.375 1 96.25 280 LEU B CA 1
ATOM 5507 C C . LEU B 1 280 ? -10.852 -5.844 -23.453 1 96.25 280 LEU B C 1
ATOM 5509 O O . LEU B 1 280 ? -11.992 -5.586 -23.844 1 96.25 280 LEU B O 1
ATOM 5513 N N . ASP B 1 281 ? -10.484 -7.023 -23.109 1 94.5 281 ASP B N 1
ATOM 5514 C CA . ASP B 1 281 ? -11.406 -8.156 -23.141 1 94.5 281 ASP B CA 1
ATOM 5515 C C . ASP B 1 281 ? -12.586 -7.926 -22.188 1 94.5 281 ASP B C 1
ATOM 5517 O O . ASP B 1 281 ? -13.727 -8.25 -22.516 1 94.5 281 ASP B O 1
ATOM 5521 N N . PHE B 1 282 ? -12.297 -7.465 -21.078 1 96.31 282 PHE B N 1
ATOM 5522 C CA . PHE B 1 282 ? -13.328 -7.16 -20.094 1 96.31 282 PHE B CA 1
ATOM 5523 C C . PHE B 1 282 ? -14.305 -6.129 -20.641 1 96.31 282 PHE B C 1
ATOM 5525 O O . PHE B 1 282 ? -15.523 -6.312 -20.562 1 96.31 282 PHE B O 1
ATOM 5532 N N . ILE B 1 283 ? -13.781 -5.062 -21.203 1 96.88 283 ILE B N 1
ATOM 5533 C CA . ILE B 1 283 ? -14.602 -3.971 -21.719 1 96.88 283 ILE B CA 1
ATOM 5534 C C . ILE B 1 283 ? -15.461 -4.473 -22.875 1 96.88 283 ILE B C 1
ATOM 5536 O O . ILE B 1 283 ? -16.625 -4.074 -23.016 1 96.88 283 ILE B O 1
ATOM 5540 N N . LYS B 1 284 ? -14.914 -5.312 -23.672 1 96.56 284 LYS B N 1
ATOM 5541 C CA . LYS B 1 284 ? -15.672 -5.902 -24.766 1 96.56 284 LYS B CA 1
ATOM 5542 C C . LYS B 1 284 ? -16.906 -6.629 -24.25 1 96.56 284 LYS B C 1
ATOM 5544 O O . LYS B 1 284 ? -18 -6.5 -24.812 1 96.56 284 LYS B O 1
ATOM 5549 N N . LYS B 1 285 ? -16.75 -7.383 -23.234 1 96.69 285 LYS B N 1
ATOM 5550 C CA . LYS B 1 285 ? -17.859 -8.102 -22.625 1 96.69 285 LYS B CA 1
ATOM 5551 C C . LYS B 1 285 ? -18.906 -7.129 -22.062 1 96.69 285 LYS B C 1
ATOM 5553 O O . LYS B 1 285 ? -20.109 -7.367 -22.188 1 96.69 285 LYS B O 1
ATOM 5558 N N . LEU B 1 286 ? -18.422 -6.105 -21.469 1 96.31 286 LEU B N 1
ATOM 5559 C CA . LEU B 1 286 ? -19.312 -5.113 -20.891 1 96.31 286 LEU B CA 1
ATOM 5560 C C . LEU B 1 286 ? -20.078 -4.363 -21.969 1 96.31 286 LEU B C 1
ATOM 5562 O O . LEU B 1 286 ? -21.234 -3.994 -21.766 1 96.31 286 LEU B O 1
ATOM 5566 N N . ASN B 1 287 ? -19.406 -4.133 -23.078 1 96.44 287 ASN B N 1
ATOM 5567 C CA . ASN B 1 287 ? -19.984 -3.344 -24.172 1 96.44 287 ASN B CA 1
ATOM 5568 C C . ASN B 1 287 ? -21.219 -4.008 -24.75 1 96.44 287 ASN B C 1
ATOM 5570 O O . ASN B 1 287 ? -22.047 -3.344 -25.375 1 96.44 287 ASN B O 1
ATOM 5574 N N . ALA B 1 288 ? -21.344 -5.27 -24.594 1 96.19 288 ALA B N 1
ATOM 5575 C CA . ALA B 1 288 ? -22.531 -5.973 -25.047 1 96.19 288 ALA B CA 1
ATOM 5576 C C . ALA B 1 288 ? -23.781 -5.422 -24.359 1 96.19 288 ALA B C 1
ATOM 5578 O O . ALA B 1 288 ? -24.891 -5.574 -24.875 1 96.19 288 ALA B O 1
ATOM 5579 N N . TYR B 1 289 ? -23.625 -4.738 -23.297 1 96.38 289 TYR B N 1
ATOM 5580 C CA . TYR B 1 289 ? -24.766 -4.254 -22.531 1 96.38 289 TYR B CA 1
ATOM 5581 C C . TYR B 1 289 ? -24.859 -2.734 -22.578 1 96.38 289 TYR B C 1
ATOM 5583 O O . TYR B 1 289 ? -25.5 -2.115 -21.734 1 96.38 289 TYR B O 1
ATOM 5591 N N . ARG B 1 290 ? -24.188 -2.113 -23.438 1 95.56 290 ARG B N 1
ATOM 5592 C CA . ARG B 1 290 ? -24.094 -0.662 -23.531 1 95.56 290 ARG B CA 1
ATOM 5593 C C . ARG B 1 290 ? -25.469 -0.022 -23.656 1 95.56 290 ARG B C 1
ATOM 5595 O O . ARG B 1 290 ? -25.75 1.011 -23.047 1 95.56 290 ARG B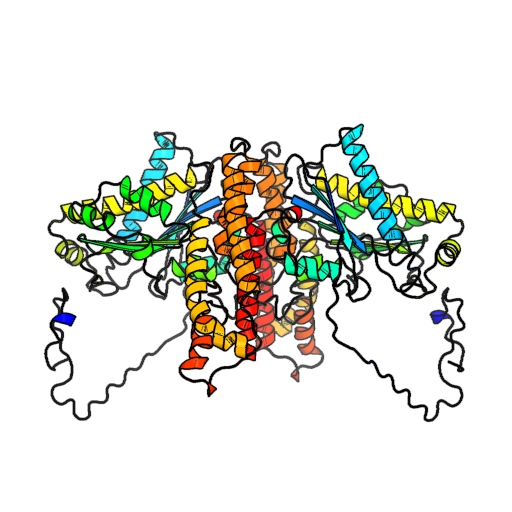 O 1
ATOM 5602 N N . GLN B 1 291 ? -26.312 -0.622 -24.422 1 94.88 291 GLN B N 1
ATOM 5603 C CA . GLN B 1 291 ? -27.641 -0.068 -24.656 1 94.88 291 GLN B CA 1
ATOM 5604 C C . GLN B 1 291 ? -28.469 -0.085 -23.375 1 94.88 291 GLN B C 1
ATOM 5606 O O . GLN B 1 291 ? -29.125 0.903 -23.031 1 94.88 291 GLN B O 1
ATOM 5611 N N . GLU B 1 292 ? -28.469 -1.216 -22.719 1 94.94 292 GLU B N 1
ATOM 5612 C CA . GLU B 1 292 ? -29.203 -1.325 -21.453 1 94.94 292 GLU B CA 1
ATOM 5613 C C . GLU B 1 292 ? -28.719 -0.292 -20.438 1 94.94 292 GLU B C 1
ATOM 5615 O O . GLU B 1 292 ? -29.531 0.322 -19.734 1 94.94 292 GLU B O 1
ATOM 5620 N N . ILE B 1 293 ? -27.484 -0.09 -20.391 1 94.75 293 ILE B N 1
ATOM 5621 C CA . ILE B 1 293 ? -26.859 0.816 -19.422 1 94.75 293 ILE B CA 1
ATOM 5622 C C . ILE B 1 293 ? -27.219 2.26 -19.766 1 94.75 293 ILE B C 1
ATOM 5624 O O . ILE B 1 293 ? -27.547 3.053 -18.891 1 94.75 293 ILE B O 1
ATOM 5628 N N . THR B 1 294 ? -27.172 2.537 -21.031 1 94.25 294 THR B N 1
ATOM 5629 C CA . THR B 1 294 ? -27.547 3.879 -21.484 1 94.25 294 THR B CA 1
ATOM 5630 C C . THR B 1 294 ? -29.016 4.168 -21.188 1 94.25 294 THR B C 1
ATOM 5632 O O . THR B 1 294 ? -29.359 5.281 -20.781 1 94.25 294 THR B O 1
ATOM 5635 N N . ASN B 1 295 ? -29.797 3.213 -21.312 1 93.62 295 ASN B N 1
ATOM 5636 C CA . ASN B 1 295 ? -31.219 3.357 -21.047 1 93.62 295 ASN B CA 1
ATOM 5637 C C . ASN B 1 295 ? -31.484 3.658 -19.562 1 93.62 295 ASN B C 1
ATOM 5639 O O . ASN B 1 295 ? -32.5 4.27 -19.234 1 93.62 295 ASN B O 1
ATOM 5643 N N . MET B 1 296 ? -30.594 3.256 -18.75 1 92.88 296 MET B N 1
ATOM 5644 C CA . MET B 1 296 ? -30.719 3.482 -17.328 1 92.88 296 MET B CA 1
ATOM 5645 C C . MET B 1 296 ? -30.094 4.816 -16.922 1 92.88 296 MET B C 1
ATOM 5647 O O . MET B 1 296 ? -30.078 5.168 -15.742 1 92.88 296 MET B O 1
ATOM 5651 N N . GLY B 1 297 ? -29.531 5.488 -17.875 1 92.81 297 GLY B N 1
ATOM 5652 C CA . GLY B 1 297 ? -28.906 6.773 -17.609 1 92.81 297 GLY B CA 1
ATOM 5653 C C . GLY B 1 297 ? -27.469 6.648 -17.109 1 92.81 297 GLY B C 1
ATOM 5654 O O . GLY B 1 297 ? -26.922 7.59 -16.531 1 92.81 297 GLY B O 1
ATOM 5655 N N . LEU B 1 298 ? -26.938 5.473 -17.219 1 93.31 298 LEU B N 1
ATOM 5656 C CA . LEU B 1 298 ? -25.547 5.234 -16.844 1 93.31 298 LEU B CA 1
ATOM 5657 C C . LEU B 1 298 ? -24.641 5.238 -18.062 1 93.31 298 LEU B C 1
ATOM 5659 O O . LEU B 1 298 ? -25.125 5.332 -19.203 1 93.31 298 LEU B O 1
ATOM 5663 N N . THR B 1 299 ? -23.281 5.281 -17.828 1 94.62 299 THR B N 1
ATOM 5664 C CA . THR B 1 299 ? -22.328 5.297 -18.922 1 94.62 299 THR B CA 1
ATOM 5665 C C . THR B 1 299 ? -21.062 4.516 -18.562 1 94.62 299 THR B C 1
ATOM 5667 O O . THR B 1 299 ? -20.703 4.422 -17.391 1 94.62 299 THR B O 1
ATOM 5670 N N . PHE B 1 300 ? -20.484 3.979 -19.547 1 95.69 300 PHE B N 1
ATOM 5671 C CA . PHE B 1 300 ? -19.203 3.301 -19.375 1 95.69 300 PHE B CA 1
ATOM 5672 C C . PHE B 1 300 ? -18.047 4.234 -19.688 1 95.69 300 PHE B C 1
ATOM 5674 O O . PHE B 1 300 ? -16.891 3.818 -19.688 1 95.69 300 PHE B O 1
ATOM 5681 N N . GLN B 1 301 ? -18.281 5.488 -19.906 1 94.75 301 GLN B N 1
ATOM 5682 C CA . GLN B 1 301 ? -17.297 6.445 -20.391 1 94.75 301 GLN B CA 1
ATOM 5683 C C . GLN B 1 301 ? -16.094 6.535 -19.453 1 94.75 301 GLN B C 1
ATOM 5685 O O . GLN B 1 301 ? -14.953 6.641 -19.891 1 94.75 301 GLN B O 1
ATOM 5690 N N . TRP B 1 302 ? -16.359 6.555 -18.188 1 93.75 302 TRP B N 1
ATOM 5691 C CA . TRP B 1 302 ? -15.281 6.695 -17.219 1 93.75 302 TRP B CA 1
ATOM 5692 C C . TRP B 1 302 ? -14.406 5.449 -17.188 1 93.75 302 TRP B C 1
ATOM 5694 O O . TRP B 1 302 ? -13.195 5.543 -16.984 1 93.75 302 TRP B O 1
ATOM 5704 N N . LEU B 1 303 ? -15.031 4.352 -17.359 1 96 303 LEU B N 1
ATOM 5705 C CA . LEU B 1 303 ? -14.273 3.111 -17.453 1 96 303 LEU B CA 1
ATOM 5706 C C . LEU B 1 303 ? -13.406 3.1 -18.703 1 96 303 LEU B C 1
ATOM 5708 O O . LEU B 1 303 ? -12.258 2.654 -18.672 1 96 303 LEU B O 1
ATOM 5712 N N . TYR B 1 304 ? -13.93 3.629 -19.844 1 96.5 304 TYR B N 1
ATOM 5713 C CA . TYR B 1 304 ? -13.148 3.768 -21.062 1 96.5 304 TYR B CA 1
ATOM 5714 C C . TYR B 1 304 ? -11.953 4.684 -20.844 1 96.5 304 TYR B C 1
ATOM 5716 O O . TYR B 1 304 ? -10.844 4.383 -21.297 1 96.5 304 TYR B O 1
ATOM 5724 N N . SER B 1 305 ? -12.234 5.727 -20.156 1 95.38 305 SER B N 1
ATOM 5725 C CA . SER B 1 305 ? -11.172 6.684 -19.875 1 95.38 305 SER B CA 1
ATOM 5726 C C . SER B 1 305 ? -10.086 6.059 -19 1 95.38 305 SER B C 1
ATOM 5728 O O . SER B 1 305 ? -8.891 6.262 -19.25 1 95.38 305 SER B O 1
ATOM 5730 N N . ALA B 1 306 ? -10.492 5.34 -17.984 1 95.12 306 ALA B N 1
ATOM 5731 C CA . ALA B 1 306 ? -9.531 4.684 -17.109 1 95.12 306 ALA B CA 1
ATOM 5732 C C . ALA B 1 306 ? -8.672 3.68 -17.875 1 95.12 306 ALA B C 1
ATOM 5734 O O . ALA B 1 306 ? -7.457 3.619 -17.688 1 95.12 306 ALA B O 1
ATOM 5735 N N . ARG B 1 307 ? -9.297 2.9 -18.719 1 96.75 307 ARG B N 1
ATOM 5736 C CA . ARG B 1 307 ? -8.555 1.959 -19.547 1 96.75 307 ARG B CA 1
ATOM 5737 C C . ARG B 1 307 ? -7.578 2.688 -20.469 1 96.75 307 ARG B C 1
ATOM 5739 O O . ARG B 1 307 ? -6.434 2.262 -20.625 1 96.75 307 ARG B O 1
ATOM 5746 N N . GLY B 1 308 ? -8.055 3.719 -21.078 1 96.19 308 GLY B N 1
ATOM 5747 C CA . GLY B 1 308 ? -7.188 4.531 -21.922 1 96.19 308 GLY B CA 1
ATOM 5748 C C . GLY B 1 308 ? -5.984 5.078 -21.172 1 96.19 308 GLY B C 1
ATOM 5749 O O . GLY B 1 308 ? -4.863 5.043 -21.688 1 96.19 308 GLY B O 1
ATOM 5750 N N . ASP B 1 309 ? -6.254 5.586 -20 1 94.19 309 ASP B N 1
ATOM 5751 C CA . ASP B 1 309 ? -5.168 6.094 -19.172 1 94.19 309 ASP B CA 1
ATOM 5752 C C . ASP B 1 309 ? -4.164 4.988 -18.844 1 94.19 309 ASP B C 1
ATOM 5754 O O . ASP B 1 309 ? -2.953 5.227 -18.828 1 94.19 309 ASP B O 1
ATOM 5758 N N . PHE B 1 310 ? -4.648 3.822 -18.547 1 96.19 310 PHE B N 1
ATOM 5759 C CA . PHE B 1 310 ? -3.752 2.709 -18.266 1 96.19 310 PHE B CA 1
ATOM 5760 C C . PHE B 1 310 ? -2.896 2.375 -19.484 1 96.19 310 PHE B C 1
ATOM 5762 O O . PHE B 1 310 ? -1.691 2.148 -19.359 1 96.19 310 PHE B O 1
ATOM 5769 N N . ASN B 1 311 ? -3.525 2.355 -20.641 1 96.69 311 ASN B N 1
ATOM 5770 C CA . ASN B 1 311 ? -2.795 2.111 -21.875 1 96.69 311 ASN B CA 1
ATOM 5771 C C . ASN B 1 311 ? -1.711 3.162 -22.109 1 96.69 311 ASN B C 1
ATOM 5773 O O . ASN B 1 311 ? -0.583 2.826 -22.469 1 96.69 311 ASN B O 1
ATOM 5777 N N . ARG B 1 312 ? -2.041 4.367 -21.891 1 95 312 ARG B N 1
ATOM 5778 C CA . ARG B 1 312 ? -1.069 5.445 -22.047 1 95 312 ARG B CA 1
ATOM 5779 C C . ARG B 1 312 ? 0.059 5.316 -21.031 1 95 312 ARG B C 1
ATOM 5781 O O . ARG B 1 312 ? 1.218 5.605 -21.344 1 95 312 ARG B O 1
ATOM 5788 N N . ALA B 1 313 ? -0.313 4.965 -19.844 1 94.31 313 ALA B N 1
ATOM 5789 C CA . ALA B 1 313 ? 0.698 4.777 -18.797 1 94.31 313 ALA B CA 1
ATOM 5790 C C . ALA B 1 313 ? 1.686 3.682 -19.188 1 94.31 313 ALA B C 1
ATOM 5792 O O . ALA B 1 313 ? 2.895 3.826 -18.984 1 94.31 313 ALA B O 1
ATOM 5793 N N . THR B 1 314 ? 1.168 2.541 -19.734 1 96.19 314 THR B N 1
ATOM 5794 C CA . THR B 1 314 ? 2.053 1.464 -20.172 1 96.19 314 THR B CA 1
ATOM 5795 C C . THR B 1 314 ? 2.967 1.933 -21.297 1 96.19 314 THR B C 1
ATOM 5797 O O . THR B 1 314 ? 4.148 1.581 -21.328 1 96.19 314 THR B O 1
ATOM 5800 N N . ASP B 1 315 ? 2.469 2.738 -22.156 1 94.56 315 ASP B N 1
ATOM 5801 C CA . ASP B 1 315 ? 3.273 3.295 -23.234 1 94.56 315 ASP B CA 1
ATOM 5802 C C . ASP B 1 315 ? 4.359 4.223 -22.688 1 94.56 315 ASP B C 1
ATOM 5804 O O . ASP B 1 315 ? 5.492 4.211 -23.172 1 94.56 315 ASP B O 1
ATOM 5808 N N . ALA B 1 316 ? 3.973 4.988 -21.75 1 92 316 ALA B N 1
ATOM 5809 C CA . ALA B 1 316 ? 4.922 5.922 -21.156 1 92 316 ALA B CA 1
ATOM 5810 C C . ALA B 1 316 ? 6.07 5.18 -20.469 1 92 316 ALA B C 1
ATOM 5812 O O . ALA B 1 316 ? 7.23 5.586 -20.594 1 92 316 ALA B O 1
ATOM 5813 N N . VAL B 1 317 ? 5.805 4.156 -19.797 1 93.12 317 VAL B N 1
ATOM 5814 C CA . VAL B 1 317 ? 6.836 3.365 -19.125 1 93.12 317 VAL B CA 1
ATOM 5815 C C . VAL B 1 317 ? 7.758 2.736 -20.172 1 93.12 317 VAL B C 1
ATOM 5817 O O . VAL B 1 317 ? 8.977 2.709 -19.984 1 93.12 317 VAL B O 1
ATOM 5820 N N . THR B 1 318 ? 7.156 2.232 -21.203 1 93.94 318 THR B N 1
ATOM 5821 C CA . THR B 1 318 ? 7.945 1.649 -22.281 1 93.94 318 THR B CA 1
ATOM 5822 C C . THR B 1 318 ? 8.891 2.688 -22.891 1 93.94 318 THR B C 1
ATOM 5824 O O . THR B 1 318 ? 10.062 2.398 -23.141 1 93.94 318 THR B O 1
ATOM 5827 N N . HIS B 1 319 ? 8.336 3.818 -23.047 1 91.94 319 HIS B N 1
ATOM 5828 C CA . HIS B 1 319 ? 9.141 4.922 -23.578 1 91.94 319 HIS B CA 1
ATOM 5829 C C . HIS B 1 319 ? 10.273 5.277 -22.609 1 91.94 319 HIS B C 1
ATOM 5831 O O . HIS B 1 319 ? 11.406 5.496 -23.047 1 91.94 319 HIS B O 1
ATOM 5837 N N . ASP B 1 320 ? 9.992 5.324 -21.359 1 89.12 320 ASP B N 1
ATOM 5838 C CA . ASP B 1 320 ? 11 5.613 -20.344 1 89.12 320 ASP B CA 1
ATOM 5839 C C . ASP B 1 320 ? 12.109 4.555 -20.359 1 89.12 320 ASP B C 1
ATOM 5841 O O . ASP B 1 320 ? 13.289 4.887 -20.234 1 89.12 320 ASP B O 1
ATOM 5845 N N . LEU B 1 321 ? 11.766 3.363 -20.5 1 91.06 321 LEU B N 1
ATOM 5846 C CA . LEU B 1 321 ? 12.734 2.27 -20.5 1 91.06 321 LEU B CA 1
ATOM 5847 C C . LEU B 1 321 ? 13.656 2.365 -21.703 1 91.06 321 LEU B C 1
ATOM 5849 O O . LEU B 1 321 ? 14.859 2.107 -21.594 1 91.06 321 LEU B O 1
ATOM 5853 N N . GLU B 1 322 ? 13.141 2.764 -22.797 1 91.5 322 GLU B N 1
ATOM 5854 C CA . GLU B 1 322 ? 13.906 2.814 -24.031 1 91.5 322 GLU B CA 1
ATOM 5855 C C . GLU B 1 322 ? 14.812 4.039 -24.078 1 91.5 322 GLU B C 1
ATOM 5857 O O . GLU B 1 322 ? 15.867 4.016 -24.719 1 91.5 322 GLU B O 1
ATOM 5862 N N . HIS B 1 323 ? 14.469 5.047 -23.328 1 89.94 323 HIS B N 1
ATOM 5863 C CA . HIS B 1 323 ? 15.18 6.309 -23.516 1 89.94 323 HIS B CA 1
ATOM 5864 C C . HIS B 1 323 ? 15.898 6.73 -22.234 1 89.94 323 HIS B C 1
ATOM 5866 O O . HIS B 1 323 ? 16.5 7.805 -22.188 1 89.94 323 HIS B O 1
ATOM 5872 N N . SER B 1 324 ? 15.82 5.938 -21.266 1 85.69 324 SER B N 1
ATOM 5873 C CA . SER B 1 324 ? 16.516 6.258 -20.016 1 85.69 324 SER B CA 1
ATOM 5874 C C . SER B 1 324 ? 17.859 5.547 -19.938 1 85.69 324 SER B C 1
ATOM 5876 O O . SER B 1 324 ? 18.062 4.512 -20.578 1 85.69 324 SER B O 1
ATOM 5878 N N . ASP B 1 325 ? 18.797 6.195 -19.234 1 88.12 325 ASP B N 1
ATOM 5879 C CA . ASP B 1 325 ? 20.078 5.574 -18.938 1 88.12 325 ASP B CA 1
ATOM 5880 C C . ASP B 1 325 ? 19.953 4.531 -17.828 1 88.12 325 ASP B C 1
ATOM 5882 O O . ASP B 1 325 ? 20.062 4.855 -16.656 1 88.12 325 ASP B O 1
ATOM 5886 N N . LEU B 1 326 ? 19.859 3.373 -18.141 1 84.62 326 LEU B N 1
ATOM 5887 C CA . LEU B 1 326 ? 19.609 2.301 -17.188 1 84.62 326 LEU B CA 1
ATOM 5888 C C . LEU B 1 326 ? 20.875 1.952 -16.422 1 84.62 326 LEU B C 1
ATOM 5890 O O . LEU B 1 326 ? 20.844 1.144 -15.492 1 84.62 326 LEU B O 1
ATOM 5894 N N . GLU B 1 327 ? 21.969 2.646 -16.781 1 86.69 327 GLU B N 1
ATOM 5895 C CA . GLU B 1 327 ? 23.172 2.514 -15.969 1 86.69 327 GLU B CA 1
ATOM 5896 C C . GLU B 1 327 ? 23.047 3.328 -14.688 1 86.69 327 GLU B C 1
ATOM 5898 O O . GLU B 1 327 ? 23.781 3.08 -13.719 1 86.69 327 GLU B O 1
ATOM 5903 N N . ASN B 1 328 ? 22.188 4.242 -14.852 1 90.12 328 ASN B N 1
ATOM 5904 C CA . ASN B 1 328 ? 21.844 4.957 -13.633 1 90.12 328 ASN B CA 1
ATOM 5905 C C . ASN B 1 328 ? 20.984 4.094 -12.703 1 90.12 328 ASN B C 1
ATOM 5907 O O . ASN B 1 328 ? 19.781 3.91 -12.953 1 90.12 328 ASN B O 1
ATOM 5911 N N . LYS B 1 329 ? 21.578 3.633 -11.664 1 89.19 329 LYS B N 1
ATOM 5912 C CA . LYS B 1 329 ? 20.969 2.629 -10.797 1 89.19 329 LYS B CA 1
ATOM 5913 C C . LYS B 1 329 ? 19.688 3.166 -10.156 1 89.19 329 LYS B C 1
ATOM 5915 O O . LYS B 1 329 ? 18.703 2.432 -9.992 1 89.19 329 LYS B O 1
ATOM 5920 N N . LEU B 1 330 ? 19.688 4.414 -9.812 1 89.81 330 LEU B N 1
ATOM 5921 C CA . LEU B 1 330 ? 18.531 4.996 -9.156 1 89.81 330 LEU B CA 1
ATOM 5922 C C . LEU B 1 330 ? 17.359 5.125 -10.133 1 89.81 330 LEU B C 1
ATOM 5924 O O . LEU B 1 330 ? 16.219 4.848 -9.773 1 89.81 330 LEU B O 1
ATOM 5928 N N . LEU B 1 331 ? 17.75 5.566 -11.289 1 88.75 331 LEU B N 1
ATOM 5929 C CA . LEU B 1 331 ? 16.719 5.707 -12.312 1 88.75 331 LEU B CA 1
ATOM 5930 C C . LEU B 1 331 ? 16.125 4.352 -12.68 1 88.75 331 LEU B C 1
ATOM 5932 O O . LEU B 1 331 ? 14.898 4.215 -12.797 1 88.75 331 LEU B O 1
ATOM 5936 N N . CYS B 1 332 ? 16.953 3.385 -12.844 1 91.5 332 CYS B N 1
ATOM 5937 C CA . CYS B 1 332 ? 16.5 2.035 -13.164 1 91.5 332 CYS B CA 1
ATOM 5938 C C . CYS B 1 332 ? 15.609 1.487 -12.055 1 91.5 332 CYS B C 1
ATOM 5940 O O . CYS B 1 332 ? 14.555 0.911 -12.328 1 91.5 332 CYS B O 1
ATOM 5942 N N . ARG B 1 333 ? 16 1.726 -10.852 1 91.62 333 ARG B N 1
ATOM 5943 C CA . ARG B 1 333 ? 15.219 1.251 -9.719 1 91.62 333 ARG B CA 1
ATOM 5944 C C . ARG B 1 333 ? 13.859 1.93 -9.672 1 91.62 333 ARG B C 1
ATOM 5946 O O . ARG B 1 333 ? 12.844 1.285 -9.383 1 91.62 333 ARG B O 1
ATOM 5953 N N . ALA B 1 334 ? 13.844 3.189 -9.945 1 90.12 334 ALA B N 1
ATOM 5954 C CA . ALA B 1 334 ? 12.586 3.932 -9.922 1 90.12 334 ALA B CA 1
ATOM 5955 C C . ALA B 1 334 ? 11.602 3.381 -10.945 1 90.12 334 ALA B C 1
ATOM 5957 O O . ALA B 1 334 ? 10.414 3.238 -10.664 1 90.12 334 ALA B O 1
ATOM 5958 N N . ILE B 1 335 ? 12.062 3.061 -12.125 1 92.19 335 ILE B N 1
ATOM 5959 C CA . ILE B 1 335 ? 11.211 2.512 -13.172 1 92.19 335 ILE B CA 1
ATOM 5960 C C . ILE B 1 335 ? 10.758 1.106 -12.781 1 92.19 335 ILE B C 1
ATOM 5962 O O . ILE B 1 335 ? 9.578 0.77 -12.914 1 92.19 335 ILE B O 1
ATOM 5966 N N . ASN B 1 336 ? 11.648 0.305 -12.219 1 93.62 336 ASN B N 1
ATOM 5967 C CA . ASN B 1 336 ? 11.328 -1.052 -11.789 1 93.62 336 ASN B CA 1
ATOM 5968 C C . ASN B 1 336 ? 10.297 -1.052 -10.656 1 93.62 336 ASN B C 1
ATOM 5970 O O . ASN B 1 336 ? 9.469 -1.958 -10.562 1 93.62 336 ASN B O 1
ATOM 5974 N N . ASP B 1 337 ? 10.352 -0.03 -9.852 1 91.62 337 ASP B N 1
ATOM 5975 C CA . ASP B 1 337 ? 9.383 0.103 -8.766 1 91.62 337 ASP B CA 1
ATOM 5976 C C . ASP B 1 337 ? 7.965 0.273 -9.32 1 91.62 337 ASP B C 1
ATOM 5978 O O . ASP B 1 337 ? 7.008 -0.269 -8.766 1 91.62 337 ASP B O 1
ATOM 5982 N N . ARG B 1 338 ? 7.855 1.008 -10.367 1 91.75 338 ARG B N 1
ATOM 5983 C CA . ARG B 1 338 ? 6.555 1.188 -11 1 91.75 338 ARG B CA 1
ATOM 5984 C C . ARG B 1 338 ? 6.055 -0.119 -11.609 1 91.75 338 ARG B C 1
ATOM 5986 O O . ARG B 1 338 ? 4.887 -0.478 -11.445 1 91.75 338 ARG B O 1
ATOM 5993 N N . ILE B 1 339 ? 6.957 -0.829 -12.172 1 94.38 339 ILE B N 1
ATOM 5994 C CA . ILE B 1 339 ? 6.609 -2.055 -12.883 1 94.38 339 ILE B CA 1
ATOM 5995 C C . ILE B 1 339 ? 6.195 -3.133 -11.883 1 94.38 339 ILE B C 1
ATOM 5997 O O . ILE B 1 339 ? 5.172 -3.795 -12.062 1 94.38 339 ILE B O 1
ATOM 6001 N N . MET B 1 340 ? 6.91 -3.262 -10.844 1 93.44 340 MET B N 1
ATOM 6002 C CA . MET B 1 340 ? 6.676 -4.367 -9.922 1 93.44 340 MET B CA 1
ATOM 6003 C C . MET B 1 340 ? 5.359 -4.184 -9.172 1 93.44 340 MET B C 1
ATOM 6005 O O . MET B 1 340 ? 4.805 -5.145 -8.633 1 93.44 340 MET B O 1
ATOM 6009 N N . LYS B 1 341 ? 4.801 -2.992 -9.133 1 92.5 341 LYS B N 1
ATOM 6010 C CA . LYS B 1 341 ? 3.617 -2.719 -8.32 1 92.5 341 LYS B CA 1
ATOM 6011 C C . LYS B 1 341 ? 2.348 -2.768 -9.164 1 92.5 341 LYS B C 1
ATOM 6013 O O . LYS B 1 341 ? 1.242 -2.605 -8.648 1 92.5 341 LYS B O 1
ATOM 6018 N N . VAL B 1 342 ? 2.48 -3.045 -10.422 1 94.69 342 VAL B N 1
ATOM 6019 C CA . VAL B 1 342 ? 1.318 -3.066 -11.305 1 94.69 342 VAL B CA 1
ATOM 6020 C C . VAL B 1 342 ? 0.287 -4.062 -10.773 1 94.69 342 VAL B C 1
ATOM 6022 O O . VAL B 1 342 ? -0.883 -3.715 -10.594 1 94.69 342 VAL B O 1
ATOM 6025 N N . GLU B 1 343 ? 0.781 -5.273 -10.484 1 96 343 GLU B N 1
ATOM 6026 C CA . GLU B 1 343 ? -0.113 -6.309 -9.977 1 96 343 GLU B CA 1
ATOM 6027 C C . GLU B 1 343 ? -0.771 -5.879 -8.672 1 96 343 GLU B C 1
ATOM 6029 O O . GLU B 1 343 ? -1.97 -6.086 -8.469 1 96 343 GLU B O 1
ATOM 6034 N N . TYR B 1 344 ? -0.053 -5.234 -7.867 1 94.62 344 TYR B N 1
ATOM 6035 C CA . TYR B 1 344 ? -0.525 -4.801 -6.559 1 94.62 344 TYR B CA 1
ATOM 6036 C C . TYR B 1 344 ? -1.633 -3.762 -6.695 1 94.62 344 TYR B C 1
ATOM 6038 O O . TYR B 1 344 ? -2.576 -3.742 -5.902 1 94.62 344 TYR B O 1
ATOM 6046 N N . HIS B 1 345 ? -1.53 -2.92 -7.652 1 94.25 345 HIS B N 1
ATOM 6047 C CA . HIS B 1 345 ? -2.475 -1.817 -7.805 1 94.25 345 HIS B CA 1
ATOM 6048 C C . HIS B 1 345 ? -3.812 -2.311 -8.344 1 94.25 345 HIS B C 1
ATOM 6050 O O . HIS B 1 345 ? -4.785 -1.553 -8.391 1 94.25 345 HIS B O 1
ATOM 6056 N N . PHE B 1 346 ? -3.9 -3.535 -8.664 1 96.69 346 PHE B N 1
ATOM 6057 C CA . PHE B 1 346 ? -5.184 -4.105 -9.055 1 96.69 346 PHE B CA 1
ATOM 6058 C C . PHE B 1 346 ? -5.891 -4.727 -7.859 1 96.69 346 PHE B C 1
ATOM 6060 O O . PHE B 1 346 ? -6.984 -5.281 -7.996 1 96.69 346 PHE B O 1
ATOM 6067 N N . LEU B 1 347 ? -5.207 -4.688 -6.719 1 94.75 347 LEU B N 1
ATOM 6068 C CA . LEU B 1 347 ? -5.945 -4.953 -5.488 1 94.75 347 LEU B CA 1
ATOM 6069 C C . LEU B 1 347 ? -6.859 -3.787 -5.137 1 94.75 347 LEU B C 1
ATOM 6071 O O . LEU B 1 347 ? -6.406 -2.645 -5.043 1 94.75 347 LEU B O 1
ATOM 6075 N N . SER B 1 348 ? -8.094 -4.051 -4.918 1 93.44 348 SER B N 1
ATOM 6076 C CA . SER B 1 348 ? -9.031 -2.979 -4.598 1 93.44 348 SER B CA 1
ATOM 6077 C C . SER B 1 348 ? -8.734 -2.379 -3.227 1 93.44 348 SER B C 1
ATOM 6079 O O . SER B 1 348 ? -8.727 -3.092 -2.223 1 93.44 348 SER B O 1
ATOM 6081 N N . PRO B 1 349 ? -8.523 -1.093 -3.193 1 88.69 349 PRO B N 1
ATOM 6082 C CA . PRO B 1 349 ? -8.312 -0.453 -1.892 1 88.69 349 PRO B CA 1
ATOM 6083 C C . PRO B 1 349 ? -9.625 -0.143 -1.173 1 88.69 349 PRO B C 1
ATOM 6085 O O . PRO B 1 349 ? -9.617 0.403 -0.066 1 88.69 349 PRO B O 1
ATOM 6088 N N . TYR B 1 350 ? -10.703 -0.479 -1.717 1 90.38 350 TYR B N 1
ATOM 6089 C CA . TYR B 1 350 ? -12 -0.056 -1.193 1 90.38 350 TYR B CA 1
ATOM 6090 C C . TYR B 1 350 ? -12.664 -1.178 -0.4 1 90.38 350 TYR B C 1
ATOM 6092 O O . TYR B 1 350 ? -13.789 -1.026 0.083 1 90.38 350 TYR B O 1
ATOM 6100 N N . VAL B 1 351 ? -11.945 -2.238 -0.322 1 90.44 351 VAL B N 1
ATOM 6101 C CA . VAL B 1 351 ? -12.352 -3.338 0.545 1 90.44 351 VAL B CA 1
ATOM 6102 C C . VAL B 1 351 ? -11.234 -3.67 1.524 1 90.44 351 VAL B C 1
ATOM 6104 O O . VAL B 1 351 ? -10.062 -3.391 1.254 1 90.44 351 VAL B O 1
ATOM 6107 N N . SER B 1 352 ? -11.602 -4.156 2.664 1 88.56 352 SER B N 1
ATOM 6108 C CA . SER B 1 352 ? -10.586 -4.484 3.658 1 88.56 352 SER B CA 1
ATOM 6109 C C . SER B 1 352 ? -10.086 -5.91 3.486 1 88.56 352 SER B C 1
ATOM 6111 O O . SER B 1 352 ? -10.852 -6.809 3.135 1 88.56 352 SER B O 1
ATOM 6113 N N . ALA B 1 353 ? -8.844 -6.082 3.799 1 85.88 353 ALA B N 1
ATOM 6114 C CA . ALA B 1 353 ? -8.242 -7.41 3.715 1 85.88 353 ALA B CA 1
ATOM 6115 C C . ALA B 1 353 ? -8.852 -8.359 4.742 1 85.88 353 ALA B C 1
ATOM 6117 O O . ALA B 1 353 ? -8.844 -9.578 4.551 1 85.88 353 ALA B O 1
ATOM 6118 N N . LYS B 1 354 ? -9.367 -7.773 5.738 1 86.94 354 LYS B N 1
ATOM 6119 C CA . LYS B 1 354 ? -9.984 -8.586 6.785 1 86.94 354 LYS B CA 1
ATOM 6120 C C . LYS B 1 354 ? -11.289 -9.219 6.293 1 86.94 354 LYS B C 1
ATOM 6122 O O . LYS B 1 354 ? -11.492 -10.422 6.457 1 86.94 354 LYS B O 1
ATOM 6127 N N . ASP B 1 355 ? -12.047 -8.422 5.605 1 87.75 355 ASP B N 1
ATOM 6128 C CA . ASP B 1 355 ? -13.375 -8.875 5.199 1 87.75 355 ASP B CA 1
ATOM 6129 C C . ASP B 1 355 ? -13.336 -9.531 3.82 1 87.75 355 ASP B C 1
ATOM 6131 O O . ASP B 1 355 ? -14.148 -10.406 3.518 1 87.75 355 ASP B O 1
ATOM 6135 N N . THR B 1 356 ? -12.391 -9.062 3.018 1 90.62 356 THR B N 1
ATOM 6136 C CA . THR B 1 356 ? -12.242 -9.539 1.648 1 90.62 356 THR B CA 1
ATOM 6137 C C . THR B 1 356 ? -10.766 -9.773 1.312 1 90.62 356 THR B C 1
ATOM 6139 O O . THR B 1 356 ? -10.156 -8.961 0.609 1 90.62 356 THR B O 1
ATOM 6142 N N . PRO B 1 357 ? -10.289 -10.906 1.708 1 89.62 357 PRO B N 1
ATOM 6143 C CA . PRO B 1 357 ? -8.844 -11.125 1.54 1 89.62 357 PRO B CA 1
ATOM 6144 C C . PRO B 1 357 ? -8.43 -11.219 0.074 1 89.62 357 PRO B C 1
ATOM 6146 O O . PRO B 1 357 ? -7.352 -10.75 -0.296 1 89.62 357 PRO B O 1
ATOM 6149 N N . LEU B 1 358 ? -9.273 -11.844 -0.771 1 93.44 358 LEU B N 1
ATOM 6150 C CA . LEU B 1 358 ? -8.961 -11.953 -2.191 1 93.44 358 LEU B CA 1
ATOM 6151 C C . LEU B 1 358 ? -9.461 -10.734 -2.957 1 93.44 358 LEU B C 1
ATOM 6153 O O . LEU B 1 358 ? -10.453 -10.812 -3.68 1 93.44 358 LEU B O 1
ATOM 6157 N N . ARG B 1 359 ? -8.672 -9.68 -2.957 1 94.06 359 ARG B N 1
ATOM 6158 C CA . ARG B 1 359 ? -9.164 -8.352 -3.312 1 94.06 359 ARG B CA 1
ATOM 6159 C C . ARG B 1 359 ? -8.781 -7.992 -4.742 1 94.06 359 ARG B C 1
ATOM 6161 O O . ARG B 1 359 ? -9.141 -6.918 -5.234 1 94.06 359 ARG B O 1
ATOM 6168 N N . HIS B 1 360 ? -8.086 -8.867 -5.445 1 96.81 360 HIS B N 1
ATOM 6169 C CA . HIS B 1 360 ? -7.684 -8.578 -6.816 1 96.81 360 HIS B CA 1
ATOM 6170 C C . HIS B 1 360 ? -8.898 -8.469 -7.734 1 96.81 360 HIS B C 1
ATOM 6172 O O . HIS B 1 360 ? -9.742 -9.367 -7.762 1 96.81 360 HIS B O 1
ATOM 6178 N N . ILE B 1 361 ? -9 -7.449 -8.492 1 97.62 361 ILE B N 1
ATOM 6179 C CA . ILE B 1 361 ? -10.25 -7.18 -9.188 1 97.62 361 ILE B CA 1
ATOM 6180 C C . ILE B 1 361 ? -10.406 -8.141 -10.359 1 97.62 361 ILE B C 1
ATOM 6182 O O . ILE B 1 361 ? -11.531 -8.406 -10.812 1 97.62 361 ILE B O 1
ATOM 6186 N N . PHE B 1 362 ? -9.336 -8.695 -10.891 1 96.62 362 PHE B N 1
ATOM 6187 C CA . PHE B 1 362 ? -9.414 -9.617 -12.023 1 96.62 362 PHE B CA 1
ATOM 6188 C C . PHE B 1 362 ? -9.562 -11.055 -11.547 1 96.62 362 PHE B C 1
ATOM 6190 O O . PHE B 1 362 ? -10.297 -11.844 -12.148 1 96.62 362 PHE B O 1
ATOM 6197 N N . VAL B 1 363 ? -8.805 -11.383 -10.445 1 94.69 363 VAL B N 1
ATOM 6198 C CA . VAL B 1 363 ? -8.688 -12.797 -10.133 1 94.69 363 VAL B CA 1
ATOM 6199 C C . VAL B 1 363 ? -9.227 -13.07 -8.727 1 94.69 363 VAL B C 1
ATOM 6201 O O . VAL B 1 363 ? -9.352 -14.227 -8.312 1 94.69 363 VAL B O 1
ATOM 6204 N N . GLY B 1 364 ? -9.555 -12.07 -8.047 1 93.69 364 GLY B N 1
ATOM 6205 C CA . GLY B 1 364 ? -10.039 -12.234 -6.684 1 93.69 364 GLY B CA 1
ATOM 6206 C C . GLY B 1 364 ? -11.477 -12.719 -6.617 1 93.69 364 GLY B C 1
ATOM 6207 O O . GLY B 1 364 ? -11.984 -13.305 -7.574 1 93.69 364 GLY B O 1
ATOM 6208 N N . SER B 1 365 ? -12.008 -12.602 -5.438 1 93 365 SER B N 1
ATOM 6209 C CA . SER B 1 365 ? -13.375 -13.039 -5.172 1 93 365 SER B CA 1
ATOM 6210 C C . SER B 1 365 ? -14.133 -12.008 -4.336 1 93 365 SER B C 1
ATOM 6212 O O . SER B 1 365 ? -13.586 -11.461 -3.375 1 93 365 SER B O 1
ATOM 6214 N N . GLY B 1 366 ? -15.336 -11.766 -4.785 1 91.75 366 GLY B N 1
ATOM 6215 C CA . GLY B 1 366 ? -16.172 -10.797 -4.082 1 91.75 366 GLY B CA 1
ATOM 6216 C C . GLY B 1 366 ? -16.844 -9.812 -5.012 1 91.75 366 GLY B C 1
ATOM 6217 O O . GLY B 1 366 ? -16.656 -9.852 -6.227 1 91.75 366 GLY B O 1
ATOM 6218 N N . PRO B 1 367 ? -17.656 -8.961 -4.469 1 92.69 367 PRO B N 1
ATOM 6219 C CA . PRO B 1 367 ? -18.453 -8.039 -5.285 1 92.69 367 PRO B CA 1
ATOM 6220 C C . PRO B 1 367 ? -17.609 -6.98 -5.98 1 92.69 367 PRO B C 1
ATOM 6222 O O . PRO B 1 367 ? -18.047 -6.355 -6.949 1 92.69 367 PRO B O 1
ATOM 6225 N N . HIS B 1 368 ? -16.406 -6.746 -5.496 1 93.5 368 HIS B N 1
ATOM 6226 C CA . HIS B 1 368 ? -15.547 -5.711 -6.051 1 93.5 368 HIS B CA 1
ATOM 6227 C C . HIS B 1 368 ? -14.883 -6.18 -7.344 1 93.5 368 HIS B C 1
ATOM 6229 O O . HIS B 1 368 ? -14.258 -5.387 -8.047 1 93.5 368 HIS B O 1
ATOM 6235 N N . THR B 1 369 ? -15.031 -7.43 -7.73 1 96.81 369 THR B N 1
ATOM 6236 C CA . THR B 1 369 ? -14.312 -8 -8.859 1 96.81 369 THR B CA 1
ATOM 6237 C C . THR B 1 369 ? -15.008 -7.656 -10.172 1 96.81 369 THR B C 1
ATOM 6239 O O . THR B 1 369 ? -16.203 -7.348 -10.188 1 96.81 369 THR B O 1
ATOM 6242 N N . LEU B 1 370 ? -14.281 -7.672 -11.227 1 97.75 370 LEU B N 1
ATOM 6243 C CA . LEU B 1 370 ? -14.82 -7.414 -12.555 1 97.75 370 LEU B CA 1
ATOM 6244 C C . LEU B 1 370 ? -15.781 -8.516 -12.977 1 97.75 370 LEU B C 1
ATOM 6246 O O . LEU B 1 370 ? -16.781 -8.25 -13.664 1 97.75 370 LEU B O 1
ATOM 6250 N N . SER B 1 371 ? -15.484 -9.727 -12.594 1 95.69 371 SER B N 1
ATOM 6251 C CA . SER B 1 371 ? -16.391 -10.828 -12.875 1 95.69 371 SER B CA 1
ATOM 6252 C C . SER B 1 371 ? -17.75 -10.617 -12.195 1 95.69 371 SER B C 1
ATOM 6254 O O . SER B 1 371 ? -18.797 -10.906 -12.781 1 95.69 371 SER B O 1
ATOM 6256 N N . ALA B 1 372 ? -17.688 -10.188 -10.961 1 96.31 372 ALA B N 1
ATOM 6257 C CA . ALA B 1 372 ? -18.938 -9.898 -10.25 1 96.31 372 ALA B CA 1
ATOM 6258 C C . ALA B 1 372 ? -19.734 -8.797 -10.953 1 96.31 372 ALA B C 1
ATOM 6260 O O . ALA B 1 372 ? -20.953 -8.844 -10.992 1 96.31 372 ALA B O 1
ATOM 6261 N N . LEU B 1 373 ? -19.062 -7.809 -11.453 1 97.56 373 LEU B N 1
ATOM 6262 C CA . LEU B 1 373 ? -19.703 -6.734 -12.211 1 97.56 373 LEU B CA 1
ATOM 6263 C C . LEU B 1 373 ? -20.391 -7.281 -13.453 1 97.56 373 LEU B C 1
ATOM 6265 O O . LEU B 1 373 ? -21.531 -6.918 -13.75 1 97.56 373 LEU B O 1
ATOM 6269 N N . LEU B 1 374 ? -19.734 -8.148 -14.148 1 97.12 374 LEU B N 1
ATOM 6270 C CA . LEU B 1 374 ? -20.281 -8.758 -15.352 1 97.12 374 LEU B CA 1
ATOM 6271 C C . LEU B 1 374 ? -21.5 -9.617 -15.023 1 97.12 374 LEU B C 1
ATOM 6273 O O . LEU B 1 374 ? -22.516 -9.57 -15.719 1 97.12 374 LEU B O 1
ATOM 6277 N N . ASP B 1 375 ? -21.344 -10.359 -13.992 1 96.69 375 ASP B N 1
ATOM 6278 C CA . ASP B 1 375 ? -22.469 -11.188 -13.562 1 96.69 375 ASP B CA 1
ATOM 6279 C C . ASP B 1 375 ? -23.688 -10.328 -13.234 1 96.69 375 ASP B C 1
ATOM 6281 O O . ASP B 1 375 ? -24.828 -10.695 -13.547 1 96.69 375 ASP B O 1
ATOM 6285 N N . HIS B 1 376 ? -23.391 -9.289 -12.586 1 97.06 376 HIS B N 1
ATOM 6286 C CA . HIS B 1 376 ? -24.469 -8.406 -12.172 1 97.06 376 HIS B CA 1
ATOM 6287 C C . HIS B 1 376 ? -25.172 -7.781 -13.375 1 97.06 376 HIS B C 1
ATOM 6289 O O . HIS B 1 376 ? -26.406 -7.719 -13.422 1 97.06 376 HIS B O 1
ATOM 6295 N N . VAL B 1 377 ? -24.469 -7.289 -14.32 1 96.81 377 VAL B N 1
ATOM 6296 C CA . VAL B 1 377 ? -25.078 -6.625 -15.469 1 96.81 377 VAL B CA 1
ATOM 6297 C C . VAL B 1 377 ? -25.844 -7.645 -16.312 1 96.81 377 VAL B C 1
ATOM 6299 O O . VAL B 1 377 ? -26.828 -7.309 -16.953 1 96.81 377 VAL B O 1
ATOM 6302 N N . GLU B 1 378 ? -25.406 -8.867 -16.328 1 96.56 378 GLU B N 1
ATOM 6303 C CA . GLU B 1 378 ? -26.078 -9.938 -17.062 1 96.56 378 GLU B CA 1
ATOM 6304 C C . GLU B 1 378 ? -27.5 -10.148 -16.547 1 96.56 378 GLU B C 1
ATOM 6306 O O . GLU B 1 378 ? -28.359 -10.633 -17.297 1 96.56 378 GLU B O 1
ATOM 6311 N N . LEU B 1 379 ? -27.656 -9.805 -15.328 1 96.31 379 LEU B N 1
ATOM 6312 C CA . LEU B 1 379 ? -28.984 -9.961 -14.727 1 96.31 379 LEU B CA 1
ATOM 6313 C C . LEU B 1 379 ? -30.016 -9.117 -15.461 1 96.31 379 LEU B C 1
ATOM 6315 O O . LEU B 1 379 ? -31.203 -9.414 -15.422 1 96.31 379 LEU B O 1
ATOM 6319 N N . LEU B 1 380 ? -29.609 -8.062 -16.109 1 95.5 380 LEU B N 1
ATOM 6320 C CA . LEU B 1 380 ? -30.516 -7.219 -16.875 1 95.5 380 LEU B CA 1
ATOM 6321 C C . LEU B 1 380 ? -31.219 -8.031 -17.953 1 95.5 380 LEU B C 1
ATOM 6323 O O . LEU B 1 380 ? -32.344 -7.711 -18.328 1 95.5 380 LEU B O 1
ATOM 6327 N N . ARG B 1 381 ? -30.625 -9.086 -18.406 1 95.06 381 ARG B N 1
ATOM 6328 C CA . ARG B 1 381 ? -31.188 -9.906 -19.469 1 95.06 381 ARG B CA 1
ATOM 6329 C C . ARG B 1 381 ? -31.766 -11.203 -18.922 1 95.06 381 ARG B C 1
ATOM 6331 O O . ARG B 1 381 ? -32.75 -11.727 -19.453 1 95.06 381 ARG B O 1
ATOM 6338 N N . THR B 1 382 ? -31.25 -11.719 -17.906 1 95.5 382 THR B N 1
ATOM 6339 C CA . THR B 1 382 ? -31.609 -13.055 -17.438 1 95.5 382 THR B CA 1
ATOM 6340 C C . THR B 1 382 ? -32.656 -12.969 -16.328 1 95.5 382 THR B C 1
ATOM 6342 O O . THR B 1 382 ? -33.562 -13.797 -16.25 1 95.5 382 THR B O 1
ATOM 6345 N N . ASN B 1 383 ? -32.469 -12.016 -15.414 1 95.5 383 ASN B N 1
ATOM 6346 C CA . ASN B 1 383 ? -33.344 -11.82 -14.266 1 95.5 383 ASN B CA 1
ATOM 6347 C C . ASN B 1 383 ? -33.375 -10.359 -13.836 1 95.5 383 ASN B C 1
ATOM 6349 O O . ASN B 1 383 ? -32.812 -10.008 -12.789 1 95.5 383 ASN B O 1
ATOM 6353 N N . ARG B 1 384 ? -34.156 -9.664 -14.461 1 93 384 ARG B N 1
ATOM 6354 C CA . ARG B 1 384 ? -34.156 -8.219 -14.289 1 93 384 ARG B CA 1
ATOM 6355 C C . ARG B 1 384 ? -34.562 -7.84 -12.867 1 93 384 ARG B C 1
ATOM 6357 O O . ARG B 1 384 ? -34.094 -6.844 -12.32 1 93 384 ARG B O 1
ATOM 6364 N N . SER B 1 385 ? -35.344 -8.586 -12.203 1 94.88 385 SER B N 1
ATOM 6365 C CA . SER B 1 385 ? -35.812 -8.273 -10.859 1 94.88 385 SER B CA 1
ATOM 6366 C C . SER B 1 385 ? -34.688 -8.375 -9.844 1 94.88 385 SER B C 1
ATOM 6368 O O . SER B 1 385 ? -34.75 -7.734 -8.789 1 94.88 385 SER B O 1
ATOM 6370 N N . ALA B 1 386 ? -33.719 -9.148 -10.125 1 96 386 ALA B N 1
ATOM 6371 C CA . ALA B 1 386 ? -32.594 -9.352 -9.219 1 96 386 ALA B CA 1
ATOM 6372 C C . ALA B 1 386 ? -31.531 -8.281 -9.422 1 96 386 ALA B C 1
ATOM 6374 O O . ALA B 1 386 ? -30.594 -8.164 -8.625 1 96 386 ALA B O 1
ATOM 6375 N N . PHE B 1 387 ? -31.688 -7.516 -10.484 1 96.56 387 PHE B N 1
ATOM 6376 C CA . PHE B 1 387 ? -30.719 -6.469 -10.781 1 96.56 387 PHE B CA 1
ATOM 6377 C C . PHE B 1 387 ? -30.859 -5.305 -9.812 1 96.56 387 PHE B C 1
ATOM 6379 O O . PHE B 1 387 ? -31.938 -4.711 -9.711 1 96.56 387 PHE B O 1
ATOM 6386 N N . ASP B 1 388 ? -29.781 -5.008 -9.117 1 96.56 388 ASP B N 1
ATOM 6387 C CA . ASP B 1 388 ? -29.719 -3.887 -8.188 1 96.56 388 ASP B CA 1
ATOM 6388 C C . ASP B 1 388 ? -28.922 -2.729 -8.766 1 96.56 388 ASP B C 1
ATOM 6390 O O . ASP B 1 388 ? -27.688 -2.762 -8.766 1 96.56 388 ASP B O 1
ATOM 6394 N N . GLU B 1 389 ? -29.562 -1.705 -9.102 1 95.25 389 GLU B N 1
ATOM 6395 C CA . GLU B 1 389 ? -28.922 -0.588 -9.789 1 95.25 389 GLU B CA 1
ATOM 6396 C C . GLU B 1 389 ? -27.906 0.109 -8.891 1 95.25 389 GLU B C 1
ATOM 6398 O O . GLU B 1 389 ? -26.844 0.508 -9.352 1 95.25 389 GLU B O 1
ATOM 6403 N N . VAL B 1 390 ? -28.219 0.284 -7.691 1 94.44 390 VAL B N 1
ATOM 6404 C CA . VAL B 1 390 ? -27.344 0.964 -6.75 1 94.44 390 VAL B CA 1
ATOM 6405 C C . VAL B 1 390 ? -26.062 0.153 -6.562 1 94.44 390 VAL B C 1
ATOM 6407 O O . VAL B 1 390 ? -24.969 0.706 -6.586 1 94.44 390 VAL B O 1
ATOM 6410 N N . LEU B 1 391 ? -26.219 -1.056 -6.379 1 95.19 391 LEU B N 1
ATOM 6411 C CA . LEU B 1 391 ? -25.062 -1.929 -6.238 1 95.19 391 LEU B CA 1
ATOM 6412 C C . LEU B 1 391 ? -24.203 -1.906 -7.5 1 95.19 391 LEU B C 1
ATOM 6414 O O . LEU B 1 391 ? -22.969 -1.85 -7.418 1 95.19 391 LEU B O 1
ATOM 6418 N N . PHE B 1 392 ? -24.875 -1.986 -8.641 1 96.5 392 PHE B N 1
ATOM 6419 C CA . PHE B 1 392 ? -24.156 -1.989 -9.906 1 96.5 392 PHE B CA 1
ATOM 6420 C C . PHE B 1 392 ? -23.359 -0.699 -10.078 1 96.5 392 PHE B C 1
ATOM 6422 O O . PHE B 1 392 ? -22.203 -0.728 -10.5 1 96.5 392 PHE B O 1
ATOM 6429 N N . LYS B 1 393 ? -23.969 0.416 -9.766 1 95.12 393 LYS B N 1
ATOM 6430 C CA . LYS B 1 393 ? -23.297 1.708 -9.859 1 95.12 393 LYS B CA 1
ATOM 6431 C C . LYS B 1 393 ? -22.062 1.747 -8.977 1 95.12 393 LYS B C 1
ATOM 6433 O O . LYS B 1 393 ? -21.016 2.266 -9.383 1 95.12 393 LYS B O 1
ATOM 6438 N N . ASN B 1 394 ? -22.203 1.209 -7.824 1 93.81 394 ASN B N 1
ATOM 6439 C CA . ASN B 1 394 ? -21.078 1.156 -6.898 1 93.81 394 ASN B CA 1
ATOM 6440 C C . ASN B 1 394 ? -19.969 0.248 -7.418 1 93.81 394 ASN B C 1
ATOM 6442 O O . ASN B 1 394 ? -18.781 0.597 -7.344 1 93.81 394 ASN B O 1
ATOM 6446 N N . GLN B 1 395 ? -20.328 -0.88 -7.895 1 95.69 395 GLN B N 1
ATOM 6447 C CA . GLN B 1 395 ? -19.359 -1.808 -8.461 1 95.69 395 GLN B CA 1
ATOM 6448 C C . GLN B 1 395 ? -18.609 -1.17 -9.625 1 95.69 395 GLN B C 1
ATOM 6450 O O . GLN B 1 395 ? -17.375 -1.27 -9.703 1 95.69 395 GLN B O 1
ATOM 6455 N N . LEU B 1 396 ? -19.375 -0.556 -10.469 1 96.38 396 LEU B N 1
ATOM 6456 C CA . LEU B 1 396 ? -18.781 0.081 -11.641 1 96.38 396 LEU B CA 1
ATOM 6457 C C . LEU B 1 396 ? -17.844 1.206 -11.242 1 96.38 396 LEU B C 1
ATOM 6459 O O . LEU B 1 396 ? -16.734 1.323 -11.789 1 96.38 396 LEU B O 1
ATOM 6463 N N . ALA B 1 397 ? -18.25 2.018 -10.312 1 94 397 ALA B N 1
ATOM 6464 C CA . ALA B 1 397 ? -17.422 3.131 -9.844 1 94 397 ALA B CA 1
ATOM 6465 C C . ALA B 1 397 ? -16.125 2.629 -9.211 1 94 397 ALA B C 1
ATOM 6467 O O . ALA B 1 397 ? -15.047 3.133 -9.516 1 94 397 ALA B O 1
ATOM 6468 N N . LEU B 1 398 ? -16.281 1.647 -8.352 1 93.06 398 LEU B N 1
ATOM 6469 C CA . LEU B 1 398 ? -15.117 1.146 -7.629 1 93.06 398 LEU B CA 1
ATOM 6470 C C . LEU B 1 398 ? -14.141 0.469 -8.578 1 93.06 398 LEU B C 1
ATOM 6472 O O . LEU B 1 398 ? -12.922 0.617 -8.438 1 93.06 398 LEU B O 1
ATOM 6476 N N . ALA B 1 399 ? -14.648 -0.267 -9.5 1 95.81 399 ALA B N 1
ATOM 6477 C CA . ALA B 1 399 ? -13.789 -0.871 -10.516 1 95.81 399 ALA B CA 1
ATOM 6478 C C . ALA B 1 399 ? -13.055 0.199 -11.32 1 95.81 399 ALA B C 1
ATOM 6480 O O . ALA B 1 399 ? -11.852 0.089 -11.562 1 95.81 399 ALA B O 1
ATOM 6481 N N . THR B 1 400 ? -13.797 1.224 -11.719 1 95.94 400 THR B N 1
ATOM 6482 C CA . THR B 1 400 ? -13.242 2.314 -12.516 1 95.94 400 THR B CA 1
ATOM 6483 C C . THR B 1 400 ? -12.141 3.031 -11.742 1 95.94 400 THR B C 1
ATOM 6485 O O . THR B 1 400 ? -11.062 3.287 -12.281 1 95.94 400 THR B O 1
ATOM 6488 N N . TRP B 1 401 ? -12.352 3.254 -10.508 1 92.81 401 TRP B N 1
ATOM 6489 C CA . TRP B 1 401 ? -11.383 3.969 -9.688 1 92.81 401 TRP B CA 1
ATOM 6490 C C . TRP B 1 401 ? -10.148 3.111 -9.438 1 92.81 401 TRP B C 1
ATOM 6492 O O . TRP B 1 401 ? -9.031 3.631 -9.344 1 92.81 401 TRP B O 1
ATOM 6502 N N . THR B 1 402 ? -10.336 1.854 -9.258 1 95.19 402 THR B N 1
ATOM 6503 C CA . THR B 1 402 ? -9.195 0.964 -9.07 1 95.19 402 THR B CA 1
ATOM 6504 C C . THR B 1 402 ? -8.312 0.942 -10.32 1 95.19 402 THR B C 1
ATOM 6506 O O . THR B 1 402 ? -7.09 1.036 -10.227 1 95.19 402 THR B O 1
ATOM 6509 N N . ILE B 1 403 ? -8.945 0.868 -11.469 1 96.56 403 ILE B N 1
ATOM 6510 C CA . ILE B 1 403 ? -8.211 0.852 -12.727 1 96.56 403 ILE B CA 1
ATOM 6511 C C . ILE B 1 403 ? -7.516 2.195 -12.938 1 96.56 403 ILE B C 1
ATOM 6513 O O . ILE B 1 403 ? -6.352 2.244 -13.344 1 96.56 403 ILE B O 1
ATOM 6517 N N . GLN B 1 404 ? -8.203 3.236 -12.625 1 93.62 404 GLN B N 1
ATOM 6518 C CA . GLN B 1 404 ? -7.602 4.562 -12.719 1 93.62 404 GLN B CA 1
ATOM 6519 C C . GLN B 1 404 ? -6.414 4.703 -11.773 1 93.62 404 GLN B C 1
ATOM 6521 O O . GLN B 1 404 ? -5.395 5.305 -12.125 1 93.62 404 GLN B O 1
ATOM 6526 N N . GLY B 1 405 ? -6.598 4.18 -10.57 1 91.81 405 GLY B N 1
ATOM 6527 C CA . GLY B 1 405 ? -5.492 4.191 -9.625 1 91.81 405 GLY B CA 1
ATOM 6528 C C . GLY B 1 405 ? -4.27 3.445 -10.125 1 91.81 405 GLY B C 1
ATOM 6529 O O . GLY B 1 405 ? -3.139 3.906 -9.953 1 91.81 405 GLY B O 1
ATOM 6530 N N . ALA B 1 406 ? -4.508 2.324 -10.711 1 94.31 406 ALA B N 1
ATOM 6531 C CA . ALA B 1 406 ? -3.41 1.55 -11.289 1 94.31 406 ALA B CA 1
ATOM 6532 C C . ALA B 1 406 ? -2.719 2.324 -12.406 1 94.31 406 ALA B C 1
ATOM 6534 O O . ALA B 1 406 ? -1.489 2.316 -12.508 1 94.31 406 ALA B O 1
ATOM 6535 N N . ALA B 1 407 ? -3.506 2.992 -13.219 1 94.19 407 ALA B N 1
ATOM 6536 C CA . ALA B 1 407 ? -2.961 3.812 -14.297 1 94.19 407 ALA B CA 1
ATOM 6537 C C . ALA B 1 407 ? -2.096 4.941 -13.75 1 94.19 407 ALA B C 1
ATOM 6539 O O . ALA B 1 407 ? -0.989 5.18 -14.234 1 94.19 407 ALA B O 1
ATOM 6540 N N . ASN B 1 408 ? -2.611 5.594 -12.742 1 90.56 408 ASN B N 1
ATOM 6541 C CA . ASN B 1 408 ? -1.883 6.695 -12.125 1 90.56 408 ASN B CA 1
ATOM 6542 C C . ASN B 1 408 ? -0.551 6.23 -11.547 1 90.56 408 ASN B C 1
ATOM 6544 O O . ASN B 1 408 ? 0.467 6.91 -11.688 1 90.56 408 ASN B O 1
ATOM 6548 N N . ALA B 1 409 ? -0.593 5.141 -10.891 1 90.5 409 ALA B N 1
ATOM 6549 C CA . ALA B 1 409 ? 0.615 4.605 -10.273 1 90.5 409 ALA B CA 1
ATOM 6550 C C . ALA B 1 409 ? 1.658 4.238 -11.32 1 90.5 409 ALA B C 1
ATOM 6552 O O . ALA B 1 409 ? 2.855 4.461 -11.117 1 90.5 409 ALA B O 1
ATOM 6553 N N . LEU B 1 410 ? 1.217 3.711 -12.398 1 92.38 410 LEU B N 1
ATOM 6554 C CA . LEU B 1 410 ? 2.127 3.285 -13.453 1 92.38 410 LEU B CA 1
ATOM 6555 C C . LEU B 1 410 ? 2.701 4.488 -14.195 1 92.38 410 LEU B C 1
ATOM 6557 O O . LEU B 1 410 ? 3.832 4.438 -14.688 1 92.38 410 LEU B O 1
ATOM 6561 N N . SER B 1 411 ? 1.975 5.547 -14.234 1 86.5 411 SER B N 1
ATOM 6562 C CA . SER B 1 411 ? 2.43 6.766 -14.898 1 86.5 411 SER B CA 1
ATOM 6563 C C . SER B 1 411 ? 3.59 7.402 -14.148 1 86.5 411 SER B C 1
ATOM 6565 O O . SER B 1 411 ? 4.43 8.078 -14.75 1 86.5 411 SER B O 1
ATOM 6567 N N . GLY B 1 412 ? 3.631 7.156 -12.891 1 77.94 412 GLY B N 1
ATOM 6568 C CA . GLY B 1 412 ? 4.824 7.562 -12.164 1 77.94 412 GLY B CA 1
ATOM 6569 C C . GLY B 1 412 ? 4.602 8.781 -11.281 1 77.94 412 GLY B C 1
ATOM 6570 O O . GLY B 1 412 ? 4.336 8.641 -10.086 1 77.94 412 GLY B O 1
ATOM 6571 N N . ASP B 1 413 ? 4.723 10.023 -11.906 1 76.75 413 ASP B N 1
ATOM 6572 C CA . ASP B 1 413 ? 4.723 11.203 -11.047 1 76.75 413 ASP B CA 1
ATOM 6573 C C . ASP B 1 413 ? 3.441 12.016 -11.219 1 76.75 413 ASP B C 1
ATOM 6575 O O . ASP B 1 413 ? 2.781 11.93 -12.258 1 76.75 413 ASP B O 1
ATOM 6579 N N . ILE B 1 414 ? 3.014 12.703 -10.219 1 74.88 414 ILE B N 1
ATOM 6580 C CA . ILE B 1 414 ? 1.762 13.453 -10.148 1 74.88 414 ILE B CA 1
ATOM 6581 C C . ILE B 1 414 ? 1.71 14.477 -11.273 1 74.88 414 ILE B C 1
ATOM 6583 O O . ILE B 1 414 ? 0.627 14.875 -11.719 1 74.88 414 ILE B O 1
ATOM 6587 N N . TRP B 1 415 ? 2.789 14.938 -11.719 1 70.88 415 TRP B N 1
ATOM 6588 C CA . TRP B 1 415 ? 2.77 15.93 -12.789 1 70.88 415 TRP B CA 1
ATOM 6589 C C . TRP B 1 415 ? 2.654 15.266 -14.156 1 70.88 415 TRP B C 1
ATOM 6591 O O . TRP B 1 415 ? 2.533 15.945 -15.18 1 70.88 415 TRP B O 1
ATOM 6601 N N . ASN B 1 416 ? 2.703 13.992 -14.148 1 69.19 416 ASN B N 1
ATOM 6602 C CA . ASN B 1 416 ? 2.5 13.258 -15.391 1 69.19 416 ASN B CA 1
ATOM 6603 C C . ASN B 1 416 ? 1.042 12.844 -15.562 1 69.19 416 ASN B C 1
ATOM 6605 O O . ASN B 1 416 ? 0.689 12.195 -16.547 1 69.19 416 ASN B O 1
ATOM 6609 N N . ILE B 1 417 ? 0.304 13.18 -14.492 1 62.97 417 ILE B N 1
ATOM 6610 C CA . ILE B 1 417 ? -1.067 12.688 -14.477 1 62.97 417 ILE B CA 1
ATOM 6611 C C . ILE B 1 417 ? -2.035 13.828 -14.766 1 62.97 417 ILE B C 1
ATOM 6613 O O . ILE B 1 417 ? -1.944 14.898 -14.156 1 62.97 417 ILE B O 1
ATOM 6617 N N . ASP B 1 418 ? -2.717 13.734 -15.812 1 57.41 418 ASP B N 1
ATOM 6618 C CA . ASP B 1 418 ? -3.785 14.68 -16.125 1 57.41 418 ASP B CA 1
ATOM 6619 C C . ASP B 1 418 ? -5.152 14.094 -15.781 1 57.41 418 ASP B C 1
ATOM 6621 O O . ASP B 1 418 ? -5.785 13.453 -16.625 1 57.41 418 ASP B O 1
ATOM 6625 N N . ASN B 1 419 ? -5.441 14.023 -14.453 1 52.81 419 ASN B N 1
ATOM 6626 C CA . ASN B 1 419 ? -6.758 13.477 -14.133 1 52.81 419 ASN B CA 1
ATOM 6627 C C . ASN B 1 419 ? -7.836 14.555 -14.172 1 52.81 419 ASN B C 1
ATOM 6629 O O . ASN B 1 419 ? -7.676 15.625 -13.586 1 52.81 419 ASN B O 1
ATOM 6633 N N . GLU B 1 420 ? -8.672 14.594 -15.172 1 48.84 420 GLU B N 1
ATOM 6634 C CA . GLU B 1 420 ? -9.852 15.453 -15.188 1 48.84 420 GLU B CA 1
ATOM 6635 C C . GLU B 1 420 ? -10.992 14.852 -14.383 1 48.84 420 GLU B C 1
ATOM 6637 O O . GLU B 1 420 ? -11.508 13.781 -14.727 1 48.84 420 GLU B O 1
ATOM 6642 N N . PHE B 1 421 ? -10.773 14.742 -13.023 1 44 421 PHE B N 1
ATOM 6643 C CA . PHE B 1 421 ? -11.977 14.203 -12.398 1 44 421 PHE B CA 1
ATOM 6644 C C . PHE B 1 421 ? -13.047 15.289 -12.266 1 44 421 PHE B C 1
ATOM 6646 O O . PHE B 1 421 ? -12.727 16.469 -12.188 1 44 421 PHE B O 1
#

Radius of gyration: 30.93 Å; Cα contacts (8 Å, |Δi|>4): 1470; chains: 2; bounding box: 72×99×68 Å

pLDDT: mean 88.4, std 10.51, range [44.0, 98.62]